Protein AF-0000000076671419 (afdb_homodimer)

Nearest PDB structures (foldseek):
  8dbe-assembly1_A  TM=8.767E-01  e=9.759E-21  Homo sapiens
  8dbo-assembly1_A  TM=8.762E-01  e=1.636E-20  Homo sapiens
  4lzn-assembly1_B  TM=8.705E-01  e=1.088E-19  Homo sapiens
  4m0p-assembly1_B-2  TM=8.689E-01  e=1.153E-19  Homo sapiens
  7yk1-assembly1_D  TM=8.862E-01  e=1.015E-17  Homo sapiens

InterPro domains:
  IPR000836 Phosphoribosyltransferase domain [PF00156] (244-352)
  IPR000836 Phosphoribosyltransferase domain [cd06223] (268-362)
  IPR005946 Ribose-phosphate pyrophosphokinase [PTHR10210] (100-411)
  IPR029057 Phosphoribosyltransferase-like [G3DSA:3.40.50.2020] (102-247)
  IPR029057 Phosphoribosyltransferase-like [G3DSA:3.40.50.2020] (254-394)
  IPR029057 Phosphoribosyltransferase-like [SSF53271] (100-261)
  IPR029057 Phosphoribosyltransferase-like [SSF53271] (267-407)
  IPR029099 Ribose-phosphate pyrophosphokinase, N-terminal domain [PF13793] (103-216)

Foldseek 3Di:
DDDPDDDDDDDDDDDDDDDDPDPDDDDDDDDDDDDDDDDDDDDDDDDPPPPCPCPDPDDDDDPPPPPPVPPPPPPDDPDDPDPPPPPPPPPPPPPPPPFAQEEEEEDPLCVVLLVLLCVLDVSYHYFYKDFDADPVGHTDIDGPPLQVQAQHHYEYEYECLDPSCLVVVLVVQQVNLVSNYQAYEYEQAAQPLLVQQDDPDPPRDRVLLVSQDSNLPRDAHNNFAYEYEYELRQDPVSQVSHDDSYDYDYHYPVVLVLVVLCPDPPSVQEEEEELDPSFCVRCCVVVVVHHYWYKHWDDDDPDIAIDTDDGAQAAGAYEYEGAEDELCPSVLRVLQRSQVRHHFAYEYEYAYYSHPPVSVVVADDDPPPGSNGHHPAYEYECSPSVVCVVPCPPPNYHYRYCSNVVSVVSRD/DDDCCPDDDPPDDDDDDDDPPDPPPPVDDDDDDDDDDDDDDPPDDPPDDDPPPCPPPDDDDDDPPPPPPPPPPPPDDPDDPPPPDPPPPPPPPPPPPPFAQEEEEEDPLCVVLLVLLCVLDVSYHYFYKDFDADPVGHTDIDGPPLQVQAQHHYEYEYECLDPSCLVVVLVVQQVNLVSNYQAYEYEQAAQPLLVQQDDPDPPRDRVLLVSQDSNLPRDAHNNAAYEYEYELRQDPVSQVSHDDSYDYDYHYPVVLVLVVLVPDPVSVQEEEEELDPSFCVRCCVVVVVHHYWYKHWDDDDVDIAIDTDDGAQAAGAYEYEGAEDELCPSVLRVLQRSQVRHHFAYEYEYAYYSHPPVSVVVADDDPPPGSNGHHPAYEYECSPSVVCVVPCPPPNYHYRYCSNVVSVVSRD

Structure (mmCIF, N/CA/C/O backbone):
data_AF-0000000076671419-model_v1
#
loop_
_entity.id
_entity.type
_entity.pdbx_description
1 polymer 'ribose-phosphate diphosphokinase'
#
loop_
_atom_site.group_PDB
_atom_site.id
_atom_site.type_symbol
_atom_site.label_atom_id
_atom_site.label_alt_id
_atom_site.label_comp_id
_atom_site.label_asym_id
_atom_site.label_entity_id
_atom_site.label_seq_id
_atom_site.pdbx_PDB_ins_code
_atom_site.Cartn_x
_atom_site.Cartn_y
_atom_site.Cartn_z
_atom_site.occupancy
_atom_site.B_iso_or_equiv
_atom_site.auth_seq_id
_atom_site.auth_comp_id
_atom_site.auth_asym_id
_atom_site.auth_atom_id
_atom_site.pdbx_PDB_model_num
ATOM 1 N N . MET A 1 1 ? 12.023 -4.746 -75.125 1 18.19 1 MET A N 1
ATOM 2 C CA . MET A 1 1 ? 13.469 -4.578 -75.25 1 18.19 1 MET A CA 1
ATOM 3 C C . MET A 1 1 ? 14.133 -4.59 -73.875 1 18.19 1 MET A C 1
ATOM 5 O O . MET A 1 1 ? 13.492 -4.25 -72.875 1 18.19 1 MET A O 1
ATOM 9 N N . ALA A 1 2 ? 15.648 -4.707 -73.812 1 18.06 2 ALA A N 1
ATOM 10 C CA . ALA A 1 2 ? 16.766 -5.438 -73.188 1 18.06 2 ALA A CA 1
ATOM 11 C C . ALA A 1 2 ? 17.219 -4.773 -71.875 1 18.06 2 ALA A C 1
ATOM 13 O O . ALA A 1 2 ? 16.875 -3.627 -71.625 1 18.06 2 ALA A O 1
ATOM 14 N N . SER A 1 3 ? 18.625 -5.074 -71.438 1 19.3 3 SER A N 1
ATOM 15 C CA . SER A 1 3 ? 19.469 -5.754 -70.438 1 19.3 3 SER A CA 1
ATOM 16 C C . SER A 1 3 ? 20.297 -4.754 -69.625 1 19.3 3 SER A C 1
ATOM 18 O O . SER A 1 3 ? 21.281 -5.125 -69 1 19.3 3 SER A O 1
ATOM 20 N N . PHE A 1 4 ? 19.969 -3.508 -69.562 1 17.16 4 PHE A N 1
ATOM 21 C CA . PHE A 1 4 ? 20.922 -2.434 -69.312 1 17.16 4 PHE A CA 1
ATOM 22 C C . PHE A 1 4 ? 21.453 -2.514 -67.875 1 17.16 4 PHE A C 1
ATOM 24 O O . PHE A 1 4 ? 20.719 -2.266 -66.938 1 17.16 4 PHE A O 1
ATOM 31 N N . ALA A 1 5 ? 22.641 -3.195 -67.375 1 18.89 5 ALA A N 1
ATOM 32 C CA . ALA A 1 5 ? 23.5 -3.945 -66.5 1 18.89 5 ALA A CA 1
ATOM 33 C C . ALA A 1 5 ? 24.375 -3.008 -65.625 1 18.89 5 ALA A C 1
ATOM 35 O O . ALA A 1 5 ? 24.641 -3.273 -64.438 1 18.89 5 ALA A O 1
ATOM 36 N N . PRO A 1 6 ? 24.969 -1.727 -65.938 1 17.62 6 PRO A N 1
ATOM 37 C CA . PRO A 1 6 ? 26.422 -1.774 -66 1 17.62 6 PRO A CA 1
ATOM 38 C C . PRO A 1 6 ? 27.062 -1.644 -64.562 1 17.62 6 PRO A C 1
ATOM 40 O O . PRO A 1 6 ? 26.391 -1.254 -63.625 1 17.62 6 PRO A O 1
ATOM 43 N N . PRO A 1 7 ? 28.438 -0.901 -64.312 1 18.31 7 PRO A N 1
ATOM 44 C CA . PRO A 1 7 ? 29.797 -1.276 -63.969 1 18.31 7 PRO A CA 1
ATOM 45 C C . PRO A 1 7 ? 30.156 -0.89 -62.531 1 18.31 7 PRO A C 1
ATOM 47 O O . PRO A 1 7 ? 29.5 -0.024 -61.938 1 18.31 7 PRO A O 1
ATOM 50 N N . SER A 1 8 ? 31.266 -1.528 -61.656 1 18.12 8 SER A N 1
ATOM 51 C CA . SER A 1 8 ? 31.969 -2.07 -60.5 1 18.12 8 SER A CA 1
ATOM 52 C C . SER A 1 8 ? 32.906 -1.031 -59.875 1 18.12 8 SER A C 1
ATOM 54 O O . SER A 1 8 ? 33.25 -1.133 -58.688 1 18.12 8 SER A O 1
ATOM 56 N N . SER A 1 9 ? 33.406 0.123 -60.344 1 16.05 9 SER A N 1
ATOM 57 C CA . SER A 1 9 ? 34.844 0.222 -60.312 1 16.05 9 SER A CA 1
ATOM 58 C C . SER A 1 9 ? 35.344 0.545 -58.906 1 16.05 9 SER A C 1
ATOM 60 O O . SER A 1 9 ? 34.562 0.93 -58.031 1 16.05 9 SER A O 1
ATOM 62 N N . SER A 1 10 ? 36.406 1.612 -58.594 1 16.81 10 SER A N 1
ATOM 63 C CA . SER A 1 10 ? 37.844 1.601 -58.344 1 16.81 10 SER A CA 1
ATOM 64 C C . SER A 1 10 ? 38.188 1.91 -56.906 1 16.81 10 SER A C 1
ATOM 66 O O . SER A 1 10 ? 37.438 2.602 -56.219 1 16.81 10 SER A O 1
ATOM 68 N N . PRO A 1 11 ? 39.562 1.517 -56.25 1 18.84 11 PRO A N 1
ATOM 69 C CA . PRO A 1 11 ? 40.406 1.019 -55.156 1 18.84 11 PRO A CA 1
ATOM 70 C C . PRO A 1 11 ? 41 2.143 -54.312 1 18.84 11 PRO A C 1
ATOM 72 O O . PRO A 1 11 ? 41.625 1.881 -53.281 1 18.84 11 PRO A O 1
ATOM 75 N N . SER A 1 12 ? 40.812 3.477 -54.312 1 16.61 12 SER A N 1
ATOM 76 C CA . SER A 1 12 ? 42.062 4.25 -54.125 1 16.61 12 SER A CA 1
ATOM 77 C C . SER A 1 12 ? 42.562 4.113 -52.688 1 16.61 12 SER A C 1
ATOM 79 O O . SER A 1 12 ? 41.844 4.305 -51.75 1 16.61 12 SER A O 1
ATOM 81 N N . LYS A 1 13 ? 44 3.688 -52.375 1 17.19 13 LYS A N 1
ATOM 82 C CA . LYS A 1 13 ? 45.062 3.092 -51.562 1 17.19 13 LYS A CA 1
ATOM 83 C C . LYS A 1 13 ? 45.688 4.129 -50.656 1 17.19 13 LYS A C 1
ATOM 85 O O . LYS A 1 13 ? 46.594 3.814 -49.875 1 17.19 13 LYS A O 1
ATOM 90 N N . ASN A 1 14 ? 45.469 5.398 -50.562 1 16.12 14 ASN A N 1
ATOM 91 C CA . ASN A 1 14 ? 46.719 6.129 -50.375 1 16.12 14 ASN A CA 1
ATOM 92 C C . ASN A 1 14 ? 47.375 5.762 -49.031 1 16.12 14 ASN A C 1
ATOM 94 O O . ASN A 1 14 ? 46.688 5.379 -48.094 1 16.12 14 ASN A O 1
ATOM 98 N N . PRO A 1 15 ? 48.719 6.281 -48.781 1 16.7 15 PRO A N 1
ATOM 99 C CA . PRO A 1 15 ? 50.094 5.922 -48.375 1 16.7 15 PRO A CA 1
ATOM 100 C C . PRO A 1 15 ? 50.312 5.965 -46.875 1 16.7 15 PRO A C 1
ATOM 102 O O . PRO A 1 15 ? 49.438 6.461 -46.125 1 16.7 15 PRO A O 1
ATOM 105 N N . ASN A 1 16 ? 51.625 6.254 -46.406 1 15.97 16 ASN A N 1
ATOM 106 C CA . ASN A 1 16 ? 52.781 5.656 -45.719 1 15.97 16 ASN A CA 1
ATOM 107 C C . ASN A 1 16 ? 52.969 6.211 -44.312 1 15.97 16 ASN A C 1
ATOM 109 O O . ASN A 1 16 ? 53.25 5.461 -43.375 1 15.97 16 ASN A O 1
ATOM 113 N N . PRO A 1 17 ? 52.938 7.609 -43.969 1 17.3 17 PRO A N 1
ATOM 114 C CA . PRO A 1 17 ? 54.219 8.016 -43.438 1 17.3 17 PRO A CA 1
ATOM 115 C C . PRO A 1 17 ? 54.469 7.523 -42 1 17.3 17 PRO A C 1
ATOM 117 O O . PRO A 1 17 ? 53.5 7.211 -41.281 1 17.3 17 PRO A O 1
ATOM 120 N N . ASN A 1 18 ? 55.781 7.602 -41.469 1 15.93 18 ASN A N 1
ATOM 121 C CA . ASN A 1 18 ? 56.844 6.961 -40.688 1 15.93 18 ASN A CA 1
ATOM 122 C C . ASN A 1 18 ? 56.719 7.27 -39.219 1 15.93 18 ASN A C 1
ATOM 124 O O . ASN A 1 18 ? 56.75 6.359 -38.375 1 15.93 18 ASN A O 1
ATOM 128 N N . PRO A 1 19 ? 57.188 8.508 -38.656 1 17.12 19 PRO A N 1
ATOM 129 C CA . PRO A 1 19 ? 58.375 8.422 -37.812 1 17.12 19 PRO A CA 1
ATOM 130 C C . PRO A 1 19 ? 58.062 8.094 -36.375 1 17.12 19 PRO A C 1
ATOM 132 O O . PRO A 1 19 ? 56.906 8.297 -35.938 1 17.12 19 PRO A O 1
ATOM 135 N N . ARG A 1 20 ? 59.094 7.543 -35.531 1 17.03 20 ARG A N 1
ATOM 136 C CA . ARG A 1 20 ? 59.562 6.727 -34.406 1 17.03 20 ARG A CA 1
ATOM 137 C C . ARG A 1 20 ? 59.5 7.52 -33.094 1 17.03 20 ARG A C 1
ATOM 139 O O . ARG A 1 20 ? 60.531 8.055 -32.656 1 17.03 20 ARG A O 1
ATOM 146 N N . LEU A 1 21 ? 58.656 8.461 -32.906 1 16.14 21 LEU A N 1
ATOM 147 C CA . LEU A 1 21 ? 59 9.367 -31.828 1 16.14 21 LEU A CA 1
ATOM 148 C C . LEU A 1 21 ? 59.312 8.602 -30.547 1 16.14 21 LEU A C 1
ATOM 150 O O . LEU A 1 21 ? 58.562 7.699 -30.156 1 16.14 21 LEU A O 1
ATOM 154 N N . GLN A 1 22 ? 60.5 8.938 -29.875 1 16.27 22 GL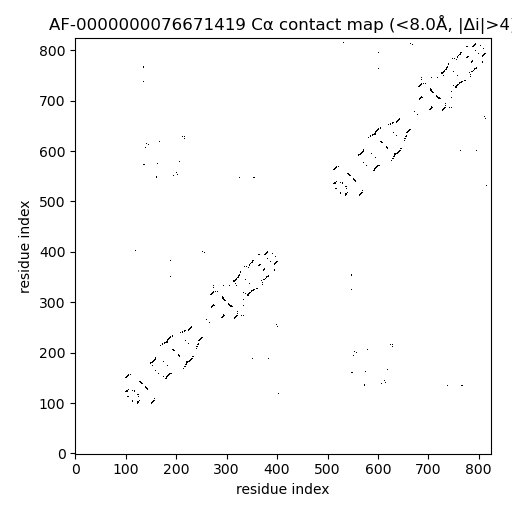N A N 1
ATOM 155 C CA . GLN A 1 22 ? 61.562 8.672 -28.922 1 16.27 22 GLN A CA 1
ATOM 156 C C . GLN A 1 22 ? 61.031 8.625 -27.484 1 16.27 22 GLN A C 1
ATOM 158 O O . GLN A 1 22 ? 60.188 9.445 -27.094 1 16.27 22 GLN A O 1
ATOM 163 N N . PHE A 1 23 ? 61.25 7.48 -26.688 1 16.98 23 PHE A N 1
ATOM 164 C CA . PHE A 1 23 ? 60.938 6.75 -25.484 1 16.98 23 PHE A CA 1
ATOM 165 C C . PHE A 1 23 ? 61.562 7.414 -24.25 1 16.98 23 PHE A C 1
ATOM 167 O O . PHE A 1 23 ? 61.375 6.941 -23.125 1 16.98 23 PHE A O 1
ATOM 174 N N . ALA A 1 24 ? 61.938 8.703 -24.312 1 14.99 24 ALA A N 1
ATOM 175 C CA . ALA A 1 24 ? 63.031 8.875 -23.359 1 14.99 24 ALA A CA 1
ATOM 176 C C . ALA A 1 24 ? 62.625 8.375 -21.969 1 14.99 24 ALA A C 1
ATOM 178 O O . ALA A 1 24 ? 61.469 8.492 -21.578 1 14.99 24 ALA A O 1
ATOM 179 N N . LYS A 1 25 ? 63.656 7.672 -21.219 1 16.75 25 LYS A N 1
ATOM 180 C CA . LYS A 1 25 ? 64.125 6.82 -20.125 1 16.75 25 LYS A CA 1
ATOM 181 C C . LYS A 1 25 ? 64.125 7.582 -18.797 1 16.75 25 LYS A C 1
ATOM 183 O O . LYS A 1 25 ? 64.562 7.082 -17.781 1 16.75 25 LYS A O 1
ATOM 188 N N . LEU A 1 26 ? 63.281 8.609 -18.594 1 16.47 26 LEU A N 1
ATOM 189 C CA . LEU A 1 26 ? 63.844 9.414 -17.516 1 16.47 26 LEU A CA 1
ATOM 190 C C . LEU A 1 26 ? 64.062 8.578 -16.25 1 16.47 26 LEU A C 1
ATOM 192 O O . LEU A 1 26 ? 63.188 7.816 -15.859 1 16.47 26 LEU A O 1
ATOM 196 N N . HIS A 1 27 ? 65.375 8.547 -15.539 1 15.85 27 HIS A N 1
ATOM 197 C CA . HIS A 1 27 ? 66.375 7.965 -14.656 1 15.85 27 HIS A CA 1
ATOM 198 C C . HIS A 1 27 ? 65.875 8.023 -13.203 1 15.85 27 HIS A C 1
ATOM 200 O O . HIS A 1 27 ? 66.062 7.062 -12.445 1 15.85 27 HIS A O 1
ATOM 206 N N . GLN A 1 28 ? 65.5 9.172 -12.68 1 16.42 28 GLN A N 1
ATOM 207 C CA . GLN A 1 28 ? 66.375 9.531 -11.539 1 16.42 28 GLN A CA 1
ATOM 208 C C . GLN A 1 28 ? 66.062 8.633 -10.336 1 16.42 28 GLN A C 1
ATOM 210 O O . GLN A 1 28 ? 64.938 8.141 -10.188 1 16.42 28 GLN A O 1
ATOM 215 N N . SER A 1 29 ? 67.125 8.328 -9.297 1 16.25 29 SER A N 1
ATOM 216 C CA . SER A 1 29 ? 67.812 7.465 -8.359 1 16.25 29 SER A CA 1
ATOM 217 C C . SER A 1 29 ? 67.188 7.504 -6.977 1 16.25 29 SER A C 1
ATOM 219 O O . SER A 1 29 ? 67.375 6.582 -6.18 1 16.25 29 SER A O 1
ATOM 221 N N . ARG A 1 30 ? 66.438 8.492 -6.535 1 17.31 30 ARG A N 1
ATOM 222 C CA . ARG A 1 30 ? 66.875 8.883 -5.207 1 17.31 30 ARG A CA 1
ATOM 223 C C . ARG A 1 30 ? 66.812 7.715 -4.23 1 17.31 30 ARG A C 1
ATOM 225 O O . ARG A 1 30 ? 66 6.805 -4.414 1 17.31 30 ARG A O 1
ATOM 232 N N . SER A 1 31 ? 67.5 7.789 -3.09 1 16.86 31 SER A N 1
ATOM 233 C CA . SER A 1 31 ? 68.25 7.074 -2.051 1 16.86 31 SER A CA 1
ATOM 234 C C . SER A 1 31 ? 67.312 6.371 -1.087 1 16.86 31 SER A C 1
ATOM 236 O O . SER A 1 31 ? 66.125 6.766 -0.96 1 16.86 31 SER A O 1
ATOM 238 N N . PRO A 1 32 ? 67.812 5.223 -0.326 1 18.19 32 PRO A N 1
ATOM 239 C CA . PRO A 1 32 ? 67.438 3.965 0.325 1 18.19 32 PRO A CA 1
ATOM 240 C C . PRO A 1 32 ? 66.875 4.168 1.746 1 18.19 32 PRO A C 1
ATOM 242 O O . PRO A 1 32 ? 66.312 3.24 2.34 1 18.19 32 PRO A O 1
ATOM 245 N N . ARG A 1 33 ? 66.688 5.348 2.291 1 17.44 33 ARG A N 1
ATOM 246 C CA . ARG A 1 33 ? 67.125 5.34 3.684 1 17.44 33 ARG A CA 1
ATOM 247 C C . ARG A 1 33 ? 66.438 4.215 4.461 1 17.44 33 ARG A C 1
ATOM 249 O O . ARG A 1 33 ? 65.312 3.822 4.152 1 17.44 33 ARG A O 1
ATOM 256 N N . SER A 1 34 ? 67.125 3.641 5.605 1 16.53 34 SER A N 1
ATOM 257 C CA . SER A 1 34 ? 67.375 2.436 6.391 1 16.53 34 SER A CA 1
ATOM 258 C C . SER A 1 34 ? 66.25 2.215 7.422 1 16.53 34 SER A C 1
ATOM 260 O O . SER A 1 34 ? 66.125 1.12 7.973 1 16.53 34 SER A O 1
ATOM 262 N N . LEU A 1 35 ? 65.312 3.148 7.73 1 18.52 35 LEU A N 1
ATOM 263 C CA . LEU A 1 35 ? 65.188 3.125 9.188 1 18.52 35 LEU A CA 1
ATOM 264 C C . LEU A 1 35 ? 64.688 1.786 9.664 1 18.52 35 LEU A C 1
ATOM 266 O O . LEU A 1 35 ? 63.656 1.29 9.125 1 18.52 35 LEU A O 1
ATOM 270 N N . THR A 1 36 ? 65.312 1.119 10.68 1 16.94 36 THR A N 1
ATOM 271 C CA . THR A 1 36 ? 65.562 -0.159 11.359 1 16.94 36 THR A CA 1
ATOM 272 C C . THR A 1 36 ? 64.312 -0.523 12.188 1 16.94 36 THR A C 1
ATOM 274 O O . THR A 1 36 ? 64 -1.704 12.398 1 16.94 36 THR A O 1
ATOM 277 N N . LEU A 1 37 ? 63.469 0.484 12.609 1 17.64 37 LEU A N 1
ATOM 278 C CA . LEU A 1 37 ? 63.25 0.201 14.023 1 17.64 37 LEU A CA 1
ATOM 279 C C . LEU A 1 37 ? 62.719 -1.211 14.227 1 17.64 37 LEU A C 1
ATOM 281 O O . LEU A 1 37 ? 62.094 -1.778 13.328 1 17.64 37 LEU A O 1
ATOM 285 N N . LEU A 1 38 ? 62.375 -1.398 15.547 1 17.83 38 LEU A N 1
ATOM 286 C CA . LEU A 1 38 ? 62.5 -2.303 16.688 1 17.83 38 LEU A CA 1
ATOM 287 C C . LEU A 1 38 ? 61.375 -3.346 16.656 1 17.83 38 LEU A C 1
ATOM 289 O O . LEU A 1 38 ? 60.219 -3.02 16.375 1 17.83 38 LEU A O 1
ATOM 293 N N . LEU A 1 39 ? 61.812 -4.57 16.812 1 16.97 39 LEU A N 1
ATOM 294 C CA . LEU A 1 39 ? 61.438 -5.957 16.547 1 16.97 39 LEU A CA 1
ATOM 295 C C . LEU A 1 39 ? 60.219 -6.363 17.375 1 16.97 39 LEU A C 1
ATOM 297 O O . LEU A 1 39 ? 59.469 -7.254 16.984 1 16.97 39 LEU A O 1
ATOM 301 N N . ARG A 1 40 ? 59.938 -5.73 18.609 1 16.09 40 ARG A N 1
ATOM 302 C CA . ARG A 1 40 ? 60.125 -6.801 19.578 1 16.09 40 ARG A CA 1
ATOM 303 C C . ARG A 1 40 ? 58.969 -7.789 19.516 1 16.09 40 ARG A C 1
ATOM 305 O O . ARG A 1 40 ? 59.156 -8.977 19.797 1 16.09 40 ARG A O 1
ATOM 312 N N . ARG A 1 41 ? 57.75 -7.125 19.656 1 18.09 41 ARG A N 1
ATOM 313 C CA . ARG A 1 41 ? 57.062 -7.863 20.719 1 18.09 41 ARG A CA 1
ATOM 314 C C . ARG A 1 41 ? 56.844 -9.32 20.312 1 18.09 41 ARG A C 1
ATOM 316 O O . ARG A 1 41 ? 56.656 -9.625 19.141 1 18.09 41 ARG A O 1
ATOM 323 N N . ARG A 1 42 ? 56.844 -10.141 21.359 1 17.19 42 ARG A N 1
ATOM 324 C CA . ARG A 1 42 ? 57.062 -11.531 21.75 1 17.19 42 ARG A CA 1
ATOM 325 C C . ARG A 1 42 ? 55.969 -12.43 21.156 1 17.19 42 ARG A C 1
ATOM 327 O O . ARG A 1 42 ? 54.812 -12.047 21.094 1 17.19 42 ARG A O 1
ATOM 334 N N . LEU A 1 43 ? 56.375 -13.492 20.703 1 17.16 43 LEU A N 1
ATOM 335 C CA . LEU A 1 43 ? 55.938 -14.594 19.859 1 17.16 43 LEU A CA 1
ATOM 336 C C . LEU A 1 43 ? 54.875 -15.43 20.562 1 17.16 43 LEU A C 1
ATOM 338 O O . LEU A 1 43 ? 53.969 -15.977 19.906 1 17.16 43 LEU A O 1
ATOM 342 N N . PRO A 1 44 ? 54.781 -15.508 21.969 1 18.38 44 PRO A N 1
ATOM 343 C CA . PRO A 1 44 ? 55.062 -16.938 22.016 1 18.38 44 PRO A CA 1
ATOM 344 C C . PRO A 1 44 ? 54.062 -17.781 21.25 1 18.38 44 PRO A C 1
ATOM 346 O O . PRO A 1 44 ? 52.969 -17.281 20.875 1 18.38 44 PRO A O 1
ATOM 349 N N . ARG A 1 45 ? 54 -19.062 21.672 1 16.92 45 ARG A N 1
ATOM 350 C CA . ARG A 1 45 ? 54.062 -20.484 21.328 1 16.92 45 ARG A CA 1
ATOM 351 C C . ARG A 1 45 ? 52.656 -21.078 21.156 1 16.92 45 ARG A C 1
ATOM 353 O O . ARG A 1 45 ? 51.688 -20.547 21.703 1 16.92 45 ARG A O 1
ATOM 360 N N . TRP A 1 46 ? 52.531 -22.375 20.734 1 17.64 46 TRP A N 1
ATOM 361 C CA . TRP A 1 46 ? 51.781 -23.234 19.828 1 17.64 46 TRP A CA 1
ATOM 362 C C . TRP A 1 46 ? 50.531 -23.781 20.5 1 17.64 46 TRP A C 1
ATOM 364 O O . TRP A 1 46 ? 49.438 -23.75 19.922 1 17.64 46 TRP A O 1
ATOM 374 N N . SER A 1 47 ? 50.469 -24.234 21.766 1 17.89 47 SER A N 1
ATOM 375 C CA . SER A 1 47 ? 50.406 -25.688 21.812 1 17.89 47 SER A CA 1
ATOM 376 C C . SER A 1 47 ? 48.969 -26.188 21.688 1 17.89 47 SER A C 1
ATOM 378 O O . SER A 1 47 ? 48.031 -25.547 22.203 1 17.89 47 SER A O 1
ATOM 380 N N . PRO A 1 48 ? 48.719 -27.141 20.828 1 20.48 48 PRO A N 1
ATOM 381 C CA . PRO A 1 48 ? 47.562 -27.859 20.281 1 20.48 48 PRO A CA 1
ATOM 382 C C . PRO A 1 48 ? 46.781 -28.641 21.344 1 20.48 48 PRO A C 1
ATOM 384 O O . PRO A 1 48 ? 47.281 -29.625 21.875 1 20.48 48 PRO A O 1
ATOM 387 N N . THR A 1 49 ? 46.375 -28.031 22.422 1 19.17 49 THR A N 1
ATOM 388 C CA . THR A 1 49 ? 46.062 -28.922 23.531 1 19.17 49 THR A CA 1
ATOM 389 C C . THR A 1 49 ? 45.062 -30 23.109 1 19.17 49 THR A C 1
ATOM 391 O O . THR A 1 49 ? 44 -29.688 22.594 1 19.17 49 THR A O 1
ATOM 394 N N . ALA A 1 50 ? 45.562 -31.297 22.891 1 20.39 50 ALA A N 1
ATOM 395 C CA . ALA A 1 50 ? 45.094 -32.625 22.547 1 20.39 50 ALA A CA 1
ATOM 396 C C . ALA A 1 50 ? 43.938 -33.062 23.469 1 20.39 50 ALA A C 1
ATOM 398 O O . ALA A 1 50 ? 44.125 -33.219 24.672 1 20.39 50 ALA A O 1
ATOM 399 N N . ILE A 1 51 ? 42.875 -32.406 23.531 1 18.59 51 ILE A N 1
ATOM 400 C CA . ILE A 1 51 ? 41.938 -32.812 24.578 1 18.59 51 ILE A CA 1
ATOM 401 C C . ILE A 1 51 ? 41.688 -34.312 24.5 1 18.59 51 ILE A C 1
ATOM 403 O O . ILE A 1 51 ? 41.219 -34.812 23.484 1 18.59 51 ILE A O 1
ATOM 407 N N . ARG A 1 52 ? 42.469 -35.156 25.094 1 17.66 52 ARG A N 1
ATOM 408 C CA . ARG A 1 52 ? 42.594 -36.594 25.203 1 17.66 52 ARG A CA 1
ATOM 409 C C . ARG A 1 52 ? 41.281 -37.219 25.703 1 17.66 52 ARG A C 1
ATOM 411 O O . ARG A 1 52 ? 40.969 -37.125 26.891 1 17.66 52 ARG A O 1
ATOM 418 N N . SER A 1 53 ? 40.125 -36.875 25.344 1 19.09 53 SER A N 1
ATOM 419 C CA . SER A 1 53 ? 39.062 -37.531 26.125 1 19.09 53 SER A CA 1
ATOM 420 C C . SER A 1 53 ? 39.219 -39.031 26.141 1 19.09 53 SER A C 1
ATOM 422 O O . SER A 1 53 ? 39.344 -39.656 25.078 1 19.09 53 SER A O 1
ATOM 424 N N . GLU A 1 54 ? 39.812 -39.656 27.047 1 18.48 54 GLU A N 1
ATOM 425 C CA . GLU A 1 54 ? 40.312 -41 27.281 1 18.48 54 GLU A CA 1
ATOM 426 C C . GLU A 1 54 ? 39.125 -42 27.406 1 18.48 54 GLU A C 1
ATOM 428 O O . GLU A 1 54 ? 38.344 -41.906 28.344 1 18.48 54 GLU A O 1
ATOM 433 N N . CYS A 1 55 ? 38.312 -42.188 26.359 1 19.94 55 CYS A N 1
ATOM 434 C CA . CYS A 1 55 ? 37.281 -43.219 26.391 1 19.94 55 CYS A CA 1
ATOM 435 C C . CYS A 1 55 ? 37.875 -44.531 26.891 1 19.94 55 CYS A C 1
ATOM 437 O O . CYS A 1 55 ? 38.781 -45.094 26.266 1 19.94 55 CYS A O 1
ATOM 439 N N . VAL A 1 56 ? 37.969 -44.75 28.141 1 18.83 56 VAL A N 1
ATOM 440 C CA . VAL A 1 56 ? 38.688 -45.844 28.812 1 18.83 56 VAL A CA 1
ATOM 441 C C . VAL A 1 56 ? 38.094 -47.188 28.359 1 18.83 56 VAL A C 1
ATOM 443 O O . VAL A 1 56 ? 36.875 -47.344 28.266 1 18.83 56 VAL A O 1
ATOM 446 N N . GLY A 1 57 ? 38.875 -48 27.609 1 19.14 57 GLY A N 1
ATOM 447 C CA . GLY A 1 57 ? 38.812 -49.312 26.969 1 19.14 57 GLY A CA 1
ATOM 448 C C . GLY A 1 57 ? 38.469 -50.438 27.922 1 19.14 57 GLY A C 1
ATOM 449 O O . GLY A 1 57 ? 38.594 -51.594 27.594 1 19.14 57 GLY A O 1
ATOM 450 N N . GLY A 1 58 ? 37.719 -50.219 29.016 1 18.23 58 GLY A N 1
ATOM 451 C CA . GLY A 1 58 ? 38 -51.281 29.969 1 18.23 58 GLY A CA 1
ATOM 452 C C . GLY A 1 58 ? 37.812 -52.656 29.391 1 18.23 58 GLY A C 1
ATOM 453 O O . GLY A 1 58 ? 37.156 -52.812 28.344 1 18.23 58 GLY A O 1
ATOM 454 N N . GLY A 1 59 ? 38.625 -53.688 29.922 1 17.77 59 GLY A N 1
ATOM 455 C CA . GLY A 1 59 ? 39.125 -55 29.609 1 17.77 59 GLY A CA 1
ATOM 456 C C . GLY A 1 59 ? 38.062 -56.062 29.438 1 17.77 59 GLY A C 1
ATOM 457 O O . GLY A 1 59 ? 36.875 -55.75 29.578 1 17.77 59 GLY A O 1
ATOM 458 N N . GLY A 1 60 ? 38.344 -57.281 29.922 1 17.62 60 GLY A N 1
ATOM 459 C CA . GLY A 1 60 ? 38.531 -58.625 29.438 1 17.62 60 GLY A CA 1
ATOM 460 C C . GLY A 1 60 ? 37.281 -59.5 29.578 1 17.62 60 GLY A C 1
ATOM 461 O O . GLY A 1 60 ? 37 -60.375 28.766 1 17.62 60 GLY A O 1
ATOM 462 N N . GLY A 1 61 ? 36.531 -59.375 30.75 1 18.69 61 GLY A N 1
ATOM 463 C CA . GLY A 1 61 ? 36.406 -60.688 31.375 1 18.69 61 GLY A CA 1
ATOM 464 C C . GLY A 1 61 ? 35.5 -61.625 30.625 1 18.69 61 GLY A C 1
ATOM 465 O O . GLY A 1 61 ? 34.75 -61.219 29.734 1 18.69 61 GLY A O 1
ATOM 466 N N . GLY A 1 62 ? 35.531 -62.969 31.062 1 19.14 62 GLY A N 1
ATOM 467 C CA . GLY A 1 62 ? 35.312 -64.375 30.641 1 19.14 62 GLY A CA 1
ATOM 468 C C . GLY A 1 62 ? 33.844 -64.688 30.5 1 19.14 62 GLY A C 1
ATOM 469 O O . GLY A 1 62 ? 33 -64.312 31.344 1 19.14 62 GLY A O 1
ATOM 470 N N . GLY A 1 63 ? 33.312 -64.562 29.344 1 20.02 63 GLY A N 1
ATOM 471 C CA . GLY A 1 63 ? 31.969 -64.75 28.812 1 20.02 63 GLY A CA 1
ATOM 472 C C . GLY A 1 63 ? 31.359 -66.062 29.219 1 20.02 63 GLY A C 1
ATOM 473 O O . GLY A 1 63 ? 31.578 -67.062 28.562 1 20.02 63 GLY A O 1
ATOM 474 N N . GLY A 1 64 ? 31.5 -66.375 30.609 1 19.56 64 GLY A N 1
ATOM 475 C CA . GLY A 1 64 ? 31.109 -67.75 30.844 1 19.56 64 GLY A CA 1
ATOM 476 C C . GLY A 1 64 ? 29.75 -68.125 30.266 1 19.56 64 GLY A C 1
ATOM 477 O O . GLY A 1 64 ? 28.891 -67.25 30.141 1 19.56 64 GLY A O 1
ATOM 478 N N . GLY A 1 65 ? 29.703 -69 29.359 1 20.62 65 GLY A N 1
ATOM 479 C CA . GLY A 1 65 ? 28.766 -69.625 28.438 1 20.62 65 GLY A CA 1
ATOM 480 C C . GLY A 1 65 ? 27.516 -70.188 29.109 1 20.62 65 GLY A C 1
ATOM 481 O O . GLY A 1 65 ? 26.656 -70.75 28.469 1 20.62 65 GLY A O 1
ATOM 482 N N . PHE A 1 66 ? 27.188 -69.625 30.453 1 20.61 66 PHE A N 1
ATOM 483 C CA . PHE A 1 66 ? 26.359 -70.625 31.125 1 20.61 66 PHE A CA 1
ATOM 484 C C . PHE A 1 66 ? 25.109 -70.938 30.312 1 20.61 66 PHE A C 1
ATOM 486 O O . PHE A 1 66 ? 24.453 -70 29.812 1 20.61 66 PHE A O 1
ATOM 493 N N . GLY A 1 67 ? 25.109 -72 29.641 1 22.14 67 GLY A N 1
ATOM 494 C CA . GLY A 1 67 ? 24.188 -72.75 28.781 1 22.14 67 GLY A CA 1
ATOM 495 C C . GLY A 1 67 ? 22.812 -72.938 29.375 1 22.14 67 GLY A C 1
ATOM 496 O O . GLY A 1 67 ? 22.469 -74 29.906 1 22.14 67 GLY A O 1
ATOM 497 N N . VAL A 1 68 ? 22.375 -71.875 30.312 1 22.34 68 VAL A N 1
ATOM 498 C CA . VAL A 1 68 ? 21.266 -72.438 31.094 1 22.34 68 VAL A CA 1
ATOM 499 C C . VAL A 1 68 ? 20.125 -72.812 30.156 1 22.34 68 VAL A C 1
ATOM 501 O O . VAL A 1 68 ? 19.703 -72.062 29.312 1 22.34 68 VAL A O 1
ATOM 504 N N . HIS A 1 69 ? 20.094 -74.062 29.766 1 23.53 69 HIS A N 1
ATOM 505 C CA . HIS A 1 69 ? 19.141 -74.812 28.953 1 23.53 69 HIS A CA 1
ATOM 506 C C . HIS A 1 69 ? 17.703 -74.562 29.422 1 23.53 69 HIS A C 1
ATOM 508 O O . HIS A 1 69 ? 17.312 -75.062 30.484 1 23.53 69 HIS A O 1
ATOM 514 N N . LEU A 1 70 ? 17.297 -73.25 29.469 1 23.88 70 LEU A N 1
ATOM 515 C CA . LEU A 1 70 ? 15.969 -73.062 30.047 1 23.88 70 LEU A CA 1
ATOM 516 C C . LEU A 1 70 ? 14.938 -73.938 29.344 1 23.88 70 LEU A C 1
ATOM 518 O O . LEU A 1 70 ? 14.859 -73.938 28.109 1 23.88 70 LEU A O 1
ATOM 522 N N . HIS A 1 71 ? 14.609 -75 29.875 1 26.06 71 HIS A N 1
ATOM 523 C CA . HIS A 1 71 ? 13.633 -76 29.453 1 26.06 71 HIS A CA 1
ATOM 524 C C . HIS A 1 71 ? 12.273 -75.375 29.172 1 26.06 71 HIS A C 1
ATOM 526 O O . HIS A 1 71 ? 11.633 -74.875 30.094 1 26.06 71 HIS A O 1
ATOM 532 N N . ILE A 1 72 ? 12.172 -74.625 28.125 1 26.53 72 ILE A N 1
ATOM 533 C CA . ILE A 1 72 ? 10.938 -73.875 27.828 1 26.53 72 ILE A CA 1
ATOM 534 C C . ILE A 1 72 ? 9.781 -74.875 27.688 1 26.53 72 ILE A C 1
ATOM 536 O O . ILE A 1 72 ? 9.852 -75.812 26.875 1 26.53 72 ILE A O 1
ATOM 540 N N . PRO A 1 73 ? 9.008 -75 28.719 1 26.44 73 PRO A N 1
ATOM 541 C CA . PRO A 1 73 ? 7.926 -76 28.703 1 26.44 73 PRO A CA 1
ATOM 542 C C . PRO A 1 73 ? 7.039 -75.875 27.453 1 26.44 73 PRO A C 1
ATOM 544 O O . PRO A 1 73 ? 6.926 -74.812 26.875 1 26.44 73 PRO A O 1
ATOM 547 N N . GLN A 1 74 ? 6.82 -77 26.766 1 26.52 74 GLN A N 1
ATOM 548 C CA . GLN A 1 74 ? 6.102 -77.25 25.516 1 26.52 74 GLN A CA 1
ATOM 549 C C . GLN A 1 74 ? 4.656 -76.75 25.609 1 26.52 74 GLN A C 1
ATOM 551 O O . GLN A 1 74 ? 3.861 -77.312 26.375 1 26.52 74 GLN A O 1
ATOM 556 N N . ILE A 1 75 ? 4.434 -75.5 25.797 1 28.81 75 ILE A N 1
ATOM 557 C CA . ILE A 1 75 ? 3.045 -75.062 26 1 28.81 75 ILE A CA 1
ATOM 558 C C . ILE A 1 75 ? 2.186 -75.625 24.844 1 28.81 75 ILE A C 1
ATOM 560 O O . ILE A 1 75 ? 2.578 -75.562 23.688 1 28.81 75 ILE A O 1
ATOM 564 N N . SER A 1 76 ? 1.183 -76.438 25.172 1 30.56 76 SER A N 1
ATOM 565 C CA . SER A 1 76 ? 0.219 -77.188 24.375 1 30.56 76 SER A CA 1
ATOM 566 C C . SER A 1 76 ? -0.516 -76.25 23.391 1 30.56 76 SER A C 1
ATOM 568 O O . SER A 1 76 ? -0.757 -75.125 23.672 1 30.56 76 SER A O 1
ATOM 570 N N . PRO A 1 77 ? -0.55 -76.688 22.078 1 30.05 77 PRO A N 1
ATOM 571 C CA . PRO A 1 77 ? -1.098 -75.938 20.938 1 30.05 77 PRO A CA 1
ATOM 572 C C . PRO A 1 77 ? -2.553 -75.562 21.156 1 30.05 77 PRO A C 1
ATOM 574 O O . PRO A 1 77 ? -3.393 -76.375 21.484 1 30.05 77 PRO A O 1
ATOM 577 N N . SER A 1 78 ? -2.824 -74.375 21.828 1 32.81 78 SER A N 1
ATOM 578 C CA . SER A 1 78 ? -4.215 -74 22.062 1 32.81 78 SER A CA 1
ATOM 579 C C . SER A 1 78 ? -5.043 -74.125 20.781 1 32.81 78 SER A C 1
ATOM 581 O O . SER A 1 78 ? -4.516 -74 19.688 1 32.81 78 SER A O 1
ATOM 583 N N . PRO A 1 79 ? -6.293 -74.688 20.906 1 36.09 79 PRO A N 1
ATOM 584 C CA . PRO A 1 79 ? -7.195 -75.062 19.812 1 36.09 79 PRO A CA 1
ATOM 585 C C . PRO A 1 79 ? -7.477 -73.938 18.875 1 36.09 79 PRO A C 1
ATOM 587 O O . PRO A 1 79 ? -7.344 -72.75 19.266 1 36.09 79 PRO A O 1
ATOM 590 N N . PRO A 1 80 ? -7.633 -74.25 17.5 1 29.88 80 PRO A N 1
ATOM 591 C CA . PRO A 1 80 ? -7.789 -73.25 16.453 1 29.88 80 PRO A CA 1
ATOM 592 C C . PRO A 1 80 ? -8.961 -72.25 16.703 1 29.88 80 PRO A C 1
ATOM 594 O O . PRO A 1 80 ? -10.039 -72.688 17.094 1 29.88 80 PRO A O 1
ATOM 597 N N . ILE A 1 81 ? -8.742 -71.125 17.312 1 32.97 81 ILE A N 1
ATOM 598 C CA . ILE A 1 81 ? -9.812 -70.125 17.5 1 32.97 81 ILE A CA 1
ATOM 599 C C . ILE A 1 81 ? -10.57 -69.938 16.188 1 32.97 81 ILE A C 1
ATOM 601 O O . ILE A 1 81 ? -9.969 -69.75 15.125 1 32.97 81 ILE A O 1
ATOM 605 N N . MET A 1 82 ? -11.789 -70.5 16.094 1 31.27 82 MET A N 1
ATOM 606 C CA . MET A 1 82 ? -12.711 -70.312 14.977 1 31.27 82 MET A CA 1
ATOM 607 C C . MET A 1 82 ? -12.773 -68.812 14.57 1 31.27 82 MET A C 1
ATOM 609 O O . MET A 1 82 ? -12.891 -67.938 15.43 1 31.27 82 MET A O 1
ATOM 613 N N . ALA A 1 83 ? -12.258 -68.438 13.398 1 31.05 83 ALA A N 1
ATOM 614 C CA . ALA A 1 83 ? -12.266 -67.125 12.773 1 31.05 83 ALA A CA 1
ATOM 615 C C . ALA A 1 83 ? -13.672 -66.562 12.75 1 31.05 83 ALA A C 1
ATOM 617 O O . ALA A 1 83 ? -14.57 -67.062 12.094 1 31.05 83 ALA A O 1
ATOM 618 N N . GLY A 1 84 ? -14.18 -66.125 13.93 1 31.89 84 GLY A N 1
ATOM 619 C CA . GLY A 1 84 ? -15.461 -65.438 13.844 1 31.89 84 GLY A CA 1
ATOM 620 C C . GLY A 1 84 ? -15.555 -64.5 12.672 1 31.89 84 GLY A C 1
ATOM 621 O O . GLY A 1 84 ? -14.539 -63.969 12.219 1 31.89 84 GLY A O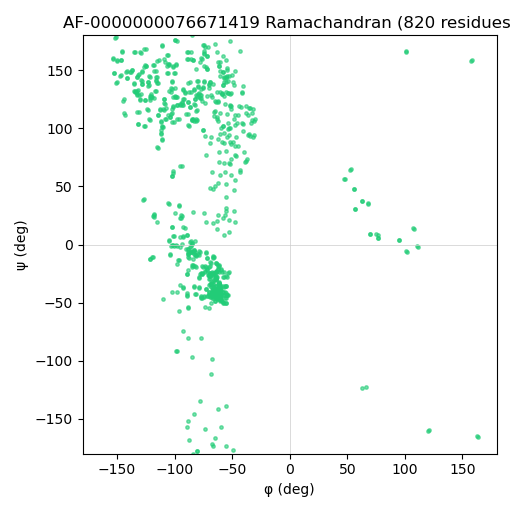 1
ATOM 622 N N . SER A 1 85 ? -16.688 -64.625 11.891 1 33.22 85 SER A N 1
ATOM 623 C CA . SER A 1 85 ? -17.047 -63.781 10.766 1 33.22 85 SER A CA 1
ATOM 624 C C . SER A 1 85 ? -16.938 -62.312 11.156 1 33.22 85 SER A C 1
ATOM 626 O O . SER A 1 85 ? -17.562 -61.875 12.125 1 33.22 85 SER A O 1
ATOM 628 N N . ALA A 1 86 ? -15.766 -61.75 10.992 1 32.53 86 ALA A N 1
ATOM 629 C CA . ALA A 1 86 ? -15.672 -60.312 11.141 1 32.53 86 ALA A CA 1
ATOM 630 C C . ALA A 1 86 ? -16.797 -59.594 10.367 1 32.53 86 ALA A C 1
ATOM 632 O O . ALA A 1 86 ? -16.828 -59.656 9.141 1 32.53 86 ALA A O 1
ATOM 633 N N . ALA A 1 87 ? -18.016 -59.625 10.914 1 36.44 87 ALA A N 1
ATOM 634 C CA . ALA A 1 87 ? -18.969 -58.656 10.344 1 36.44 87 ALA A CA 1
ATOM 635 C C . ALA A 1 87 ? -18.297 -57.312 10.078 1 36.44 87 ALA A C 1
ATOM 637 O O . ALA A 1 87 ? -17.641 -56.75 10.953 1 36.44 87 ALA A O 1
ATOM 638 N N . ALA A 1 88 ? -18 -57.062 8.805 1 33.12 88 ALA A N 1
ATOM 639 C CA . ALA A 1 88 ? -17.609 -55.719 8.344 1 33.12 88 ALA A CA 1
ATOM 640 C C . ALA A 1 88 ? -18.438 -54.656 9.047 1 33.12 88 ALA A C 1
ATOM 642 O O . ALA A 1 88 ? -19.656 -54.562 8.852 1 33.12 88 ALA A O 1
ATOM 643 N N . ALA A 1 89 ? -18.203 -54.438 10.305 1 35.53 89 ALA A N 1
ATOM 644 C CA . ALA A 1 89 ? -18.828 -53.188 10.812 1 35.53 89 ALA A CA 1
ATOM 645 C C . ALA A 1 89 ? -18.797 -52.094 9.766 1 35.53 89 ALA A C 1
ATOM 647 O O . ALA A 1 89 ? -17.719 -51.75 9.258 1 35.53 89 ALA A O 1
ATOM 648 N N . ALA A 1 90 ? -19.859 -52 9.039 1 34.38 90 ALA A N 1
ATOM 649 C CA . ALA A 1 90 ? -20.078 -50.812 8.203 1 34.38 90 ALA A CA 1
ATOM 650 C C . ALA A 1 90 ? -19.578 -49.531 8.906 1 34.38 90 ALA A C 1
ATOM 652 O O . ALA A 1 90 ? -20.062 -49.219 9.992 1 34.38 90 ALA A O 1
ATOM 653 N N . VAL A 1 91 ? -18.297 -49.375 8.961 1 35.72 91 VAL A N 1
ATOM 654 C CA . VAL A 1 91 ? -17.859 -48.031 9.391 1 35.72 91 VAL A CA 1
ATOM 655 C C . VAL A 1 91 ? -18.875 -47 8.945 1 35.72 91 VAL A C 1
ATOM 657 O O . VAL A 1 91 ? -19.219 -46.906 7.762 1 35.72 91 VAL A O 1
ATOM 660 N N . ALA A 1 92 ? -19.797 -46.719 9.914 1 42.69 92 ALA A N 1
ATOM 661 C CA . ALA A 1 92 ? -20.656 -45.562 9.609 1 42.69 92 ALA A CA 1
ATOM 662 C C . ALA A 1 92 ? -19.906 -44.531 8.805 1 42.69 92 ALA A C 1
ATOM 664 O O . ALA A 1 92 ? -18.734 -44.25 9.062 1 42.69 92 ALA A O 1
ATOM 665 N N . PRO A 1 93 ? -20.281 -44.312 7.594 1 38.81 93 PRO A N 1
ATOM 666 C CA . PRO A 1 93 ? -19.609 -43.219 6.887 1 38.81 93 PRO A CA 1
ATOM 667 C C . PRO A 1 93 ? -19.188 -42.094 7.82 1 38.81 93 PRO A C 1
ATOM 669 O O . PRO A 1 93 ? -19.828 -41.875 8.852 1 38.81 93 PRO A O 1
ATOM 672 N N . ALA A 1 94 ? -17.938 -41.875 7.918 1 43.16 94 ALA A N 1
ATOM 673 C CA . ALA A 1 94 ? -17.469 -40.719 8.703 1 43.16 94 ALA A CA 1
ATOM 674 C C . ALA A 1 94 ? -18.484 -39.594 8.672 1 43.16 94 ALA A C 1
ATOM 676 O O . ALA A 1 94 ? -19.062 -39.281 7.617 1 43.16 94 ALA A O 1
ATOM 677 N N . PRO A 1 95 ? -19.188 -39.312 9.711 1 41.84 95 PRO A N 1
ATOM 678 C CA . PRO A 1 95 ? -20.156 -38.188 9.641 1 41.84 95 PRO A CA 1
ATOM 679 C C . PRO A 1 95 ? -19.672 -37.062 8.75 1 41.84 95 PRO A C 1
ATOM 681 O O . PRO A 1 95 ? -18.484 -36.75 8.719 1 41.84 95 PRO A O 1
ATOM 684 N N . LYS A 1 96 ? -20.219 -36.938 7.547 1 43.38 96 LYS A N 1
ATOM 685 C CA . LYS A 1 96 ? -19.938 -35.781 6.688 1 43.38 96 LYS A CA 1
ATOM 686 C C . LYS A 1 96 ? -19.688 -34.531 7.508 1 43.38 96 LYS A C 1
ATOM 688 O O . LYS A 1 96 ? -20.531 -34.125 8.328 1 43.38 96 LYS A O 1
ATOM 693 N N . ARG A 1 97 ? -18.531 -34.219 7.836 1 50.34 97 ARG A N 1
ATOM 694 C CA . ARG A 1 97 ? -18.266 -32.969 8.555 1 50.34 97 ARG A CA 1
ATOM 695 C C . ARG A 1 97 ? -19.188 -31.859 8.07 1 50.34 97 ARG A C 1
ATOM 697 O O . ARG A 1 97 ? -19.375 -31.672 6.867 1 50.34 97 ARG A O 1
ATOM 704 N N . PRO A 1 98 ? -20.094 -31.453 8.945 1 58 98 PRO A N 1
ATOM 705 C CA . PRO A 1 98 ? -21.031 -30.422 8.516 1 58 98 PRO A CA 1
ATOM 706 C C . PRO A 1 98 ? -20.359 -29.312 7.715 1 58 98 PRO A C 1
ATOM 708 O O . PRO A 1 98 ? -19.234 -28.906 8.047 1 58 98 PRO A O 1
ATOM 711 N N . LYS A 1 99 ? -20.781 -29.156 6.484 1 70.38 99 LYS A N 1
ATOM 712 C CA . LYS A 1 99 ? -20.266 -28.156 5.57 1 70.38 99 LYS A CA 1
ATOM 713 C C . LYS A 1 99 ? -20.281 -26.766 6.211 1 70.38 99 LYS A C 1
ATOM 715 O O . LYS A 1 99 ? -21.281 -26.359 6.809 1 70.38 99 LYS A O 1
ATOM 720 N N . LYS A 1 100 ? -19.078 -26.188 6.316 1 86.06 100 LYS A N 1
ATOM 721 C CA . LYS A 1 100 ? -18.828 -24.844 6.801 1 86.06 100 LYS A CA 1
ATOM 722 C C . LYS A 1 100 ? -19.422 -23.797 5.863 1 86.06 100 LYS A C 1
ATOM 724 O O . LYS A 1 100 ? -19.266 -23.891 4.645 1 86.06 100 LYS A O 1
ATOM 729 N N . ASN A 1 101 ? -20.406 -23.094 6.387 1 93.44 101 ASN A N 1
ATOM 730 C CA . ASN A 1 101 ? -20.875 -21.953 5.59 1 93.44 101 ASN A CA 1
ATOM 731 C C . ASN A 1 101 ? -19.891 -20.797 5.617 1 93.44 101 ASN A C 1
ATOM 733 O O . ASN A 1 101 ? -19.531 -20.297 6.688 1 93.44 101 ASN A O 1
ATOM 737 N N . VAL A 1 102 ? -19.422 -20.391 4.418 1 97.5 102 VAL A N 1
ATOM 738 C CA . VAL A 1 102 ? -18.406 -19.359 4.324 1 97.5 102 VAL A CA 1
ATOM 739 C C . VAL A 1 102 ? -18.953 -18.156 3.562 1 97.5 102 VAL A C 1
ATOM 741 O O . VAL A 1 102 ? -19.562 -18.312 2.498 1 97.5 102 VAL A O 1
ATOM 744 N N . LEU A 1 103 ? -18.859 -17 4.16 1 98 103 LEU A N 1
ATOM 745 C CA . LEU A 1 103 ? -19.141 -15.758 3.451 1 98 103 LEU A CA 1
ATOM 746 C C . LEU A 1 103 ? -17.891 -15.258 2.723 1 98 103 LEU A C 1
ATOM 748 O O . LEU A 1 103 ? -16.875 -14.969 3.354 1 98 103 LEU A O 1
ATOM 752 N N . LEU A 1 104 ? -17.984 -15.164 1.413 1 98.38 104 LEU A N 1
ATOM 753 C CA . LEU A 1 104 ? -16.844 -14.82 0.589 1 98.38 104 LEU A CA 1
ATOM 754 C C . LEU A 1 104 ? -16.922 -13.375 0.109 1 98.38 104 LEU A C 1
ATOM 756 O O . LEU A 1 104 ? -17.812 -13.031 -0.673 1 98.38 104 LEU A O 1
ATOM 760 N N . PHE A 1 105 ? -16.031 -12.547 0.655 1 98.5 105 PHE A N 1
ATOM 761 C CA . PHE A 1 105 ? -15.805 -11.211 0.122 1 98.5 105 PHE A CA 1
ATOM 762 C C . PHE A 1 105 ? -14.719 -11.234 -0.949 1 98.5 105 PHE A C 1
ATOM 764 O O . PHE A 1 105 ? -13.938 -12.18 -1.023 1 98.5 105 PHE A O 1
ATOM 771 N N . TYR A 1 106 ? -14.711 -10.227 -1.783 1 98.25 106 TYR A N 1
ATOM 772 C CA . TYR A 1 106 ? -13.727 -10.195 -2.863 1 98.25 106 TYR A CA 1
ATOM 773 C C . TYR A 1 106 ? -13.414 -8.766 -3.279 1 98.25 106 TYR A C 1
ATOM 775 O O . TYR A 1 106 ? -14.227 -7.863 -3.082 1 98.25 106 TYR A O 1
ATOM 783 N N . CYS A 1 107 ? -12.203 -8.508 -3.699 1 97.81 107 CYS A N 1
ATOM 784 C CA . CYS A 1 107 ? -11.93 -7.234 -4.355 1 97.81 107 CYS A CA 1
ATOM 785 C C . CYS A 1 107 ? -12.547 -7.191 -5.746 1 97.81 107 CYS A C 1
ATOM 787 O O . CYS A 1 107 ? -12.781 -8.234 -6.359 1 97.81 107 CYS A O 1
ATOM 789 N N . GLU A 1 108 ? -12.688 -6.078 -6.281 1 95.69 108 GLU A N 1
ATOM 790 C CA . GLU A 1 108 ? -13.453 -5.906 -7.516 1 95.69 108 GLU A CA 1
ATOM 791 C C . GLU A 1 108 ? -12.797 -6.645 -8.68 1 95.69 108 GLU A C 1
ATOM 793 O O . GLU A 1 108 ? -13.484 -7.219 -9.523 1 95.69 108 GLU A O 1
ATOM 798 N N . GLU A 1 109 ? -11.508 -6.688 -8.719 1 96.38 109 GLU A N 1
ATOM 799 C CA . GLU A 1 109 ? -10.781 -7.348 -9.805 1 96.38 109 GLU A CA 1
ATOM 800 C C . GLU A 1 109 ? -11.07 -8.844 -9.828 1 96.38 109 GLU A C 1
ATOM 802 O O . GLU A 1 109 ? -10.93 -9.492 -10.867 1 96.38 109 GLU A O 1
ATOM 807 N N . MET A 1 110 ? -11.477 -9.414 -8.688 1 97.94 110 MET A N 1
ATOM 808 C CA . MET A 1 110 ? -11.641 -10.859 -8.555 1 97.94 110 MET A CA 1
ATOM 809 C C . MET A 1 110 ? -13.109 -11.25 -8.641 1 97.94 110 MET A C 1
ATOM 811 O O . MET A 1 110 ? -13.469 -12.383 -8.328 1 97.94 110 MET A O 1
ATOM 815 N N . ARG A 1 111 ? -13.961 -10.383 -9.109 1 97.44 111 ARG A N 1
ATOM 816 C CA . ARG A 1 111 ? -15.398 -10.633 -9.117 1 97.44 111 ARG A CA 1
ATOM 817 C C . ARG A 1 111 ? -15.727 -11.891 -9.914 1 97.44 111 ARG A C 1
ATOM 819 O O . ARG A 1 111 ? -16.438 -12.773 -9.422 1 97.44 111 ARG A O 1
ATOM 826 N N . GLU A 1 112 ? -15.195 -12.023 -11.094 1 97.38 112 GLU A N 1
ATOM 827 C CA . GLU A 1 112 ? -15.492 -13.172 -11.945 1 97.38 112 GLU A CA 1
ATOM 828 C C . GLU A 1 112 ? -15.07 -14.477 -11.281 1 97.38 112 GLU A C 1
ATOM 830 O O . GLU A 1 112 ? -15.82 -15.453 -11.289 1 97.38 112 GLU A O 1
ATOM 835 N N . LEU A 1 113 ? -13.883 -14.508 -10.727 1 98.31 113 LEU A N 1
ATOM 836 C CA . LEU A 1 113 ? -13.406 -15.703 -10.047 1 98.31 113 LEU A CA 1
ATOM 837 C C . LEU A 1 113 ? -14.266 -16.016 -8.82 1 98.31 113 LEU A C 1
ATOM 839 O O . LEU A 1 113 ? -14.594 -17.172 -8.555 1 98.31 113 LEU A O 1
ATOM 843 N N . ALA A 1 114 ? -14.664 -14.969 -8.062 1 98.44 114 ALA A N 1
ATOM 844 C CA . ALA A 1 114 ? -15.516 -15.148 -6.891 1 98.44 114 ALA A CA 1
ATOM 845 C C . ALA A 1 114 ? -16.844 -15.789 -7.273 1 98.44 114 ALA A C 1
ATOM 847 O O . ALA A 1 114 ? -17.312 -16.703 -6.59 1 98.44 114 ALA A O 1
ATOM 848 N N . GLU A 1 115 ? -17.391 -15.328 -8.344 1 97.94 115 GLU A N 1
ATOM 849 C CA . GLU A 1 115 ? -18.656 -15.867 -8.828 1 97.94 115 GLU A CA 1
ATOM 850 C C . GLU A 1 115 ? -18.516 -17.328 -9.227 1 97.94 115 GLU A C 1
ATOM 852 O O . GLU A 1 115 ? -19.438 -18.125 -9.016 1 97.94 115 GLU A O 1
ATOM 857 N N . ARG A 1 116 ? -17.422 -17.703 -9.797 1 97.88 116 ARG A N 1
ATOM 858 C CA . ARG A 1 116 ? -17.172 -19.094 -10.164 1 97.88 116 ARG A CA 1
ATOM 859 C C . ARG A 1 116 ? -16.969 -19.969 -8.93 1 97.88 116 ARG A C 1
ATOM 861 O O . ARG A 1 116 ? -17.391 -21.125 -8.906 1 97.88 116 ARG A O 1
ATOM 868 N N . VAL A 1 117 ? -16.344 -19.391 -7.902 1 98.06 117 VAL A N 1
ATOM 869 C CA . VAL A 1 117 ? -16.078 -20.125 -6.668 1 98.06 117 VAL A CA 1
ATOM 870 C C . VAL A 1 117 ? -17.406 -20.516 -6.027 1 98.06 117 VAL A C 1
ATOM 872 O O . VAL A 1 117 ? -17.562 -21.656 -5.566 1 98.06 117 VAL A O 1
ATOM 875 N N . VAL A 1 118 ? -18.375 -19.672 -5.988 1 96.12 118 VAL A N 1
ATOM 876 C CA . VAL A 1 118 ? -19.625 -19.938 -5.305 1 96.12 118 VAL A CA 1
ATOM 877 C C . VAL A 1 118 ? -20.406 -21.016 -6.059 1 96.12 118 VAL A C 1
ATOM 879 O O . VAL A 1 118 ? -21.203 -21.75 -5.461 1 96.12 118 VAL A O 1
ATOM 882 N N . LEU A 1 119 ? -20.125 -21.141 -7.363 1 96.31 119 LEU A N 1
ATOM 883 C CA . LEU A 1 119 ? -20.781 -22.172 -8.164 1 96.31 119 LEU A CA 1
ATOM 884 C C . LEU A 1 119 ? -20.219 -23.547 -7.84 1 96.31 119 LEU A C 1
ATOM 886 O O . LEU A 1 119 ? -20.844 -24.562 -8.133 1 96.31 119 LEU A O 1
ATOM 890 N N . GLU A 1 120 ? -19.078 -23.578 -7.258 1 95.38 120 GLU A N 1
ATOM 891 C CA . GLU A 1 120 ? -18.391 -24.844 -6.977 1 95.38 120 GLU A CA 1
ATOM 892 C C . GLU A 1 120 ? -18.875 -25.453 -5.664 1 95.38 120 GLU A C 1
ATOM 894 O O . GLU A 1 120 ? -18.625 -26.625 -5.391 1 95.38 120 GLU A O 1
ATOM 899 N N . SER A 1 121 ? -19.5 -24.625 -4.777 1 92.31 121 SER A N 1
ATOM 900 C CA . SER A 1 121 ? -19.922 -25.094 -3.467 1 92.31 121 SER A CA 1
ATOM 901 C C . SER A 1 121 ? -21.156 -24.344 -2.971 1 92.31 121 SER A C 1
ATOM 903 O O . SER A 1 121 ? -21.188 -23.109 -2.977 1 92.31 121 SER A O 1
ATOM 905 N N . ASP A 1 122 ? -22.078 -25.062 -2.359 1 91.38 122 ASP A N 1
ATOM 906 C CA . ASP A 1 122 ? -23.281 -24.469 -1.814 1 91.38 122 ASP A CA 1
ATOM 907 C C . ASP A 1 122 ? -23.016 -23.844 -0.443 1 91.38 122 ASP A C 1
ATOM 909 O O . ASP A 1 122 ? -23.859 -23.109 0.083 1 91.38 122 ASP A O 1
ATOM 913 N N . GLY A 1 123 ? -21.938 -24.078 0.063 1 94.88 123 GLY A N 1
ATOM 914 C CA . GLY A 1 123 ? -21.594 -23.562 1.381 1 94.88 123 GLY A CA 1
ATOM 915 C C . GLY A 1 123 ? -20.875 -22.234 1.336 1 94.88 123 GLY A C 1
ATOM 916 O O . GLY A 1 123 ? -20.422 -21.734 2.365 1 94.88 123 GLY A O 1
ATOM 917 N N . ILE A 1 124 ? -20.797 -21.688 0.168 1 97.31 124 ILE A N 1
ATOM 918 C CA . ILE A 1 124 ? -20.109 -20.406 0.018 1 97.31 124 ILE A CA 1
ATOM 919 C C . ILE A 1 124 ? -21.062 -19.359 -0.544 1 97.31 124 ILE A C 1
ATOM 921 O O . ILE A 1 124 ? -21.734 -19.609 -1.551 1 97.31 124 ILE A O 1
ATOM 925 N N . GLU A 1 125 ? -21.156 -18.25 0.097 1 96.69 125 GLU A N 1
ATOM 926 C CA . GLU A 1 125 ? -22.016 -17.156 -0.326 1 96.69 125 GLU A CA 1
ATOM 927 C C . GLU A 1 125 ? -21.203 -15.883 -0.558 1 96.69 125 GLU A C 1
ATOM 929 O O . GLU A 1 125 ? -20.297 -15.562 0.218 1 96.69 125 GLU A O 1
ATOM 934 N N . LEU A 1 126 ? -21.641 -15.141 -1.561 1 96.56 126 LEU A N 1
ATOM 935 C CA . LEU A 1 126 ? -20.922 -13.922 -1.9 1 96.56 126 LEU A CA 1
ATOM 936 C C . LEU A 1 126 ? -21.422 -12.742 -1.072 1 96.56 126 LEU A C 1
ATOM 938 O O . LEU A 1 126 ? -22.625 -12.625 -0.815 1 96.56 126 LEU A O 1
ATOM 942 N N . ARG A 1 127 ? -20.484 -11.969 -0.671 1 96 127 ARG A N 1
ATOM 943 C CA . ARG A 1 127 ? -20.75 -10.68 -0.039 1 96 127 ARG A CA 1
ATOM 944 C C . ARG A 1 127 ? -20.016 -9.555 -0.753 1 96 127 ARG A C 1
ATOM 946 O O . ARG A 1 127 ? -18.969 -9.789 -1.367 1 96 127 ARG A O 1
ATOM 953 N N . SER A 1 128 ? -20.547 -8.422 -0.635 1 90.44 128 SER A N 1
ATOM 954 C CA . SER A 1 128 ? -19.953 -7.324 -1.388 1 90.44 128 SER A CA 1
ATOM 955 C C . SER A 1 128 ? -19.375 -6.266 -0.455 1 90.44 128 SER A C 1
ATOM 957 O O . SER A 1 128 ? -19.688 -6.234 0.734 1 90.44 128 SER A O 1
ATOM 959 N N . ILE A 1 129 ? -18.484 -5.516 -0.947 1 96.19 129 ILE A N 1
ATOM 960 C CA . ILE A 1 129 ? -17.859 -4.348 -0.331 1 96.19 129 ILE A CA 1
ATOM 961 C C . ILE A 1 129 ? -18.062 -3.123 -1.218 1 96.19 129 ILE A C 1
ATOM 963 O O . ILE A 1 129 ? -18.016 -3.221 -2.445 1 96.19 129 ILE A O 1
ATOM 967 N N . SER A 1 130 ? -18.391 -2.006 -0.625 1 95.56 130 SER A N 1
ATOM 968 C CA . SER A 1 130 ? -18.391 -0.747 -1.361 1 95.56 130 SER A CA 1
ATOM 969 C C . SER A 1 130 ? -16.984 -0.175 -1.465 1 95.56 130 SER A C 1
ATOM 971 O O . SER A 1 130 ? -16.375 0.196 -0.454 1 95.56 130 SER A O 1
ATOM 973 N N . TRP A 1 131 ? -16.516 -0.127 -2.686 1 95.88 131 TRP A N 1
ATOM 974 C CA . TRP A 1 131 ? -15.141 0.297 -2.947 1 95.88 131 TRP A CA 1
ATOM 975 C C . TRP A 1 131 ? -15.102 1.743 -3.428 1 95.88 131 TRP A C 1
ATOM 977 O O . TRP A 1 131 ? -14.492 2.045 -4.461 1 95.88 131 TRP A O 1
ATOM 987 N N . ARG A 1 132 ? -15.484 2.666 -2.703 1 93.5 132 ARG A N 1
ATOM 988 C CA . ARG A 1 132 ? -15.477 4.07 -3.096 1 93.5 132 ARG A CA 1
ATOM 989 C C . ARG A 1 132 ? -14.148 4.73 -2.738 1 93.5 132 ARG A C 1
ATOM 991 O O . ARG A 1 132 ? -13.312 4.129 -2.061 1 93.5 132 ARG A O 1
ATOM 998 N N . MET A 1 133 ? -13.961 5.867 -3.305 1 92.69 133 MET A N 1
ATOM 999 C CA . MET A 1 133 ? -12.766 6.66 -3.055 1 92.69 133 MET A CA 1
ATOM 1000 C C . MET A 1 133 ? -13.117 8.102 -2.723 1 92.69 133 MET A C 1
ATOM 1002 O O . MET A 1 133 ? -14.078 8.648 -3.266 1 92.69 133 MET A O 1
ATOM 1006 N N . PHE A 1 134 ? -12.305 8.695 -1.87 1 92.25 134 PHE A N 1
ATOM 1007 C CA . PHE A 1 134 ? -12.406 10.133 -1.649 1 92.25 134 PHE A CA 1
ATOM 1008 C C . PHE A 1 134 ? -11.797 10.906 -2.818 1 92.25 134 PHE A C 1
ATOM 1010 O O . PHE A 1 134 ? -11.141 10.32 -3.682 1 92.25 134 PHE A O 1
ATOM 1017 N N . GLU A 1 135 ? -11.969 12.219 -2.834 1 89.81 135 GLU A N 1
ATOM 1018 C CA . GLU A 1 135 ? -11.469 13.055 -3.92 1 89.81 135 GLU A CA 1
ATOM 1019 C C . GLU A 1 135 ? -9.945 13.07 -3.939 1 89.81 135 GLU A C 1
ATOM 1021 O O . GLU A 1 135 ? -9.336 13.266 -4.992 1 89.81 135 GLU A O 1
ATOM 1026 N N . ASP A 1 136 ? -9.367 12.82 -2.838 1 89.94 136 ASP A N 1
ATOM 1027 C CA . ASP A 1 136 ? -7.914 12.852 -2.768 1 89.94 136 ASP A CA 1
ATOM 1028 C C . ASP A 1 136 ? -7.312 11.523 -3.24 1 89.94 136 ASP A C 1
ATOM 1030 O O . ASP A 1 136 ? -6.094 11.367 -3.262 1 89.94 136 ASP A O 1
ATOM 1034 N N . GLY A 1 137 ? -8.156 10.594 -3.494 1 91.31 137 GLY A N 1
ATOM 1035 C CA . GLY A 1 137 ? -7.684 9.336 -4.059 1 91.31 137 GLY A CA 1
ATOM 1036 C C . GLY A 1 137 ? -7.562 8.227 -3.027 1 91.31 137 GLY A C 1
ATOM 1037 O O . GLY A 1 137 ? -7.285 7.078 -3.375 1 91.31 137 GLY A O 1
ATOM 1038 N N . PHE A 1 138 ? -7.758 8.508 -1.809 1 93.69 138 PHE A N 1
ATOM 1039 C CA . PHE A 1 138 ? -7.68 7.488 -0.773 1 93.69 138 PHE A CA 1
ATOM 1040 C C . PHE A 1 138 ? -9.008 6.746 -0.646 1 93.69 138 PHE A C 1
ATOM 1042 O O . PHE A 1 138 ? -10.055 7.266 -1.03 1 93.69 138 PHE A O 1
ATOM 1049 N N . PRO A 1 139 ? -9 5.59 -0.108 1 94 139 PRO A N 1
ATOM 1050 C CA . PRO A 1 139 ? -10.188 4.727 -0.131 1 94 139 PRO A CA 1
ATOM 1051 C C . PRO A 1 139 ? -11.258 5.172 0.861 1 94 139 PRO A C 1
ATOM 1053 O O . PRO A 1 139 ? -10.938 5.617 1.966 1 94 139 PRO A O 1
ATOM 1056 N N . ASN A 1 140 ? -12.469 5.199 0.42 1 94.06 140 ASN A N 1
ATOM 1057 C CA . ASN A 1 140 ? -13.695 5.309 1.206 1 94.06 140 ASN A CA 1
ATOM 1058 C C . ASN A 1 140 ? -14.508 4.012 1.164 1 94.06 140 ASN A C 1
ATOM 1060 O O . ASN A 1 140 ? -15.414 3.869 0.342 1 94.06 140 ASN A O 1
ATOM 1064 N N . LEU A 1 141 ? -14.227 3.141 2.139 1 95.44 141 LEU A N 1
ATOM 1065 C CA . LEU A 1 141 ? -14.688 1.758 2.07 1 95.44 141 LEU A CA 1
ATOM 1066 C C . LEU A 1 141 ? -15.836 1.517 3.049 1 95.44 141 LEU A C 1
ATOM 1068 O O . LEU A 1 141 ? -15.875 2.119 4.125 1 95.44 141 LEU A O 1
ATOM 1072 N N . PHE A 1 142 ? -16.719 0.62 2.635 1 94.75 142 PHE A N 1
ATOM 1073 C CA . PHE A 1 142 ? -17.844 0.247 3.49 1 94.75 142 PHE A CA 1
ATOM 1074 C C . PHE A 1 142 ? -18.172 -1.23 3.326 1 94.75 142 PHE A C 1
ATOM 1076 O O . PHE A 1 142 ? -18.375 -1.707 2.207 1 94.75 142 PHE A O 1
ATOM 1083 N N . ILE A 1 143 ? -18.188 -1.945 4.383 1 95.62 143 ILE A N 1
ATOM 1084 C CA . ILE A 1 143 ? -18.578 -3.348 4.398 1 95.62 143 ILE A CA 1
ATOM 1085 C C . ILE A 1 143 ? -20.094 -3.453 4.648 1 95.62 143 ILE A C 1
ATOM 1087 O O . ILE A 1 143 ? -20.562 -3.193 5.758 1 95.62 143 ILE A O 1
ATOM 1091 N N . SER A 1 144 ? -20.734 -3.893 3.633 1 90.88 144 SER A N 1
ATOM 1092 C CA . SER A 1 144 ? -22.188 -4.004 3.723 1 90.88 144 SER A CA 1
ATOM 1093 C C . SER A 1 144 ? -22.594 -5.105 4.695 1 90.88 144 SER A C 1
ATOM 1095 O O . SER A 1 144 ? -21.984 -6.172 4.727 1 90.88 144 SER A O 1
ATOM 1097 N N . ASN A 1 145 ? -23.641 -4.898 5.516 1 91.19 145 ASN A N 1
ATOM 1098 C CA . ASN A 1 145 ? -24.203 -5.863 6.453 1 91.19 145 ASN A CA 1
ATOM 1099 C C . ASN A 1 145 ? -23.141 -6.383 7.426 1 91.19 145 ASN A C 1
ATOM 1101 O O . ASN A 1 145 ? -23.016 -7.594 7.625 1 91.19 145 ASN A O 1
ATOM 1105 N N . ALA A 1 146 ? -22.453 -5.523 7.941 1 91.56 146 ALA A N 1
ATOM 1106 C CA . ALA A 1 146 ? -21.375 -5.852 8.867 1 91.56 146 ALA A CA 1
ATOM 1107 C C . ALA A 1 146 ? -21.891 -6.652 10.055 1 91.56 146 ALA A C 1
ATOM 1109 O O . ALA A 1 146 ? -21.234 -7.578 10.523 1 91.56 146 ALA A O 1
ATOM 1110 N N . HIS A 1 147 ? -23.062 -6.387 10.539 1 91.62 147 HIS A N 1
ATOM 1111 C CA . HIS A 1 147 ? -23.641 -7.102 11.664 1 91.62 147 HIS A CA 1
ATOM 1112 C C . HIS A 1 147 ? -24.016 -8.531 11.289 1 91.62 147 HIS A C 1
ATOM 1114 O O . HIS A 1 147 ? -23.969 -9.438 12.125 1 91.62 147 HIS A O 1
ATOM 1120 N N . GLY A 1 148 ? -24.266 -8.719 10.102 1 93 148 GLY A N 1
ATOM 1121 C CA . GLY A 1 148 ? -24.75 -10 9.625 1 93 148 GLY A CA 1
ATOM 1122 C C . GLY A 1 148 ? -23.656 -11.047 9.484 1 93 148 GLY A C 1
ATOM 1123 O O . GLY A 1 148 ? -23.953 -12.234 9.297 1 93 148 GLY A O 1
ATOM 1124 N N . ILE A 1 149 ? -22.406 -10.609 9.688 1 95.5 149 ILE A N 1
ATOM 1125 C CA . ILE A 1 149 ? -21.344 -11.586 9.453 1 95.5 149 ILE A CA 1
ATOM 1126 C C . ILE A 1 149 ? -20.797 -12.07 10.789 1 95.5 149 ILE A C 1
ATOM 1128 O O . ILE A 1 149 ? -19.859 -12.875 10.828 1 95.5 149 ILE A O 1
ATOM 1132 N N . ARG A 1 150 ? -21.375 -11.625 11.867 1 95.19 150 ARG A N 1
ATOM 1133 C CA . ARG A 1 150 ? -20.938 -12.047 13.195 1 95.19 150 ARG A CA 1
ATOM 1134 C C . ARG A 1 150 ? -21.078 -13.555 13.359 1 95.19 150 ARG A C 1
ATOM 1136 O O . ARG A 1 150 ? -22.109 -14.141 13.008 1 95.19 150 ARG A O 1
ATOM 1143 N N . GLY A 1 151 ? -19.984 -14.125 13.844 1 96.12 151 GLY A N 1
ATOM 1144 C CA . GLY A 1 151 ? -20 -15.555 14.125 1 96.12 151 GLY A CA 1
ATOM 1145 C C . GLY A 1 151 ? -19.891 -16.406 12.875 1 96.12 151 GLY A C 1
ATOM 1146 O O . GLY A 1 151 ? -19.922 -17.641 12.953 1 96.12 151 GLY A O 1
ATOM 1147 N N . GLN A 1 152 ? -19.703 -15.805 11.805 1 96.62 152 GLN A N 1
ATOM 1148 C CA . GLN A 1 152 ? -19.609 -16.547 10.555 1 96.62 152 GLN A CA 1
ATOM 1149 C C . GLN A 1 152 ? -18.156 -16.766 10.148 1 96.62 152 GLN A C 1
ATOM 1151 O O . GLN A 1 152 ? -17.266 -16.062 10.617 1 96.62 152 GLN A O 1
ATOM 1156 N N . HIS A 1 153 ? -17.984 -17.828 9.367 1 97.62 153 HIS A N 1
ATOM 1157 C CA . HIS A 1 153 ? -16.703 -17.984 8.68 1 97.62 153 HIS A CA 1
ATOM 1158 C C . HIS A 1 153 ? -16.609 -17.078 7.469 1 97.62 153 HIS A C 1
ATOM 1160 O O . HIS A 1 153 ? -17.531 -17.031 6.645 1 97.62 153 HIS A O 1
ATOM 1166 N N . 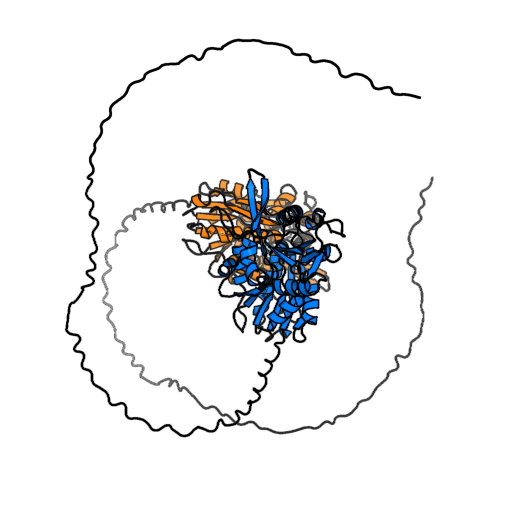VAL A 1 154 ? -15.547 -16.281 7.422 1 97.94 154 VAL A N 1
ATOM 1167 C CA . VAL A 1 154 ? -15.438 -15.25 6.398 1 97.94 154 VAL A CA 1
ATOM 1168 C C . VAL A 1 154 ? -14.148 -15.445 5.605 1 97.94 154 VAL A C 1
ATOM 1170 O O . VAL A 1 154 ? -13.117 -15.844 6.164 1 97.94 154 VAL A O 1
ATOM 1173 N N . ALA A 1 155 ? -14.234 -15.25 4.34 1 98.5 155 ALA A N 1
ATOM 1174 C CA . ALA A 1 155 ? -13.07 -15.266 3.463 1 98.5 155 ALA A CA 1
ATOM 1175 C C . ALA A 1 155 ? -13.008 -14.016 2.6 1 98.5 155 ALA A C 1
ATOM 1177 O O . ALA A 1 155 ? -14.039 -13.406 2.305 1 98.5 155 ALA A O 1
ATOM 1178 N N . PHE A 1 156 ? -11.82 -13.602 2.295 1 98.75 156 PHE A N 1
ATOM 1179 C CA . PHE A 1 156 ? -11.594 -12.484 1.387 1 98.75 156 PHE A CA 1
ATOM 1180 C C . PHE A 1 156 ? -10.719 -12.898 0.214 1 98.75 156 PHE A C 1
ATOM 1182 O O . PHE A 1 156 ? -9.578 -13.328 0.407 1 98.75 156 PHE A O 1
ATOM 1189 N N . LEU A 1 157 ? -11.273 -12.859 -1.006 1 98.75 157 LEU A N 1
ATOM 1190 C CA . LEU A 1 157 ? -10.523 -13.141 -2.23 1 98.75 157 LEU A CA 1
ATOM 1191 C C . LEU A 1 157 ? -9.797 -11.891 -2.719 1 98.75 157 LEU A C 1
ATOM 1193 O O . LEU A 1 157 ? -10.422 -10.984 -3.277 1 98.75 157 LEU A O 1
ATOM 1197 N N . ALA A 1 158 ? -8.477 -11.891 -2.551 1 98.62 158 ALA A N 1
ATOM 1198 C CA . ALA A 1 158 ? -7.652 -10.703 -2.758 1 98.62 158 ALA A CA 1
ATOM 1199 C C . ALA A 1 158 ? -6.875 -10.797 -4.07 1 98.62 158 ALA A C 1
ATOM 1201 O O . ALA A 1 158 ? -6.684 -11.891 -4.605 1 98.62 158 ALA A O 1
ATOM 1202 N N . SER A 1 159 ? -6.508 -9.703 -4.641 1 98.12 159 SER A N 1
ATOM 1203 C CA . SER A 1 159 ? -5.578 -9.539 -5.75 1 98.12 159 SER A CA 1
ATOM 1204 C C . SER A 1 159 ? -4.746 -8.266 -5.594 1 98.12 159 SER A C 1
ATOM 1206 O O . SER A 1 159 ? -5.285 -7.16 -5.594 1 98.12 159 SER A O 1
ATOM 1208 N N . PHE A 1 160 ? -3.482 -8.422 -5.383 1 97 160 PHE A N 1
ATOM 1209 C CA . PHE A 1 160 ? -2.559 -7.297 -5.348 1 97 160 PHE A CA 1
ATOM 1210 C C . PHE A 1 160 ? -1.903 -7.094 -6.711 1 97 160 PHE A C 1
ATOM 1212 O O . PHE A 1 160 ? -0.685 -7.227 -6.844 1 97 160 PHE A O 1
ATOM 1219 N N . SER A 1 161 ? -2.719 -6.688 -7.68 1 95.44 161 SER A N 1
ATOM 1220 C CA . SER A 1 161 ? -2.301 -6.582 -9.078 1 95.44 161 SER A CA 1
ATOM 1221 C C . SER A 1 161 ? -1.315 -5.434 -9.273 1 95.44 161 SER A C 1
ATOM 1223 O O . SER A 1 161 ? -0.563 -5.414 -10.25 1 95.44 161 SER A O 1
ATOM 1225 N N . SER A 1 162 ? -1.349 -4.465 -8.406 1 94.94 162 SER A N 1
ATOM 1226 C CA . SER A 1 162 ? -0.448 -3.316 -8.398 1 94.94 162 SER A CA 1
ATOM 1227 C C . SER A 1 162 ? -0.289 -2.742 -7 1 94.94 162 SER A C 1
ATOM 1229 O O . SER A 1 162 ? -1.118 -2.994 -6.121 1 94.94 162 SER A O 1
ATOM 1231 N N . PRO A 1 163 ? 0.774 -1.992 -6.781 1 95.56 163 PRO A N 1
ATOM 1232 C CA . PRO A 1 163 ? 0.936 -1.362 -5.469 1 95.56 163 PRO A CA 1
ATOM 1233 C C . PRO A 1 163 ? -0.243 -0.466 -5.094 1 95.56 163 PRO A C 1
ATOM 1235 O O . PRO A 1 163 ? -0.564 -0.323 -3.912 1 95.56 163 PRO A O 1
ATOM 1238 N N . ARG A 1 164 ? -0.934 0.095 -6.008 1 95.38 164 ARG A N 1
ATOM 1239 C CA . ARG A 1 164 ? -2.01 1.058 -5.805 1 95.38 164 ARG A CA 1
ATOM 1240 C C . ARG A 1 164 ? -3.178 0.423 -5.055 1 95.38 164 ARG A C 1
ATOM 1242 O O . ARG A 1 164 ? -3.877 1.098 -4.297 1 95.38 164 ARG A O 1
ATOM 1249 N N . VAL A 1 165 ? -3.361 -0.857 -5.215 1 97.06 165 VAL A N 1
ATOM 1250 C CA . VAL A 1 165 ? -4.586 -1.466 -4.707 1 97.06 165 VAL A CA 1
ATOM 1251 C C . VAL A 1 165 ? -4.297 -2.193 -3.395 1 97.06 165 VAL A C 1
ATOM 1253 O O . VAL A 1 165 ? -5.203 -2.758 -2.777 1 97.06 165 VAL A O 1
ATOM 1256 N N . ILE A 1 166 ? -3.09 -2.162 -2.965 1 97.62 166 ILE A N 1
ATOM 1257 C CA . ILE A 1 166 ? -2.693 -2.93 -1.789 1 97.62 166 ILE A CA 1
ATOM 1258 C C . ILE A 1 166 ? -3.314 -2.314 -0.538 1 97.62 166 ILE A C 1
ATOM 1260 O O . ILE A 1 166 ? -3.898 -3.021 0.286 1 97.62 166 ILE A O 1
ATOM 1264 N N . PHE A 1 167 ? -3.279 -1.03 -0.458 1 97.5 167 PHE A N 1
ATOM 1265 C CA . PHE A 1 167 ? -3.693 -0.359 0.769 1 97.5 167 PHE A CA 1
ATOM 1266 C C . PHE A 1 167 ? -5.188 -0.541 1.006 1 97.5 167 PHE A C 1
ATOM 1268 O O . PHE A 1 167 ? -5.613 -0.838 2.125 1 97.5 167 PHE A O 1
ATOM 1275 N N . GLU A 1 168 ? -5.984 -0.347 -0.007 1 97.38 168 GLU A N 1
ATOM 1276 C CA . GLU A 1 168 ? -7.43 -0.463 0.171 1 97.38 168 GLU A CA 1
ATOM 1277 C C . GLU A 1 168 ? -7.824 -1.885 0.56 1 97.38 168 GLU A C 1
ATOM 1279 O O . GLU A 1 168 ? -8.711 -2.082 1.392 1 97.38 168 GLU A O 1
ATOM 1284 N N . GLN A 1 169 ? -7.176 -2.811 -0.002 1 98.31 169 GLN A N 1
ATOM 1285 C CA . GLN A 1 169 ? -7.512 -4.195 0.309 1 98.31 169 GLN A CA 1
ATOM 1286 C C . GLN A 1 169 ? -7.039 -4.574 1.71 1 98.31 169 GLN A C 1
ATOM 1288 O O . GLN A 1 169 ? -7.727 -5.305 2.426 1 98.31 169 GLN A O 1
ATOM 1293 N N . LEU A 1 170 ? -5.883 -4.078 2.088 1 98.12 170 LEU A N 1
ATOM 1294 C CA . LEU A 1 170 ? -5.41 -4.312 3.451 1 98.12 170 LEU A CA 1
ATOM 1295 C C . LEU A 1 170 ? -6.379 -3.713 4.469 1 98.12 170 LEU A C 1
ATOM 1297 O O . LEU A 1 170 ? -6.559 -4.266 5.555 1 98.12 170 LEU A O 1
ATOM 1301 N N . SER A 1 171 ? -6.957 -2.574 4.117 1 97.38 171 SER A N 1
ATOM 1302 C CA . SER A 1 171 ? -7.922 -1.946 5.016 1 97.38 171 SER A CA 1
ATOM 1303 C C . SER A 1 171 ? -9.109 -2.861 5.273 1 97.38 171 SER A C 1
ATOM 1305 O O . SER A 1 171 ? -9.602 -2.945 6.398 1 97.38 171 SER A O 1
ATOM 1307 N N . ILE A 1 172 ? -9.516 -3.572 4.246 1 97.81 172 ILE A N 1
ATOM 1308 C CA . ILE A 1 172 ? -10.602 -4.535 4.395 1 97.81 172 ILE A CA 1
ATOM 1309 C C . ILE A 1 172 ? -10.125 -5.734 5.207 1 97.81 172 ILE A C 1
ATOM 1311 O O . ILE A 1 172 ? -10.805 -6.18 6.133 1 97.81 172 ILE A O 1
ATOM 1315 N N . ILE A 1 173 ? -8.961 -6.215 4.91 1 98.31 173 ILE A N 1
ATOM 1316 C CA . ILE A 1 173 ? -8.383 -7.398 5.539 1 98.31 173 ILE A CA 1
ATOM 1317 C C . ILE A 1 173 ? -8.219 -7.16 7.039 1 98.31 173 ILE A C 1
ATOM 1319 O O . ILE A 1 173 ? -8.453 -8.062 7.844 1 98.31 173 ILE A O 1
ATOM 1323 N N . TYR A 1 174 ? -7.855 -5.965 7.406 1 96.88 174 TYR A N 1
ATOM 1324 C CA . TYR A 1 174 ? -7.664 -5.648 8.82 1 96.88 174 TYR A CA 1
ATOM 1325 C C . TYR A 1 174 ? -9.008 -5.434 9.516 1 96.88 174 TYR A C 1
ATOM 1327 O O . TYR A 1 174 ? -9.117 -5.602 10.727 1 96.88 174 TYR A O 1
ATOM 1335 N N . ALA A 1 175 ? -10.016 -5.066 8.805 1 96.19 175 ALA A N 1
ATOM 1336 C CA . ALA A 1 175 ? -11.305 -4.691 9.383 1 96.19 175 ALA A CA 1
ATOM 1337 C C . ALA A 1 175 ? -12.156 -5.922 9.672 1 96.19 175 ALA A C 1
ATOM 1339 O O . ALA A 1 175 ? -12.82 -6 10.703 1 96.19 175 ALA A O 1
ATOM 1340 N N . LEU A 1 176 ? -12.102 -6.922 8.836 1 97.25 176 LEU A N 1
ATOM 1341 C CA . LEU A 1 176 ? -13.047 -8.031 8.859 1 97.25 176 LEU A CA 1
ATOM 1342 C C . LEU A 1 176 ? -12.914 -8.828 10.148 1 97.25 176 LEU A C 1
ATOM 1344 O O . LEU A 1 176 ? -13.914 -9.102 10.82 1 97.25 176 LEU A O 1
ATOM 1348 N N . PRO A 1 177 ? -11.703 -9.211 10.562 1 96.81 177 PRO A N 1
ATOM 1349 C CA . PRO A 1 177 ? -11.602 -9.992 11.789 1 96.81 177 PRO A CA 1
ATOM 1350 C C . PRO A 1 177 ? -12.156 -9.258 13.008 1 96.81 177 PRO A C 1
ATOM 1352 O O . PRO A 1 177 ? -12.578 -9.898 13.977 1 96.81 177 PRO A O 1
ATOM 1355 N N . ARG A 1 178 ? -12.25 -7.988 12.953 1 94.38 178 ARG A N 1
ATOM 1356 C CA . ARG A 1 178 ? -12.68 -7.18 14.086 1 94.38 178 ARG A CA 1
ATOM 1357 C C . ARG A 1 178 ? -14.203 -7.121 14.18 1 94.38 178 ARG A C 1
ATOM 1359 O O . ARG A 1 178 ? -14.75 -6.555 15.125 1 94.38 178 ARG A O 1
ATOM 1366 N N . LEU A 1 179 ? -14.852 -7.684 13.242 1 95.44 179 LEU A N 1
ATOM 1367 C CA . LEU A 1 179 ? -16.312 -7.68 13.211 1 95.44 179 LEU A CA 1
ATOM 1368 C C . LEU A 1 179 ? -16.875 -8.953 13.836 1 95.44 179 LEU A C 1
ATOM 1370 O O . LEU A 1 179 ? -17.953 -9.414 13.461 1 95.44 179 LEU A O 1
ATOM 1374 N N . PHE A 1 180 ? -16.078 -9.609 14.711 1 95.62 180 PHE A N 1
ATOM 1375 C CA . PHE A 1 180 ? -16.484 -10.727 15.547 1 95.62 180 PHE A CA 1
ATOM 1376 C C . PHE A 1 180 ? -16.781 -11.961 14.703 1 95.62 180 PHE A C 1
ATOM 1378 O O . PHE A 1 180 ? -17.734 -12.695 14.984 1 95.62 180 PHE A O 1
ATOM 1385 N N . ILE A 1 181 ? -16.062 -12.148 13.672 1 97 181 ILE A N 1
ATOM 1386 C CA . ILE A 1 181 ? -16.234 -13.328 12.836 1 97 181 ILE A CA 1
ATOM 1387 C C . ILE A 1 181 ? -15.609 -14.539 13.516 1 97 181 ILE A C 1
ATOM 1389 O O . ILE A 1 181 ? -14.781 -14.398 14.414 1 97 181 ILE A O 1
ATOM 1393 N N . SER A 1 182 ? -16.062 -15.734 13.078 1 96.94 182 SER A N 1
ATOM 1394 C CA . SER A 1 182 ? -15.594 -16.984 13.688 1 96.94 182 SER A CA 1
ATOM 1395 C C . SER A 1 182 ? -14.188 -17.328 13.211 1 96.94 182 SER A C 1
ATOM 1397 O O . SER A 1 182 ? -13.328 -17.688 14.008 1 96.94 182 SER A O 1
ATOM 1399 N N . SER A 1 183 ? -13.984 -17.234 11.984 1 96.94 183 SER A N 1
ATOM 1400 C CA . SER A 1 183 ? -12.672 -17.469 11.383 1 96.94 183 SER A CA 1
ATOM 1401 C C . SER A 1 183 ? -12.484 -16.641 10.117 1 96.94 183 SER A C 1
ATOM 1403 O O . SER A 1 183 ? -13.453 -16.156 9.539 1 96.94 183 SER A O 1
ATOM 1405 N N . PHE A 1 184 ? -11.211 -16.453 9.797 1 97.94 184 PHE A N 1
ATOM 1406 C CA . PHE A 1 184 ? -10.898 -15.609 8.648 1 97.94 184 PHE A CA 1
ATOM 1407 C C . PHE A 1 184 ? -9.891 -16.297 7.73 1 97.94 184 PHE A C 1
ATOM 1409 O O . PHE A 1 184 ? -8.914 -16.875 8.203 1 97.94 184 PHE A O 1
ATOM 1416 N N . SER A 1 185 ? -10.203 -16.281 6.402 1 98.12 185 SER A N 1
ATOM 1417 C CA . SER A 1 185 ? -9.289 -16.781 5.383 1 98.12 185 SER A CA 1
ATOM 1418 C C . SER A 1 185 ? -9.023 -15.742 4.305 1 98.12 185 SER A C 1
ATOM 1420 O O . SER A 1 185 ? -9.961 -15.156 3.758 1 98.12 185 SER A O 1
ATOM 1422 N N . ILE A 1 186 ? -7.781 -15.445 4.09 1 98.56 186 ILE A N 1
ATOM 1423 C CA . ILE A 1 186 ? -7.383 -14.641 2.941 1 98.56 186 ILE A CA 1
ATOM 1424 C C . ILE A 1 186 ? -6.969 -15.555 1.79 1 98.56 186 ILE A C 1
ATOM 1426 O O . ILE A 1 186 ? -6.105 -16.422 1.956 1 98.56 186 ILE A O 1
ATOM 1430 N N . VAL A 1 187 ? -7.633 -15.445 0.71 1 98.69 187 VAL A N 1
ATOM 1431 C CA . VAL A 1 187 ? -7.211 -16.125 -0.507 1 98.69 187 VAL A CA 1
ATOM 1432 C C . VAL A 1 187 ? -6.5 -15.141 -1.435 1 98.69 187 VAL A C 1
ATOM 1434 O O . VAL A 1 187 ? -7.137 -14.25 -2.006 1 98.69 187 VAL A O 1
ATOM 1437 N N . LEU A 1 188 ? -5.246 -15.242 -1.508 1 98.5 188 LEU A N 1
ATOM 1438 C CA . LEU A 1 188 ? -4.383 -14.469 -2.395 1 98.5 188 LEU A CA 1
ATOM 1439 C C . LEU A 1 188 ? -3.705 -15.375 -3.416 1 98.5 188 LEU A C 1
ATOM 1441 O O . LEU A 1 188 ? -2.539 -15.742 -3.252 1 98.5 188 LEU A O 1
ATOM 1445 N N . PRO A 1 189 ? -4.414 -15.672 -4.508 1 98.25 189 PRO A N 1
ATOM 1446 C CA . PRO A 1 189 ? -3.914 -16.688 -5.43 1 98.25 189 PRO A CA 1
ATOM 1447 C C . PRO A 1 189 ? -2.488 -16.422 -5.902 1 98.25 189 PRO A C 1
ATOM 1449 O O . PRO A 1 189 ? -1.652 -17.328 -5.922 1 98.25 189 PRO A O 1
ATOM 1452 N N . PHE A 1 190 ? -2.236 -15.211 -6.223 1 97.56 190 PHE A N 1
ATOM 1453 C CA . PHE A 1 190 ? -0.899 -14.812 -6.645 1 97.56 190 PHE A CA 1
ATOM 1454 C C . PHE A 1 190 ? -0.268 -13.875 -5.625 1 97.56 190 PHE A C 1
ATOM 1456 O O . PHE A 1 190 ? -0.802 -12.797 -5.352 1 97.56 190 PHE A O 1
ATOM 1463 N N . PHE A 1 191 ? 0.809 -14.273 -4.984 1 96.12 191 PHE A N 1
ATOM 1464 C CA . PHE A 1 191 ? 1.609 -13.43 -4.102 1 96.12 191 PHE A CA 1
ATOM 1465 C C . PHE A 1 191 ? 2.615 -12.617 -4.898 1 96.12 191 PHE A C 1
ATOM 1467 O O . PHE A 1 191 ? 3.66 -13.125 -5.305 1 96.12 191 PHE A O 1
ATOM 1474 N N . PRO A 1 192 ? 2.314 -11.32 -4.969 1 89.62 192 PRO A N 1
ATOM 1475 C CA . PRO A 1 192 ? 3.191 -10.531 -5.836 1 89.62 192 PRO A CA 1
ATOM 1476 C C . PRO A 1 192 ? 4.566 -10.281 -5.219 1 89.62 192 PRO A C 1
ATOM 1478 O O . PRO A 1 192 ? 4.762 -10.523 -4.023 1 89.62 192 PRO A O 1
ATOM 1481 N N . THR A 1 193 ? 5.57 -9.859 -5.93 1 72.44 193 THR A N 1
ATOM 1482 C CA . THR A 1 193 ? 6.926 -9.5 -5.527 1 72.44 193 THR A CA 1
ATOM 1483 C C . THR A 1 193 ? 7.707 -10.742 -5.094 1 72.44 193 THR A C 1
ATOM 1485 O O . THR A 1 193 ? 8.789 -10.625 -4.516 1 72.44 193 THR A O 1
ATOM 1488 N N . GLY A 1 194 ? 7.18 -11.797 -5.305 1 69 194 GLY A N 1
ATOM 1489 C CA . GLY A 1 194 ? 7.832 -13.031 -4.887 1 69 194 GLY A CA 1
ATOM 1490 C C . GLY A 1 194 ? 9.156 -13.266 -5.578 1 69 194 GLY A C 1
ATOM 1491 O O . GLY A 1 194 ? 10.016 -13.984 -5.066 1 69 194 GLY A O 1
ATOM 1492 N N . SER A 1 195 ? 9.273 -12.562 -6.57 1 66.94 195 SER A N 1
ATOM 1493 C CA . SER A 1 195 ? 10.508 -12.75 -7.332 1 66.94 195 SER A CA 1
ATOM 1494 C C . SER A 1 195 ? 11.641 -11.906 -6.758 1 66.94 195 SER A C 1
ATOM 1496 O O . SER A 1 195 ? 12.812 -12.164 -7.039 1 66.94 195 SER A O 1
ATOM 1498 N N . TYR A 1 196 ? 11.242 -10.984 -6.012 1 70.19 196 TYR A N 1
ATOM 1499 C CA . TYR A 1 196 ? 12.266 -10.18 -5.344 1 70.19 196 TYR A CA 1
ATOM 1500 C C . TYR A 1 196 ? 12.422 -10.594 -3.889 1 70.19 196 TYR A C 1
ATOM 1502 O O . TYR A 1 196 ? 12.188 -9.797 -2.979 1 70.19 196 TYR A O 1
ATOM 1510 N N . GLU A 1 197 ? 12.75 -11.836 -3.756 1 69.5 197 GLU A N 1
ATOM 1511 C CA . GLU A 1 197 ? 12.789 -12.461 -2.438 1 69.5 197 GLU A CA 1
ATOM 1512 C C . GLU A 1 197 ? 14.227 -12.633 -1.954 1 69.5 197 GLU A C 1
ATOM 1514 O O . GLU A 1 197 ? 14.461 -12.906 -0.776 1 69.5 197 GLU A O 1
ATOM 1519 N N . ARG A 1 198 ? 15.164 -12.352 -2.887 1 64.5 198 ARG A N 1
ATOM 1520 C CA . ARG A 1 198 ? 16.547 -12.57 -2.473 1 64.5 198 ARG A CA 1
ATOM 1521 C C . ARG A 1 198 ? 17.328 -11.266 -2.453 1 64.5 198 ARG A C 1
ATOM 1523 O O . ARG A 1 198 ? 17.016 -10.328 -3.193 1 64.5 198 ARG A O 1
ATOM 1530 N N . MET A 1 199 ? 18.219 -11.281 -1.415 1 71.5 199 MET A N 1
ATOM 1531 C CA . MET A 1 199 ? 19.188 -10.195 -1.313 1 71.5 199 MET A CA 1
ATOM 1532 C C . MET A 1 199 ? 20.547 -10.641 -1.835 1 71.5 199 MET A C 1
ATOM 1534 O O . MET A 1 199 ? 21.047 -11.711 -1.468 1 71.5 199 MET A O 1
ATOM 1538 N N . GLU A 1 200 ? 20.969 -9.984 -2.814 1 72.5 200 GLU A N 1
ATOM 1539 C CA . GLU A 1 200 ? 22.328 -10.242 -3.268 1 72.5 200 GLU A CA 1
ATOM 1540 C C . GLU A 1 200 ? 23.312 -9.281 -2.607 1 72.5 200 GLU A C 1
ATOM 1542 O O . GLU A 1 200 ? 24.422 -9.68 -2.24 1 72.5 200 GLU A O 1
ATOM 1547 N N . ASP A 1 201 ? 22.875 -8.078 -2.441 1 83.88 201 ASP A N 1
ATOM 1548 C CA . ASP A 1 201 ? 23.641 -7.039 -1.751 1 83.88 201 ASP A CA 1
ATOM 1549 C C . ASP A 1 201 ? 22.906 -6.562 -0.498 1 83.88 201 ASP A C 1
ATOM 1551 O O . ASP A 1 201 ? 21.688 -6.684 -0.402 1 83.88 201 ASP A O 1
ATOM 1555 N N . GLU A 1 202 ? 23.641 -6.09 0.402 1 86.38 202 GLU A N 1
ATOM 1556 C CA . GLU A 1 202 ? 23.062 -5.664 1.675 1 86.38 202 GLU A CA 1
ATOM 1557 C C . GLU A 1 202 ? 22.047 -4.539 1.476 1 86.38 202 GLU A C 1
ATOM 1559 O O . GLU A 1 202 ? 21.125 -4.387 2.27 1 86.38 202 GLU A O 1
ATOM 1564 N N . GLY A 1 203 ? 22.141 -3.838 0.449 1 90.12 203 GLY A N 1
ATOM 1565 C CA . GLY A 1 203 ? 21.266 -2.707 0.183 1 90.12 203 GLY A CA 1
ATOM 1566 C C . GLY A 1 203 ? 20 -3.098 -0.54 1 90.12 203 GLY A C 1
ATOM 1567 O O . GLY A 1 203 ? 19.094 -2.271 -0.717 1 90.12 203 GLY A O 1
ATOM 1568 N N . ASP A 1 204 ? 19.906 -4.383 -0.888 1 91.25 204 ASP A N 1
ATOM 1569 C CA . ASP A 1 204 ? 18.688 -4.852 -1.562 1 91.25 204 ASP A CA 1
ATOM 1570 C C . ASP A 1 204 ? 17.5 -4.871 -0.607 1 91.25 204 ASP A C 1
ATOM 1572 O O . ASP A 1 204 ? 17.641 -5.258 0.556 1 91.25 204 ASP A O 1
ATOM 1576 N N . VAL A 1 205 ? 16.422 -4.445 -1.095 1 92.56 205 VAL A N 1
ATOM 1577 C CA . VAL A 1 205 ? 15.211 -4.449 -0.292 1 92.56 205 VAL A CA 1
ATOM 1578 C C . VAL A 1 205 ? 14.258 -5.535 -0.798 1 92.56 205 VAL A C 1
ATOM 1580 O O . VAL A 1 205 ? 13.68 -5.406 -1.877 1 92.56 205 VAL A O 1
ATOM 1583 N N . ALA A 1 206 ? 14.125 -6.582 -0.053 1 90.5 206 ALA A N 1
ATOM 1584 C CA . ALA A 1 206 ? 13.234 -7.695 -0.392 1 90.5 206 ALA A CA 1
ATOM 1585 C C . ALA A 1 206 ? 11.773 -7.324 -0.139 1 90.5 206 ALA A C 1
ATOM 1587 O O . ALA A 1 206 ? 11.266 -7.504 0.971 1 90.5 206 ALA A O 1
ATOM 1588 N N . THR A 1 207 ? 11.07 -6.957 -1.121 1 92.56 207 THR A N 1
ATOM 1589 C CA . THR A 1 207 ? 9.711 -6.449 -0.967 1 92.56 207 THR A CA 1
ATOM 1590 C C . THR A 1 207 ? 8.75 -7.586 -0.636 1 92.56 207 THR A C 1
ATOM 1592 O O . THR A 1 207 ? 7.668 -7.352 -0.085 1 92.56 207 THR A O 1
ATOM 1595 N N . ALA A 1 208 ? 9.117 -8.844 -0.991 1 93.38 208 ALA A N 1
ATOM 1596 C CA . ALA A 1 208 ? 8.305 -9.984 -0.585 1 93.38 208 ALA A CA 1
ATOM 1597 C C . ALA A 1 208 ? 8.211 -10.078 0.936 1 93.38 208 ALA A C 1
ATOM 1599 O O . ALA A 1 208 ? 7.148 -10.391 1.479 1 93.38 208 ALA A O 1
ATOM 1600 N N . PHE A 1 209 ? 9.289 -9.797 1.562 1 92.62 209 PHE A N 1
ATOM 1601 C CA . PHE A 1 209 ? 9.32 -9.805 3.02 1 92.62 209 PHE A CA 1
ATOM 1602 C C . PHE A 1 209 ? 8.398 -8.727 3.586 1 92.62 209 PHE A C 1
ATOM 1604 O O . PHE A 1 209 ? 7.652 -8.984 4.535 1 92.62 209 PHE A O 1
ATOM 1611 N N . THR A 1 210 ? 8.461 -7.578 3.025 1 94.44 210 THR A N 1
ATOM 1612 C CA . THR A 1 210 ? 7.625 -6.469 3.469 1 94.44 210 THR A CA 1
ATOM 1613 C C . THR A 1 210 ? 6.145 -6.836 3.381 1 94.44 210 THR A C 1
ATOM 1615 O O . THR A 1 210 ? 5.398 -6.668 4.348 1 94.44 210 THR A O 1
ATOM 1618 N N . LEU A 1 211 ? 5.75 -7.328 2.26 1 96 211 LEU A N 1
ATOM 1619 C CA . LEU A 1 211 ? 4.344 -7.676 2.062 1 96 211 LEU A CA 1
ATOM 1620 C C . LEU A 1 211 ? 3.914 -8.773 3.029 1 96 211 LEU A C 1
ATOM 1622 O O . LEU A 1 211 ? 2.826 -8.711 3.604 1 96 211 LEU A O 1
ATOM 1626 N N . ALA A 1 212 ? 4.766 -9.781 3.17 1 95.69 212 ALA A N 1
ATOM 1627 C CA . ALA A 1 212 ? 4.469 -10.867 4.102 1 95.69 212 ALA A CA 1
ATOM 1628 C C . ALA A 1 212 ? 4.266 -10.336 5.516 1 95.69 212 ALA A C 1
ATOM 1630 O O . ALA A 1 212 ? 3.336 -10.742 6.215 1 95.69 212 ALA A O 1
ATOM 1631 N N . ARG A 1 213 ? 5.051 -9.414 5.922 1 94.5 213 ARG A N 1
ATOM 1632 C CA . ARG A 1 213 ? 4.965 -8.852 7.266 1 94.5 213 ARG A CA 1
ATOM 1633 C C . ARG A 1 213 ? 3.701 -8.016 7.43 1 94.5 213 ARG A C 1
ATOM 1635 O O . ARG A 1 213 ? 3.047 -8.07 8.477 1 94.5 213 ARG A O 1
ATOM 1642 N N . ILE A 1 214 ? 3.402 -7.273 6.43 1 96.75 214 ILE A N 1
ATOM 1643 C CA . ILE A 1 214 ? 2.184 -6.473 6.461 1 96.75 214 ILE A CA 1
ATOM 1644 C C . ILE A 1 214 ? 0.968 -7.383 6.605 1 96.75 214 ILE A C 1
ATOM 1646 O O . ILE A 1 214 ? 0.089 -7.129 7.434 1 96.75 214 ILE A O 1
ATOM 1650 N N . LEU A 1 215 ? 0.957 -8.453 5.852 1 97.31 215 LEU A N 1
ATOM 1651 C CA . LEU A 1 215 ? -0.146 -9.406 5.91 1 97.31 215 LEU A CA 1
ATOM 1652 C C . LEU A 1 215 ? -0.195 -10.102 7.27 1 97.31 215 LEU A C 1
ATOM 1654 O O . LEU A 1 215 ? -1.276 -10.414 7.77 1 97.31 215 LEU A O 1
ATOM 1658 N N . SER A 1 216 ? 0.906 -10.258 7.867 1 96.31 216 SER A N 1
ATOM 1659 C CA . SER A 1 216 ? 1.01 -10.953 9.141 1 96.31 216 SER A CA 1
ATOM 1660 C C . SER A 1 216 ? 0.432 -10.117 10.281 1 96.31 216 SER A C 1
ATOM 1662 O O . SER A 1 216 ? 0.212 -10.625 11.383 1 96.31 216 SER A O 1
ATOM 1664 N N . ASN A 1 217 ? 0.17 -8.883 10 1 94.38 217 ASN A N 1
ATOM 1665 C CA . ASN A 1 217 ? -0.391 -8 11.016 1 94.38 217 ASN A CA 1
ATOM 1666 C C . ASN A 1 217 ? -1.917 -8.039 11.016 1 94.38 217 ASN A C 1
ATOM 1668 O O . ASN A 1 217 ? -2.564 -7.262 11.711 1 94.38 217 ASN A O 1
ATOM 1672 N N . THR A 1 218 ? -2.414 -8.945 10.25 1 96.62 218 THR A N 1
ATOM 1673 C CA . THR A 1 218 ? -3.857 -9.148 10.281 1 96.62 218 THR A CA 1
ATOM 1674 C C . THR A 1 218 ? -4.32 -9.516 11.688 1 96.62 218 THR A C 1
ATOM 1676 O O . THR A 1 218 ? -3.764 -10.422 12.312 1 96.62 218 THR A O 1
ATOM 1679 N N . PRO A 1 219 ? -5.367 -8.789 12.172 1 95.12 219 PRO A N 1
ATOM 1680 C CA . PRO A 1 219 ? -5.859 -9.117 13.516 1 95.12 219 PRO A CA 1
ATOM 1681 C C . PRO A 1 219 ? -6.383 -10.547 13.617 1 95.12 219 PRO A C 1
ATOM 1683 O O . PRO A 1 219 ? -6.902 -11.086 12.633 1 95.12 219 PRO A O 1
ATOM 1686 N N . ILE A 1 220 ? -6.324 -11.062 14.789 1 95.38 220 ILE A N 1
ATOM 1687 C CA . ILE A 1 220 ? -6.77 -12.43 15.047 1 95.38 220 ILE A CA 1
ATOM 1688 C C . ILE A 1 220 ? -8.281 -12.453 15.242 1 95.38 220 ILE A C 1
ATOM 1690 O O . ILE A 1 220 ? -8.836 -11.617 15.961 1 95.38 220 ILE A O 1
ATOM 1694 N N . SER A 1 221 ? -8.883 -13.375 14.57 1 95.5 221 SER A N 1
ATOM 1695 C CA . SER A 1 221 ? -10.312 -13.578 14.773 1 95.5 221 SER A CA 1
ATOM 1696 C C . SER A 1 221 ? -10.578 -14.484 15.977 1 95.5 221 SER A C 1
ATOM 1698 O O . SER A 1 221 ? -9.641 -14.953 16.625 1 95.5 221 SER A O 1
ATOM 1700 N N . ARG A 1 222 ? -11.891 -14.75 16.266 1 93.06 222 ARG A N 1
ATOM 1701 C CA . ARG A 1 222 ? -12.281 -15.578 17.391 1 93.06 222 ARG A CA 1
ATOM 1702 C C . ARG A 1 222 ? -11.742 -17 17.266 1 93.06 222 ARG A C 1
ATOM 1704 O O . ARG A 1 222 ? -11.383 -17.625 18.25 1 93.06 222 ARG A O 1
ATOM 1711 N N . GLY A 1 223 ? -11.672 -17.422 16.125 1 92.94 223 GLY A N 1
ATOM 1712 C CA . GLY A 1 223 ? -11.258 -18.797 15.875 1 92.94 223 GLY A CA 1
ATOM 1713 C C . GLY A 1 223 ? -9.758 -18.969 15.797 1 92.94 223 GLY A C 1
ATOM 1714 O O . GLY A 1 223 ? -9.258 -20.078 15.602 1 92.94 223 GLY A O 1
ATOM 1715 N N . GLY A 1 224 ? -9.023 -17.828 15.836 1 94.81 224 GLY A N 1
ATOM 1716 C CA . GLY A 1 224 ? -7.578 -17.938 15.812 1 94.81 224 GLY A CA 1
ATOM 1717 C C . GLY A 1 224 ? -6.941 -17.219 14.633 1 94.81 224 GLY A C 1
ATOM 1718 O O . GLY A 1 224 ? -7.531 -16.297 14.07 1 94.81 224 GLY A O 1
ATOM 1719 N N . PRO A 1 225 ? -5.703 -17.641 14.344 1 95.94 225 PRO A N 1
ATOM 1720 C CA . PRO A 1 225 ? -4.953 -16.969 13.273 1 95.94 225 PRO A CA 1
ATOM 1721 C C . PRO A 1 225 ? -5.633 -17.094 11.914 1 95.94 225 PRO A C 1
ATOM 1723 O O . PRO A 1 225 ? -6.418 -18.016 11.688 1 95.94 225 PRO A O 1
ATOM 1726 N N . THR A 1 226 ? -5.312 -16.188 11.062 1 97.25 226 THR A N 1
ATOM 1727 C CA . THR A 1 226 ? -5.867 -16.125 9.719 1 97.25 226 THR A CA 1
ATOM 1728 C C . THR A 1 226 ? -5.18 -17.141 8.805 1 97.25 226 THR A C 1
ATOM 1730 O O . THR A 1 226 ? -3.953 -17.25 8.805 1 97.25 226 THR A O 1
ATOM 1733 N N . SER A 1 227 ? -5.977 -17.922 8.086 1 96.88 227 SER A N 1
ATOM 1734 C CA . SER A 1 227 ? -5.426 -18.75 7.023 1 96.88 227 SER A CA 1
ATOM 1735 C C . SER A 1 227 ? -5.129 -17.938 5.773 1 96.88 227 SER A C 1
ATOM 1737 O O . SER A 1 227 ? -5.965 -17.156 5.324 1 96.88 227 SER A O 1
ATOM 1739 N N . LEU A 1 228 ? -3.957 -18.062 5.289 1 97.75 228 LEU A N 1
ATOM 1740 C CA . LEU A 1 228 ? -3.555 -17.359 4.07 1 97.75 228 LEU A CA 1
ATOM 1741 C C . LEU A 1 228 ? -3.266 -18.359 2.947 1 97.75 228 LEU A C 1
ATOM 1743 O O . LEU A 1 228 ? -2.262 -19.062 2.99 1 97.75 228 LEU A O 1
ATOM 1747 N N . VAL A 1 229 ? -4.113 -18.375 1.902 1 97.88 229 VAL A N 1
ATOM 1748 C CA . VAL A 1 229 ? -4.012 -19.344 0.806 1 97.88 229 VAL A CA 1
ATOM 1749 C C . VAL A 1 229 ? -3.281 -18.703 -0.373 1 97.88 229 VAL A C 1
ATOM 1751 O O . VAL A 1 229 ? -3.717 -17.672 -0.894 1 97.88 229 VAL A O 1
ATOM 1754 N N . ILE A 1 230 ? -2.203 -19.25 -0.771 1 97.5 230 ILE A N 1
ATOM 1755 C CA . ILE A 1 230 ? -1.411 -18.812 -1.91 1 97.5 230 ILE A CA 1
ATOM 1756 C C . ILE A 1 230 ? -1.132 -19.984 -2.84 1 97.5 230 ILE A C 1
ATOM 1758 O O . ILE A 1 230 ? -0.845 -21.094 -2.381 1 97.5 230 ILE A O 1
ATOM 1762 N N . PHE A 1 231 ? -1.236 -19.75 -4.164 1 97.88 231 PHE A N 1
ATOM 1763 C CA . PHE A 1 231 ? -0.976 -20.812 -5.129 1 97.88 231 PHE A CA 1
ATOM 1764 C C . PHE A 1 231 ? 0.425 -20.688 -5.715 1 97.88 231 PHE A C 1
ATOM 1766 O O . PHE A 1 231 ? 0.803 -19.609 -6.199 1 97.88 231 PHE A O 1
ATOM 1773 N N . ASP A 1 232 ? 1.197 -21.766 -5.66 1 96.25 232 ASP A N 1
ATOM 1774 C CA . ASP A 1 232 ? 2.498 -21.906 -6.305 1 96.25 232 ASP A CA 1
ATOM 1775 C C . ASP A 1 232 ? 3.377 -20.688 -6.035 1 96.25 232 ASP A C 1
ATOM 1777 O O . ASP A 1 232 ? 3.854 -20.031 -6.973 1 96.25 232 ASP A O 1
ATOM 1781 N N . ILE A 1 233 ? 3.559 -20.422 -4.738 1 94.06 233 ILE A N 1
ATOM 1782 C CA . ILE A 1 233 ? 4.449 -19.328 -4.34 1 94.06 233 ILE A CA 1
ATOM 1783 C C . ILE A 1 233 ? 5.828 -19.547 -4.957 1 94.06 233 ILE A C 1
ATOM 1785 O O . ILE A 1 233 ? 6.309 -20.688 -5.043 1 94.06 233 ILE A O 1
ATOM 1789 N N . HIS A 1 234 ? 6.488 -18.5 -5.352 1 90.25 234 HIS A N 1
ATOM 1790 C CA . HIS A 1 234 ? 7.719 -18.562 -6.133 1 90.25 234 HIS A CA 1
ATOM 1791 C C . HIS A 1 234 ? 8.828 -19.266 -5.363 1 90.25 234 HIS A C 1
ATOM 1793 O O . HIS A 1 234 ? 9.57 -20.078 -5.93 1 90.25 234 HIS A O 1
ATOM 1799 N N . ALA A 1 235 ? 8.969 -18.922 -4.121 1 87.31 235 ALA A N 1
ATOM 1800 C CA . ALA A 1 235 ? 9.969 -19.547 -3.26 1 87.31 235 ALA A CA 1
ATOM 1801 C C . ALA A 1 235 ? 9.344 -20.016 -1.945 1 87.31 235 ALA A C 1
ATOM 1803 O O . ALA A 1 235 ? 8.812 -19.203 -1.186 1 87.31 235 ALA A O 1
ATOM 1804 N N . LEU A 1 236 ? 9.531 -21.328 -1.679 1 84.38 236 LEU A N 1
ATOM 1805 C CA . LEU A 1 236 ? 8.906 -21.906 -0.496 1 84.38 236 LEU A CA 1
ATOM 1806 C C . LEU A 1 236 ? 9.461 -21.281 0.777 1 84.38 236 LEU A C 1
ATOM 1808 O O . LEU A 1 236 ? 8.766 -21.219 1.796 1 84.38 236 LEU A O 1
ATOM 1812 N N . GLN A 1 237 ? 10.68 -20.812 0.69 1 85.62 237 GLN A N 1
ATOM 1813 C CA . GLN A 1 237 ? 11.336 -20.219 1.848 1 85.62 237 GLN A CA 1
ATOM 1814 C C . GLN A 1 237 ? 10.578 -18.984 2.33 1 85.62 237 GLN A C 1
ATOM 1816 O O . GLN A 1 237 ? 10.742 -18.562 3.477 1 85.62 237 GLN A O 1
ATOM 1821 N N . GLU A 1 238 ? 9.75 -18.453 1.479 1 89.69 238 GLU A N 1
ATOM 1822 C CA . GLU A 1 238 ? 8.977 -17.281 1.848 1 89.69 238 GLU A CA 1
ATOM 1823 C C . GLU A 1 238 ? 8.008 -17.578 2.984 1 89.69 238 GLU A C 1
ATOM 1825 O O . GLU A 1 238 ? 7.492 -16.672 3.633 1 89.69 238 GLU A O 1
ATOM 1830 N N . ARG A 1 239 ? 7.781 -18.875 3.223 1 89.5 239 ARG A N 1
ATOM 1831 C CA . ARG A 1 239 ? 6.934 -19.281 4.336 1 89.5 239 ARG A CA 1
ATOM 1832 C C . ARG A 1 239 ? 7.43 -18.703 5.652 1 89.5 239 ARG A C 1
ATOM 1834 O O . ARG A 1 239 ? 6.633 -18.391 6.539 1 89.5 239 ARG A O 1
ATOM 1841 N N . PHE A 1 240 ? 8.648 -18.438 5.762 1 89.5 240 PHE A N 1
ATOM 1842 C CA . PHE A 1 240 ? 9.258 -17.984 7.008 1 89.5 240 PHE A CA 1
ATOM 1843 C C . PHE A 1 240 ? 9.195 -16.469 7.129 1 89.5 240 PHE A C 1
ATOM 1845 O O . PHE A 1 240 ? 9.539 -15.914 8.172 1 89.5 240 PHE A O 1
ATOM 1852 N N . TYR A 1 241 ? 8.781 -15.859 6.078 1 91.12 241 TYR A N 1
ATOM 1853 C CA . TYR A 1 241 ? 8.617 -14.406 6.137 1 91.12 241 TYR A CA 1
ATOM 1854 C C . TYR A 1 241 ? 7.352 -14.039 6.906 1 91.12 241 TYR A C 1
ATOM 1856 O O . TYR A 1 241 ? 7.246 -12.93 7.438 1 91.12 241 TYR A O 1
ATOM 1864 N N . PHE A 1 242 ? 6.391 -14.969 6.926 1 94.56 242 PHE A N 1
ATOM 1865 C CA . PHE A 1 242 ? 5.102 -14.688 7.551 1 94.56 242 PHE A CA 1
ATOM 1866 C C . PHE A 1 242 ? 5.191 -14.844 9.062 1 94.56 242 PHE A C 1
ATOM 1868 O O . PHE A 1 242 ? 5.871 -15.742 9.562 1 94.56 242 PHE A O 1
ATOM 1875 N N . GLY A 1 243 ? 4.5 -13.914 9.789 1 92.31 243 GLY A N 1
ATOM 1876 C CA . GLY A 1 243 ? 4.43 -13.992 11.234 1 92.31 243 GLY A CA 1
ATOM 1877 C C . GLY A 1 243 ? 3.393 -14.984 11.727 1 92.31 243 GLY A C 1
ATOM 1878 O O . GLY A 1 243 ? 2.662 -15.578 10.93 1 92.31 243 GLY A O 1
ATOM 1879 N N . ASP A 1 244 ? 3.236 -15.07 13 1 88.44 244 ASP A N 1
ATOM 1880 C CA . ASP A 1 244 ? 2.488 -16.156 13.625 1 88.44 244 ASP A CA 1
ATOM 1881 C C . ASP A 1 244 ? 0.988 -15.867 13.602 1 88.44 244 ASP A C 1
ATOM 1883 O O . ASP A 1 244 ? 0.179 -16.75 13.883 1 88.44 244 ASP A O 1
ATOM 1887 N N . TYR A 1 245 ? 0.599 -14.727 13.227 1 91.88 245 TYR A N 1
ATOM 1888 C CA . TYR A 1 245 ? -0.822 -14.398 13.211 1 91.88 245 TYR A CA 1
ATOM 1889 C C . TYR A 1 245 ? -1.472 -14.852 11.906 1 91.88 245 TYR A C 1
ATOM 1891 O O . TYR A 1 245 ? -2.693 -14.789 11.766 1 91.88 245 TYR A O 1
ATOM 1899 N N . VAL A 1 246 ? -0.624 -15.336 11 1 95.12 246 VAL A N 1
ATOM 1900 C CA . VAL A 1 246 ? -1.146 -15.891 9.758 1 95.12 246 VAL A CA 1
ATOM 1901 C C . VAL A 1 246 ? -0.558 -17.281 9.523 1 95.12 246 VAL A C 1
ATOM 1903 O O . VAL A 1 246 ? 0.609 -17.531 9.844 1 95.12 246 VAL A O 1
ATOM 1906 N N . LEU A 1 247 ? -1.39 -18.141 9.016 1 94.69 247 LEU A N 1
ATOM 1907 C CA . LEU A 1 247 ? -0.98 -19.484 8.656 1 94.69 247 LEU A CA 1
ATOM 1908 C C . LEU A 1 247 ? -0.99 -19.672 7.145 1 94.69 247 LEU A C 1
ATOM 1910 O O . LEU A 1 247 ? -2.051 -19.859 6.543 1 94.69 247 LEU A O 1
ATOM 1914 N N . PRO A 1 248 ? 0.177 -19.625 6.605 1 94.75 248 PRO A N 1
ATOM 1915 C CA . PRO A 1 248 ? 0.21 -19.781 5.148 1 94.75 248 PRO A CA 1
ATOM 1916 C C . PRO A 1 248 ? -0.172 -21.203 4.707 1 94.75 248 PRO A C 1
ATOM 1918 O O . PRO A 1 248 ? 0.346 -22.172 5.242 1 94.75 248 PRO A O 1
ATOM 1921 N N . CYS A 1 249 ? -1.084 -21.297 3.82 1 94.94 249 CYS A N 1
ATOM 1922 C CA . CYS A 1 249 ? -1.496 -22.516 3.123 1 94.94 249 CYS A CA 1
ATOM 1923 C C . CYS A 1 249 ? -1.119 -22.438 1.647 1 94.94 249 CYS A C 1
ATOM 1925 O O . CYS A 1 249 ? -1.774 -21.75 0.864 1 94.94 249 CYS A O 1
ATOM 1927 N N . PHE A 1 250 ? -0.119 -23.172 1.349 1 94.56 250 PHE A N 1
ATOM 1928 C CA . PHE A 1 250 ? 0.365 -23.141 -0.027 1 94.56 250 PHE A CA 1
ATOM 1929 C C . PHE A 1 250 ? -0.292 -24.25 -0.857 1 94.56 250 PHE A C 1
ATOM 1931 O O . PHE A 1 250 ? -0.147 -25.438 -0.554 1 94.56 250 PHE A O 1
ATOM 1938 N N . GLU A 1 251 ? -0.997 -23.812 -1.894 1 96.44 251 GLU A N 1
ATOM 1939 C CA . GLU A 1 251 ? -1.671 -24.703 -2.84 1 96.44 251 GLU A CA 1
ATOM 1940 C C . GLU A 1 251 ? -0.996 -24.656 -4.207 1 96.44 251 GLU A C 1
ATOM 1942 O O . GLU A 1 251 ? -0.035 -23.922 -4.41 1 96.44 251 GLU A O 1
ATOM 1947 N N . SER A 1 252 ? -1.441 -25.578 -5.086 1 97.56 252 SER A N 1
ATOM 1948 C CA . SER A 1 252 ? -0.837 -25.625 -6.414 1 97.56 252 SER A CA 1
ATOM 1949 C C . SER A 1 252 ? -1.902 -25.703 -7.504 1 97.56 252 SER A C 1
ATOM 1951 O O . SER A 1 252 ? -2.943 -26.328 -7.32 1 97.56 252 SER A O 1
ATOM 1953 N N . GLY A 1 253 ? -1.619 -25.047 -8.602 1 98.06 253 GLY A N 1
ATOM 1954 C CA . GLY A 1 253 ? -2.475 -25.141 -9.773 1 98.06 253 GLY A CA 1
ATOM 1955 C C . GLY A 1 253 ? -2.152 -26.344 -10.648 1 98.06 253 GLY A C 1
ATOM 1956 O O . GLY A 1 253 ? -2.855 -26.609 -11.625 1 98.06 253 GLY A O 1
ATOM 1957 N N . VAL A 1 254 ? -1.183 -27.203 -10.336 1 98.19 254 VAL A N 1
ATOM 1958 C CA . VAL A 1 254 ? -0.668 -28.281 -11.164 1 98.19 254 VAL A CA 1
ATOM 1959 C C . VAL A 1 254 ? -1.75 -29.344 -11.359 1 98.19 254 VAL A C 1
ATOM 1961 O O . VAL A 1 254 ? -1.883 -29.906 -12.445 1 98.19 254 VAL A O 1
ATOM 1964 N N . PRO A 1 255 ? -2.574 -29.672 -10.352 1 98.12 255 PRO A N 1
ATOM 1965 C CA . PRO A 1 255 ? -3.648 -30.641 -10.562 1 98.12 255 PRO A CA 1
ATOM 1966 C C . PRO A 1 255 ? -4.57 -30.25 -11.719 1 98.12 255 PRO A C 1
ATOM 1968 O O . PRO A 1 255 ? -5.086 -31.125 -12.422 1 98.12 255 PRO A O 1
ATOM 1971 N N . LEU A 1 256 ? -4.805 -28.969 -11.891 1 98.44 256 LEU A N 1
ATOM 1972 C CA . LEU A 1 256 ? -5.602 -28.516 -13.023 1 98.44 256 LEU A CA 1
ATOM 1973 C C . LEU A 1 256 ? -4.926 -28.859 -14.344 1 98.44 256 LEU A C 1
ATOM 1975 O O . LEU A 1 256 ? -5.59 -29.297 -15.289 1 98.44 256 LEU A O 1
ATOM 1979 N N . LEU A 1 257 ? -3.615 -28.625 -14.391 1 98.62 257 LEU A N 1
ATOM 1980 C CA . LEU A 1 257 ? -2.852 -28.969 -15.586 1 98.62 257 LEU A CA 1
ATOM 1981 C C . LEU A 1 257 ? -2.936 -30.469 -15.867 1 98.62 257 LEU A C 1
ATOM 1983 O O . LEU A 1 257 ? -3.195 -30.891 -17 1 98.62 257 LEU A O 1
ATOM 1987 N N . LYS A 1 258 ? -2.713 -31.281 -14.844 1 98.25 258 LYS A N 1
ATOM 1988 C CA . LYS A 1 258 ? -2.754 -32.719 -15 1 98.25 258 LYS A CA 1
ATOM 1989 C C . LYS A 1 258 ? -4.09 -33.188 -15.578 1 98.25 258 LYS A C 1
ATOM 1991 O O . LYS A 1 258 ? -4.129 -34 -16.5 1 98.25 258 LYS A O 1
ATOM 1996 N N . SER A 1 259 ? -5.133 -32.656 -15.023 1 98 259 SER A N 1
ATOM 1997 C CA . SER A 1 259 ? -6.469 -33 -15.516 1 98 259 SER A CA 1
ATOM 1998 C C . SER A 1 259 ? -6.637 -32.594 -16.984 1 98 259 SER A C 1
ATOM 2000 O O . SER A 1 259 ? -7.203 -33.344 -17.766 1 98 259 SER A O 1
ATOM 2002 N N . ARG A 1 260 ? -6.145 -31.438 -17.344 1 98.25 260 ARG A N 1
ATOM 2003 C CA . ARG A 1 260 ? -6.277 -30.938 -18.703 1 98.25 260 ARG A CA 1
ATOM 2004 C C . ARG A 1 260 ? -5.461 -31.797 -19.672 1 98.25 260 ARG A C 1
ATOM 2006 O O . ARG A 1 260 ? -5.902 -32.062 -20.797 1 98.25 260 ARG A O 1
ATOM 2013 N N . LEU A 1 261 ? -4.262 -32.188 -19.328 1 98.38 261 LEU A N 1
ATOM 2014 C CA . LEU A 1 261 ? -3.381 -33 -20.156 1 98.38 261 LEU A CA 1
ATOM 2015 C C . LEU A 1 261 ? -4.012 -34.375 -20.453 1 98.38 261 LEU A C 1
ATOM 2017 O O . LEU A 1 261 ? -3.852 -34.906 -21.562 1 98.38 261 LEU A O 1
ATOM 2021 N N . GLN A 1 262 ? -4.773 -34.875 -19.5 1 97.31 262 GLN A N 1
ATOM 2022 C CA . GLN A 1 262 ? -5.438 -36.156 -19.656 1 97.31 262 GLN A CA 1
ATOM 2023 C C . GLN A 1 262 ? -6.516 -36.094 -20.734 1 97.31 262 GLN A C 1
ATOM 2025 O O . GLN A 1 262 ? -6.855 -37.094 -21.359 1 97.31 262 GLN A O 1
ATOM 2030 N N . GLN A 1 263 ? -7.012 -34.906 -20.984 1 97.69 263 GLN A N 1
ATOM 2031 C CA . GLN A 1 263 ? -8.109 -34.719 -21.922 1 97.69 263 GLN A CA 1
ATOM 2032 C C . GLN A 1 263 ? -7.59 -34.531 -23.344 1 97.69 263 GLN A C 1
ATOM 2034 O O . GLN A 1 263 ? -8.359 -34.594 -24.312 1 97.69 263 GLN A O 1
ATOM 2039 N N . LEU A 1 264 ? -6.289 -34.344 -23.5 1 97.38 264 LEU A N 1
ATOM 2040 C CA . LEU A 1 264 ? -5.723 -34.125 -24.828 1 97.38 264 LEU A CA 1
ATOM 2041 C C . LEU A 1 264 ? -5.734 -35.406 -25.656 1 97.38 264 LEU A C 1
ATOM 2043 O O . LEU A 1 264 ? -5.582 -36.5 -25.109 1 97.38 264 LEU A O 1
ATOM 2047 N N . PRO A 1 265 ? -5.824 -35.312 -26.969 1 95.62 265 PRO A N 1
ATOM 2048 C CA . PRO A 1 265 ? -5.789 -36.5 -27.828 1 95.62 265 PRO A CA 1
ATOM 2049 C C . PRO A 1 265 ? -4.457 -37.219 -27.75 1 95.62 265 PRO A C 1
ATOM 2051 O O . PRO A 1 265 ? -4.418 -38.469 -27.891 1 95.62 265 PRO A O 1
ATOM 2054 N N . ASP A 1 266 ? -3.371 -36.531 -27.516 1 96.5 266 ASP A N 1
ATOM 2055 C CA . ASP A 1 266 ? -2.049 -37.156 -27.469 1 96.5 266 ASP A CA 1
ATOM 2056 C C . ASP A 1 266 ? -1.546 -37.281 -26.031 1 96.5 266 ASP A C 1
ATOM 2058 O O . ASP A 1 266 ? -0.355 -37.094 -25.766 1 96.5 266 ASP A O 1
ATOM 2062 N N . SER A 1 267 ? -2.395 -37.531 -25.047 1 96.75 267 SER A N 1
ATOM 2063 C CA . SER A 1 267 ? -2.104 -37.594 -23.625 1 96.75 267 SER A CA 1
ATOM 2064 C C . SER A 1 267 ? -1.021 -38.625 -23.312 1 96.75 267 SER A C 1
ATOM 2066 O O . SER A 1 267 ? -0.287 -38.5 -22.344 1 96.75 267 SER A O 1
ATOM 2068 N N . GLU A 1 268 ? -0.85 -39.594 -24.156 1 96.19 268 GLU A N 1
ATOM 2069 C CA . GLU A 1 268 ? 0.101 -40.656 -23.906 1 96.19 268 GLU A CA 1
ATOM 2070 C C . GLU A 1 268 ? 1.492 -40.312 -24.422 1 96.19 268 GLU A C 1
ATOM 2072 O O . GLU A 1 268 ? 2.463 -41 -24.141 1 96.19 268 GLU A O 1
ATOM 2077 N N . ASN A 1 269 ? 1.618 -39.25 -25.094 1 97.88 269 ASN A N 1
ATOM 2078 C CA . ASN A 1 269 ? 2.889 -38.875 -25.703 1 97.88 269 ASN A CA 1
ATOM 2079 C C . ASN A 1 269 ? 3.414 -37.562 -25.141 1 97.88 269 ASN A C 1
ATOM 2081 O O . ASN A 1 269 ? 4.176 -36.844 -25.797 1 97.88 269 ASN A O 1
ATOM 2085 N N . ILE A 1 270 ? 3.025 -37.25 -23.938 1 98.31 270 ILE A N 1
ATOM 2086 C CA . ILE A 1 270 ? 3.375 -35.969 -23.344 1 98.31 270 ILE A CA 1
ATOM 2087 C C . ILE A 1 270 ? 4.66 -36.094 -22.531 1 98.31 270 ILE A C 1
ATOM 2089 O O . ILE A 1 270 ? 4.84 -37.094 -21.812 1 98.31 270 ILE A O 1
ATOM 2093 N N . SER A 1 271 ? 5.594 -35.188 -22.672 1 98.62 271 SER A N 1
ATOM 2094 C CA . SER A 1 271 ? 6.742 -35 -21.797 1 98.62 271 SER A CA 1
ATOM 2095 C C . SER A 1 271 ? 6.695 -33.594 -21.141 1 98.62 271 SER A C 1
ATOM 2097 O O . SER A 1 271 ? 6.18 -32.656 -21.719 1 98.62 271 SER A O 1
ATOM 2099 N N . ILE A 1 272 ? 7.23 -33.531 -19.938 1 98.75 272 ILE A N 1
ATOM 2100 C CA . ILE A 1 272 ? 7.254 -32.281 -19.203 1 98.75 272 ILE A CA 1
ATOM 2101 C C . ILE A 1 272 ? 8.656 -31.672 -19.25 1 98.75 272 ILE A C 1
ATOM 2103 O O . ILE A 1 272 ? 9.648 -32.375 -19.016 1 98.75 272 ILE A O 1
ATOM 2107 N N . ALA A 1 273 ? 8.711 -30.438 -19.578 1 98.62 273 ALA A N 1
ATOM 2108 C CA . ALA A 1 273 ? 9.992 -29.734 -19.562 1 98.62 273 ALA A CA 1
ATOM 2109 C C . ALA A 1 273 ? 10.008 -28.625 -18.516 1 98.62 273 ALA A C 1
ATOM 2111 O O . ALA A 1 273 ? 9.016 -27.906 -18.328 1 98.62 273 ALA A O 1
ATOM 2112 N N . PHE A 1 274 ? 11.117 -28.5 -17.828 1 97.81 274 PHE A N 1
ATOM 2113 C CA . PHE A 1 274 ? 11.352 -27.406 -16.875 1 97.81 274 PHE A CA 1
ATOM 2114 C C . PHE A 1 274 ? 12.398 -26.438 -17.422 1 97.81 274 PHE A C 1
ATOM 2116 O O . PHE A 1 274 ? 13.508 -26.844 -17.75 1 97.81 274 PHE A O 1
ATOM 2123 N N . PRO A 1 275 ? 12.031 -25.172 -17.484 1 95.56 275 PRO A N 1
ATOM 2124 C CA . PRO A 1 275 ? 12.93 -24.203 -18.109 1 95.56 275 PRO A CA 1
ATOM 2125 C C . PRO A 1 275 ? 14.18 -23.938 -17.266 1 95.56 275 PRO A C 1
ATOM 2127 O O . PRO A 1 275 ? 15.18 -23.438 -17.781 1 95.56 275 PRO A O 1
ATOM 2130 N N . ASP A 1 276 ? 14.102 -24.109 -15.922 1 90.44 276 ASP A N 1
ATOM 2131 C CA . ASP A 1 276 ? 15.234 -23.891 -15.031 1 90.44 276 ASP A CA 1
ATOM 2132 C C . ASP A 1 276 ? 15.148 -24.781 -13.789 1 90.44 276 ASP A C 1
ATOM 2134 O O . ASP A 1 276 ? 14.188 -25.531 -13.633 1 90.44 276 ASP A O 1
ATOM 2138 N N . ASP A 1 277 ? 16.156 -24.656 -12.961 1 90.06 277 ASP A N 1
ATOM 2139 C CA . ASP A 1 277 ? 16.25 -25.5 -11.766 1 90.06 277 ASP A CA 1
ATOM 2140 C C . ASP A 1 277 ? 15.148 -25.141 -10.766 1 90.06 277 ASP A C 1
ATOM 2142 O O . ASP A 1 277 ? 14.648 -26.016 -10.047 1 90.06 277 ASP A O 1
ATOM 2146 N N . GLY A 1 278 ? 14.789 -23.922 -10.711 1 89.75 278 GLY A N 1
ATOM 2147 C CA . GLY A 1 278 ? 13.742 -23.5 -9.805 1 89.75 278 GLY A CA 1
ATOM 2148 C C . GLY A 1 278 ? 12.398 -24.141 -10.094 1 89.75 278 GLY A C 1
ATOM 2149 O O . GLY A 1 278 ? 11.727 -24.641 -9.188 1 89.75 278 GLY A O 1
ATOM 2150 N N . SER A 1 279 ? 12.102 -24.109 -11.328 1 94.06 279 SER A N 1
ATOM 2151 C CA . SER A 1 279 ? 10.852 -24.734 -11.758 1 94.06 279 SER A CA 1
ATOM 2152 C C . SER A 1 279 ? 10.852 -26.234 -11.484 1 94.06 279 SER A C 1
ATOM 2154 O O . SER A 1 279 ? 9.844 -26.781 -11.039 1 94.06 279 SER A O 1
ATOM 2156 N N . TRP A 1 280 ? 11.922 -26.891 -11.758 1 94.38 280 TRP A N 1
ATOM 2157 C CA . TRP A 1 280 ? 12.047 -28.312 -11.508 1 94.38 280 TRP A CA 1
ATOM 2158 C C . TRP A 1 280 ? 11.852 -28.625 -10.023 1 94.38 280 TRP A C 1
ATOM 2160 O O . TRP A 1 280 ? 11.062 -29.5 -9.672 1 94.38 280 TRP A O 1
ATOM 2170 N N . LYS A 1 281 ? 12.5 -27.891 -9.18 1 92.19 281 LYS A N 1
ATOM 2171 C CA . LYS A 1 281 ? 12.406 -28.125 -7.738 1 92.19 281 LYS A CA 1
ATOM 2172 C C . LYS A 1 281 ? 10.977 -27.938 -7.246 1 92.19 281 LYS A C 1
ATOM 2174 O O . LYS A 1 281 ? 10.523 -28.641 -6.348 1 92.19 281 LYS A O 1
ATOM 2179 N N . ARG A 1 282 ? 10.289 -27.062 -7.871 1 93.31 282 ARG A N 1
ATOM 2180 C CA . ARG A 1 282 ? 8.953 -26.688 -7.418 1 93.31 282 ARG A CA 1
ATOM 2181 C C . ARG A 1 282 ? 7.918 -27.734 -7.844 1 93.31 282 ARG A C 1
ATOM 2183 O O . ARG A 1 282 ? 7.008 -28.062 -7.078 1 93.31 282 ARG A O 1
ATOM 2190 N N . PHE A 1 283 ? 8.062 -28.312 -9.062 1 96.88 283 PHE A N 1
ATOM 2191 C CA . PHE A 1 283 ? 6.906 -29 -9.625 1 96.88 283 PHE A CA 1
ATOM 2192 C C . PHE A 1 283 ? 7.227 -30.469 -9.906 1 96.88 283 PHE A C 1
ATOM 2194 O O . PHE A 1 283 ? 6.324 -31.266 -10.156 1 96.88 283 PHE A O 1
ATOM 2201 N N . HIS A 1 284 ? 8.477 -30.938 -9.875 1 95.5 284 HIS A N 1
ATOM 2202 C CA . HIS A 1 284 ? 8.867 -32.25 -10.375 1 95.5 284 HIS A CA 1
ATOM 2203 C C . HIS A 1 284 ? 8.148 -33.375 -9.617 1 95.5 284 HIS A C 1
ATOM 2205 O O . HIS A 1 284 ? 7.781 -34.375 -10.211 1 95.5 284 HIS A O 1
ATOM 2211 N N . LYS A 1 285 ? 7.891 -33.188 -8.336 1 95.62 285 LYS A N 1
ATOM 2212 C CA . LYS A 1 285 ? 7.254 -34.219 -7.531 1 95.62 285 LYS A CA 1
ATOM 2213 C C . LYS A 1 285 ? 5.812 -34.469 -7.98 1 95.62 285 LYS A C 1
ATOM 2215 O O . LYS A 1 285 ? 5.332 -35.594 -7.961 1 95.62 285 LYS A O 1
ATOM 2220 N N . GLN A 1 286 ? 5.145 -33.469 -8.414 1 96.81 286 GLN A N 1
ATOM 2221 C CA . GLN A 1 286 ? 3.746 -33.562 -8.82 1 96.81 286 GLN A CA 1
ATOM 2222 C C . GLN A 1 286 ? 3.619 -34.094 -10.242 1 96.81 286 GLN A C 1
ATOM 2224 O O . GLN A 1 286 ? 2.549 -34.562 -10.641 1 96.81 286 GLN A O 1
ATOM 2229 N N . LEU A 1 287 ? 4.723 -34 -10.969 1 97.5 287 LEU A N 1
ATOM 2230 C CA . LEU A 1 287 ? 4.652 -34.344 -12.383 1 97.5 287 LEU A CA 1
ATOM 2231 C C . LEU A 1 287 ? 5.578 -35.5 -12.695 1 97.5 287 LEU A C 1
ATOM 2233 O O . LEU A 1 287 ? 5.961 -35.719 -13.852 1 97.5 287 LEU A O 1
ATOM 2237 N N . GLN A 1 288 ? 5.895 -36.281 -11.797 1 93.25 288 GLN A N 1
ATOM 2238 C CA . GLN A 1 288 ? 6.902 -37.344 -11.875 1 93.25 288 GLN A CA 1
ATOM 2239 C C . GLN A 1 288 ? 6.441 -38.469 -12.781 1 93.25 288 GLN A C 1
ATOM 2241 O O . GLN A 1 288 ? 7.258 -39.25 -13.266 1 93.25 288 GLN A O 1
ATOM 2246 N N . HIS A 1 289 ? 5.195 -38.625 -13.078 1 94.81 289 HIS A N 1
ATOM 2247 C CA . HIS A 1 289 ? 4.68 -39.719 -13.883 1 94.81 289 HIS A CA 1
ATOM 2248 C C . HIS A 1 289 ? 4.902 -39.469 -15.375 1 94.81 289 HIS A C 1
ATOM 2250 O O . HIS A 1 289 ? 4.742 -40.375 -16.188 1 94.81 289 HIS A O 1
ATOM 2256 N N . PHE A 1 290 ? 5.336 -38.312 -15.742 1 97.19 290 PHE A N 1
ATOM 2257 C CA . PHE A 1 290 ? 5.648 -37.969 -17.125 1 97.19 290 PHE A CA 1
ATOM 2258 C C . PHE A 1 290 ? 7.152 -38.062 -17.375 1 97.19 290 PHE A C 1
ATOM 2260 O O . PHE A 1 290 ? 7.949 -37.781 -16.469 1 97.19 290 PHE A O 1
ATOM 2267 N N . PRO A 1 291 ? 7.523 -38.438 -18.609 1 97.69 291 PRO A N 1
ATOM 2268 C CA . PRO A 1 291 ? 8.922 -38.219 -18.953 1 97.69 291 PRO A CA 1
ATOM 2269 C C . PRO A 1 291 ? 9.336 -36.75 -18.797 1 97.69 291 PRO A C 1
ATOM 2271 O O . PRO A 1 291 ? 8.555 -35.844 -19.125 1 97.69 291 PRO A O 1
ATOM 2274 N N . VAL A 1 292 ? 10.531 -36.562 -18.281 1 97.38 292 VAL A N 1
ATOM 2275 C CA . VAL A 1 292 ? 10.922 -35.219 -17.875 1 97.38 292 VAL A CA 1
ATOM 2276 C C . VAL A 1 292 ? 12.109 -34.75 -18.719 1 97.38 292 VAL A C 1
ATOM 2278 O O . VAL A 1 292 ? 12.992 -35.531 -19.047 1 97.38 292 VAL A O 1
ATOM 2281 N N . ILE A 1 293 ? 12.07 -33.469 -19.062 1 97.75 293 ILE A N 1
ATOM 2282 C CA . ILE A 1 293 ? 13.164 -32.781 -19.719 1 97.75 293 ILE A CA 1
ATOM 2283 C C . ILE A 1 293 ? 13.602 -31.594 -18.859 1 97.75 293 ILE A C 1
ATOM 2285 O O . ILE A 1 293 ? 12.789 -30.734 -18.5 1 97.75 293 ILE A O 1
ATOM 2289 N N . ILE A 1 294 ? 14.828 -31.547 -18.562 1 96.75 294 ILE A N 1
ATOM 2290 C CA . ILE A 1 294 ? 15.359 -30.484 -17.719 1 96.75 294 ILE A CA 1
ATOM 2291 C C . ILE A 1 294 ? 16.219 -29.547 -18.547 1 96.75 294 ILE A C 1
ATOM 2293 O O . ILE A 1 294 ? 17.188 -29.969 -19.188 1 96.75 294 ILE A O 1
ATOM 2297 N N . CYS A 1 295 ? 15.812 -28.266 -18.531 1 96 295 CYS A N 1
ATOM 2298 C CA . CYS A 1 295 ? 16.594 -27.234 -19.203 1 96 295 CYS A CA 1
ATOM 2299 C C . CYS A 1 295 ? 17.328 -26.359 -18.203 1 96 295 CYS A C 1
ATOM 2301 O O . CYS A 1 295 ? 17.047 -26.422 -17 1 96 295 CYS A O 1
ATOM 2303 N N . ASN A 1 296 ? 18.312 -25.625 -18.641 1 91.56 296 ASN A N 1
ATOM 2304 C CA . ASN A 1 296 ? 19.031 -24.656 -17.797 1 91.56 296 ASN A CA 1
ATOM 2305 C C . ASN A 1 296 ? 19.375 -23.391 -18.562 1 91.56 296 ASN A C 1
ATOM 2307 O O . ASN A 1 296 ? 19.516 -23.422 -19.797 1 91.56 296 ASN A O 1
ATOM 2311 N N . LYS A 1 297 ? 19.391 -22.328 -17.719 1 82.88 297 LYS A N 1
ATOM 2312 C CA . LYS A 1 297 ? 19.812 -21.047 -18.281 1 82.88 297 LYS A CA 1
ATOM 2313 C C . LYS A 1 297 ? 21.328 -20.938 -18.328 1 82.88 297 LYS A C 1
ATOM 2315 O O . LYS A 1 297 ? 22 -21.25 -17.344 1 82.88 297 LYS A O 1
ATOM 2320 N N . VAL A 1 298 ? 21.812 -20.672 -19.438 1 83.19 298 VAL A N 1
ATOM 2321 C CA . VAL A 1 298 ? 23.266 -20.5 -19.594 1 83.19 298 VAL A CA 1
ATOM 2322 C C . VAL A 1 298 ? 23.578 -19.078 -20.047 1 83.19 298 VAL A C 1
ATOM 2324 O O . VAL A 1 298 ? 22.828 -18.484 -20.828 1 83.19 298 VAL A O 1
ATOM 2327 N N . ARG A 1 299 ? 24.562 -18.453 -19.344 1 76.12 299 ARG A N 1
ATOM 2328 C CA . ARG A 1 299 ? 25 -17.109 -19.688 1 76.12 299 ARG A CA 1
ATOM 2329 C C . ARG A 1 299 ? 26.312 -17.156 -20.453 1 76.12 299 ARG A C 1
ATOM 2331 O O . ARG A 1 299 ? 27.25 -17.844 -20.062 1 76.12 299 ARG A O 1
ATOM 2338 N N . GLU A 1 300 ? 26.297 -16.797 -21.625 1 78.69 300 GLU A N 1
ATOM 2339 C CA . GLU A 1 300 ? 27.5 -16.578 -22.406 1 78.69 300 GLU A CA 1
ATOM 2340 C C . GLU A 1 300 ? 27.688 -15.102 -22.734 1 78.69 300 GLU A C 1
ATOM 2342 O O . GLU A 1 300 ? 27.094 -14.586 -23.688 1 78.69 300 GLU A O 1
ATOM 2347 N N . GLY A 1 301 ? 28.453 -14.398 -22.062 1 68.44 301 GLY A N 1
ATOM 2348 C CA . GLY A 1 301 ? 28.547 -12.953 -22.156 1 68.44 301 GLY A CA 1
ATOM 2349 C C . GLY A 1 301 ? 27.297 -12.234 -21.703 1 68.44 301 GLY A C 1
ATOM 2350 O O . GLY A 1 301 ? 26.828 -12.445 -20.578 1 68.44 301 GLY A O 1
ATOM 2351 N N . ASP A 1 302 ? 26.781 -11.438 -22.672 1 69.56 302 ASP A N 1
ATOM 2352 C CA . ASP A 1 302 ? 25.609 -10.641 -22.344 1 69.56 302 ASP A CA 1
ATOM 2353 C C . ASP A 1 302 ? 24.328 -11.359 -22.766 1 69.56 302 ASP A C 1
ATOM 2355 O O . ASP A 1 302 ? 23.219 -10.867 -22.531 1 69.56 302 ASP A O 1
ATOM 2359 N N . ARG A 1 303 ? 24.719 -12.633 -23.422 1 70.31 303 ARG A N 1
ATOM 2360 C CA . ARG A 1 303 ? 23.547 -13.336 -23.953 1 70.31 303 ARG A CA 1
ATOM 2361 C C . ARG A 1 303 ? 23.109 -14.445 -23 1 70.31 303 ARG A C 1
ATOM 2363 O O . ARG A 1 303 ? 23.938 -15.156 -22.438 1 70.31 303 ARG A O 1
ATOM 2370 N N . ARG A 1 304 ? 21.844 -14.539 -22.75 1 72.12 304 ARG A N 1
ATOM 2371 C CA . ARG A 1 304 ? 21.219 -15.609 -21.969 1 72.12 304 ARG A CA 1
ATOM 2372 C C . ARG A 1 304 ? 20.438 -16.562 -22.875 1 72.12 304 ARG A C 1
ATOM 2374 O O . ARG A 1 304 ? 19.672 -16.109 -23.734 1 72.12 304 ARG A O 1
ATOM 2381 N N . PHE A 1 305 ? 20.969 -17.859 -22.828 1 81.38 305 PHE A N 1
ATOM 2382 C CA . PHE A 1 305 ? 20.188 -18.812 -23.625 1 81.38 305 PHE A CA 1
ATOM 2383 C C . PHE A 1 305 ? 19.844 -20.047 -22.797 1 81.38 305 PHE A C 1
ATOM 2385 O O . PHE A 1 305 ? 20.359 -20.219 -21.688 1 81.38 305 PHE A O 1
ATOM 2392 N N . VAL A 1 306 ? 18.891 -20.844 -23.281 1 88.75 306 VAL A N 1
ATOM 2393 C CA . VAL A 1 306 ? 18.438 -22.062 -22.625 1 88.75 306 VAL A CA 1
ATOM 2394 C C . VAL A 1 306 ? 19.031 -23.281 -23.328 1 88.75 306 VAL A C 1
ATOM 2396 O O . VAL A 1 306 ? 19.156 -23.297 -24.547 1 88.75 306 VAL A O 1
ATOM 2399 N N . ARG A 1 307 ? 19.531 -24.203 -22.5 1 92.44 307 ARG A N 1
ATOM 2400 C CA . ARG A 1 307 ? 20.031 -25.469 -23.031 1 92.44 307 ARG A CA 1
ATOM 2401 C C . ARG A 1 307 ? 19.344 -26.656 -22.344 1 92.44 307 ARG A C 1
ATOM 2403 O O . ARG A 1 307 ? 18.906 -26.547 -21.203 1 92.44 307 ARG A O 1
ATOM 2410 N N . ILE A 1 308 ? 19.297 -27.766 -23.109 1 95.56 308 ILE A N 1
ATOM 2411 C CA . ILE A 1 308 ? 18.75 -28.969 -22.516 1 95.56 308 ILE A CA 1
ATOM 2412 C C . ILE A 1 308 ? 19.828 -29.688 -21.703 1 95.56 308 ILE A C 1
ATOM 2414 O O . ILE A 1 308 ? 20.891 -30.031 -22.234 1 95.56 308 ILE A O 1
ATOM 2418 N N . LYS A 1 309 ? 19.578 -29.844 -20.516 1 94.56 309 LYS A N 1
ATOM 2419 C CA . LYS A 1 309 ? 20.5 -30.516 -19.609 1 94.56 309 LYS A CA 1
ATOM 2420 C C . LYS A 1 309 ? 20.25 -32.031 -19.578 1 94.56 309 LYS A C 1
ATOM 2422 O O . LYS A 1 309 ? 21.188 -32.812 -19.578 1 94.56 309 LYS A O 1
ATOM 2427 N N . GLU A 1 310 ? 19.031 -32.375 -19.516 1 95.62 310 GLU A N 1
ATOM 2428 C CA . GLU A 1 310 ? 18.609 -33.781 -19.406 1 95.62 310 GLU A CA 1
ATOM 2429 C C . GLU A 1 310 ? 17.281 -34 -20.125 1 95.62 310 GLU A C 1
ATOM 2431 O O . GLU A 1 310 ? 16.406 -33.156 -20.125 1 95.62 310 GLU A O 1
ATOM 2436 N N . GLY A 1 311 ? 17.141 -35.25 -20.766 1 95.88 311 GLY A N 1
ATOM 2437 C CA . GLY A 1 311 ? 15.891 -35.625 -21.422 1 95.88 311 GLY A CA 1
ATOM 2438 C C . GLY A 1 311 ? 15.945 -35.469 -22.922 1 95.88 311 GLY A C 1
ATOM 2439 O O . GLY A 1 311 ? 16.906 -34.938 -23.469 1 95.88 311 GLY A O 1
ATOM 2440 N N . ASP A 1 312 ? 14.977 -36.062 -23.641 1 96.88 312 ASP A N 1
ATOM 2441 C CA . ASP A 1 312 ? 14.914 -36.062 -25.109 1 96.88 312 ASP A CA 1
ATOM 2442 C C . ASP A 1 312 ? 13.516 -35.656 -25.594 1 96.88 312 ASP A C 1
ATOM 2444 O O . ASP A 1 312 ? 12.555 -36.406 -25.406 1 96.88 312 ASP A O 1
ATOM 2448 N N . PRO A 1 313 ? 13.422 -34.531 -26.25 1 97.88 313 PRO A N 1
ATOM 2449 C CA . PRO A 1 313 ? 12.117 -34.031 -26.688 1 97.88 313 PRO A CA 1
ATOM 2450 C C . PRO A 1 313 ? 11.68 -34.594 -28.016 1 97.88 313 PRO A C 1
ATOM 2452 O O . PRO A 1 313 ? 10.539 -34.406 -28.438 1 97.88 313 PRO A O 1
ATOM 2455 N N . ARG A 1 314 ? 12.492 -35.438 -28.672 1 98 314 ARG A N 1
ATOM 2456 C CA . ARG A 1 314 ? 12.234 -35.844 -30.047 1 98 314 ARG A CA 1
ATOM 2457 C C . ARG A 1 314 ? 10.914 -36.594 -30.156 1 98 314 ARG A C 1
ATOM 2459 O O . ARG A 1 314 ? 10.688 -37.594 -29.453 1 98 314 ARG A O 1
ATOM 2466 N N . GLY A 1 315 ? 10.094 -36.031 -31.016 1 97.56 315 GLY A N 1
ATOM 2467 C CA . GLY A 1 315 ? 8.836 -36.656 -31.359 1 97.56 315 GLY A CA 1
ATOM 2468 C C . GLY A 1 315 ? 7.777 -36.531 -30.281 1 97.56 315 GLY A C 1
ATOM 2469 O O . GLY A 1 315 ? 6.688 -37.094 -30.406 1 97.56 315 GLY A O 1
ATOM 2470 N N . ARG A 1 316 ? 7.965 -35.781 -29.281 1 98.12 316 ARG A N 1
ATOM 2471 C CA . ARG A 1 316 ? 7.062 -35.688 -28.141 1 98.12 316 ARG A CA 1
ATOM 2472 C C . ARG A 1 316 ? 6.277 -34.375 -28.172 1 98.12 316 ARG A C 1
ATOM 2474 O O . ARG A 1 316 ? 6.703 -33.406 -28.797 1 98.12 316 ARG A O 1
ATOM 2481 N N . HIS A 1 317 ? 5.086 -34.438 -27.531 1 98.31 317 HIS A N 1
ATOM 2482 C CA . HIS A 1 317 ? 4.434 -33.219 -27.094 1 98.31 317 HIS A CA 1
ATOM 2483 C C . HIS A 1 317 ? 5.008 -32.719 -25.781 1 98.31 317 HIS A C 1
ATOM 2485 O O . HIS A 1 317 ? 4.668 -33.219 -24.703 1 98.31 317 HIS A O 1
ATOM 2491 N N . VAL A 1 318 ? 5.789 -31.656 -25.891 1 98.69 318 VAL A N 1
ATOM 2492 C CA . VAL A 1 318 ? 6.504 -31.172 -24.703 1 98.69 318 VAL A CA 1
ATOM 2493 C C . VAL A 1 318 ? 5.746 -30.016 -24.078 1 98.69 318 VAL A C 1
ATOM 2495 O O . VAL A 1 318 ? 5.391 -29.047 -24.781 1 98.69 318 VAL A O 1
ATOM 2498 N N . VAL A 1 319 ? 5.473 -30.141 -22.781 1 98.81 319 VAL A N 1
ATOM 2499 C CA . VAL A 1 319 ? 4.797 -29.078 -22.047 1 98.81 319 VAL A CA 1
ATOM 2500 C C . VAL A 1 319 ? 5.781 -28.422 -21.078 1 98.81 319 VAL A C 1
ATOM 2502 O O . VAL A 1 319 ? 6.25 -29.062 -20.125 1 98.81 319 VAL A O 1
ATOM 2505 N N . ILE A 1 320 ? 6.051 -27.156 -21.297 1 98.62 320 ILE A N 1
ATOM 2506 C CA . ILE A 1 320 ? 6.918 -26.391 -20.422 1 98.62 320 ILE A CA 1
ATOM 2507 C C . ILE A 1 320 ? 6.129 -25.922 -19.203 1 98.62 320 ILE A C 1
ATOM 2509 O O . ILE A 1 320 ? 5.062 -25.312 -19.328 1 98.62 320 ILE A O 1
ATOM 2513 N N . VAL A 1 321 ? 6.676 -26.188 -18 1 98.56 321 VAL A N 1
ATOM 2514 C CA . VAL A 1 321 ? 5.941 -25.875 -16.781 1 98.56 321 VAL A CA 1
ATOM 2515 C C . VAL A 1 321 ? 6.754 -24.906 -15.93 1 98.56 321 VAL A C 1
ATOM 2517 O O . VAL A 1 321 ? 7.93 -25.141 -15.656 1 98.56 321 VAL A O 1
ATOM 2520 N N . ASP A 1 322 ? 6.141 -23.828 -15.539 1 96.88 322 ASP A N 1
ATOM 2521 C CA . ASP A 1 322 ? 6.746 -22.828 -14.648 1 96.88 322 ASP A CA 1
ATOM 2522 C C . ASP A 1 322 ? 5.695 -22.203 -13.734 1 96.88 322 ASP A C 1
ATOM 2524 O O . ASP A 1 322 ? 4.5 -22.438 -13.898 1 96.88 322 ASP A O 1
ATOM 2528 N N . ASP A 1 323 ? 6.137 -21.5 -12.695 1 95.56 323 ASP A N 1
ATOM 2529 C CA . ASP A 1 323 ? 5.199 -20.906 -11.75 1 95.56 323 ASP A CA 1
ATOM 2530 C C . ASP A 1 323 ? 4.66 -19.578 -12.289 1 95.56 323 ASP A C 1
ATOM 2532 O O . ASP A 1 323 ? 3.471 -19.281 -12.148 1 95.56 323 ASP A O 1
ATOM 2536 N N . LEU A 1 324 ? 5.547 -18.781 -12.867 1 95.31 324 LEU A N 1
ATOM 2537 C CA . LEU A 1 324 ? 5.07 -17.484 -13.336 1 95.31 324 LEU A CA 1
ATOM 2538 C C . LEU A 1 324 ? 5.82 -17.047 -14.594 1 95.31 324 LEU A C 1
ATOM 2540 O O . LEU A 1 324 ? 6.887 -17.578 -14.898 1 95.31 324 LEU A O 1
ATOM 2544 N N . VAL A 1 325 ? 5.215 -16.125 -15.367 1 95.31 325 VAL A N 1
ATOM 2545 C CA . VAL A 1 325 ? 5.824 -15.547 -16.547 1 95.31 325 VAL A CA 1
ATOM 2546 C C . VAL A 1 325 ? 5.711 -14.023 -16.5 1 95.31 325 VAL A C 1
ATOM 2548 O O . VAL A 1 325 ? 4.656 -13.484 -16.141 1 95.31 325 VAL A O 1
ATOM 2551 N N . GLN A 1 326 ? 6.754 -13.398 -16.672 1 93.31 326 GLN A N 1
ATOM 2552 C CA . GLN A 1 326 ? 6.773 -11.945 -16.812 1 93.31 326 GLN A CA 1
ATOM 2553 C C . GLN A 1 326 ? 6.832 -11.539 -18.281 1 93.31 326 GLN A C 1
ATOM 2555 O O . GLN A 1 326 ? 5.836 -11.633 -19 1 93.31 326 GLN A O 1
ATOM 2560 N N . SER A 1 327 ? 8.078 -11.359 -18.812 1 91.88 327 SER A N 1
ATOM 2561 C CA . SER A 1 327 ? 8.234 -10.953 -20.203 1 91.88 327 SER A CA 1
ATOM 2562 C C . SER A 1 327 ? 8.039 -12.141 -21.156 1 91.88 327 SER A C 1
ATOM 2564 O O . SER A 1 327 ? 7.672 -11.953 -22.312 1 91.88 327 SER A O 1
ATOM 2566 N N . GLY A 1 328 ? 8.336 -13.273 -20.672 1 93.62 328 GLY A N 1
ATOM 2567 C CA . GLY A 1 328 ? 8.164 -14.477 -21.484 1 93.62 328 GLY A CA 1
ATOM 2568 C C . GLY A 1 328 ? 9.43 -14.898 -22.203 1 93.62 328 GLY A C 1
ATOM 2569 O O . GLY A 1 328 ? 9.453 -15.922 -22.891 1 93.62 328 GLY A O 1
ATOM 2570 N N . GLY A 1 329 ? 10.477 -14.211 -21.953 1 90.62 329 GLY A N 1
ATOM 2571 C CA . GLY A 1 329 ? 11.727 -14.477 -22.656 1 90.62 329 GLY A CA 1
ATOM 2572 C C . GLY A 1 329 ? 12.242 -15.891 -22.422 1 90.62 329 GLY A C 1
ATOM 2573 O O . GLY A 1 329 ? 12.609 -16.578 -23.375 1 90.62 329 GLY A O 1
ATOM 2574 N N . THR A 1 330 ? 12.227 -16.359 -21.188 1 91.25 330 THR A N 1
ATOM 2575 C CA . THR A 1 330 ? 12.711 -17.688 -20.844 1 91.25 330 THR A CA 1
ATOM 2576 C C . THR A 1 330 ? 11.859 -18.766 -21.516 1 91.25 330 THR A C 1
ATOM 2578 O O . THR A 1 330 ? 12.391 -19.719 -22.078 1 91.25 330 THR A O 1
ATOM 2581 N N . LEU A 1 331 ? 10.578 -18.641 -21.547 1 94.94 331 LEU A N 1
ATOM 2582 C CA . LEU A 1 331 ? 9.672 -19.625 -22.125 1 94.94 331 LEU A CA 1
ATOM 2583 C C . LEU A 1 331 ? 9.852 -19.703 -23.641 1 94.94 331 LEU A C 1
ATOM 2585 O O . LEU A 1 331 ? 9.859 -20.797 -24.203 1 94.94 331 LEU A O 1
ATOM 2589 N N . ILE A 1 332 ? 10.016 -18.578 -24.25 1 95.12 332 ILE A N 1
ATOM 2590 C CA . ILE A 1 332 ? 10.172 -18.531 -25.703 1 95.12 332 ILE A CA 1
ATOM 2591 C C . ILE A 1 332 ? 11.5 -19.172 -26.094 1 95.12 332 ILE A C 1
ATOM 2593 O O . ILE A 1 332 ? 11.555 -19.953 -27.047 1 95.12 332 ILE A O 1
ATOM 2597 N N . GLU A 1 333 ? 12.547 -18.844 -25.359 1 93.56 333 GLU A N 1
ATOM 2598 C CA . GLU A 1 333 ? 13.844 -19.453 -25.625 1 93.56 333 GLU A CA 1
ATOM 2599 C C . GLU A 1 333 ? 13.789 -20.969 -25.438 1 93.56 333 GLU A C 1
ATOM 2601 O O . GLU A 1 333 ? 14.398 -21.719 -26.219 1 93.56 333 GLU A O 1
ATOM 2606 N N . CYS A 1 334 ? 13.125 -21.359 -24.453 1 96.12 334 CYS A N 1
ATOM 2607 C CA . CYS A 1 334 ? 12.961 -22.781 -24.203 1 96.12 334 CYS A CA 1
ATOM 2608 C C . CYS A 1 334 ? 12.195 -23.453 -25.328 1 96.12 334 CYS A C 1
ATOM 2610 O O . CYS A 1 334 ? 12.562 -24.547 -25.781 1 96.12 334 CYS A O 1
ATOM 2612 N N . GLN A 1 335 ? 11.117 -22.844 -25.781 1 96.56 335 GLN A N 1
ATOM 2613 C CA . GLN A 1 335 ? 10.328 -23.344 -26.906 1 96.56 335 GLN A CA 1
ATOM 2614 C C . GLN A 1 335 ? 11.203 -23.547 -28.141 1 96.56 335 GLN A C 1
ATOM 2616 O O . GLN A 1 335 ? 11.125 -24.594 -28.797 1 96.56 335 GLN A O 1
ATOM 2621 N N . LYS A 1 336 ? 12.055 -22.594 -28.391 1 94.88 336 LYS A N 1
ATOM 2622 C CA . LYS A 1 336 ? 12.922 -22.656 -29.578 1 94.88 336 LYS A CA 1
ATOM 2623 C C . LYS A 1 336 ? 13.906 -23.828 -29.469 1 94.88 336 LYS A C 1
ATOM 2625 O O . LYS A 1 336 ? 14.117 -24.547 -30.438 1 94.88 336 LYS A O 1
ATOM 2630 N N . VAL A 1 337 ? 14.4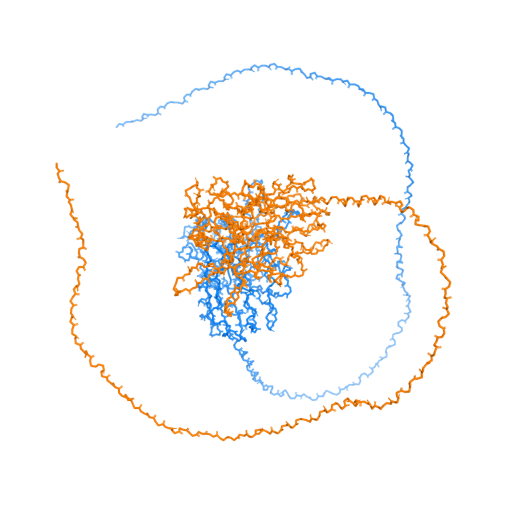69 -23.953 -28.328 1 96.19 337 VAL A N 1
ATOM 2631 C CA . VAL A 1 337 ? 15.469 -24.984 -28.109 1 96.19 337 VAL A CA 1
ATOM 2632 C C . VAL A 1 337 ? 14.82 -26.359 -28.25 1 96.19 337 VAL A C 1
ATOM 2634 O O . VAL A 1 337 ? 15.375 -27.266 -28.875 1 96.19 337 VAL A O 1
ATOM 2637 N N . LEU A 1 338 ? 13.672 -26.547 -27.703 1 97.88 338 LEU A N 1
ATOM 2638 C CA . LEU A 1 338 ? 12.969 -27.828 -27.75 1 97.88 338 LEU A CA 1
ATOM 2639 C C . LEU A 1 338 ? 12.555 -28.172 -29.172 1 97.88 338 LEU A C 1
ATOM 2641 O O . LEU A 1 338 ? 12.656 -29.328 -29.609 1 97.88 338 LEU A O 1
ATOM 2645 N N . ALA A 1 339 ? 12.086 -27.141 -29.875 1 97.5 339 ALA A N 1
ATOM 2646 C CA . ALA A 1 339 ? 11.727 -27.328 -31.281 1 97.5 339 ALA A CA 1
ATOM 2647 C C . ALA A 1 339 ? 12.938 -27.766 -32.094 1 97.5 339 ALA A C 1
ATOM 2649 O O . ALA A 1 339 ? 12.852 -28.688 -32.906 1 97.5 339 ALA A O 1
ATOM 2650 N N . ALA A 1 340 ? 14.016 -27.125 -31.844 1 96.31 340 ALA A N 1
ATOM 2651 C CA . ALA A 1 340 ? 15.258 -27.406 -32.562 1 96.31 340 ALA A CA 1
ATOM 2652 C C . ALA A 1 340 ? 15.734 -28.828 -32.281 1 96.31 340 ALA A C 1
ATOM 2654 O O . ALA A 1 340 ? 16.453 -29.422 -33.094 1 96.31 340 ALA A O 1
ATOM 2655 N N . HIS A 1 341 ? 15.352 -29.391 -31.219 1 97.31 341 HIS A N 1
ATOM 2656 C CA . HIS A 1 341 ? 15.805 -30.719 -30.844 1 97.31 341 HIS A CA 1
ATOM 2657 C C . HIS A 1 341 ? 14.742 -31.766 -31.172 1 97.31 341 HIS A C 1
ATOM 2659 O O . HIS A 1 341 ? 14.766 -32.875 -30.625 1 97.31 341 HIS A O 1
ATOM 2665 N N . GLY A 1 342 ? 13.68 -31.391 -31.859 1 97.25 342 GLY A N 1
ATOM 2666 C CA . GLY A 1 342 ? 12.844 -32.375 -32.5 1 97.25 342 GLY A CA 1
ATOM 2667 C C . GLY A 1 342 ? 11.508 -32.562 -31.812 1 97.25 342 GLY A C 1
ATOM 2668 O O . GLY A 1 342 ? 10.812 -33.562 -32.062 1 97.25 342 GLY A O 1
ATOM 2669 N N . ALA A 1 343 ? 11.109 -31.719 -30.938 1 98.12 343 ALA A N 1
ATOM 2670 C CA . ALA A 1 343 ? 9.773 -31.828 -30.359 1 98.12 343 ALA A CA 1
ATOM 2671 C C . ALA A 1 343 ? 8.703 -31.766 -31.453 1 98.12 343 ALA A C 1
ATOM 2673 O O . ALA A 1 343 ? 8.82 -30.984 -32.406 1 98.12 343 ALA A O 1
ATOM 2674 N N . ALA A 1 344 ? 7.73 -32.625 -31.328 1 97.44 344 ALA A N 1
ATOM 2675 C CA . ALA A 1 344 ? 6.648 -32.625 -32.312 1 97.44 344 ALA A CA 1
ATOM 2676 C C . ALA A 1 344 ? 5.684 -31.469 -32.062 1 97.44 344 ALA A C 1
ATOM 2678 O O . ALA A 1 344 ? 5.184 -30.875 -33.031 1 97.44 344 ALA A O 1
ATOM 2679 N N . LYS A 1 345 ? 5.367 -31.312 -30.828 1 97.44 345 LYS A N 1
ATOM 2680 C CA . LYS A 1 345 ? 4.484 -30.25 -30.359 1 97.44 345 LYS A CA 1
ATOM 2681 C C . LYS A 1 345 ? 5.008 -29.625 -29.062 1 97.44 345 LYS A C 1
ATOM 2683 O O . LYS A 1 345 ? 5.641 -30.312 -28.25 1 97.44 345 LYS A O 1
ATOM 2688 N N . ILE A 1 346 ? 4.727 -28.312 -28.906 1 98.44 346 ILE A N 1
ATOM 2689 C CA . ILE A 1 346 ? 5.156 -27.656 -27.672 1 98.44 346 ILE A CA 1
ATOM 2690 C C . ILE A 1 346 ? 4.004 -26.844 -27.094 1 98.44 346 ILE A C 1
ATOM 2692 O O . ILE A 1 346 ? 3.32 -26.125 -27.828 1 98.44 346 ILE A O 1
ATOM 2696 N N . SER A 1 347 ? 3.73 -27.031 -25.891 1 98.56 347 SER A N 1
ATOM 2697 C CA . SER A 1 347 ? 2.795 -26.234 -25.094 1 98.56 347 SER A CA 1
ATOM 2698 C C . SER A 1 347 ? 3.453 -25.719 -23.828 1 98.56 347 SER A C 1
ATOM 2700 O O . SER A 1 347 ? 4.59 -26.078 -23.516 1 98.56 347 SER A O 1
ATOM 2702 N N . ALA A 1 348 ? 2.766 -24.781 -23.156 1 98.69 348 ALA A N 1
ATOM 2703 C CA . ALA A 1 348 ? 3.301 -24.203 -21.922 1 98.69 348 ALA A CA 1
ATOM 2704 C C . ALA A 1 348 ? 2.209 -24.078 -20.859 1 98.69 348 ALA A C 1
ATOM 2706 O O . ALA A 1 348 ? 1.028 -23.953 -21.188 1 98.69 348 ALA A O 1
ATOM 2707 N N . TYR A 1 349 ? 2.688 -24.172 -19.625 1 98.75 349 TYR A N 1
ATOM 2708 C CA . TYR A 1 349 ? 1.849 -23.891 -18.469 1 98.75 349 TYR A CA 1
ATOM 2709 C C . TYR A 1 349 ? 2.578 -23 -17.469 1 98.75 349 TYR A C 1
ATOM 2711 O O . TYR A 1 349 ? 3.727 -23.281 -17.109 1 98.75 349 TYR A O 1
ATOM 2719 N N . VAL A 1 350 ? 1.901 -22.016 -17.078 1 98.38 350 VAL A N 1
ATOM 2720 C CA . VAL A 1 350 ? 2.334 -21.234 -15.938 1 98.38 350 VAL A CA 1
ATOM 2721 C C . VAL A 1 350 ? 1.144 -20.953 -15.016 1 98.38 350 VAL A C 1
ATOM 2723 O O . VAL A 1 350 ? 0.034 -20.703 -15.484 1 98.38 350 VAL A O 1
ATOM 2726 N N . THR A 1 351 ? 1.354 -21.047 -13.711 1 98.19 351 THR A N 1
ATOM 2727 C CA . THR A 1 351 ? 0.262 -20.766 -12.789 1 98.19 351 THR A CA 1
ATOM 2728 C C . THR A 1 351 ? -0.153 -19.297 -12.875 1 98.19 351 THR A C 1
ATOM 2730 O O . THR A 1 351 ? -1.345 -18.984 -12.953 1 98.19 351 THR A O 1
ATOM 2733 N N . HIS A 1 352 ? 0.856 -18.438 -12.961 1 97.94 352 HIS A N 1
ATOM 2734 C CA . HIS A 1 352 ? 0.568 -17 -12.914 1 97.94 352 HIS A CA 1
ATOM 2735 C C . HIS A 1 352 ? 1.081 -16.297 -14.156 1 97.94 352 HIS A C 1
ATOM 2737 O O . HIS A 1 352 ? 2.291 -16.141 -14.336 1 97.94 352 HIS A O 1
ATOM 2743 N N . GLY A 1 353 ? 0.199 -15.875 -15.039 1 97.31 353 GLY A N 1
ATOM 2744 C CA . GLY A 1 353 ? 0.558 -15.023 -16.156 1 97.31 353 GLY A CA 1
ATOM 2745 C C . GLY A 1 353 ? 0.501 -13.547 -15.828 1 97.31 353 GLY A C 1
ATOM 2746 O O . GLY A 1 353 ? -0.578 -12.953 -15.805 1 97.31 353 GLY A O 1
ATOM 2747 N N . ILE A 1 354 ? 1.617 -12.914 -15.609 1 95.62 354 ILE A N 1
ATOM 2748 C CA . ILE A 1 354 ? 1.665 -11.5 -15.266 1 95.62 354 ILE A CA 1
ATOM 2749 C C . ILE A 1 354 ? 1.722 -10.656 -16.531 1 95.62 354 ILE A C 1
ATOM 2751 O O . ILE A 1 354 ? 0.886 -9.773 -16.734 1 95.62 354 ILE A O 1
ATOM 2755 N N . PHE A 1 355 ? 2.648 -10.859 -17.453 1 96.19 355 PHE A N 1
ATOM 2756 C CA . PHE A 1 355 ? 2.812 -10.281 -18.781 1 96.19 355 PHE A CA 1
ATOM 2757 C C . PHE A 1 355 ? 2.783 -8.758 -18.703 1 96.19 355 PHE A C 1
ATOM 2759 O O . PHE A 1 355 ? 1.915 -8.117 -19.312 1 96.19 355 PHE A O 1
ATOM 2766 N N . PRO A 1 356 ? 3.73 -8.18 -18.062 1 93.75 356 PRO A N 1
ATOM 2767 C CA . PRO A 1 356 ? 3.779 -6.711 -18.094 1 93.75 356 PRO A CA 1
ATOM 2768 C C . PRO A 1 356 ? 3.881 -6.152 -19.516 1 93.75 356 PRO A C 1
ATOM 2770 O O . PRO A 1 356 ? 4.41 -6.816 -20.406 1 93.75 356 PRO A O 1
ATOM 2773 N N . ASN A 1 357 ? 3.326 -4.953 -19.797 1 94 357 ASN A N 1
ATOM 2774 C CA . ASN A 1 357 ? 3.41 -4.27 -21.078 1 94 357 ASN A CA 1
ATOM 2775 C C . ASN A 1 357 ? 2.873 -5.137 -22.203 1 94 357 ASN A C 1
ATOM 2777 O O . ASN A 1 357 ? 3.436 -5.156 -23.312 1 94 357 ASN A O 1
ATOM 2781 N N . ARG A 1 358 ? 1.955 -5.961 -21.938 1 95.38 358 ARG A N 1
ATOM 2782 C CA . ARG A 1 358 ? 1.27 -6.824 -22.891 1 95.38 358 ARG A CA 1
ATOM 2783 C C . ARG A 1 358 ? 2.24 -7.805 -23.531 1 95.38 358 ARG A C 1
ATOM 2785 O O . ARG A 1 358 ? 2.16 -8.07 -24.734 1 95.38 358 ARG A O 1
ATOM 2792 N N . SER A 1 359 ? 3.156 -8.281 -22.781 1 96.5 359 SER A N 1
ATOM 2793 C CA . SER A 1 359 ? 4.188 -9.172 -23.312 1 96.5 359 SER A CA 1
ATOM 2794 C C . SER A 1 359 ? 3.59 -10.5 -23.766 1 96.5 359 SER A C 1
ATOM 2796 O O . SER A 1 359 ? 4.254 -11.281 -24.438 1 96.5 359 SER A O 1
ATOM 2798 N N . PHE A 1 360 ? 2.285 -10.758 -23.422 1 96.69 360 PHE A N 1
ATOM 2799 C CA . PHE A 1 360 ? 1.617 -11.969 -23.875 1 96.69 360 PHE A CA 1
ATOM 2800 C C . PHE A 1 360 ? 1.53 -11.992 -25.406 1 96.69 360 PHE A C 1
ATOM 2802 O O . PHE A 1 360 ? 1.395 -13.055 -26.016 1 96.69 360 PHE A O 1
ATOM 2809 N N . GLU A 1 361 ? 1.63 -10.859 -26.047 1 96.5 361 GLU A N 1
ATOM 2810 C CA . GLU A 1 361 ? 1.521 -10.75 -27.5 1 96.5 361 GLU A CA 1
ATOM 2811 C C . GLU A 1 361 ? 2.717 -11.398 -28.188 1 96.5 361 GLU A C 1
ATOM 2813 O O . GLU A 1 361 ? 2.668 -11.688 -29.391 1 96.5 361 GLU A O 1
ATOM 2818 N N . ARG A 1 362 ? 3.756 -11.648 -27.453 1 95.56 362 ARG A N 1
ATOM 2819 C CA . ARG A 1 362 ? 4.961 -12.266 -28 1 95.56 362 ARG A CA 1
ATOM 2820 C C . ARG A 1 362 ? 4.73 -13.742 -28.312 1 95.56 362 ARG A C 1
ATOM 2822 O O . ARG A 1 362 ? 5.492 -14.352 -29.062 1 95.56 362 ARG A O 1
ATOM 2829 N N . PHE A 1 363 ? 3.75 -14.328 -27.688 1 96.81 363 PHE A N 1
ATOM 2830 C CA . PHE A 1 363 ? 3.5 -15.75 -27.844 1 96.81 363 PHE A CA 1
ATOM 2831 C C . PHE A 1 363 ? 2.576 -16.016 -29.016 1 96.81 363 PHE A C 1
ATOM 2833 O O . PHE A 1 363 ? 1.462 -15.492 -29.078 1 96.81 363 PHE A O 1
ATOM 2840 N N . GLN A 1 364 ? 3.09 -16.812 -29.906 1 94.81 364 GLN A N 1
ATOM 2841 C CA . GLN A 1 364 ? 2.338 -17.141 -31.109 1 94.81 364 GLN A CA 1
ATOM 2842 C C . GLN A 1 364 ? 1.706 -18.531 -31 1 94.81 364 GLN A C 1
ATOM 2844 O O . GLN A 1 364 ? 2.197 -19.391 -30.266 1 94.81 364 GLN A O 1
ATOM 2849 N N . HIS A 1 365 ? 0.637 -18.656 -31.719 1 96.38 365 HIS A N 1
ATOM 2850 C CA . HIS A 1 365 ? -0.081 -19.922 -31.75 1 96.38 365 HIS A CA 1
ATOM 2851 C C . HIS A 1 365 ? 0.399 -20.797 -32.906 1 96.38 365 HIS A C 1
ATOM 2853 O O . HIS A 1 365 ? 0.467 -20.344 -34.062 1 96.38 365 HIS A O 1
ATOM 2859 N N . ASP A 1 366 ? 0.795 -21.984 -32.5 1 94.75 366 ASP A N 1
ATOM 2860 C CA . ASP A 1 366 ? 1.089 -22.984 -33.531 1 94.75 366 ASP A CA 1
ATOM 2861 C C . ASP A 1 366 ? -0.193 -23.641 -34.031 1 94.75 366 ASP A C 1
ATOM 2863 O O . ASP A 1 366 ? -0.758 -24.516 -33.375 1 94.75 366 ASP A O 1
ATOM 2867 N N . ASN A 1 367 ? -0.574 -23.297 -35.25 1 88 367 ASN A N 1
ATOM 2868 C CA . ASN A 1 367 ? -1.792 -23.828 -35.875 1 88 367 ASN A CA 1
ATOM 2869 C C . ASN A 1 367 ? -1.503 -25.062 -36.719 1 88 367 ASN A C 1
ATOM 2871 O O . ASN A 1 367 ? -2.143 -25.266 -37.75 1 88 367 ASN A O 1
ATOM 2875 N N . GLY A 1 368 ? -0.462 -25.719 -36.406 1 87 368 GLY A N 1
ATOM 2876 C CA . GLY A 1 368 ? -0.156 -26.938 -37.125 1 87 368 GLY A CA 1
ATOM 2877 C C . GLY A 1 368 ? 1.072 -26.812 -38.031 1 87 368 GLY A C 1
ATOM 2878 O O . GLY A 1 368 ? 1.488 -27.781 -38.656 1 87 368 GLY A O 1
ATOM 2879 N N . VAL A 1 369 ? 1.707 -25.656 -38.094 1 86.94 369 VAL A N 1
ATOM 2880 C CA . VAL A 1 369 ? 2.883 -25.453 -38.938 1 86.94 369 VAL A CA 1
ATOM 2881 C C . VAL A 1 369 ? 4.098 -26.125 -38.312 1 86.94 369 VAL A C 1
ATOM 2883 O O . VAL A 1 369 ? 4.855 -26.812 -39 1 86.94 369 VAL A O 1
ATOM 2886 N N . GLY A 1 370 ? 4.262 -25.938 -37 1 92.12 370 GLY A N 1
ATOM 2887 C CA . GLY A 1 370 ? 5.375 -26.562 -36.312 1 92.12 370 GLY A CA 1
ATOM 2888 C C . GLY A 1 370 ? 5.738 -25.875 -35.031 1 92.12 370 GLY A C 1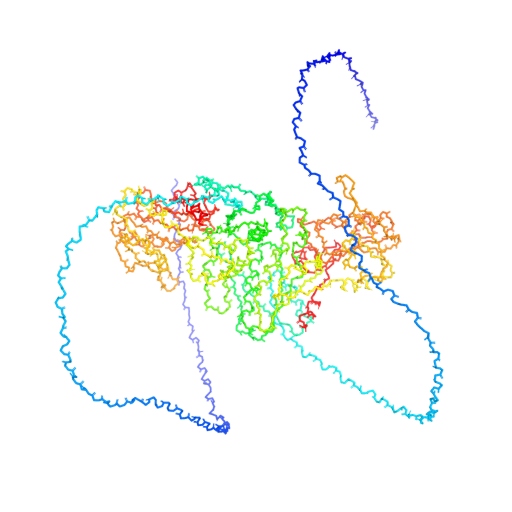
ATOM 2889 O O . GLY A 1 370 ? 5.418 -24.703 -34.812 1 92.12 370 GLY A O 1
ATOM 2890 N N . PRO A 1 371 ? 6.406 -26.656 -34.188 1 93.81 371 PRO A N 1
ATOM 2891 C CA . PRO A 1 371 ? 6.707 -26.141 -32.844 1 93.81 371 PRO A CA 1
ATOM 2892 C C . PRO A 1 371 ? 7.664 -24.953 -32.875 1 93.81 371 PRO A C 1
ATOM 2894 O O . PRO A 1 371 ? 7.789 -24.25 -31.875 1 93.81 371 PRO A O 1
ATOM 2897 N N . GLU A 1 372 ? 8.305 -24.641 -34.031 1 91.88 372 GLU A N 1
ATOM 2898 C CA . GLU A 1 372 ? 9.211 -23.5 -34.156 1 91.88 372 GLU A CA 1
ATOM 2899 C C . GLU A 1 372 ? 8.438 -22.203 -34.25 1 91.88 372 GLU A C 1
ATOM 2901 O O . GLU A 1 372 ? 8.969 -21.125 -33.938 1 91.88 372 GLU A O 1
ATOM 2906 N N . ASN A 1 373 ? 7.172 -22.375 -34.594 1 90.88 373 ASN A N 1
ATOM 2907 C CA . ASN A 1 373 ? 6.398 -21.188 -34.906 1 90.88 373 ASN A CA 1
ATOM 2908 C C . ASN A 1 373 ? 5.59 -20.719 -33.688 1 90.88 373 ASN A C 1
ATOM 2910 O O . ASN A 1 373 ? 4.996 -19.641 -33.719 1 90.88 373 ASN A O 1
ATOM 2914 N N . GLY A 1 374 ? 5.508 -21.562 -32.719 1 95 374 GLY A N 1
ATOM 2915 C CA . GLY A 1 374 ? 4.734 -21.141 -31.578 1 95 374 GLY A CA 1
ATOM 2916 C C . GLY A 1 374 ? 4.328 -22.297 -30.672 1 95 374 GLY A C 1
ATOM 2917 O O . GLY A 1 374 ? 4.922 -23.375 -30.719 1 95 374 GLY A O 1
ATOM 2918 N N . LEU A 1 375 ? 3.367 -21.938 -29.828 1 97.94 375 LEU A N 1
ATOM 2919 C CA . LEU A 1 375 ? 2.859 -22.906 -28.875 1 97.94 375 LEU A CA 1
ATOM 2920 C C . LEU A 1 375 ? 1.511 -23.469 -29.312 1 97.94 375 LEU A C 1
ATOM 2922 O O . LEU A 1 375 ? 0.674 -22.719 -29.844 1 97.94 375 LEU A O 1
ATOM 2926 N N . SER A 1 376 ? 1.343 -24.766 -29.109 1 97.44 376 SER A N 1
ATOM 2927 C CA . SER A 1 376 ? 0.036 -25.359 -29.375 1 97.44 376 SER A CA 1
ATOM 2928 C C . SER A 1 376 ? -1.001 -24.891 -28.359 1 97.44 376 SER A C 1
ATOM 2930 O O . SER A 1 376 ? -2.139 -24.578 -28.719 1 97.44 376 SER A O 1
ATOM 2932 N N . ASN A 1 377 ? -0.622 -24.891 -27.109 1 97.5 377 ASN A N 1
ATOM 2933 C CA . ASN A 1 377 ? -1.434 -24.391 -26.016 1 97.5 377 ASN A CA 1
ATOM 2934 C C . ASN A 1 377 ? -0.588 -23.641 -24.984 1 97.5 377 ASN A C 1
ATOM 2936 O O . ASN A 1 377 ? 0.578 -23.969 -24.766 1 97.5 377 ASN A O 1
ATOM 2940 N N . PHE A 1 378 ? -1.209 -22.609 -24.484 1 98.56 378 PHE A N 1
ATOM 2941 C CA . PHE A 1 378 ? -0.643 -21.906 -23.344 1 98.56 378 PHE A CA 1
ATOM 2942 C C . PHE A 1 378 ? -1.658 -21.812 -22.203 1 98.56 378 PHE A C 1
ATOM 2944 O O . PHE A 1 378 ? -2.557 -20.969 -22.25 1 98.56 378 PHE A O 1
ATOM 2951 N N . TRP A 1 379 ? -1.45 -22.688 -21.234 1 98.69 379 TRP A N 1
ATOM 2952 C CA . TRP A 1 379 ? -2.381 -22.75 -20.109 1 98.69 379 TRP A CA 1
ATOM 2953 C C . TRP A 1 379 ? -1.93 -21.828 -18.969 1 98.69 379 TRP A C 1
ATOM 2955 O O . TRP A 1 379 ? -0.759 -21.828 -18.594 1 98.69 379 TRP A O 1
ATOM 2965 N N . ILE A 1 380 ? -2.836 -21.016 -18.469 1 98.44 380 ILE A N 1
ATOM 2966 C CA . ILE A 1 380 ? -2.633 -20.188 -17.281 1 98.44 380 ILE A CA 1
ATOM 2967 C C . ILE A 1 380 ? -3.854 -20.297 -16.359 1 98.44 380 ILE A C 1
ATOM 2969 O O . ILE A 1 380 ? -4.906 -20.797 -16.766 1 98.44 380 ILE A O 1
ATOM 2973 N N . THR A 1 381 ? -3.717 -19.844 -15.117 1 98.62 381 THR A N 1
ATOM 2974 C CA . THR A 1 381 ? -4.863 -19.812 -14.219 1 98.62 381 THR A CA 1
ATOM 2975 C C . THR A 1 381 ? -5.465 -18.422 -14.141 1 98.62 381 THR A C 1
ATOM 2977 O O . THR A 1 381 ? -4.992 -17.5 -14.812 1 98.62 381 THR A O 1
ATOM 2980 N N . ASP A 1 382 ? -6.535 -18.344 -13.43 1 98.44 382 ASP A N 1
ATOM 2981 C CA . ASP A 1 382 ? -7.16 -17.031 -13.281 1 98.44 382 ASP A CA 1
ATOM 2982 C C . ASP A 1 382 ? -6.711 -16.359 -11.984 1 98.44 382 ASP A C 1
ATOM 2984 O O . ASP A 1 382 ? -7.477 -15.609 -11.375 1 98.44 382 ASP A O 1
ATOM 2988 N N . SER A 1 383 ? -5.469 -16.594 -11.578 1 98.31 383 SER A N 1
ATOM 2989 C CA . SER A 1 383 ? -4.867 -15.977 -10.406 1 98.31 383 SER A CA 1
ATOM 2990 C C . SER A 1 383 ? -4.609 -14.492 -10.648 1 98.31 383 SER A C 1
ATOM 2992 O O . SER A 1 383 ? -4.555 -13.703 -9.695 1 98.31 383 SER A O 1
ATOM 2994 N N . CYS A 1 384 ? -4.371 -14.117 -11.898 1 97.69 384 CYS A N 1
ATOM 2995 C CA . CYS A 1 384 ? -4.168 -12.734 -12.305 1 97.69 384 CYS A CA 1
ATOM 2996 C C . CYS A 1 384 ? -5.328 -12.25 -13.164 1 97.69 384 CYS A C 1
ATOM 2998 O O . CYS A 1 384 ? -5.285 -12.352 -14.398 1 97.69 384 CYS A O 1
ATOM 3000 N N . PRO A 1 385 ? -6.258 -11.617 -12.547 1 96.88 385 PRO A N 1
ATOM 3001 C CA . PRO A 1 385 ? -7.527 -11.328 -13.219 1 96.88 385 PRO A CA 1
ATOM 3002 C C . PRO A 1 385 ? -7.371 -10.344 -14.375 1 96.88 385 PRO A C 1
ATOM 3004 O O . PRO A 1 385 ? -8.055 -10.469 -15.391 1 96.88 385 PRO A O 1
ATOM 3007 N N . LEU A 1 386 ? -6.527 -9.391 -14.266 1 95.06 386 LEU A N 1
ATOM 3008 C CA . LEU A 1 386 ? -6.367 -8.406 -15.328 1 95.06 386 LEU A CA 1
ATOM 3009 C C . LEU A 1 386 ? -5.812 -9.047 -16.594 1 95.06 386 LEU A C 1
ATOM 3011 O O . LEU A 1 386 ? -6.234 -8.711 -17.703 1 95.06 386 LEU A O 1
ATOM 3015 N N . THR A 1 387 ? -4.883 -9.953 -16.438 1 95.75 387 THR A N 1
ATOM 3016 C CA . THR A 1 387 ? -4.336 -10.688 -17.562 1 95.75 387 THR A CA 1
ATOM 3017 C C . THR A 1 387 ? -5.398 -11.594 -18.188 1 95.75 387 THR A C 1
ATOM 3019 O O . THR A 1 387 ? -5.512 -11.688 -19.406 1 95.75 387 THR A O 1
ATOM 3022 N N . VAL A 1 388 ? -6.145 -12.242 -17.375 1 96.75 388 VAL A N 1
ATOM 3023 C CA . VAL A 1 388 ? -7.184 -13.156 -17.828 1 96.75 388 VAL A CA 1
ATOM 3024 C C . VAL A 1 388 ? -8.148 -12.414 -18.766 1 96.75 388 VAL A C 1
ATOM 3026 O O . VAL A 1 388 ? -8.508 -12.93 -19.828 1 96.75 388 VAL A O 1
ATOM 3029 N N . LYS A 1 389 ? -8.484 -11.219 -18.438 1 95.56 389 LYS A N 1
ATOM 3030 C CA . LYS A 1 389 ? -9.398 -10.414 -19.25 1 95.56 389 LYS A CA 1
ATOM 3031 C C . LYS A 1 389 ? -8.812 -10.125 -20.625 1 95.56 389 LYS A C 1
ATOM 3033 O O . LYS A 1 389 ? -9.539 -10.031 -21.609 1 95.56 389 LYS A O 1
ATOM 3038 N N . GLN A 1 390 ? -7.527 -10.102 -20.688 1 95.88 390 GLN A N 1
ATOM 3039 C CA . GLN A 1 390 ? -6.852 -9.727 -21.922 1 95.88 390 GLN A CA 1
ATOM 3040 C C . GLN A 1 390 ? -6.617 -10.938 -22.812 1 95.88 390 GLN A C 1
ATOM 3042 O O . GLN A 1 390 ? -6.59 -10.82 -24.031 1 95.88 390 GLN A O 1
ATOM 3047 N N . VAL A 1 391 ? -6.547 -12.156 -22.203 1 96.75 391 VAL A N 1
ATOM 3048 C CA . VAL A 1 391 ? -6.035 -13.258 -23.016 1 96.75 391 VAL A CA 1
ATOM 3049 C C . VAL A 1 391 ? -7.102 -14.336 -23.141 1 96.75 391 VAL A C 1
ATOM 3051 O O . VAL A 1 391 ? -6.93 -15.297 -23.906 1 96.75 391 VAL A O 1
ATOM 3054 N N . LYS A 1 392 ? -8.227 -14.375 -22.438 1 92.69 392 LYS A N 1
ATOM 3055 C CA . LYS A 1 392 ? -9.211 -15.445 -22.344 1 92.69 392 LYS A CA 1
ATOM 3056 C C . LYS A 1 392 ? -9.695 -15.883 -23.719 1 92.69 392 LYS A C 1
ATOM 3058 O O . LYS A 1 392 ? -10.016 -17.047 -23.938 1 92.69 392 LYS A O 1
ATOM 3063 N N . ASN A 1 393 ? -9.688 -15.211 -24.75 1 90.56 393 ASN A N 1
ATOM 3064 C CA . ASN A 1 393 ? -10.141 -15.609 -26.078 1 90.56 393 ASN A CA 1
ATOM 3065 C C . ASN A 1 393 ? -9.062 -15.391 -27.125 1 90.56 393 ASN A C 1
ATOM 3067 O O . ASN A 1 393 ? -9.367 -15.094 -28.281 1 90.56 393 ASN A O 1
ATOM 3071 N N . ARG A 1 394 ? -7.867 -15.711 -26.625 1 95.12 394 ARG A N 1
ATOM 3072 C CA . ARG A 1 394 ? -6.738 -15.484 -27.516 1 95.12 394 ARG A CA 1
ATOM 3073 C C . ARG A 1 394 ? -5.832 -16.719 -27.562 1 95.12 394 ARG A C 1
ATOM 3075 O O . ARG A 1 394 ? -5.043 -16.953 -26.656 1 95.12 394 ARG A O 1
ATOM 3082 N N . PRO A 1 395 ? -5.973 -17.438 -28.672 1 95.06 395 PRO A N 1
ATOM 3083 C CA . PRO A 1 395 ? -4.992 -18.516 -28.797 1 95.06 395 PRO A CA 1
ATOM 3084 C C . PRO A 1 395 ? -3.551 -18.016 -28.75 1 95.06 395 PRO A C 1
ATOM 3086 O O . PRO A 1 395 ? -3.256 -16.922 -29.25 1 95.06 395 PRO A O 1
ATOM 3089 N N . PRO A 1 396 ? -2.703 -18.75 -28.172 1 97.25 396 PRO A N 1
ATOM 3090 C CA . PRO A 1 396 ? -2.797 -20.125 -27.688 1 97.25 396 PRO A CA 1
ATOM 3091 C C . PRO A 1 396 ? -3.252 -20.203 -26.234 1 97.25 396 PRO A C 1
ATOM 3093 O O . PRO A 1 396 ? -3.252 -21.281 -25.641 1 97.25 396 PRO A O 1
ATOM 3096 N N . PHE A 1 397 ? -3.766 -19.141 -25.672 1 98.44 397 PHE A N 1
ATOM 3097 C CA . PHE A 1 397 ? -4.039 -19.094 -24.234 1 98.44 397 PHE A CA 1
ATOM 3098 C C . PHE A 1 397 ? -5.34 -19.812 -23.906 1 98.44 397 PHE A C 1
ATOM 3100 O O . PHE A 1 397 ? -6.32 -19.703 -24.641 1 98.44 397 PHE A O 1
ATOM 3107 N N . GLU A 1 398 ? -5.305 -20.578 -22.891 1 98.31 398 GLU A N 1
ATOM 3108 C CA . GLU A 1 398 ? -6.465 -21.203 -22.266 1 98.31 398 GLU A CA 1
ATOM 3109 C C . GLU A 1 398 ? -6.418 -21.062 -20.75 1 98.31 398 GLU A C 1
ATOM 3111 O O . GLU A 1 398 ? -5.395 -21.359 -20.125 1 98.31 398 GLU A O 1
ATOM 3116 N N . ILE A 1 399 ? -7.555 -20.641 -20.156 1 98.44 399 ILE A N 1
ATOM 3117 C CA . ILE A 1 399 ? -7.598 -20.375 -18.719 1 98.44 399 ILE A CA 1
ATOM 3118 C C . ILE A 1 399 ? -8.078 -21.625 -17.969 1 98.44 399 ILE A C 1
ATOM 3120 O O . ILE A 1 399 ? -9.141 -22.172 -18.281 1 98.44 399 ILE A O 1
ATOM 3124 N N . LEU A 1 400 ? -7.277 -22.109 -17.047 1 98.44 400 LEU A N 1
ATOM 3125 C CA . LEU A 1 400 ? -7.676 -23.141 -16.094 1 98.44 400 LEU A CA 1
ATOM 3126 C C . LEU A 1 400 ? -8.07 -22.5 -14.758 1 98.44 400 LEU A C 1
ATOM 3128 O O . LEU A 1 400 ? -7.203 -22.047 -14 1 98.44 400 LEU A O 1
ATOM 3132 N N . SER A 1 401 ? -9.312 -22.484 -14.422 1 98.62 401 SER A N 1
ATOM 3133 C CA . SER A 1 401 ? -9.828 -21.719 -13.297 1 98.62 401 SER A CA 1
ATOM 3134 C C . SER A 1 401 ? -9.461 -22.375 -11.969 1 98.62 401 SER A C 1
ATOM 3136 O O . SER A 1 401 ? -9.562 -23.594 -11.812 1 98.62 401 SER A O 1
ATOM 3138 N N . LEU A 1 402 ? -9.117 -21.547 -11.016 1 98.75 402 LEU A N 1
ATOM 3139 C CA . LEU A 1 402 ? -8.789 -21.984 -9.664 1 98.75 402 LEU A CA 1
ATOM 3140 C C . LEU A 1 402 ? -10.047 -22.109 -8.805 1 98.75 402 LEU A C 1
ATOM 3142 O O . LEU A 1 402 ? -9.961 -22.453 -7.625 1 98.75 402 LEU A O 1
ATOM 3146 N N . ALA A 1 403 ? -11.188 -21.891 -9.32 1 98.56 403 ALA A N 1
ATOM 3147 C CA . ALA A 1 403 ? -12.438 -21.797 -8.562 1 98.56 403 ALA A CA 1
ATOM 3148 C C . ALA A 1 403 ? -12.664 -23.047 -7.723 1 98.56 403 ALA A C 1
ATOM 3150 O O . ALA A 1 403 ? -12.945 -22.953 -6.523 1 98.56 403 ALA A O 1
ATOM 3151 N N . GLY A 1 404 ? -12.547 -24.172 -8.359 1 97.88 404 GLY A N 1
ATOM 3152 C CA . GLY A 1 404 ? -12.75 -25.422 -7.637 1 97.88 404 GLY A CA 1
ATOM 3153 C C . GLY A 1 404 ? -11.773 -25.625 -6.5 1 97.88 404 GLY A C 1
ATOM 3154 O O . GLY A 1 404 ? -12.164 -26.016 -5.398 1 97.88 404 GLY A O 1
ATOM 3155 N N . ALA A 1 405 ? -10.531 -25.391 -6.777 1 97.75 405 ALA A N 1
ATOM 3156 C CA . ALA A 1 405 ? -9.484 -25.531 -5.766 1 97.75 405 ALA A CA 1
ATOM 3157 C C . ALA A 1 405 ? -9.711 -24.578 -4.594 1 97.75 405 ALA A C 1
ATOM 3159 O O . ALA A 1 405 ? -9.523 -24.953 -3.436 1 97.75 405 ALA A O 1
ATOM 3160 N N . ILE A 1 406 ? -10.078 -23.328 -4.875 1 98.31 406 ILE A N 1
ATOM 3161 C CA . ILE A 1 406 ? -10.336 -22.328 -3.844 1 98.31 406 ILE A CA 1
ATOM 3162 C C . ILE A 1 406 ? -11.523 -22.766 -2.99 1 98.31 406 ILE A C 1
ATOM 3164 O O . ILE A 1 406 ? -11.461 -22.719 -1.759 1 98.31 406 ILE A O 1
ATOM 3168 N N . ALA A 1 407 ? -12.602 -23.203 -3.605 1 97.69 407 ALA A N 1
ATOM 3169 C CA . ALA A 1 407 ? -13.781 -23.656 -2.879 1 97.69 407 ALA A CA 1
ATOM 3170 C C . ALA A 1 407 ? -13.43 -24.781 -1.915 1 97.69 407 ALA A C 1
ATOM 3172 O O . ALA A 1 407 ? -13.883 -24.797 -0.768 1 97.69 407 ALA A O 1
ATOM 3173 N N . ALA A 1 408 ? -12.633 -25.703 -2.385 1 95.56 408 ALA A N 1
ATOM 3174 C CA . ALA A 1 408 ? -12.219 -26.828 -1.56 1 95.56 408 ALA A CA 1
ATOM 3175 C C . ALA A 1 408 ? -11.391 -26.359 -0.361 1 95.56 408 ALA A C 1
ATOM 3177 O O . ALA A 1 408 ? -11.57 -26.859 0.752 1 95.56 408 ALA A O 1
ATOM 3178 N N . THR A 1 409 ? -10.562 -25.422 -0.587 1 94.69 409 THR A N 1
ATOM 3179 C CA . THR A 1 409 ? -9.672 -24.938 0.463 1 94.69 409 THR A CA 1
ATOM 3180 C C . THR A 1 409 ? -10.461 -24.188 1.534 1 94.69 409 THR A C 1
ATOM 3182 O O . THR A 1 409 ? -10.102 -24.219 2.713 1 94.69 409 THR A O 1
ATOM 3185 N N . LEU A 1 410 ? -11.508 -23.5 1.182 1 94.62 410 LEU A N 1
ATOM 3186 C CA . LEU A 1 410 ? -12.312 -22.719 2.111 1 94.62 410 LEU A CA 1
ATOM 3187 C C . LEU A 1 410 ? -13.156 -23.625 3.004 1 94.62 410 LEU A C 1
ATOM 3189 O O . LEU A 1 410 ? -13.703 -23.172 4.012 1 94.62 410 LEU A O 1
ATOM 3193 N N . GLN A 1 411 ? -13.164 -24.922 2.754 1 88.38 411 GLN A N 1
ATOM 3194 C CA . GLN A 1 411 ? -13.953 -25.859 3.537 1 88.38 411 GLN A CA 1
ATOM 3195 C C . GLN A 1 411 ? -13.102 -26.547 4.594 1 88.38 411 GLN A C 1
ATOM 3197 O O . GLN A 1 411 ? -13.617 -27.297 5.438 1 88.38 411 GLN A O 1
ATOM 3202 N N . ILE A 1 412 ? -11.906 -26.25 4.648 1 75.75 412 ILE A N 1
ATOM 3203 C CA . ILE A 1 412 ? -11.023 -26.844 5.656 1 75.75 412 ILE A CA 1
ATOM 3204 C C . ILE A 1 412 ? -11.172 -26.078 6.973 1 75.75 412 ILE A C 1
ATOM 3206 O O . ILE A 1 412 ? -11.266 -24.859 6.98 1 75.75 412 ILE A O 1
ATOM 3210 N N . MET B 1 1 ? -27.5 48.469 -41.438 1 21.91 1 MET B N 1
ATOM 3211 C CA . MET B 1 1 ? -28.109 47.156 -41.344 1 21.91 1 MET B CA 1
ATOM 3212 C C . MET B 1 1 ? -28.391 46.75 -39.906 1 21.91 1 MET B C 1
ATOM 3214 O O . MET B 1 1 ? -27.453 46.594 -39.125 1 21.91 1 MET B O 1
ATOM 3218 N N . ALA B 1 2 ? -29.516 47.25 -39.375 1 22.27 2 ALA B N 1
ATOM 3219 C CA . ALA B 1 2 ? -30.25 47.281 -38.125 1 22.27 2 ALA B CA 1
ATOM 3220 C C . ALA B 1 2 ? -30.531 45.875 -37.594 1 22.27 2 ALA B C 1
ATOM 3222 O O . ALA B 1 2 ? -30.922 45 -38.344 1 22.27 2 ALA B O 1
ATOM 3223 N N . SER B 1 3 ? -29.891 45.531 -36.469 1 22.7 3 SER B N 1
ATOM 3224 C CA . SER B 1 3 ? -29.562 44.531 -35.438 1 22.7 3 SER B CA 1
ATOM 3225 C C . SER B 1 3 ? -30.812 43.906 -34.844 1 22.7 3 SER B C 1
ATOM 3227 O O . SER B 1 3 ? -31.766 44.594 -34.5 1 22.7 3 SER B O 1
ATOM 3229 N N . PHE B 1 4 ? -31.156 42.656 -35.344 1 22.33 4 PHE B N 1
ATOM 3230 C CA . PHE B 1 4 ? -32.062 41.5 -35.219 1 22.33 4 PHE B CA 1
ATOM 3231 C C . PHE B 1 4 ? -32.219 41.094 -33.75 1 22.33 4 PHE B C 1
ATOM 3233 O O . PHE B 1 4 ? -31.266 40.625 -33.125 1 22.33 4 PHE B O 1
ATOM 3240 N N . ALA B 1 5 ? -33.125 41.719 -32.969 1 21.61 5 ALA B N 1
ATOM 3241 C CA . ALA B 1 5 ? -33.531 41.812 -31.578 1 21.61 5 ALA B CA 1
ATOM 3242 C C . ALA B 1 5 ? -34.125 40.5 -31.078 1 21.61 5 ALA B C 1
ATOM 3244 O O . ALA B 1 5 ? -34.594 40.406 -29.953 1 21.61 5 ALA B O 1
ATOM 3245 N N . PRO B 1 6 ? -33.906 39.281 -31.75 1 23.64 6 PRO B N 1
ATOM 3246 C CA . PRO B 1 6 ? -35.094 38.406 -31.656 1 23.64 6 PRO B CA 1
ATOM 3247 C C . PRO B 1 6 ? -35.281 37.812 -30.266 1 23.64 6 PRO B C 1
ATOM 3249 O O . PRO B 1 6 ? -34.438 37.062 -29.797 1 23.64 6 PRO B O 1
ATOM 3252 N N . PRO B 1 7 ? -35.781 38.594 -29.328 1 20.5 7 PRO B N 1
ATOM 3253 C CA . PRO B 1 7 ? -35.688 38.25 -27.906 1 20.5 7 PRO B CA 1
ATOM 3254 C C . PRO B 1 7 ? -36.281 36.875 -27.578 1 20.5 7 PRO B C 1
ATOM 3256 O O . PRO B 1 7 ? -36.812 36.219 -28.469 1 20.5 7 PRO B O 1
ATOM 3259 N N . SER B 1 8 ? -37 36.75 -26.469 1 19.72 8 SER B N 1
ATOM 3260 C CA . SER B 1 8 ? -37.156 36.125 -25.141 1 19.72 8 SER B CA 1
ATOM 3261 C C . SER B 1 8 ? -38.219 35.062 -25.141 1 19.72 8 SER B C 1
ATOM 3263 O O . SER B 1 8 ? -39.281 35.219 -25.75 1 19.72 8 SER B O 1
ATOM 3265 N N . SER B 1 9 ? -37.844 33.75 -24.984 1 20.38 9 SER B N 1
ATOM 3266 C CA . SER B 1 9 ? -38.344 32.375 -25 1 20.38 9 SER B CA 1
ATOM 3267 C C . SER B 1 9 ? -39.469 32.188 -24 1 20.38 9 SER B C 1
ATOM 3269 O O . SER B 1 9 ? -39.25 32.25 -22.781 1 20.38 9 SER B O 1
ATOM 3271 N N . SER B 1 10 ? -40.656 32.781 -24.281 1 18.28 10 SER B N 1
ATOM 3272 C CA . SER B 1 10 ? -41.75 32.844 -23.312 1 18.28 10 SER B CA 1
ATOM 3273 C C . SER B 1 10 ? -42.25 31.453 -22.953 1 18.28 10 SER B C 1
ATOM 3275 O O . SER B 1 10 ? -42.562 30.656 -23.828 1 18.28 10 SER B O 1
ATOM 3277 N N . PRO B 1 11 ? -41.969 30.969 -21.766 1 22.42 11 PRO B N 1
ATOM 3278 C CA . PRO B 1 11 ? -42.125 29.641 -21.156 1 22.42 11 PRO B CA 1
ATOM 3279 C C . PRO B 1 11 ? -43.594 29.266 -20.922 1 22.42 11 PRO B C 1
ATOM 3281 O O . PRO B 1 11 ? -43.875 28.266 -20.266 1 22.42 11 PRO B O 1
ATOM 3284 N N . SER B 1 12 ? -44.438 29.438 -21.938 1 16.78 12 SER B N 1
ATOM 3285 C CA . SER B 1 12 ? -45.844 29.422 -21.547 1 16.78 12 SER B CA 1
ATOM 3286 C C . SER B 1 12 ? -46.188 28.141 -20.812 1 16.78 12 SER B C 1
ATOM 3288 O O . SER B 1 12 ? -45.562 27.109 -21.016 1 16.78 12 SER B O 1
ATOM 3290 N N . LYS B 1 13 ? -47.312 28.141 -19.984 1 19.69 13 LYS B N 1
ATOM 3291 C CA . LYS B 1 13 ? -48.062 27.75 -18.781 1 19.69 13 LYS B CA 1
ATOM 3292 C C . LYS B 1 13 ? -49.031 26.609 -19.094 1 19.69 13 LYS B C 1
ATOM 3294 O O . LYS B 1 13 ? -49.875 26.266 -18.266 1 19.69 13 LYS B O 1
ATOM 3299 N N . ASN B 1 14 ? -48.719 25.75 -20.141 1 15.95 14 ASN B N 1
ATOM 3300 C CA . ASN B 1 14 ? -49.938 25 -20.531 1 15.95 14 ASN B CA 1
ATOM 3301 C C . ASN B 1 14 ? -50.625 24.391 -19.328 1 15.95 14 ASN B C 1
ATOM 3303 O O . ASN B 1 14 ? -49.969 24.156 -18.297 1 15.95 14 ASN B O 1
ATOM 3307 N N . PRO B 1 15 ? -51.75 23.609 -19.688 1 16.83 15 PRO B N 1
ATOM 3308 C CA . PRO B 1 15 ? -53.188 23.438 -19.344 1 16.83 15 PRO B CA 1
ATOM 3309 C C . PRO B 1 15 ? -53.375 22.469 -18.188 1 16.83 15 PRO B C 1
ATOM 3311 O O . PRO B 1 15 ? -52.469 21.734 -17.812 1 16.83 15 PRO B O 1
ATOM 3314 N N . ASN B 1 16 ? -54.656 22.094 -18.016 1 15.79 16 ASN B N 1
ATOM 3315 C CA . ASN B 1 16 ? -55.75 21.969 -17.078 1 15.79 16 ASN B CA 1
ATOM 3316 C C . ASN B 1 16 ? -55.844 20.562 -16.5 1 15.79 16 ASN B C 1
ATOM 3318 O O . ASN B 1 16 ? -56.031 20.391 -15.297 1 15.79 16 ASN B O 1
ATOM 3322 N N . PRO B 1 17 ? -56 19.484 -17.453 1 17.28 17 PRO B N 1
ATOM 3323 C CA . PRO B 1 17 ? -57.281 18.844 -17.156 1 17.28 17 PRO B CA 1
ATOM 3324 C C . PRO B 1 17 ? -57.281 18.109 -15.812 1 17.28 17 PRO B C 1
ATOM 3326 O O . PRO B 1 17 ? -56.219 17.844 -15.258 1 17.28 17 PRO B O 1
ATOM 3329 N N . ASN B 1 18 ? -58.469 17.359 -15.656 1 15.77 18 ASN B N 1
ATOM 3330 C CA . ASN B 1 18 ? -59.531 17.078 -14.711 1 15.77 18 ASN B CA 1
ATOM 3331 C C . ASN B 1 18 ? -59.156 15.969 -13.742 1 15.77 18 ASN B C 1
ATOM 3333 O O . ASN B 1 18 ? -59.25 16.141 -12.523 1 15.77 18 ASN B O 1
ATOM 3337 N N . PRO B 1 19 ? -59.656 14.719 -14.164 1 17.88 19 PRO B N 1
ATOM 3338 C CA . PRO B 1 19 ? -60.625 14.148 -13.25 1 17.88 19 PRO B CA 1
ATOM 3339 C C . PRO B 1 19 ? -60 13.43 -12.062 1 17.88 19 PRO B C 1
ATOM 3341 O O . PRO B 1 19 ? -58.812 13.07 -12.109 1 17.88 19 PRO B O 1
ATOM 3344 N N . ARG B 1 20 ? -60.781 13.477 -11.023 1 17.27 20 ARG B N 1
ATOM 3345 C CA . ARG B 1 20 ? -60.906 13.141 -9.609 1 17.27 20 ARG B CA 1
ATOM 3346 C C . ARG B 1 20 ? -60.719 11.648 -9.375 1 17.27 20 ARG B C 1
ATOM 3348 O O . ARG B 1 20 ? -61.688 10.914 -9.211 1 17.27 20 ARG B O 1
ATOM 3355 N N . LEU B 1 21 ? -59.969 11.055 -10.445 1 16.14 21 LEU B N 1
ATOM 3356 C CA . LEU B 1 21 ? -60.219 9.625 -10.273 1 16.14 21 LEU B CA 1
ATOM 3357 C C . LEU B 1 21 ? -60.188 9.242 -8.797 1 16.14 21 LEU B C 1
ATOM 3359 O O . LEU B 1 21 ? -59.344 9.758 -8.039 1 16.14 21 LEU B O 1
ATOM 3363 N N . GLN B 1 22 ? -61.188 8.422 -8.492 1 16.42 22 GLN B N 1
ATOM 3364 C CA . GLN B 1 22 ? -61.969 7.766 -7.453 1 16.42 22 GLN B CA 1
ATOM 3365 C C . GLN B 1 22 ? -61.094 6.871 -6.582 1 16.42 22 GLN B C 1
ATOM 3367 O O . GLN B 1 22 ? -60.5 5.902 -7.074 1 16.42 22 GLN B O 1
ATOM 3372 N N . PHE B 1 23 ? -60.188 7.496 -6.004 1 16.97 23 PHE B N 1
ATOM 3373 C CA . PHE B 1 23 ? -59.406 6.723 -5.055 1 16.97 23 PHE B CA 1
ATOM 3374 C C . PHE B 1 23 ? -60.281 5.832 -4.199 1 16.97 23 PHE B C 1
ATOM 3376 O O . PHE B 1 23 ? -61 6.324 -3.326 1 16.97 23 PHE B O 1
ATOM 3383 N N . ALA B 1 24 ? -60.938 4.914 -5.047 1 15.51 24 ALA B N 1
ATOM 3384 C CA . ALA B 1 24 ? -61.75 3.988 -4.258 1 15.51 24 ALA B CA 1
ATOM 3385 C C . ALA B 1 24 ? -61.031 3.607 -2.961 1 15.51 24 ALA B C 1
ATOM 3387 O O . ALA B 1 24 ? -59.812 3.412 -2.945 1 15.51 24 ALA B O 1
ATOM 3388 N N . LYS B 1 25 ? -61.688 3.941 -1.861 1 16.47 25 LYS B N 1
ATOM 3389 C CA . LYS B 1 25 ? -61.656 3.773 -0.411 1 16.47 25 LYS B CA 1
ATOM 3390 C C . LYS B 1 25 ? -61.438 2.311 -0.034 1 16.47 25 LYS B C 1
ATOM 3392 O O . LYS B 1 25 ? -61.625 1.928 1.123 1 16.47 25 LYS B O 1
ATOM 3397 N N . LEU B 1 26 ? -60.906 1.514 -1.045 1 15.5 26 LEU B N 1
ATOM 3398 C CA . LEU B 1 26 ? -61.188 0.175 -0.536 1 15.5 26 LEU B CA 1
ATOM 3399 C C . LEU B 1 26 ? -60.781 0.059 0.933 1 15.5 26 LEU B C 1
ATOM 3401 O O . LEU B 1 26 ? -59.625 0.324 1.298 1 15.5 26 LEU B O 1
ATOM 3405 N N . HIS B 1 27 ? -61.75 0.1 1.896 1 16.14 27 HIS B N 1
ATOM 3406 C CA . HIS B 1 27 ? -61.906 -0.108 3.332 1 16.14 27 HIS B CA 1
ATOM 3407 C C . HIS B 1 27 ? -61.344 -1.47 3.75 1 16.14 27 HIS B C 1
ATOM 3409 O O . HIS B 1 27 ? -61.469 -1.857 4.914 1 16.14 27 HIS B O 1
ATOM 3415 N N . GLN B 1 28 ? -60.625 -2.148 2.883 1 14.98 28 GLN B N 1
ATOM 3416 C CA . GLN B 1 28 ? -60.719 -3.521 3.371 1 14.98 28 GLN B CA 1
ATOM 3417 C C . GLN B 1 28 ? -60.562 -3.576 4.887 1 14.98 28 GLN B C 1
ATOM 3419 O O . GLN B 1 28 ? -59.969 -2.68 5.492 1 14.98 28 GLN B O 1
ATOM 3424 N N . SER B 1 29 ? -60.938 -4.828 5.441 1 15.6 29 SER B N 1
ATOM 3425 C CA . SER B 1 29 ? -61.469 -5.656 6.508 1 15.6 29 SER B CA 1
ATOM 3426 C C . SER B 1 29 ? -60.531 -5.75 7.691 1 15.6 29 SER B C 1
ATOM 3428 O O . SER B 1 29 ? -59.312 -5.672 7.52 1 15.6 29 SER B O 1
ATOM 3430 N N . ARG B 1 30 ? -61.062 -5.602 8.938 1 17.31 30 ARG B N 1
ATOM 3431 C CA . ARG B 1 30 ? -60.906 -5.609 10.391 1 17.31 30 ARG B CA 1
ATOM 3432 C C . ARG B 1 30 ? -60.375 -6.945 10.875 1 17.31 30 ARG B C 1
ATOM 3434 O O . ARG B 1 30 ? -60.25 -7.18 12.078 1 17.31 30 ARG B O 1
ATOM 3441 N N . SER B 1 31 ? -59.969 -7.855 9.977 1 15.27 31 SER B N 1
ATOM 3442 C CA . SER B 1 31 ? -60.219 -9.109 10.688 1 15.27 31 SER B CA 1
ATOM 3443 C C . SER B 1 31 ? -59.594 -9.086 12.07 1 15.27 31 SER B C 1
ATOM 3445 O O . SER B 1 31 ? -58.656 -8.305 12.328 1 15.27 31 SER B O 1
ATOM 3447 N N . PRO B 1 32 ? -59.906 -10.242 12.828 1 16.69 32 PRO B N 1
ATOM 3448 C CA . PRO B 1 32 ? -60.188 -10.781 14.156 1 16.69 32 PRO B CA 1
ATOM 3449 C C . PRO B 1 32 ? -58.938 -10.891 15.031 1 16.69 32 PRO B C 1
ATOM 3451 O O . PRO B 1 32 ? -57.812 -10.922 14.508 1 16.69 32 PRO B O 1
ATOM 3454 N N . ARG B 1 33 ? -59.188 -10.828 16.312 1 17.77 33 ARG B N 1
ATOM 3455 C CA . ARG B 1 33 ? -58.719 -10.828 17.688 1 17.77 33 ARG B CA 1
ATOM 3456 C C . ARG B 1 33 ? -57.906 -12.086 17.984 1 17.77 33 ARG B C 1
ATOM 3458 O O . ARG B 1 33 ? -57.094 -12.102 18.922 1 17.77 33 ARG B O 1
ATOM 3465 N N . SER B 1 34 ? -58.219 -13.305 17.422 1 15.41 34 SER B N 1
ATOM 3466 C CA . SER B 1 34 ? -58.281 -14.289 18.484 1 15.41 34 SER B CA 1
ATOM 3467 C C . SER B 1 34 ? -56.906 -14.57 19.094 1 15.41 34 SER B C 1
ATOM 3469 O O . SER B 1 34 ? -56.812 -14.867 20.281 1 15.41 34 SER B O 1
ATOM 3471 N N . LEU B 1 35 ? -56 -14.836 18.266 1 16.08 35 LEU B N 1
ATOM 3472 C CA . LEU B 1 35 ? -55.5 -16.141 18.688 1 16.08 35 LEU B CA 1
ATOM 3473 C C . LEU B 1 35 ? -54.875 -16.078 20.078 1 16.08 35 LEU B C 1
ATOM 3475 O O . LEU B 1 35 ? -54.281 -15.055 20.438 1 16.08 35 LEU B O 1
ATOM 3479 N N . THR B 1 36 ? -54.688 -17.375 20.641 1 16.02 36 THR B N 1
ATOM 3480 C CA . THR B 1 36 ? -54.719 -18.203 21.828 1 16.02 36 THR B CA 1
ATOM 3481 C C . THR B 1 36 ? -53.5 -17.969 22.688 1 16.02 36 THR B C 1
ATOM 3483 O O . THR B 1 36 ? -53.594 -17.781 23.906 1 16.02 36 THR B O 1
ATOM 3486 N N . LEU B 1 37 ? -52.438 -18.625 22.234 1 15.96 37 LEU B N 1
ATOM 3487 C CA . LEU B 1 37 ? -52 -19.75 23.062 1 15.96 37 LEU B CA 1
ATOM 3488 C C . LEU B 1 37 ? -51.312 -19.25 24.328 1 15.96 37 LEU B C 1
ATOM 3490 O O . LEU B 1 37 ? -50.781 -18.141 24.359 1 15.96 37 LEU B O 1
ATOM 3494 N N . LEU B 1 38 ? -50.531 -20.219 24.812 1 15.98 38 LEU B N 1
ATOM 3495 C CA . LEU B 1 38 ? -50.281 -21 26.016 1 15.98 38 LEU B CA 1
ATOM 3496 C C . LEU B 1 38 ? -49.312 -20.266 26.969 1 15.98 38 LEU B C 1
ATOM 3498 O O . LEU B 1 38 ? -48.531 -19.438 26.516 1 15.98 38 LEU B O 1
ATOM 3502 N N . LEU B 1 39 ? -49.344 -20.8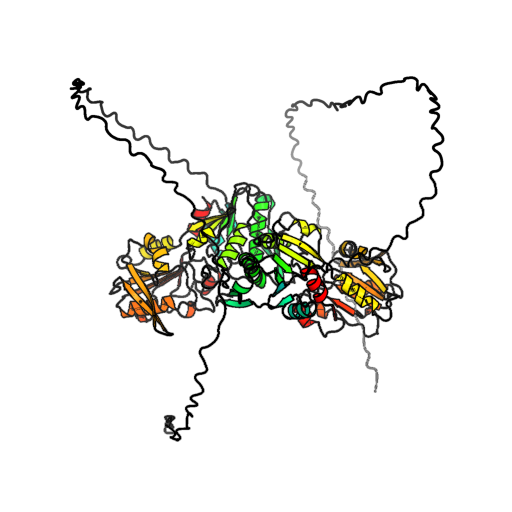12 28.109 1 16.11 39 LEU B N 1
ATOM 3503 C CA . LEU B 1 39 ? -49.25 -20.719 29.562 1 16.11 39 LEU B CA 1
ATOM 3504 C C . LEU B 1 39 ? -47.812 -20.359 30 1 16.11 39 LEU B C 1
ATOM 3506 O O . LEU B 1 39 ? -47.625 -19.406 30.75 1 16.11 39 LEU B O 1
ATOM 3510 N N . ARG B 1 40 ? -47.031 -21.484 30.406 1 15.72 40 ARG B N 1
ATOM 3511 C CA . ARG B 1 40 ? -46.875 -21.766 31.812 1 15.72 40 ARG B CA 1
ATOM 3512 C C . ARG B 1 40 ? -45.594 -21.109 32.375 1 15.72 40 ARG B C 1
ATOM 3514 O O . ARG B 1 40 ? -45.625 -20.484 33.406 1 15.72 40 ARG B O 1
ATOM 3521 N N . ARG B 1 41 ? -44.406 -21.75 32 1 16.47 41 ARG B N 1
ATOM 3522 C CA . ARG B 1 41 ? -43.719 -22.281 33.188 1 16.47 41 ARG B CA 1
ATOM 3523 C C . ARG B 1 41 ? -42.969 -21.188 33.938 1 16.47 41 ARG B C 1
ATOM 3525 O O . ARG B 1 41 ? -42.344 -20.312 33.312 1 16.47 41 ARG B O 1
ATOM 3532 N N . ARG B 1 42 ? -43.188 -21.031 35.188 1 17.81 42 ARG B N 1
ATOM 3533 C CA . ARG B 1 42 ? -42.875 -20.266 36.375 1 17.81 42 ARG B CA 1
ATOM 3534 C C . ARG B 1 42 ? -41.375 -20.266 36.656 1 17.81 42 ARG B C 1
ATOM 3536 O O . ARG B 1 42 ? -40.906 -19.672 37.625 1 17.81 42 ARG B O 1
ATOM 3543 N N . LEU B 1 43 ? -40.5 -20.453 35.656 1 18.05 43 LEU B N 1
ATOM 3544 C CA . LEU B 1 43 ? -39.344 -20.938 36.406 1 18.05 43 LEU B CA 1
ATOM 3545 C C . LEU B 1 43 ? -39.031 -20.016 37.594 1 18.05 43 LEU B C 1
ATOM 3547 O O . LEU B 1 43 ? -39.188 -18.797 37.5 1 18.05 43 LEU B O 1
ATOM 3551 N N . PRO B 1 44 ? -38.531 -20.656 38.719 1 17.11 44 PRO B N 1
ATOM 3552 C CA . PRO B 1 44 ? -38.5 -20.422 40.156 1 17.11 44 PRO B CA 1
ATOM 3553 C C . PRO B 1 44 ? -37.688 -19.172 40.531 1 17.11 44 PRO B C 1
ATOM 3555 O O . PRO B 1 44 ? -36.969 -18.625 39.688 1 17.11 44 PRO B O 1
ATOM 3558 N N . ARG B 1 45 ? -37.406 -19.094 41.781 1 17.47 45 ARG B N 1
ATOM 3559 C CA . ARG B 1 45 ? -37.375 -18.297 43 1 17.47 45 ARG B CA 1
ATOM 3560 C C . ARG B 1 45 ? -35.969 -17.766 43.25 1 17.47 45 ARG B C 1
ATOM 3562 O O . ARG B 1 45 ? -35.781 -16.875 44.094 1 17.47 45 ARG B O 1
ATOM 3569 N N . TRP B 1 46 ? -34.812 -17.984 42.5 1 17.84 46 TRP B N 1
ATOM 3570 C CA . TRP B 1 46 ? -33.688 -18.094 43.438 1 17.84 46 TRP B CA 1
ATOM 3571 C C . TRP B 1 46 ? -33.438 -16.781 44.156 1 17.84 46 TRP B C 1
ATOM 3573 O O . TRP B 1 46 ? -33.375 -15.719 43.5 1 17.84 46 TRP B O 1
ATOM 3583 N N . SER B 1 47 ? -33.719 -16.688 45.469 1 17.97 47 SER B N 1
ATOM 3584 C CA . SER B 1 47 ? -33.688 -15.695 46.531 1 17.97 47 SER B CA 1
ATOM 3585 C C . SER B 1 47 ? -32.281 -15.188 46.812 1 17.97 47 SER B C 1
ATOM 3587 O O . SER B 1 47 ? -32.094 -14.297 47.656 1 17.97 47 SER B O 1
ATOM 3589 N N . PRO B 1 48 ? -31.328 -15.203 45.938 1 18.34 48 PRO B N 1
ATOM 3590 C CA . PRO B 1 48 ? -30.094 -15.227 46.719 1 18.34 48 PRO B CA 1
ATOM 3591 C C . PRO B 1 48 ? -30.031 -14.117 47.75 1 18.34 48 PRO B C 1
ATOM 3593 O O . PRO B 1 48 ? -30.656 -13.07 47.594 1 18.34 48 PRO B O 1
ATOM 3596 N N . THR B 1 49 ? -29.438 -14.414 48.875 1 17.84 49 THR B N 1
ATOM 3597 C CA . THR B 1 49 ? -29.25 -14.086 50.281 1 17.84 49 THR B CA 1
ATOM 3598 C C . THR B 1 49 ? -28.531 -12.742 50.406 1 17.84 49 THR B C 1
ATOM 3600 O O . THR B 1 49 ? -27.875 -12.281 49.5 1 17.84 49 THR B O 1
ATOM 3603 N N . ALA B 1 50 ? -28.141 -12.328 51.688 1 18.44 50 ALA B N 1
ATOM 3604 C CA . ALA B 1 50 ? -28.203 -11.289 52.719 1 18.44 50 ALA B CA 1
ATOM 3605 C C . ALA B 1 50 ? -26.906 -10.484 52.75 1 18.44 50 ALA B C 1
ATOM 3607 O O . ALA B 1 50 ? -26.875 -9.359 53.281 1 18.44 50 ALA B O 1
ATOM 3608 N N . ILE B 1 51 ? -25.766 -10.625 52 1 18.7 51 ILE B N 1
ATOM 3609 C CA . ILE B 1 51 ? -24.609 -10.539 52.875 1 18.7 51 ILE B CA 1
ATOM 3610 C C . ILE B 1 51 ? -24.453 -9.117 53.406 1 18.7 51 ILE B C 1
ATOM 3612 O O . ILE B 1 51 ? -24.25 -8.18 52.625 1 18.7 51 ILE B O 1
ATOM 3616 N N . ARG B 1 52 ? -25.062 -8.648 54.531 1 18 52 ARG B N 1
ATOM 3617 C CA . ARG B 1 52 ? -25.203 -7.387 55.281 1 18 52 ARG B CA 1
ATOM 3618 C C . ARG B 1 52 ? -23.859 -6.941 55.844 1 18 52 ARG B C 1
ATOM 3620 O O . ARG B 1 52 ? -23.359 -7.52 56.812 1 18 52 ARG B O 1
ATOM 3627 N N . SER B 1 53 ? -22.734 -6.871 55 1 19.06 53 SER B N 1
ATOM 3628 C CA . SER B 1 53 ? -21.531 -6.656 55.812 1 19.06 53 SER B CA 1
ATOM 3629 C C . SER B 1 53 ? -21.719 -5.473 56.75 1 19.06 53 SER B C 1
ATOM 3631 O O . SER B 1 53 ? -22.125 -4.391 56.344 1 19.06 53 SER B O 1
ATOM 3633 N N . GLU B 1 54 ? -22.016 -5.715 57.969 1 18.12 54 GLU B N 1
ATOM 3634 C CA . GLU B 1 54 ? -22.359 -4.914 59.125 1 18.12 54 GLU B CA 1
ATOM 3635 C C . GLU B 1 54 ? -21.172 -4.059 59.594 1 18.12 54 GLU B C 1
ATOM 3637 O O . GLU B 1 54 ? -20.188 -4.582 60.125 1 18.12 54 GLU B O 1
ATOM 3642 N N . CYS B 1 55 ? -20.484 -3.324 58.594 1 19.25 55 CYS B N 1
ATOM 3643 C CA . CYS B 1 55 ? -19.359 -2.586 59.156 1 19.25 55 CYS B CA 1
ATOM 3644 C C . CYS B 1 55 ? -19.766 -1.849 60.438 1 19.25 55 CYS B C 1
ATOM 3646 O O . CYS B 1 55 ? -20.703 -1.047 60.406 1 19.25 55 CYS B O 1
ATOM 3648 N N . VAL B 1 56 ? -19.562 -2.502 61.5 1 18.06 56 VAL B N 1
ATOM 3649 C CA . VAL B 1 56 ? -19.922 -2.162 62.875 1 18.06 56 VAL B CA 1
ATOM 3650 C C . VAL B 1 56 ? -19.219 -0.862 63.281 1 18.06 56 VAL B C 1
ATOM 3652 O O . VAL B 1 56 ? -18 -0.759 63.219 1 18.06 56 VAL B O 1
ATOM 3655 N N . GLY B 1 57 ? -19.781 0.285 62.844 1 19.62 57 GLY B N 1
ATOM 3656 C CA . GLY B 1 57 ? -19.406 1.624 63.281 1 19.62 57 GLY B CA 1
ATOM 3657 C C . GLY B 1 57 ? -19.188 1.729 64.75 1 19.62 57 GLY B C 1
ATOM 3658 O O . GLY B 1 57 ? -20.109 1.592 65.562 1 19.62 57 GLY B O 1
ATOM 3659 N N . GLY B 1 58 ? -18.141 0.989 65.25 1 17.77 58 GLY B N 1
ATOM 3660 C CA . GLY B 1 58 ? -17.969 0.956 66.688 1 17.77 58 GLY B CA 1
ATOM 3661 C C . GLY B 1 58 ? -18.047 2.328 67.312 1 17.77 58 GLY B C 1
ATOM 3662 O O . GLY B 1 58 ? -17.875 3.346 66.625 1 17.77 58 GLY B O 1
ATOM 3663 N N . GLY B 1 59 ? -18.531 2.361 68.562 1 17.3 59 GLY B N 1
ATOM 3664 C CA . GLY B 1 59 ? -19.156 3.262 69.5 1 17.3 59 GLY B CA 1
ATOM 3665 C C . GLY B 1 59 ? -18.234 4.371 70 1 17.3 59 GLY B C 1
ATOM 3666 O O . GLY B 1 59 ? -17.281 4.734 69.312 1 17.3 59 GLY B O 1
ATOM 3667 N N . GLY B 1 60 ? -17.875 4.316 71.25 1 17.25 60 GLY B N 1
ATOM 3668 C CA . GLY B 1 60 ? -18.266 5.215 72.312 1 17.25 60 GLY B CA 1
ATOM 3669 C C . GLY B 1 60 ? -17.203 6.242 72.688 1 17.25 60 GLY B C 1
ATOM 3670 O O . GLY B 1 60 ? -17.516 7.395 73 1 17.25 60 GLY B O 1
ATOM 3671 N N . GLY B 1 61 ? -15.898 5.812 72.75 1 18.33 61 GLY B N 1
ATOM 3672 C CA . GLY B 1 61 ? -15.375 6.172 74.062 1 18.33 61 GLY B CA 1
ATOM 3673 C C . GLY B 1 61 ? -15.109 7.66 74.188 1 18.33 61 GLY B C 1
ATOM 3674 O O . GLY B 1 61 ? -15.078 8.391 73.188 1 18.33 61 GLY B O 1
ATOM 3675 N N . GLY B 1 62 ? -14.812 8.055 75.5 1 18.75 62 GLY B N 1
ATOM 3676 C CA . GLY B 1 62 ? -14.883 9.188 76.375 1 18.75 62 GLY B CA 1
ATOM 3677 C C . GLY B 1 62 ? -13.805 10.227 76.125 1 18.75 62 GLY B C 1
ATOM 3678 O O . GLY B 1 62 ? -12.766 9.914 75.562 1 18.75 62 GLY B O 1
ATOM 3679 N N . GLY B 1 63 ? -14.148 11.492 76.062 1 19.77 63 GLY B N 1
ATOM 3680 C CA . GLY B 1 63 ? -13.711 12.828 75.688 1 19.77 63 GLY B CA 1
ATOM 3681 C C . GLY B 1 63 ? -12.539 13.32 76.5 1 19.77 63 GLY B C 1
ATOM 3682 O O . GLY B 1 63 ? -12.148 14.484 76.438 1 19.77 63 GLY B O 1
ATOM 3683 N N . GLY B 1 64 ? -11.82 12.352 77.312 1 19.89 64 GLY B N 1
ATOM 3684 C CA . GLY B 1 64 ? -11.266 13.102 78.438 1 19.89 64 GLY B CA 1
ATOM 3685 C C . GLY B 1 64 ? -10.242 14.133 78 1 19.89 64 GLY B C 1
ATOM 3686 O O . GLY B 1 64 ? -9.555 13.961 77 1 19.89 64 GLY B O 1
ATOM 3687 N N . GLY B 1 65 ? -10.422 15.406 78.312 1 20.75 65 GLY B N 1
ATOM 3688 C CA . GLY B 1 65 ? -9.93 16.75 78.062 1 20.75 65 GLY B CA 1
ATOM 3689 C C . GLY B 1 65 ? -8.492 16.953 78.5 1 20.75 65 GLY B C 1
ATOM 3690 O O . GLY B 1 65 ? -7.965 18.062 78.438 1 20.75 65 GLY B O 1
ATOM 3691 N N . PHE B 1 66 ? -7.613 15.805 78.688 1 20.75 66 PHE B N 1
ATOM 3692 C CA . PHE B 1 66 ? -6.539 16.172 79.625 1 20.75 66 PHE B CA 1
ATOM 3693 C C . PHE B 1 66 ? -5.68 17.281 79.062 1 20.75 66 PHE B C 1
ATOM 3695 O O . PHE B 1 66 ? -5.332 17.25 77.875 1 20.75 66 PHE B O 1
ATOM 3702 N N . GLY B 1 67 ? -5.723 18.484 79.562 1 22.64 67 GLY B N 1
ATOM 3703 C CA . GLY B 1 67 ? -5.184 19.828 79.438 1 22.64 67 GLY B CA 1
ATOM 3704 C C . GLY B 1 67 ? -3.668 19.875 79.5 1 22.64 67 GLY B C 1
ATOM 3705 O O . GLY B 1 67 ? -3.096 20.594 80.312 1 22.64 67 GLY B O 1
ATOM 3706 N N . VAL B 1 68 ? -2.926 18.75 79 1 22.16 68 VAL B N 1
ATOM 3707 C CA . VAL B 1 68 ? -1.556 18.781 79.5 1 22.16 68 VAL B CA 1
ATOM 3708 C C . VAL B 1 68 ? -0.854 20.047 79 1 22.16 68 VAL B C 1
ATOM 3710 O O . VAL B 1 68 ? -0.933 20.359 77.812 1 22.16 68 VAL B O 1
ATOM 3713 N N . HIS B 1 69 ? -0.633 21.016 79.812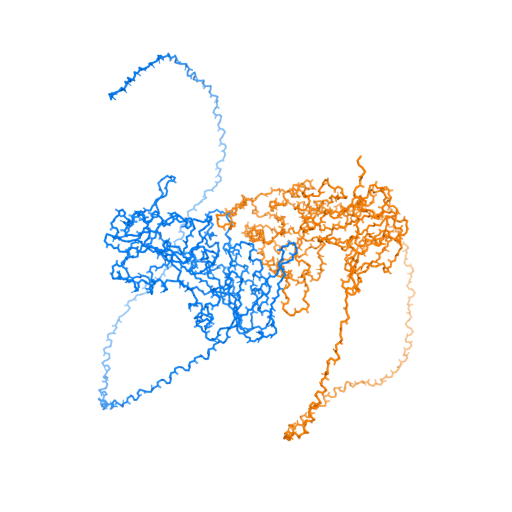 1 24.66 69 HIS B N 1
ATOM 3714 C CA . HIS B 1 69 ? -0.026 22.344 79.812 1 24.66 69 HIS B CA 1
ATOM 3715 C C . HIS B 1 69 ? 1.428 22.266 79.312 1 24.66 69 HIS B C 1
ATOM 3717 O O . HIS B 1 69 ? 2.299 21.828 80.125 1 24.66 69 HIS B O 1
ATOM 3723 N N . LEU B 1 70 ? 1.711 21.656 78.125 1 23.91 70 LEU B N 1
ATOM 3724 C CA . LEU B 1 70 ? 3.125 21.438 77.812 1 23.91 70 LEU B CA 1
ATOM 3725 C C . LEU B 1 70 ? 3.875 22.766 77.812 1 23.91 70 LEU B C 1
ATOM 3727 O O . LEU B 1 70 ? 3.445 23.703 77.125 1 23.91 70 LEU B O 1
ATOM 3731 N N . HIS B 1 71 ? 4.582 23.078 78.812 1 26.86 71 HIS B N 1
ATOM 3732 C CA . HIS B 1 71 ? 5.449 24.219 79.062 1 26.86 71 HIS B CA 1
ATOM 3733 C C . HIS B 1 71 ? 6.508 24.375 78 1 26.86 71 HIS B C 1
ATOM 3735 O O . HIS B 1 71 ? 7.348 23.484 77.812 1 26.86 71 HIS B O 1
ATOM 3741 N N . ILE B 1 72 ? 6.18 24.938 76.875 1 26.64 72 ILE B N 1
ATOM 3742 C CA . ILE B 1 72 ? 7.043 25.109 75.688 1 26.64 72 ILE B CA 1
ATOM 3743 C C . ILE B 1 72 ? 8.227 26 76.062 1 26.64 72 ILE B C 1
ATOM 3745 O O . ILE B 1 72 ? 8.039 27.156 76.438 1 26.64 72 ILE B O 1
ATOM 3749 N N . PRO B 1 73 ? 9.32 25.391 76.5 1 26.83 73 PRO B N 1
ATOM 3750 C CA . PRO B 1 73 ? 10.453 26.219 76.938 1 26.83 73 PRO B CA 1
ATOM 3751 C C . PRO B 1 73 ? 10.883 27.234 75.875 1 26.83 73 PRO B C 1
ATOM 3753 O O . PRO B 1 73 ? 10.664 27.016 74.625 1 26.83 73 PRO B O 1
ATOM 3756 N N . GLN B 1 74 ? 11.039 28.484 76.25 1 27.12 74 GLN B N 1
ATOM 3757 C CA . GLN B 1 74 ? 11.344 29.734 75.5 1 27.12 74 GLN B CA 1
ATOM 3758 C C . GLN B 1 74 ? 12.688 29.625 74.812 1 27.12 74 GLN B C 1
ATOM 3760 O O . GLN B 1 74 ? 13.734 29.5 75.438 1 27.12 74 GLN B O 1
ATOM 3765 N N . ILE B 1 75 ? 12.805 28.797 73.75 1 28.86 75 ILE B N 1
ATOM 3766 C CA . ILE B 1 75 ? 14.094 28.609 73.125 1 28.86 75 ILE B CA 1
ATOM 3767 C C . ILE B 1 75 ? 14.648 29.969 72.688 1 28.86 75 ILE B C 1
ATOM 3769 O O . ILE B 1 75 ? 13.914 30.781 72.125 1 28.86 75 ILE B O 1
ATOM 3773 N N . SER B 1 76 ? 15.812 30.359 73.188 1 31.08 76 SER B N 1
ATOM 3774 C CA . SER B 1 76 ? 16.609 31.578 73.062 1 31.08 76 SER B CA 1
ATOM 3775 C C . SER B 1 76 ? 16.906 31.891 71.625 1 31.08 76 SER B C 1
ATOM 3777 O O . SER B 1 76 ? 17.094 30.969 70.812 1 31.08 76 SER B O 1
ATOM 3779 N N . PRO B 1 77 ? 16.688 33.188 71.125 1 30.3 77 PRO B N 1
ATOM 3780 C CA . PRO B 1 77 ? 16.781 33.688 69.75 1 30.3 77 PRO B CA 1
ATOM 3781 C C . PRO B 1 77 ? 18.156 33.469 69.188 1 30.3 77 PRO B C 1
ATOM 3783 O O . PRO B 1 77 ? 19.172 33.844 69.75 1 30.3 77 PRO B O 1
ATOM 3786 N N . SER B 1 78 ? 18.438 32.312 68.562 1 32.94 78 SER B N 1
ATOM 3787 C CA . SER B 1 78 ? 19.766 32.062 68 1 32.94 78 SER B CA 1
ATOM 3788 C C . SER B 1 78 ? 20.219 33.25 67.125 1 32.94 78 SER B C 1
ATOM 3790 O O . SER B 1 78 ? 19.391 33.938 66.562 1 32.94 78 SER B O 1
ATOM 3792 N N . PRO B 1 79 ? 21.531 33.656 67.188 1 36.56 79 PRO B N 1
ATOM 3793 C CA . PRO B 1 79 ? 22.156 34.844 66.625 1 36.56 79 PRO B CA 1
ATOM 3794 C C . PRO B 1 79 ? 22.016 34.875 65.062 1 36.56 79 PRO B C 1
ATOM 3796 O O . PRO B 1 79 ? 21.828 33.844 64.438 1 36.56 79 PRO B O 1
ATOM 3799 N N . PRO B 1 80 ? 21.844 36.156 64.5 1 30.94 80 PRO B N 1
ATOM 3800 C CA . PRO B 1 80 ? 21.578 36.375 63.062 1 30.94 80 PRO B CA 1
ATOM 3801 C C . PRO B 1 80 ? 22.641 35.781 62.156 1 30.94 80 PRO B C 1
ATOM 3803 O O . PRO B 1 80 ? 23.844 35.938 62.406 1 30.94 80 PRO B O 1
ATOM 3806 N N . ILE B 1 81 ? 22.453 34.562 61.625 1 32.88 81 ILE B N 1
ATOM 3807 C CA . ILE B 1 81 ? 23.391 33.938 60.656 1 32.88 81 ILE B CA 1
ATOM 3808 C C . ILE B 1 81 ? 23.719 34.938 59.562 1 32.88 81 ILE B C 1
ATOM 3810 O O . ILE B 1 81 ? 22.812 35.531 58.969 1 32.88 81 ILE B O 1
ATOM 3814 N N . MET B 1 82 ? 24.922 35.5 59.5 1 31.2 82 MET B N 1
ATOM 3815 C CA . MET B 1 82 ? 25.484 36.344 58.469 1 31.2 82 MET B CA 1
ATOM 3816 C C . MET B 1 82 ? 25.25 35.75 57.094 1 31.2 82 MET B C 1
ATOM 3818 O O . MET B 1 82 ? 25.469 34.562 56.875 1 31.2 82 MET B O 1
ATOM 3822 N N . ALA B 1 83 ? 24.406 36.375 56.25 1 31.33 83 ALA B N 1
ATOM 3823 C CA . ALA B 1 83 ? 24.062 36.062 54.875 1 31.33 83 ALA B CA 1
ATOM 3824 C C . ALA B 1 83 ? 25.312 35.906 54 1 31.33 83 ALA B C 1
ATOM 3826 O O . ALA B 1 83 ? 26.047 36.875 53.781 1 31.33 83 ALA B O 1
ATOM 3827 N N . GLY B 1 84 ? 26.094 34.844 54.219 1 32.09 84 GLY B N 1
ATOM 3828 C CA . GLY B 1 84 ? 27.219 34.656 53.312 1 32.09 84 GLY B CA 1
ATOM 3829 C C . GLY B 1 84 ? 26.844 34.938 51.844 1 32.09 84 GLY B C 1
ATOM 3830 O O . GLY B 1 84 ? 25.688 34.75 51.469 1 32.09 84 GLY B O 1
ATOM 3831 N N . SER B 1 85 ? 27.672 35.75 51.156 1 33.59 85 SER B N 1
ATOM 3832 C CA . SER B 1 85 ? 27.594 36.094 49.719 1 33.59 85 SER B CA 1
ATOM 3833 C C . SER B 1 85 ? 27.5 34.844 48.844 1 33.59 85 SER B C 1
ATOM 3835 O O . SER B 1 85 ? 28.359 33.969 48.938 1 33.59 85 SER B O 1
ATOM 3837 N N . ALA B 1 86 ? 26.344 34.375 48.594 1 31.91 86 ALA B N 1
ATOM 3838 C CA . ALA B 1 86 ? 26.172 33.312 47.625 1 31.91 86 ALA B CA 1
ATOM 3839 C C . ALA B 1 86 ? 26.922 33.594 46.312 1 31.91 86 ALA B C 1
ATOM 3841 O O . ALA B 1 86 ? 26.594 34.562 45.625 1 31.91 86 ALA B O 1
ATOM 3842 N N . ALA B 1 87 ? 28.219 33.406 46.281 1 37.31 87 ALA B N 1
ATOM 3843 C CA . ALA B 1 87 ? 28.844 33.406 44.969 1 37.31 87 ALA B CA 1
ATOM 3844 C C . ALA B 1 87 ? 27.984 32.656 43.969 1 37.31 87 ALA B C 1
ATOM 3846 O O . ALA B 1 87 ? 27.547 31.531 44.219 1 37.31 87 ALA B O 1
ATOM 3847 N N . ALA B 1 88 ? 27.297 33.406 43.094 1 35.34 88 ALA B N 1
ATOM 3848 C CA . ALA B 1 88 ? 26.656 32.875 41.906 1 35.34 88 ALA B CA 1
ATOM 3849 C C . ALA B 1 88 ? 27.516 31.781 41.25 1 35.34 88 ALA B C 1
ATOM 3851 O O . ALA B 1 88 ? 28.594 32.062 40.75 1 35.34 88 ALA B O 1
ATOM 3852 N N . ALA B 1 89 ? 27.609 30.641 41.844 1 36.94 89 ALA B N 1
ATOM 3853 C CA . ALA B 1 89 ? 28.219 29.578 41.062 1 36.94 89 ALA B CA 1
ATOM 3854 C C . ALA B 1 89 ? 27.75 29.625 39.594 1 36.94 89 ALA B C 1
ATOM 3856 O O . ALA B 1 89 ? 26.562 29.609 39.312 1 36.94 89 ALA B O 1
ATOM 3857 N N . ALA B 1 90 ? 28.531 30.203 38.75 1 36.88 90 ALA B N 1
ATOM 3858 C CA . ALA B 1 90 ? 28.375 30.109 37.281 1 36.88 90 ALA B CA 1
ATOM 3859 C C . ALA B 1 90 ? 27.969 28.703 36.875 1 36.88 90 ALA B C 1
ATOM 3861 O O . ALA B 1 90 ? 28.703 27.734 37.125 1 36.88 90 ALA B O 1
ATOM 3862 N N . VAL B 1 91 ? 26.703 28.344 37 1 37.09 91 VAL B N 1
ATOM 3863 C CA . VAL B 1 91 ? 26.234 27.109 36.406 1 37.09 91 VAL B CA 1
ATOM 3864 C C . VAL B 1 91 ? 26.953 26.859 35.094 1 37.09 91 VAL B C 1
ATOM 3866 O O . VAL B 1 91 ? 26.938 27.719 34.188 1 37.09 91 VAL B O 1
ATOM 3869 N N . ALA B 1 92 ? 28.047 26.047 35.156 1 40.97 92 ALA B N 1
ATOM 3870 C CA . ALA B 1 92 ? 28.641 25.625 33.875 1 40.97 92 ALA B CA 1
ATOM 3871 C C . ALA B 1 92 ? 27.562 25.438 32.812 1 40.97 92 ALA B C 1
ATOM 3873 O O . ALA B 1 92 ? 26.469 24.969 33.094 1 40.97 92 ALA B O 1
ATOM 3874 N N . PRO B 1 93 ? 27.625 26.203 31.781 1 39.22 93 PRO B N 1
ATOM 3875 C CA . PRO B 1 93 ? 26.641 25.938 30.719 1 39.22 93 PRO B CA 1
ATOM 3876 C C . PRO B 1 93 ? 26.344 24.453 30.578 1 39.22 93 PRO B C 1
ATOM 3878 O O . PRO B 1 93 ? 27.203 23.609 30.859 1 39.22 93 PRO B O 1
ATOM 3881 N N . ALA B 1 94 ? 25.172 24.031 30.797 1 44.69 94 ALA B N 1
ATOM 3882 C CA . ALA B 1 94 ? 24.781 22.641 30.547 1 44.69 94 ALA B CA 1
ATOM 3883 C C . ALA B 1 94 ? 25.578 22.062 29.391 1 44.69 94 ALA B C 1
ATOM 3885 O O . ALA B 1 94 ? 25.797 22.734 28.375 1 44.69 94 ALA B O 1
ATOM 3886 N N . PRO B 1 95 ? 26.531 21.188 29.656 1 42.72 95 PRO B N 1
ATOM 3887 C CA . PRO B 1 95 ? 27.281 20.625 28.531 1 42.72 95 PRO B CA 1
ATOM 3888 C C . PRO B 1 95 ? 26.438 20.469 27.266 1 42.72 95 PRO B C 1
ATOM 3890 O O . PRO B 1 95 ? 25.25 20.141 27.359 1 42.72 95 PRO B O 1
ATOM 3893 N N . LYS B 1 96 ? 26.625 21.281 26.25 1 44.38 96 LYS B N 1
ATOM 3894 C CA . LYS B 1 96 ? 25.984 21.125 24.953 1 44.38 96 LYS B CA 1
ATOM 3895 C C . LYS B 1 96 ? 25.797 19.656 24.594 1 44.38 96 LYS B C 1
ATOM 3897 O O . LYS B 1 96 ? 26.781 18.891 24.594 1 44.38 96 LYS B O 1
ATOM 3902 N N . ARG B 1 97 ? 24.766 19.062 24.844 1 50.62 97 ARG B N 1
ATOM 3903 C CA . ARG B 1 97 ? 24.531 17.672 24.438 1 50.62 97 ARG B CA 1
ATOM 3904 C C . ARG B 1 97 ? 25.125 17.422 23.047 1 50.62 97 ARG B C 1
ATOM 3906 O O . ARG B 1 97 ? 24.969 18.234 22.141 1 50.62 97 ARG B O 1
ATOM 3913 N N . PRO B 1 98 ? 26.156 16.578 23.031 1 58.06 98 PRO B N 1
ATOM 3914 C CA . PRO B 1 98 ? 26.797 16.328 21.734 1 58.06 98 PRO B CA 1
ATOM 3915 C C . PRO B 1 98 ? 25.781 16.109 20.609 1 58.06 98 PRO B C 1
ATOM 3917 O O . PRO B 1 98 ? 24.75 15.461 20.828 1 58.06 98 PRO B O 1
ATOM 3920 N N . LYS B 1 99 ? 25.828 16.969 19.625 1 69.94 99 LYS B N 1
ATOM 3921 C CA . LYS B 1 99 ? 24.938 16.938 18.453 1 69.94 99 LYS B CA 1
ATOM 3922 C C . LYS B 1 99 ? 24.938 15.547 17.812 1 69.94 99 LYS B C 1
ATOM 3924 O O . LYS B 1 99 ? 26 14.953 17.594 1 69.94 99 LYS B O 1
ATOM 3929 N N . LYS B 1 100 ? 23.766 14.922 17.781 1 86.12 100 LYS B N 1
ATOM 3930 C CA . LYS B 1 100 ? 23.469 13.648 17.141 1 86.12 100 LYS B CA 1
ATOM 3931 C C . LYS B 1 100 ? 23.625 13.742 15.617 1 86.12 100 LYS B C 1
ATOM 3933 O O . LYS B 1 100 ? 23.125 14.688 15 1 86.12 100 LYS B O 1
ATOM 3938 N N . ASN B 1 101 ? 24.594 12.992 15.117 1 93.38 101 ASN B N 1
ATOM 3939 C CA . ASN B 1 101 ? 24.656 12.922 13.664 1 93.38 101 ASN B CA 1
ATOM 3940 C C . ASN B 1 101 ? 23.562 12.008 13.102 1 93.38 101 ASN B C 1
ATOM 3942 O O . ASN B 1 101 ? 23.469 10.844 13.477 1 93.38 101 ASN B O 1
ATOM 3946 N N . VAL B 1 102 ? 22.75 12.578 12.211 1 97.44 102 VAL B N 1
ATOM 3947 C CA . VAL B 1 102 ? 21.609 11.844 11.68 1 97.44 102 VAL B CA 1
ATOM 3948 C C . VAL B 1 102 ? 21.75 11.703 10.164 1 97.44 102 VAL B C 1
ATOM 3950 O O . VAL B 1 102 ? 22.031 12.672 9.469 1 97.44 102 VAL B O 1
ATOM 3953 N N . LEU B 1 103 ? 21.656 10.484 9.688 1 97.94 103 LEU B N 1
ATOM 3954 C CA . LEU B 1 103 ? 21.547 10.234 8.258 1 97.94 103 LEU B CA 1
ATOM 3955 C C . LEU B 1 103 ? 20.094 10.289 7.809 1 97.94 103 LEU B C 1
ATOM 3957 O O . LEU B 1 103 ? 19.266 9.492 8.258 1 97.94 103 LEU B O 1
ATOM 3961 N N . LEU B 1 104 ? 19.812 11.227 6.934 1 98.31 104 LEU B N 1
ATOM 3962 C CA . LEU B 1 104 ? 18.422 11.461 6.516 1 98.31 104 LEU B CA 1
ATOM 3963 C C . LEU B 1 104 ? 18.172 10.898 5.121 1 98.31 104 LEU B C 1
ATOM 3965 O O . LEU B 1 104 ? 18.75 11.375 4.141 1 98.31 104 LEU B O 1
ATOM 3969 N N . PHE B 1 105 ? 17.391 9.828 5.082 1 98.44 105 PHE B N 1
ATOM 3970 C CA . PHE B 1 105 ? 16.844 9.328 3.828 1 98.44 105 PHE B CA 1
ATOM 3971 C C . PHE B 1 105 ? 15.508 10 3.518 1 98.44 105 PHE B C 1
ATOM 3973 O O . PHE B 1 105 ? 14.867 10.57 4.406 1 98.44 105 PHE B O 1
ATOM 3980 N N . TYR B 1 106 ? 15.109 9.969 2.27 1 98.25 106 TYR B N 1
ATOM 3981 C CA . TYR B 1 106 ? 13.867 10.625 1.886 1 98.25 106 TYR B CA 1
ATOM 3982 C C . TYR B 1 106 ? 13.258 9.961 0.657 1 98.25 106 TYR B C 1
ATOM 3984 O O . TYR B 1 106 ? 13.961 9.336 -0.135 1 98.25 106 TYR B O 1
ATOM 3992 N N . CYS B 1 107 ? 11.945 9.938 0.556 1 97.75 107 CYS B N 1
ATOM 3993 C CA . CYS B 1 107 ? 11.328 9.562 -0.709 1 97.75 107 CYS B CA 1
ATOM 3994 C C . CYS B 1 107 ? 11.508 10.656 -1.753 1 97.75 107 CYS B C 1
ATOM 3996 O O . CYS B 1 107 ? 11.695 11.82 -1.407 1 97.75 107 CYS B O 1
ATOM 3998 N N . GLU B 1 108 ? 11.344 10.352 -2.939 1 95.69 108 GLU B N 1
ATOM 3999 C CA . GLU B 1 108 ? 11.695 11.258 -4.027 1 95.69 108 GLU B CA 1
ATOM 4000 C C . GLU B 1 108 ? 10.844 12.523 -3.98 1 95.69 108 GLU B C 1
ATOM 4002 O O . GLU B 1 108 ? 11.328 13.617 -4.258 1 95.69 108 GLU B O 1
ATOM 4007 N N . GLU B 1 109 ? 9.609 12.414 -3.607 1 96.38 109 GLU B N 1
ATOM 4008 C CA . GLU B 1 109 ? 8.703 13.555 -3.557 1 96.38 109 GLU B CA 1
ATOM 4009 C C . GLU B 1 109 ? 9.164 14.586 -2.529 1 96.38 109 GLU B C 1
ATOM 4011 O O . GLU B 1 109 ? 8.828 15.766 -2.629 1 96.38 109 GLU B O 1
ATOM 4016 N N . MET B 1 110 ? 9.953 14.172 -1.55 1 97.94 110 MET B N 1
ATOM 4017 C CA . MET B 1 110 ? 10.336 15.031 -0.433 1 97.94 110 MET B CA 1
ATOM 4018 C C . MET B 1 110 ? 11.758 15.547 -0.613 1 97.94 110 MET B C 1
ATOM 4020 O O . MET B 1 110 ? 12.344 16.094 0.321 1 97.94 110 MET B O 1
ATOM 4024 N N . ARG B 1 111 ? 12.312 15.445 -1.789 1 97.44 111 ARG B N 1
ATOM 4025 C CA . ARG B 1 111 ? 13.703 15.812 -2.021 1 97.44 111 ARG B CA 1
ATOM 4026 C C . ARG B 1 111 ? 13.953 17.266 -1.646 1 97.44 111 ARG B C 1
ATOM 4028 O O . ARG B 1 111 ? 14.891 17.578 -0.904 1 97.44 111 ARG B O 1
ATOM 4035 N N . GLU B 1 112 ? 13.141 18.172 -2.109 1 97.38 112 GLU B N 1
ATOM 4036 C CA . GLU B 1 112 ? 13.336 19.609 -1.848 1 97.38 112 GLU B CA 1
ATOM 4037 C C . GLU B 1 112 ? 13.305 19.891 -0.351 1 97.38 112 GLU B C 1
ATOM 4039 O O . GLU B 1 112 ? 14.141 20.641 0.158 1 97.38 112 GLU B O 1
ATOM 4044 N N . LEU B 1 113 ? 12.328 19.344 0.345 1 98.31 113 LEU B N 1
ATOM 4045 C CA . LEU B 1 113 ? 12.242 19.547 1.786 1 98.31 113 LEU B CA 1
ATOM 4046 C C . LEU B 1 113 ? 13.453 18.938 2.498 1 98.31 113 LEU B C 1
ATOM 4048 O O . LEU B 1 113 ? 13.992 19.547 3.432 1 98.31 113 LEU B O 1
ATOM 4052 N N . ALA B 1 114 ? 13.898 17.75 2.059 1 98.44 114 ALA B N 1
ATOM 4053 C CA . ALA B 1 114 ? 15.07 17.109 2.646 1 98.44 114 ALA B CA 1
ATOM 4054 C C . ALA B 1 114 ? 16.297 17.984 2.514 1 98.44 114 ALA B C 1
ATOM 4056 O O . ALA B 1 114 ? 17.078 18.141 3.465 1 98.44 114 ALA B O 1
ATOM 4057 N N . GLU B 1 115 ? 16.438 18.562 1.373 1 97.94 115 GLU B N 1
ATOM 4058 C CA . GLU B 1 115 ? 17.578 19.453 1.12 1 97.94 115 GLU B CA 1
ATOM 4059 C C . GLU B 1 115 ? 17.531 20.672 2.021 1 97.94 115 GLU B C 1
ATOM 4061 O O . GLU B 1 115 ? 18.562 21.156 2.477 1 97.94 115 GLU B O 1
ATOM 4066 N N . ARG B 1 116 ? 16.391 21.203 2.279 1 97.81 116 ARG B N 1
ATOM 4067 C CA . ARG B 1 116 ? 16.219 22.344 3.17 1 97.81 116 ARG B CA 1
ATOM 4068 C C . ARG B 1 116 ? 16.516 21.953 4.617 1 97.81 116 ARG B C 1
ATOM 4070 O O . ARG B 1 116 ? 17.078 22.75 5.375 1 97.81 116 ARG B O 1
ATOM 4077 N N . VAL B 1 117 ? 16.141 20.719 4.98 1 98 117 VAL B N 1
ATOM 4078 C CA . VAL B 1 117 ? 16.344 20.25 6.34 1 98 117 VAL B CA 1
ATOM 4079 C C . VAL B 1 117 ? 17.844 20.203 6.641 1 98 117 VAL B C 1
ATOM 4081 O O . VAL B 1 117 ? 18.281 20.609 7.719 1 98 117 VAL B O 1
ATOM 4084 N N . VAL B 1 118 ? 18.641 19.75 5.742 1 96 118 VAL B N 1
ATOM 4085 C CA . VAL B 1 118 ? 20.078 19.578 5.984 1 96 118 VAL B CA 1
ATOM 4086 C C . VAL B 1 118 ? 20.734 20.953 6.121 1 96 118 VAL B C 1
ATOM 4088 O O . VAL B 1 118 ? 21.75 21.094 6.801 1 96 118 VAL B O 1
ATOM 4091 N N . LEU B 1 119 ? 20.125 21.969 5.508 1 96.25 119 LEU B N 1
ATOM 4092 C CA . LEU B 1 119 ? 20.656 23.328 5.605 1 96.25 119 LEU B CA 1
ATOM 4093 C C . LEU B 1 119 ? 20.406 23.906 6.996 1 96.25 119 LEU B C 1
ATOM 4095 O O . LEU B 1 119 ? 21.062 24.875 7.402 1 96.25 119 LEU B O 1
ATOM 4099 N N . GLU B 1 120 ? 19.484 23.344 7.695 1 95.19 120 GLU B N 1
ATOM 4100 C CA . GLU B 1 120 ? 19.094 23.859 9 1 95.19 120 GLU B CA 1
ATOM 4101 C C . GLU B 1 120 ? 20 23.344 10.109 1 95.19 120 GLU B C 1
ATOM 4103 O O . GLU B 1 120 ? 20.016 23.875 11.219 1 95.19 120 GLU B O 1
ATOM 4108 N N . SER B 1 121 ? 20.766 22.219 9.828 1 92 121 SER B N 1
ATOM 4109 C CA . SER B 1 121 ? 21.594 21.594 10.852 1 92 121 SER B CA 1
ATOM 4110 C C . SER B 1 121 ? 22.812 20.906 10.234 1 92 121 SER B C 1
ATOM 4112 O O . SER B 1 121 ? 22.656 20.125 9.297 1 92 121 SER B O 1
ATOM 4114 N N . ASP B 1 122 ? 23.938 21.047 10.875 1 91.19 122 ASP B N 1
ATOM 4115 C CA . ASP B 1 122 ? 25.156 20.406 10.398 1 91.19 122 ASP B CA 1
ATOM 4116 C C . ASP B 1 122 ? 25.219 18.938 10.836 1 91.19 122 ASP B C 1
ATOM 4118 O O . ASP B 1 122 ? 26.047 18.172 10.359 1 91.19 122 ASP B O 1
ATOM 4122 N N . GLY B 1 123 ? 24.375 18.562 11.625 1 94.81 123 GLY B N 1
ATOM 4123 C CA . GLY B 1 123 ? 24.359 17.203 12.133 1 94.81 123 GLY B CA 1
ATOM 4124 C C . GLY B 1 123 ? 23.484 16.281 11.312 1 94.81 123 GLY B C 1
ATOM 4125 O O . GLY B 1 123 ? 23.281 15.117 11.695 1 94.81 123 GLY B O 1
ATOM 4126 N N . ILE B 1 124 ? 23 16.781 10.234 1 97.25 124 ILE B N 1
ATOM 4127 C CA . ILE B 1 124 ? 22.141 15.969 9.391 1 97.25 124 ILE B CA 1
ATOM 4128 C C . ILE B 1 124 ? 22.75 15.836 8 1 97.25 124 ILE B C 1
ATOM 4130 O O . ILE B 1 124 ? 23.125 16.844 7.387 1 97.25 124 ILE B O 1
ATOM 4134 N N . GLU B 1 125 ? 22.844 14.648 7.535 1 96.62 125 GLU B N 1
ATOM 4135 C CA . GLU B 1 125 ? 23.391 14.359 6.207 1 96.62 125 GLU B CA 1
ATOM 4136 C C . GLU B 1 125 ? 22.375 13.602 5.355 1 96.62 125 GLU B C 1
ATOM 4138 O O . GLU B 1 125 ? 21.703 12.695 5.844 1 96.62 125 GLU B O 1
ATOM 4143 N N . LEU B 1 126 ? 22.406 13.914 4.07 1 96.56 126 LEU B N 1
ATOM 4144 C CA . LEU B 1 126 ? 21.453 13.281 3.166 1 96.56 126 LEU B CA 1
ATOM 4145 C C . LEU B 1 126 ? 22 11.969 2.631 1 96.56 126 LEU B C 1
ATOM 4147 O O . LEU B 1 126 ? 23.203 11.859 2.346 1 96.56 126 LEU B O 1
ATOM 4151 N N . ARG B 1 127 ? 21.125 11.039 2.57 1 95.94 127 ARG B N 1
ATOM 4152 C CA . ARG B 1 127 ? 21.391 9.766 1.907 1 95.94 127 ARG B CA 1
ATOM 4153 C C . ARG B 1 127 ? 20.312 9.461 0.862 1 95.94 127 ARG B C 1
ATOM 4155 O O . ARG B 1 127 ? 19.172 9.914 0.986 1 95.94 127 ARG B O 1
ATOM 4162 N N . SER B 1 128 ? 20.719 8.734 -0.08 1 90.5 128 SER B N 1
ATOM 4163 C CA . SER B 1 128 ? 19.781 8.5 -1.175 1 90.5 128 SER B CA 1
ATOM 4164 C C . SER B 1 128 ? 19.359 7.035 -1.237 1 90.5 128 SER B C 1
ATOM 4166 O O . SER B 1 128 ? 20 6.172 -0.643 1 90.5 128 SER B O 1
ATOM 4168 N N . ILE B 1 129 ? 18.281 6.785 -1.842 1 96.19 129 ILE B N 1
ATOM 4169 C CA . ILE B 1 129 ? 17.703 5.48 -2.162 1 96.19 129 ILE B CA 1
ATOM 4170 C C . ILE B 1 129 ? 17.484 5.371 -3.668 1 96.19 129 ILE B C 1
ATOM 4172 O O . ILE B 1 129 ? 17.078 6.344 -4.312 1 96.19 129 ILE B O 1
ATOM 4176 N N . SER B 1 130 ? 17.828 4.246 -4.234 1 95.5 130 SER B N 1
ATOM 4177 C CA . SER B 1 130 ? 17.438 3.977 -5.613 1 95.5 130 SER B CA 1
ATOM 4178 C C . SER B 1 130 ? 15.992 3.49 -5.695 1 95.5 130 SER B C 1
ATOM 4180 O O . SER B 1 130 ? 15.664 2.412 -5.195 1 95.5 130 SER B O 1
ATOM 4182 N N . TRP B 1 131 ? 15.188 4.297 -6.336 1 95.88 131 TRP B N 1
ATOM 4183 C CA . TRP B 1 131 ? 13.758 4.031 -6.414 1 95.88 131 TRP B CA 1
ATOM 4184 C C . TRP B 1 131 ? 13.383 3.441 -7.77 1 95.88 131 TRP B C 1
ATOM 4186 O O . TRP B 1 131 ? 12.461 3.926 -8.43 1 95.88 131 TRP B O 1
ATOM 4196 N N . ARG B 1 132 ? 13.852 2.357 -8.133 1 93.56 132 ARG B N 1
ATOM 4197 C CA . ARG B 1 132 ? 13.547 1.732 -9.414 1 93.56 132 ARG B CA 1
ATOM 4198 C C . ARG B 1 132 ? 12.305 0.858 -9.312 1 93.56 132 ARG B C 1
ATOM 4200 O O . ARG B 1 132 ? 11.789 0.628 -8.219 1 93.56 132 ARG B O 1
ATOM 4207 N N . MET B 1 133 ? 11.812 0.51 -10.461 1 92.75 133 MET B N 1
ATOM 4208 C CA . MET B 1 133 ? 10.633 -0.347 -10.555 1 92.75 133 MET B CA 1
ATOM 4209 C C . MET B 1 133 ? 10.867 -1.487 -11.539 1 92.75 133 MET B C 1
ATOM 4211 O O . MET B 1 133 ? 11.547 -1.31 -12.555 1 92.75 133 MET B O 1
ATOM 4215 N N . PHE B 1 134 ? 10.273 -2.619 -11.227 1 92.31 134 PHE B N 1
ATOM 4216 C CA . PHE B 1 134 ? 10.234 -3.707 -12.195 1 92.31 134 PHE B CA 1
ATOM 4217 C C . PHE B 1 134 ? 9.219 -3.412 -13.297 1 92.31 134 PHE B C 1
ATOM 4219 O O . PHE B 1 134 ? 8.422 -2.479 -13.18 1 92.31 134 PHE B O 1
ATOM 4226 N N . GLU B 1 135 ? 9.203 -4.227 -14.336 1 90.12 135 GLU B N 1
ATOM 4227 C CA . GLU B 1 135 ? 8.305 -4.027 -15.461 1 90.12 135 GLU B CA 1
ATOM 4228 C C . GLU B 1 135 ? 6.848 -4.23 -15.047 1 90.12 135 GLU B C 1
ATOM 4230 O O . GLU B 1 135 ? 5.938 -3.648 -15.648 1 90.12 135 GLU B O 1
ATOM 4235 N N . ASP B 1 136 ? 6.652 -4.973 -14.047 1 90.19 136 ASP B N 1
ATOM 4236 C CA . ASP B 1 136 ? 5.285 -5.242 -13.602 1 90.19 136 ASP B CA 1
ATOM 4237 C C . ASP B 1 136 ? 4.762 -4.109 -12.727 1 90.19 136 ASP B C 1
ATOM 4239 O O . ASP B 1 136 ? 3.617 -4.152 -12.266 1 90.19 136 ASP B O 1
ATOM 4243 N N . GLY B 1 137 ? 5.609 -3.199 -12.414 1 91.5 137 GLY B N 1
ATOM 4244 C CA . GLY B 1 137 ? 5.168 -2.025 -11.68 1 91.5 137 GLY B CA 1
ATOM 4245 C C . GLY B 1 137 ? 5.5 -2.09 -10.203 1 91.5 137 GLY B C 1
ATOM 4246 O O . GLY B 1 137 ? 5.293 -1.118 -9.469 1 91.5 137 GLY B O 1
ATOM 4247 N N . PHE B 1 138 ? 5.992 -3.164 -9.742 1 93.75 138 PHE B N 1
ATOM 4248 C CA . PHE B 1 138 ? 6.359 -3.279 -8.336 1 93.75 138 PHE B CA 1
ATOM 4249 C C . PHE B 1 138 ? 7.754 -2.715 -8.086 1 93.75 138 PHE B C 1
ATOM 4251 O O . PHE B 1 138 ? 8.562 -2.631 -9.008 1 93.75 138 PHE B O 1
ATOM 4258 N N . PRO B 1 139 ? 8.055 -2.363 -6.895 1 94.06 139 PRO B N 1
ATOM 4259 C CA . PRO B 1 139 ? 9.289 -1.626 -6.609 1 94.06 139 PRO B CA 1
ATOM 4260 C C . PRO B 1 139 ? 10.523 -2.514 -6.656 1 94.06 139 PRO B C 1
ATOM 4262 O O . PRO B 1 139 ? 10.477 -3.672 -6.234 1 94.06 139 PRO B O 1
ATOM 4265 N N . ASN B 1 140 ? 11.547 -2.039 -7.285 1 94.06 140 ASN B N 1
ATOM 4266 C CA . ASN B 1 140 ? 12.922 -2.531 -7.25 1 94.06 140 ASN B CA 1
ATOM 4267 C C . ASN B 1 140 ? 13.852 -1.549 -6.539 1 94.06 140 ASN B C 1
ATOM 4269 O O . ASN B 1 140 ? 14.508 -0.73 -7.188 1 94.06 140 ASN B O 1
ATOM 4273 N N . LEU B 1 141 ? 13.977 -1.732 -5.219 1 95.38 141 LEU B N 1
ATOM 4274 C CA . LEU B 1 141 ? 14.578 -0.719 -4.359 1 95.38 141 LEU B CA 1
ATOM 4275 C C . LEU B 1 141 ? 15.984 -1.139 -3.926 1 95.38 141 LEU B C 1
ATOM 4277 O O . LEU B 1 141 ? 16.25 -2.328 -3.74 1 95.38 141 LEU B O 1
ATOM 4281 N N . PHE B 1 142 ? 16.812 -0.123 -3.756 1 94.69 142 PHE B N 1
ATOM 4282 C CA . PHE B 1 142 ? 18.172 -0.368 -3.293 1 94.69 142 PHE B CA 1
ATOM 4283 C C . PHE B 1 142 ? 18.656 0.761 -2.385 1 94.69 142 PHE B C 1
ATOM 4285 O O . PHE B 1 142 ? 18.578 1.935 -2.754 1 94.69 142 PHE B O 1
ATOM 4292 N N . ILE B 1 143 ? 19.047 0.437 -1.223 1 95.56 143 ILE B N 1
ATOM 4293 C CA . ILE B 1 143 ? 19.625 1.387 -0.28 1 95.56 143 ILE B CA 1
ATOM 4294 C C . ILE B 1 143 ? 21.141 1.466 -0.49 1 95.56 143 ILE B C 1
ATOM 4296 O O . ILE B 1 143 ? 21.875 0.529 -0.156 1 95.56 143 ILE B O 1
ATOM 4300 N N . SER B 1 144 ? 21.516 2.604 -0.951 1 90.81 144 SER B N 1
ATOM 4301 C CA . SER B 1 144 ? 22.938 2.797 -1.234 1 90.81 144 SER B CA 1
ATOM 4302 C C . SER B 1 144 ? 23.766 2.838 0.051 1 90.81 144 SER B C 1
ATOM 4304 O O . SER B 1 144 ? 23.328 3.426 1.048 1 90.81 144 SER B O 1
ATOM 4306 N N . ASN B 1 145 ? 24.953 2.227 0.085 1 91.19 145 ASN B N 1
ATOM 4307 C CA . ASN B 1 145 ? 25.891 2.229 1.205 1 91.19 145 ASN B CA 1
ATOM 4308 C C . ASN B 1 145 ? 25.234 1.705 2.48 1 91.19 145 ASN B C 1
ATOM 4310 O O . ASN B 1 145 ? 25.344 2.328 3.539 1 91.19 145 ASN B O 1
ATOM 4314 N N . ALA B 1 146 ? 24.609 0.664 2.348 1 91.56 146 ALA B N 1
ATOM 4315 C CA . ALA B 1 146 ? 23.906 0.05 3.463 1 91.56 146 ALA B CA 1
ATOM 4316 C C . ALA B 1 146 ? 24.844 -0.251 4.621 1 91.56 146 ALA B C 1
ATOM 4318 O O . ALA B 1 146 ? 24.484 -0.084 5.789 1 91.56 146 ALA B O 1
ATOM 4319 N N . HIS B 1 147 ? 26.047 -0.621 4.375 1 91.62 147 HIS B N 1
ATOM 4320 C CA . HIS B 1 147 ? 27.031 -0.927 5.418 1 91.62 147 HIS B CA 1
ATOM 4321 C C . HIS B 1 147 ? 27.453 0.336 6.156 1 91.62 147 HIS B C 1
ATOM 4323 O O . HIS B 1 147 ? 27.781 0.287 7.344 1 91.62 147 HIS B O 1
ATOM 4329 N N . GLY B 1 148 ? 27.375 1.379 5.508 1 92.88 148 GLY B N 1
ATOM 4330 C CA . GLY B 1 148 ? 27.891 2.631 6.043 1 92.88 148 GLY B CA 1
ATOM 4331 C C . GLY B 1 148 ? 26.953 3.275 7.051 1 92.88 148 GLY B C 1
ATOM 4332 O O . GLY B 1 148 ? 27.344 4.215 7.746 1 92.88 148 GLY B O 1
ATOM 4333 N N . ILE B 1 149 ? 25.766 2.666 7.199 1 95.44 149 ILE B N 1
ATOM 4334 C CA . ILE B 1 149 ? 24.828 3.336 8.102 1 95.44 149 ILE B CA 1
ATOM 4335 C C . ILE B 1 149 ? 24.766 2.58 9.422 1 95.44 149 ILE B C 1
ATOM 4337 O O . ILE B 1 149 ? 24 2.953 10.32 1 95.44 149 ILE B O 1
ATOM 4341 N N . ARG B 1 150 ? 25.547 1.562 9.57 1 95.12 150 ARG B N 1
ATOM 4342 C CA . ARG B 1 150 ? 25.578 0.784 10.805 1 95.12 150 ARG B CA 1
ATOM 4343 C C . ARG B 1 150 ? 25.953 1.66 11.992 1 95.12 150 ARG B C 1
ATOM 4345 O O . ARG B 1 150 ? 26.906 2.436 11.914 1 95.12 150 ARG B O 1
ATOM 4352 N N . GLY B 1 151 ? 25.141 1.537 13.031 1 96.12 151 GLY B N 1
ATOM 4353 C CA . GLY B 1 151 ? 25.422 2.256 14.258 1 96.12 151 GLY B CA 1
ATOM 4354 C C . GLY B 1 151 ? 25.078 3.73 14.18 1 96.12 151 GLY B C 1
ATOM 4355 O O . GLY B 1 151 ? 25.312 4.477 15.141 1 96.12 151 GLY B O 1
ATOM 4356 N N . GLN B 1 152 ? 24.516 4.109 13.141 1 96.56 152 GLN B N 1
ATOM 4357 C CA . GLN B 1 152 ? 24.172 5.52 12.969 1 96.56 152 GLN B CA 1
ATOM 4358 C C . GLN B 1 152 ? 22.703 5.773 13.305 1 96.56 152 GLN B C 1
ATOM 4360 O O . GLN B 1 152 ? 21.891 4.844 13.32 1 96.56 152 GLN B O 1
ATOM 4365 N N . HIS B 1 153 ? 22.453 7.023 13.688 1 97.62 153 HIS B N 1
ATOM 4366 C CA . HIS B 1 153 ? 21.062 7.465 13.766 1 97.62 153 HIS B CA 1
ATOM 4367 C C . HIS B 1 153 ? 20.5 7.762 12.383 1 97.62 153 HIS B C 1
ATOM 4369 O O . HIS B 1 153 ? 21.125 8.469 11.586 1 97.62 153 HIS B O 1
ATOM 4375 N N . VAL B 1 154 ? 19.375 7.145 12.07 1 97.88 154 VAL B N 1
ATOM 4376 C CA . VAL B 1 154 ? 18.828 7.223 10.719 1 97.88 154 VAL B CA 1
ATOM 4377 C C . VAL B 1 154 ? 17.406 7.77 10.766 1 97.88 154 VAL B C 1
ATOM 4379 O O . VAL B 1 154 ? 16.656 7.48 11.695 1 97.88 154 VAL B O 1
ATOM 4382 N N . ALA B 1 155 ? 17.109 8.594 9.836 1 98.44 155 ALA B N 1
ATOM 4383 C CA . ALA B 1 155 ? 15.75 9.109 9.664 1 98.44 155 ALA B CA 1
ATOM 4384 C C . ALA B 1 155 ? 15.273 8.93 8.219 1 98.44 155 ALA B C 1
ATOM 4386 O O . ALA B 1 155 ? 16.078 8.891 7.293 1 98.44 155 ALA B O 1
ATOM 4387 N N . PHE B 1 156 ? 13.992 8.742 8.055 1 98.75 156 PHE B N 1
ATOM 4388 C CA . PHE B 1 156 ? 13.375 8.664 6.738 1 98.75 156 PHE B CA 1
ATOM 4389 C C . PHE B 1 156 ? 12.258 9.695 6.602 1 98.75 156 PHE B C 1
ATOM 4391 O O . PHE B 1 156 ? 11.289 9.672 7.367 1 98.75 156 PHE B O 1
ATOM 4398 N N . LEU B 1 157 ? 12.422 10.641 5.695 1 98.75 157 LEU B N 1
ATOM 4399 C CA . LEU B 1 157 ? 11.406 11.641 5.387 1 98.75 157 LEU B CA 1
ATOM 4400 C C . LEU B 1 157 ? 10.406 11.094 4.371 1 98.75 157 LEU B C 1
ATOM 4402 O O . LEU B 1 157 ? 10.711 11.008 3.18 1 98.75 157 LEU B O 1
ATOM 4406 N N . ALA B 1 158 ? 9.203 10.789 4.852 1 98.62 158 ALA B N 1
ATOM 4407 C CA . ALA B 1 158 ? 8.195 10.062 4.074 1 98.62 158 ALA B CA 1
ATOM 4408 C C . ALA B 1 158 ? 7.098 10.992 3.586 1 98.62 158 ALA B C 1
ATOM 4410 O O . ALA B 1 158 ? 6.898 12.078 4.145 1 98.62 158 ALA B O 1
ATOM 4411 N N . SER B 1 159 ? 6.438 10.672 2.529 1 98.12 159 SER B N 1
ATOM 4412 C CA . SER B 1 159 ? 5.215 11.266 2.01 1 98.12 159 SER B CA 1
ATOM 4413 C C . SER B 1 159 ? 4.301 10.211 1.395 1 98.12 159 SER B C 1
ATOM 4415 O O . SER B 1 159 ? 4.656 9.578 0.401 1 98.12 159 SER B O 1
ATOM 4417 N N . PHE B 1 160 ? 3.186 9.961 2.012 1 97 160 PHE B N 1
ATOM 4418 C CA . PHE B 1 160 ? 2.17 9.078 1.451 1 97 160 PHE B CA 1
ATOM 4419 C C . PHE B 1 160 ? 1.13 9.875 0.672 1 97 160 PHE B C 1
ATOM 4421 O O . PHE B 1 160 ? -0.045 9.906 1.044 1 97 160 PHE B O 1
ATOM 4428 N N . SER B 1 161 ? 1.567 10.453 -0.444 1 95.5 161 SER B N 1
ATOM 4429 C CA . SER B 1 161 ? 0.757 11.367 -1.24 1 95.5 161 SER B CA 1
ATOM 4430 C C . SER B 1 161 ? -0.388 10.633 -1.932 1 95.5 161 SER B C 1
ATOM 4432 O O . SER B 1 161 ? -1.386 11.25 -2.312 1 95.5 161 SER B O 1
ATOM 4434 N N . SER B 1 162 ? -0.237 9.352 -2.146 1 94.94 162 SER B N 1
ATOM 4435 C CA . SER B 1 162 ? -1.245 8.477 -2.742 1 94.94 162 SER B CA 1
ATOM 4436 C C . SER B 1 162 ? -1.071 7.035 -2.283 1 94.94 162 SER B C 1
ATOM 4438 O O . SER B 1 162 ? 0.002 6.652 -1.812 1 94.94 162 SER B O 1
ATOM 4440 N N . PRO B 1 163 ? -2.117 6.242 -2.412 1 95.56 163 PRO B N 1
ATOM 4441 C CA . PRO B 1 163 ? -1.979 4.832 -2.051 1 95.56 163 PRO B CA 1
ATOM 4442 C C . PRO B 1 163 ? -0.875 4.125 -2.836 1 95.56 163 PRO B C 1
ATOM 4444 O O . PRO B 1 163 ? -0.249 3.193 -2.324 1 95.56 163 PRO B O 1
ATOM 4447 N N . ARG B 1 164 ? -0.564 4.539 -3.996 1 95.44 164 ARG B N 1
ATOM 4448 C CA . ARG B 1 164 ? 0.386 3.902 -4.902 1 95.44 164 ARG B CA 1
ATOM 4449 C C . ARG B 1 164 ? 1.794 3.914 -4.316 1 95.44 164 ARG B C 1
ATOM 4451 O O . ARG B 1 164 ? 2.584 3.002 -4.566 1 95.44 164 ARG B O 1
ATOM 4458 N N . VAL B 1 165 ? 2.096 4.895 -3.512 1 97.12 165 VAL B N 1
ATOM 4459 C CA . VAL B 1 165 ? 3.484 5.078 -3.104 1 97.12 165 VAL B CA 1
ATOM 4460 C C . VAL B 1 165 ? 3.686 4.527 -1.692 1 97.12 165 VAL B C 1
ATOM 4462 O O . VAL B 1 165 ? 4.801 4.551 -1.164 1 97.12 165 VAL B O 1
ATOM 4465 N N . ILE B 1 166 ? 2.66 4.023 -1.111 1 97.62 166 ILE B N 1
ATOM 4466 C CA . ILE B 1 166 ? 2.727 3.586 0.279 1 97.62 166 ILE B CA 1
ATOM 4467 C C . ILE B 1 166 ? 3.594 2.332 0.385 1 97.62 166 ILE B C 1
ATOM 4469 O O . ILE B 1 166 ? 4.48 2.254 1.239 1 97.62 166 ILE B O 1
ATOM 4473 N N . PHE B 1 167 ? 3.418 1.431 -0.515 1 97.5 167 PHE B N 1
ATOM 4474 C CA . PHE B 1 167 ? 4.078 0.134 -0.407 1 97.5 167 PHE B CA 1
ATOM 4475 C C . PHE B 1 167 ? 5.586 0.279 -0.562 1 97.5 167 PHE B C 1
ATOM 4477 O O . PHE B 1 167 ? 6.352 -0.307 0.204 1 97.5 167 PHE B O 1
ATOM 4484 N N . GLU B 1 168 ? 6.02 1.023 -1.541 1 97.38 168 GLU B N 1
ATOM 4485 C CA . GLU B 1 168 ? 7.453 1.165 -1.766 1 97.38 168 GLU B CA 1
ATOM 4486 C C . GLU B 1 168 ? 8.133 1.852 -0.583 1 97.38 168 GLU B C 1
ATOM 4488 O O . GLU B 1 168 ? 9.242 1.478 -0.193 1 97.38 168 GLU B O 1
ATOM 4493 N N . GLN B 1 169 ? 7.484 2.789 -0.042 1 98.31 169 GLN B N 1
ATOM 4494 C CA . GLN B 1 169 ? 8.078 3.504 1.084 1 98.31 169 GLN B CA 1
ATOM 4495 C C . GLN B 1 169 ? 8.086 2.641 2.342 1 98.31 169 GLN B C 1
ATOM 4497 O O . GLN B 1 169 ? 9.039 2.674 3.119 1 98.31 169 GLN B O 1
ATOM 4502 N N . LEU B 1 170 ? 7.027 1.876 2.539 1 98.12 170 LEU B N 1
ATOM 4503 C CA . LEU B 1 170 ? 7.004 0.948 3.664 1 98.12 170 LEU B CA 1
ATOM 4504 C C . LEU B 1 170 ? 8.133 -0.072 3.551 1 98.12 170 LEU B C 1
ATOM 4506 O O . LEU B 1 170 ? 8.695 -0.5 4.562 1 98.12 170 LEU B O 1
ATOM 4510 N N . SER B 1 171 ? 8.43 -0.472 2.316 1 97.38 171 SER B N 1
ATOM 4511 C CA . SER B 1 171 ? 9.516 -1.424 2.109 1 97.38 171 SER B CA 1
ATOM 4512 C C . SER B 1 171 ? 10.844 -0.86 2.604 1 97.38 171 SER B C 1
ATOM 4514 O O . SER B 1 171 ? 11.648 -1.582 3.195 1 97.38 171 SER B O 1
ATOM 4516 N N . ILE B 1 172 ? 11.031 0.425 2.41 1 97.81 172 ILE B N 1
ATOM 4517 C CA . ILE B 1 172 ? 12.234 1.088 2.902 1 97.81 172 ILE B CA 1
ATOM 4518 C C . ILE B 1 172 ? 12.172 1.198 4.426 1 97.81 172 ILE B C 1
ATOM 4520 O O . ILE B 1 172 ? 13.148 0.89 5.113 1 97.81 172 ILE B O 1
ATOM 4524 N N . ILE B 1 173 ? 11.055 1.577 4.93 1 98.31 173 ILE B N 1
ATOM 4525 C CA . ILE B 1 173 ? 10.844 1.802 6.359 1 98.31 173 ILE B CA 1
ATOM 4526 C C . ILE B 1 173 ? 11.094 0.505 7.125 1 98.31 173 ILE B C 1
ATOM 4528 O O . ILE B 1 173 ? 11.672 0.522 8.219 1 98.31 173 ILE B O 1
ATOM 4532 N N . TYR B 1 174 ? 10.68 -0.599 6.566 1 96.88 174 TYR B N 1
ATOM 4533 C CA . TYR B 1 174 ? 10.867 -1.885 7.23 1 96.88 174 TYR B CA 1
ATOM 4534 C C . TYR B 1 174 ? 12.305 -2.365 7.098 1 96.88 174 TYR B C 1
ATOM 4536 O O . TYR B 1 174 ? 12.781 -3.152 7.922 1 96.88 174 TYR B O 1
ATOM 4544 N N . ALA B 1 175 ? 13.016 -1.941 6.105 1 96.19 175 ALA B N 1
ATOM 4545 C CA . ALA B 1 175 ? 14.352 -2.447 5.801 1 96.19 175 ALA B CA 1
ATOM 4546 C C . ALA B 1 175 ? 15.414 -1.739 6.645 1 96.19 175 ALA B C 1
ATOM 4548 O O . ALA B 1 175 ? 16.344 -2.373 7.133 1 96.19 175 ALA B O 1
ATOM 4549 N N . LEU B 1 176 ? 15.25 -0.477 6.91 1 97.25 176 LEU B N 1
ATOM 4550 C CA . LEU B 1 176 ? 16.297 0.357 7.48 1 97.25 176 LEU B CA 1
ATOM 4551 C C . LEU B 1 176 ? 16.656 -0.106 8.891 1 97.25 176 LEU B C 1
ATOM 4553 O O . LEU B 1 176 ? 17.844 -0.297 9.203 1 97.25 176 LEU B O 1
ATOM 4557 N N . PRO B 1 177 ? 15.688 -0.329 9.766 1 96.81 177 PRO B N 1
ATOM 4558 C CA . PRO B 1 177 ? 16.047 -0.754 11.117 1 96.81 177 PRO B CA 1
ATOM 4559 C C . PRO B 1 177 ? 16.828 -2.066 11.141 1 96.81 177 PRO B C 1
ATOM 4561 O O . PRO B 1 177 ? 17.594 -2.322 12.07 1 96.81 177 PRO B O 1
ATOM 4564 N N . ARG B 1 178 ? 16.719 -2.844 10.133 1 94.25 178 ARG B N 1
ATOM 4565 C CA . ARG B 1 178 ? 17.344 -4.164 10.078 1 94.25 178 ARG B CA 1
ATOM 4566 C C . ARG B 1 178 ? 18.797 -4.059 9.648 1 94.25 178 ARG B C 1
ATOM 4568 O O . ARG B 1 178 ? 19.516 -5.059 9.641 1 94.25 178 ARG B O 1
ATOM 4575 N N . LEU B 1 179 ? 19.234 -2.902 9.32 1 95.38 179 LEU B N 1
ATOM 4576 C CA . LEU B 1 179 ? 20.609 -2.688 8.875 1 95.38 179 LEU B CA 1
ATOM 4577 C C . LEU B 1 179 ? 21.484 -2.248 10.039 1 95.38 179 LEU B C 1
ATOM 4579 O O . LEU B 1 179 ? 22.453 -1.514 9.852 1 95.38 179 LEU B O 1
ATOM 4583 N N . PHE B 1 180 ? 21.062 -2.576 11.297 1 95.56 180 PHE B N 1
ATOM 4584 C CA . PHE B 1 180 ? 21.844 -2.42 12.516 1 95.56 180 PHE B CA 1
ATOM 4585 C C . PHE B 1 180 ? 22.047 -0.945 12.844 1 95.56 180 PHE B C 1
ATOM 4587 O O . PHE B 1 180 ? 23.125 -0.549 13.289 1 95.56 180 PHE B O 1
ATOM 4594 N N . ILE B 1 181 ? 21.094 -0.157 12.57 1 96.94 181 ILE B N 1
ATOM 4595 C CA . ILE B 1 181 ? 21.188 1.263 12.898 1 96.94 181 ILE B CA 1
ATOM 4596 C C . ILE B 1 181 ? 20.953 1.463 14.391 1 96.94 181 ILE B C 1
ATOM 4598 O O . ILE B 1 181 ? 20.406 0.583 15.07 1 96.94 181 ILE B O 1
ATOM 4602 N N . SER B 1 182 ? 21.406 2.623 14.906 1 96.94 182 SER B N 1
ATOM 4603 C CA . SER B 1 182 ? 21.312 2.918 16.328 1 96.94 182 SER B CA 1
ATOM 4604 C C . SER B 1 182 ? 19.891 3.316 16.703 1 96.94 182 SER B C 1
ATOM 4606 O O . SER B 1 182 ? 19.344 2.84 17.703 1 96.94 182 SER B O 1
ATOM 4608 N N . SER B 1 183 ? 19.328 4.141 15.961 1 96.88 183 SER B N 1
ATOM 4609 C CA . SER B 1 183 ? 17.953 4.57 16.156 1 96.88 183 SER B CA 1
ATOM 4610 C C . SER B 1 183 ? 17.297 4.945 14.828 1 96.88 183 SER B C 1
ATOM 4612 O O . SER B 1 183 ? 17.984 5.184 13.836 1 96.88 183 SER B O 1
ATOM 4614 N N . PHE B 1 184 ? 15.977 4.906 14.859 1 97.88 184 PHE B N 1
ATOM 4615 C CA . PHE B 1 184 ? 15.227 5.172 13.633 1 97.88 184 PHE B CA 1
ATOM 4616 C C . PHE B 1 184 ? 14.102 6.164 13.891 1 97.88 184 PHE B C 1
ATOM 4618 O O . PHE B 1 184 ? 13.383 6.055 14.883 1 97.88 184 PHE B O 1
ATOM 4625 N N . SER B 1 185 ? 14.008 7.195 13 1 98.12 185 SER B N 1
ATOM 4626 C CA . SER B 1 185 ? 12.914 8.156 13.031 1 98.12 185 SER B CA 1
ATOM 4627 C C . SER B 1 185 ? 12.211 8.25 11.68 1 98.12 185 SER B C 1
ATOM 4629 O O . SER B 1 185 ? 12.867 8.414 10.648 1 98.12 185 SER B O 1
ATOM 4631 N N . ILE B 1 186 ? 10.938 8.047 11.688 1 98.56 186 ILE B N 1
ATOM 4632 C CA . ILE B 1 186 ? 10.125 8.328 10.516 1 98.56 186 ILE B CA 1
ATOM 4633 C C . ILE B 1 186 ? 9.523 9.727 10.625 1 98.56 186 ILE B C 1
ATOM 4635 O O . ILE B 1 186 ? 8.867 10.055 11.617 1 98.56 186 ILE B O 1
ATOM 4639 N N . VAL B 1 187 ? 9.812 10.555 9.695 1 98.69 187 VAL B N 1
ATOM 4640 C CA . VAL B 1 187 ? 9.156 11.859 9.602 1 98.69 187 VAL B CA 1
ATOM 4641 C C . VAL B 1 187 ? 8.086 11.812 8.516 1 98.69 187 VAL B C 1
ATOM 4643 O O . VAL B 1 187 ? 8.398 11.742 7.324 1 98.69 187 VAL B O 1
ATOM 4646 N N . LEU B 1 188 ? 6.895 11.758 8.922 1 98.5 188 LEU B N 1
ATOM 4647 C CA . LEU B 1 188 ? 5.711 11.797 8.062 1 98.5 188 LEU B CA 1
ATOM 4648 C C . LEU B 1 188 ? 4.898 13.062 8.32 1 98.5 188 LEU B C 1
ATOM 4650 O O . LEU B 1 188 ? 3.893 13.023 9.039 1 98.5 188 LEU B O 1
ATOM 4654 N N . PRO B 1 189 ? 5.301 14.18 7.672 1 98.25 189 PRO B N 1
ATOM 4655 C CA . PRO B 1 189 ? 4.699 15.469 8.031 1 98.25 189 PRO B CA 1
ATOM 4656 C C . PRO B 1 189 ? 3.174 15.445 7.953 1 98.25 189 PRO B C 1
ATOM 4658 O O . PRO B 1 189 ? 2.5 15.977 8.836 1 98.25 189 PRO B O 1
ATOM 4661 N N . PHE B 1 190 ? 2.68 14.859 6.922 1 97.38 190 PHE B N 1
ATOM 4662 C CA . PHE B 1 190 ? 1.236 14.727 6.754 1 97.38 190 PHE B CA 1
ATOM 4663 C C . PHE B 1 190 ? 0.81 13.266 6.852 1 97.38 190 PHE B C 1
ATOM 4665 O O . PHE B 1 190 ? 1.249 12.438 6.059 1 97.38 190 PHE B O 1
ATOM 4672 N N . PHE B 1 191 ? 0.008 12.914 7.855 1 96.12 191 PHE B N 1
ATOM 4673 C CA . PHE B 1 191 ? -0.609 11.602 7.988 1 96.12 191 PHE B CA 1
ATOM 4674 C C . PHE B 1 191 ? -1.901 11.523 7.184 1 96.12 191 PHE B C 1
ATOM 4676 O O . PHE B 1 191 ? -2.939 12.023 7.617 1 96.12 191 PHE B O 1
ATOM 4683 N N . PRO B 1 192 ? -1.809 10.758 6.09 1 89.75 192 PRO B N 1
ATOM 4684 C CA . PRO B 1 192 ? -2.994 10.773 5.23 1 89.75 192 PRO B CA 1
ATOM 4685 C C . PRO B 1 192 ? -4.152 9.969 5.805 1 89.75 192 PRO B C 1
ATOM 4687 O O . PRO B 1 192 ? -3.963 9.195 6.754 1 89.75 192 PRO B O 1
ATOM 4690 N N . THR B 1 193 ? -5.367 10.102 5.375 1 72.75 193 THR B N 1
ATOM 4691 C CA . THR B 1 193 ? -6.59 9.391 5.738 1 72.75 193 THR B CA 1
ATOM 4692 C C . THR B 1 193 ? -7.027 9.758 7.152 1 72.75 193 THR B C 1
ATOM 4694 O O . THR B 1 193 ? -7.91 9.117 7.727 1 72.75 193 THR B O 1
ATOM 4697 N N . GLY B 1 194 ? -6.434 10.664 7.668 1 69.5 194 GLY B N 1
ATOM 4698 C CA . GLY B 1 194 ? -6.766 11.07 9.023 1 69.5 194 GLY B CA 1
ATOM 4699 C C . GLY B 1 194 ? -8.195 11.562 9.172 1 69.5 194 GLY B C 1
ATOM 4700 O O . GLY B 1 194 ? -8.75 11.539 10.266 1 69.5 194 GLY B O 1
ATOM 4701 N N . SER B 1 195 ? -8.68 11.844 8.078 1 68.19 195 SER B N 1
ATOM 4702 C CA . SER B 1 195 ? -10.039 12.367 8.109 1 68.19 195 SER B CA 1
ATOM 4703 C C . SER B 1 195 ? -11.062 11.234 8.148 1 68.19 195 SER B C 1
ATOM 4705 O O . SER B 1 195 ? -12.227 11.453 8.5 1 68.19 195 SER B O 1
ATOM 4707 N N . TYR B 1 196 ? -10.609 10.117 7.801 1 70.56 196 TYR B N 1
ATOM 4708 C CA . TYR B 1 196 ? -11.492 8.961 7.891 1 70.56 196 TYR B CA 1
ATOM 4709 C C . TYR B 1 196 ? -11.172 8.117 9.117 1 70.56 196 TYR B C 1
ATOM 4711 O O . TYR B 1 196 ? -10.797 6.949 8.992 1 70.56 196 TYR B O 1
ATOM 4719 N N . GLU B 1 197 ? -11.281 8.766 10.211 1 69.88 197 GLU B N 1
ATOM 4720 C CA . GLU B 1 197 ? -10.859 8.18 11.484 1 69.88 197 GLU B CA 1
ATOM 4721 C C . GLU B 1 197 ? -12.062 7.738 12.312 1 69.88 197 GLU B C 1
ATOM 4723 O O . GLU B 1 197 ? -11.906 7 13.289 1 69.88 197 GLU B O 1
ATOM 4728 N N . ARG B 1 198 ? -13.25 8.133 11.828 1 65.06 198 ARG B N 1
ATOM 4729 C CA . ARG B 1 198 ? -14.414 7.781 12.633 1 65.06 198 ARG B CA 1
ATOM 4730 C C . ARG B 1 198 ? -15.328 6.809 11.898 1 65.06 198 ARG B C 1
ATOM 4732 O O . ARG B 1 198 ? -15.359 6.793 10.664 1 65.06 198 ARG B O 1
ATOM 4739 N N . MET B 1 199 ? -15.875 5.934 12.773 1 71.75 199 MET B N 1
ATOM 4740 C CA . MET B 1 199 ? -16.906 5.016 12.305 1 71.75 199 MET B CA 1
ATOM 4741 C C . MET B 1 199 ? -18.297 5.504 12.719 1 71.75 199 MET B C 1
ATOM 4743 O O . MET B 1 199 ? -18.516 5.852 13.883 1 71.75 199 MET B O 1
ATOM 4747 N N . GLU B 1 200 ? -19.078 5.762 11.773 1 72.94 200 GLU B N 1
ATOM 4748 C CA . GLU B 1 200 ? -20.469 6.078 12.086 1 72.94 200 GLU B CA 1
ATOM 4749 C C . GLU B 1 200 ? -21.328 4.828 12.039 1 72.94 200 GLU B C 1
ATOM 4751 O O . GLU B 1 200 ? -22.234 4.664 12.859 1 72.94 200 GLU B O 1
ATOM 4756 N N . ASP B 1 201 ? -21.016 3.979 11.133 1 84.31 201 ASP B N 1
ATOM 4757 C CA . ASP B 1 201 ? -21.672 2.684 10.977 1 84.31 201 ASP B CA 1
ATOM 4758 C C . ASP B 1 201 ? -20.672 1.54 11.164 1 84.31 201 ASP B C 1
ATOM 4760 O O . ASP B 1 201 ? -19.469 1.719 10.961 1 84.31 201 ASP B O 1
ATOM 4764 N N . GLU B 1 202 ? -21.172 0.458 11.547 1 86.69 202 GLU B N 1
ATOM 4765 C CA . GLU B 1 202 ? -20.312 -0.69 11.828 1 86.69 202 GLU B CA 1
ATOM 4766 C C . GLU B 1 202 ? -19.562 -1.137 10.578 1 86.69 202 GLU B C 1
ATOM 4768 O O . GLU B 1 202 ? -18.469 -1.7 10.664 1 86.69 202 GLU B O 1
ATOM 4773 N N . GLY B 1 203 ? -20.047 -0.835 9.469 1 90.56 203 GLY B N 1
ATOM 4774 C CA . GLY B 1 203 ? -19.453 -1.252 8.219 1 90.56 203 GLY B CA 1
ATOM 4775 C C . GLY B 1 203 ? -18.406 -0.285 7.707 1 90.56 203 GLY B C 1
ATOM 4776 O O . GLY B 1 203 ? -17.719 -0.568 6.723 1 90.56 203 GLY B O 1
ATOM 4777 N N . ASP B 1 204 ? -18.25 0.828 8.422 1 91.5 204 ASP B N 1
ATOM 4778 C CA . ASP B 1 204 ? -17.234 1.802 8.023 1 91.5 204 ASP B CA 1
ATOM 4779 C C . ASP B 1 204 ? -15.828 1.263 8.266 1 91.5 204 ASP B C 1
ATOM 4781 O O . ASP B 1 204 ? -15.562 0.625 9.289 1 91.5 204 ASP B O 1
ATOM 4785 N N . VAL B 1 205 ? -15.008 1.486 7.344 1 92.75 205 VAL B N 1
ATOM 4786 C CA . VAL B 1 205 ? -13.625 1.055 7.473 1 92.75 205 VAL B CA 1
ATOM 4787 C C . VAL B 1 205 ? -12.727 2.266 7.715 1 92.75 205 VAL B C 1
ATOM 4789 O O . VAL B 1 205 ? -12.5 3.07 6.809 1 92.75 205 VAL B O 1
ATOM 4792 N N . ALA B 1 206 ? -12.234 2.416 8.906 1 90.62 206 ALA B N 1
ATOM 4793 C CA . ALA B 1 206 ? -11.336 3.51 9.281 1 90.62 206 ALA B CA 1
ATOM 4794 C C . ALA B 1 206 ? -9.93 3.275 8.734 1 90.62 206 ALA B C 1
ATOM 4796 O O . ALA B 1 206 ? -9.109 2.629 9.383 1 90.62 206 ALA B O 1
ATOM 4797 N N . THR B 1 207 ? -9.594 3.865 7.672 1 92.69 207 THR B N 1
ATOM 4798 C CA . THR B 1 207 ? -8.328 3.604 6.992 1 92.69 207 THR B CA 1
ATOM 4799 C C . THR B 1 207 ? -7.164 4.223 7.762 1 92.69 207 THR B C 1
ATOM 4801 O O . THR B 1 207 ? -6.016 3.807 7.602 1 92.69 207 THR B O 1
ATOM 4804 N N . ALA B 1 208 ? -7.449 5.258 8.586 1 93.5 208 ALA B N 1
ATOM 4805 C CA . ALA B 1 208 ? -6.41 5.809 9.453 1 93.5 208 ALA B CA 1
ATOM 4806 C C . ALA B 1 208 ? -5.863 4.742 10.398 1 93.5 208 ALA B C 1
ATOM 4808 O O . ALA B 1 208 ? -4.656 4.688 10.648 1 93.5 208 ALA B O 1
ATOM 4809 N N . PHE B 1 209 ? -6.727 3.943 10.875 1 92.69 209 PHE B N 1
ATOM 4810 C CA . PHE B 1 209 ? -6.332 2.852 11.766 1 92.69 209 PHE B CA 1
ATOM 4811 C C . PHE B 1 209 ? -5.441 1.857 11.023 1 92.69 209 PHE B C 1
ATOM 4813 O O . PHE B 1 209 ? -4.426 1.412 11.562 1 92.69 209 PHE B O 1
ATOM 4820 N N . THR B 1 210 ? -5.82 1.517 9.859 1 94.5 210 THR B N 1
ATOM 4821 C CA . THR B 1 210 ? -5.047 0.581 9.047 1 94.5 210 THR B CA 1
ATOM 4822 C C . THR B 1 210 ? -3.621 1.089 8.844 1 94.5 210 THR B C 1
ATOM 4824 O O . THR B 1 210 ? -2.656 0.359 9.078 1 94.5 210 THR B O 1
ATOM 4827 N N . LEU B 1 211 ? -3.506 2.305 8.43 1 96.06 211 LEU B N 1
ATOM 4828 C CA . LEU B 1 211 ? -2.186 2.869 8.172 1 96.06 211 LEU B CA 1
ATOM 4829 C C . LEU B 1 211 ? -1.354 2.918 9.445 1 96.06 211 LEU B C 1
ATOM 4831 O O . LEU B 1 211 ? -0.164 2.596 9.43 1 96.06 211 LEU B O 1
ATOM 4835 N N . ALA B 1 212 ? -1.989 3.342 10.523 1 95.81 212 ALA B N 1
ATOM 4836 C CA . ALA B 1 212 ? -1.296 3.391 11.812 1 95.81 212 ALA B CA 1
ATOM 4837 C C . ALA B 1 212 ? -0.765 2.016 12.203 1 95.81 212 ALA B C 1
ATOM 4839 O O . ALA B 1 212 ? 0.374 1.888 12.656 1 95.81 212 ALA B O 1
ATOM 4840 N N . ARG B 1 213 ? -1.507 1.008 11.977 1 94.56 213 ARG B N 1
ATOM 4841 C CA . ARG B 1 213 ? -1.113 -0.351 12.336 1 94.56 213 ARG B CA 1
ATOM 4842 C C . ARG B 1 213 ? 0.02 -0.846 11.445 1 94.56 213 ARG B C 1
ATOM 4844 O O . ARG B 1 213 ? 0.951 -1.501 11.914 1 94.56 213 ARG B O 1
ATOM 4851 N N . ILE B 1 214 ? -0.083 -0.539 10.203 1 96.75 214 ILE B N 1
ATOM 4852 C CA . ILE B 1 214 ? 0.972 -0.92 9.273 1 96.75 214 ILE B CA 1
ATOM 4853 C C . ILE B 1 214 ? 2.289 -0.268 9.688 1 96.75 214 ILE B C 1
ATOM 4855 O O . ILE B 1 214 ? 3.328 -0.931 9.742 1 96.75 214 ILE B O 1
ATOM 4859 N N . LEU B 1 215 ? 2.221 0.994 10.039 1 97.31 215 LEU B N 1
ATOM 4860 C CA . LEU B 1 215 ? 3.41 1.72 10.469 1 97.31 215 LEU B CA 1
ATOM 4861 C C . LEU B 1 215 ? 3.941 1.162 11.781 1 97.31 215 LEU B C 1
ATOM 4863 O O . LEU B 1 215 ? 5.152 1.14 12.008 1 97.31 215 LEU B O 1
ATOM 4867 N N . SER B 1 216 ? 3.092 0.667 12.578 1 96.31 216 SER B N 1
ATOM 4868 C CA . SER B 1 216 ? 3.457 0.15 13.898 1 96.31 216 SER B CA 1
ATOM 4869 C C . SER B 1 216 ? 4.223 -1.164 13.781 1 96.31 216 SER B C 1
ATOM 4871 O O . SER B 1 216 ? 4.816 -1.631 14.758 1 96.31 216 SER B O 1
ATOM 4873 N N . ASN B 1 217 ? 4.227 -1.716 12.609 1 94.38 217 ASN B N 1
ATOM 4874 C CA . ASN B 1 217 ? 4.938 -2.975 12.391 1 94.38 217 ASN B CA 1
ATOM 4875 C C . ASN B 1 217 ? 6.387 -2.738 11.984 1 94.38 217 ASN B C 1
ATOM 4877 O O . ASN B 1 217 ? 7.098 -3.68 11.625 1 94.38 217 ASN B O 1
ATOM 4881 N N . THR B 1 218 ? 6.762 -1.52 12.062 1 96.62 218 THR B N 1
ATOM 4882 C CA . THR B 1 218 ? 8.164 -1.217 11.82 1 96.62 218 THR B CA 1
ATOM 4883 C C . THR B 1 218 ? 9.062 -1.964 12.805 1 96.62 218 THR B C 1
ATOM 4885 O O . THR B 1 218 ? 8.836 -1.915 14.016 1 96.62 218 THR B O 1
ATOM 4888 N N . PRO B 1 219 ? 10.086 -2.648 12.258 1 95.06 219 PRO B N 1
ATOM 4889 C CA . PRO B 1 219 ? 10.977 -3.371 13.164 1 95.06 219 PRO B CA 1
ATOM 4890 C C . PRO B 1 219 ? 11.695 -2.447 14.148 1 95.06 219 PRO B C 1
ATOM 4892 O O . PRO B 1 219 ? 11.984 -1.293 13.812 1 95.06 219 PRO B O 1
ATOM 4895 N N . ILE B 1 220 ? 12.039 -2.998 15.242 1 95.31 220 ILE B N 1
ATOM 4896 C CA . ILE B 1 220 ? 12.719 -2.236 16.281 1 95.31 220 ILE B CA 1
ATOM 4897 C C . ILE B 1 220 ? 14.219 -2.168 15.984 1 95.31 220 ILE B C 1
ATOM 4899 O O . ILE B 1 220 ? 14.828 -3.18 15.633 1 95.31 220 ILE B O 1
ATOM 4903 N N . SER B 1 221 ? 14.719 -0.992 16.109 1 95.38 221 SER B N 1
ATOM 4904 C CA . SER B 1 221 ? 16.156 -0.817 15.961 1 95.38 221 SER B CA 1
ATOM 4905 C C . SER B 1 221 ? 16.875 -1.094 17.281 1 95.38 221 SER B C 1
ATOM 4907 O O . SER B 1 221 ? 16.25 -1.393 18.297 1 95.38 221 SER B O 1
ATOM 4909 N N . ARG B 1 222 ? 18.234 -0.963 17.266 1 93 222 ARG B N 1
ATOM 4910 C CA . ARG B 1 222 ? 19.047 -1.223 18.453 1 93 222 ARG B CA 1
ATOM 4911 C C . ARG B 1 222 ? 18.688 -0.267 19.594 1 93 222 ARG B C 1
ATOM 4913 O O . ARG B 1 222 ? 18.719 -0.647 20.766 1 93 222 ARG B O 1
ATOM 4920 N N . GLY B 1 223 ? 18.359 0.856 19.25 1 92.94 223 GLY B N 1
ATOM 4921 C CA . GLY B 1 223 ? 18.078 1.883 20.234 1 92.94 223 GLY B CA 1
ATOM 4922 C C . GLY B 1 223 ? 16.656 1.852 20.75 1 92.94 223 GLY B C 1
ATOM 4923 O O . GLY B 1 223 ? 16.281 2.652 21.609 1 92.94 223 GLY B O 1
ATOM 4924 N N . GLY B 1 224 ? 15.828 0.979 20.141 1 94.75 224 GLY B N 1
ATOM 4925 C CA . GLY B 1 224 ? 14.461 0.879 20.641 1 94.75 224 GLY B CA 1
ATOM 4926 C C . GLY B 1 224 ? 13.422 1.211 19.578 1 94.75 224 GLY B C 1
ATOM 4927 O O . GLY B 1 224 ? 13.688 1.11 18.391 1 94.75 224 GLY B O 1
ATOM 4928 N N . PRO B 1 225 ? 12.227 1.532 20.062 1 96 225 PRO B N 1
ATOM 4929 C CA . PRO B 1 225 ? 11.117 1.798 19.156 1 96 225 PRO B CA 1
ATOM 4930 C C . PRO B 1 225 ? 11.383 2.984 18.219 1 96 225 PRO B C 1
ATOM 4932 O O . PRO B 1 225 ? 12.195 3.854 18.547 1 96 225 PRO B O 1
ATOM 4935 N N . THR B 1 226 ? 10.703 2.984 17.141 1 97.25 226 THR B N 1
ATOM 4936 C CA . THR B 1 226 ? 10.836 4.023 16.125 1 97.25 226 THR B CA 1
ATOM 4937 C C . THR B 1 226 ? 10.055 5.273 16.516 1 97.25 226 THR B C 1
ATOM 4939 O O . THR B 1 226 ? 8.906 5.18 16.953 1 97.25 226 THR B O 1
ATOM 4942 N N . SER B 1 227 ? 10.711 6.422 16.453 1 96.88 227 SER B N 1
ATOM 4943 C CA . SER B 1 227 ? 9.992 7.684 16.594 1 96.88 227 SER B CA 1
ATOM 4944 C C . SER B 1 227 ? 9.234 8.047 15.32 1 96.88 227 SER B C 1
ATOM 4946 O O . SER B 1 227 ? 9.789 7.973 14.219 1 96.88 227 SER B O 1
ATOM 4948 N N . LEU B 1 228 ? 8.008 8.336 15.453 1 97.75 228 LEU B N 1
ATOM 4949 C CA . LEU B 1 228 ? 7.184 8.742 14.32 1 97.75 228 LEU B CA 1
ATOM 4950 C C . LEU B 1 228 ? 6.723 10.188 14.477 1 97.75 228 LEU B C 1
ATOM 4952 O O . LEU B 1 228 ? 5.883 10.492 15.328 1 97.75 228 LEU B O 1
ATOM 4956 N N . VAL B 1 229 ? 7.227 11.109 13.617 1 97.88 229 VAL B N 1
ATOM 4957 C CA . VAL B 1 229 ? 6.941 12.539 13.711 1 97.88 229 VAL B CA 1
ATOM 4958 C C . VAL B 1 229 ? 5.824 12.906 12.734 1 97.88 229 VAL B C 1
ATOM 4960 O O . VAL B 1 229 ? 5.949 12.68 11.523 1 97.88 229 VAL B O 1
ATOM 4963 N N . ILE B 1 230 ? 4.758 13.406 13.234 1 97.5 230 ILE B N 1
ATOM 4964 C CA . ILE B 1 230 ? 3.619 13.859 12.438 1 97.5 230 ILE B CA 1
ATOM 4965 C C . ILE B 1 230 ? 3.248 15.281 12.844 1 97.5 230 ILE B C 1
ATOM 4967 O O . ILE B 1 230 ? 3.262 15.625 14.031 1 97.5 230 ILE B O 1
ATOM 4971 N N . PHE B 1 231 ? 2.934 16.141 11.844 1 97.88 231 PHE B N 1
ATOM 4972 C CA . PHE B 1 231 ? 2.553 17.516 12.133 1 97.88 231 PHE B CA 1
ATOM 4973 C C . PHE B 1 231 ? 1.038 17.688 12.086 1 97.88 231 PHE B C 1
ATOM 4975 O O . PHE B 1 231 ? 0.395 17.297 11.109 1 97.88 231 PHE B O 1
ATOM 4982 N N . ASP B 1 232 ? 0.468 18.25 13.164 1 96.31 232 ASP B N 1
ATOM 4983 C CA . ASP B 1 232 ? -0.934 18.641 13.25 1 96.31 232 ASP B CA 1
ATOM 4984 C C . ASP B 1 232 ? -1.854 17.531 12.75 1 96.31 232 ASP B C 1
ATOM 4986 O O . ASP B 1 232 ? -2.666 17.75 11.852 1 96.31 232 ASP B O 1
ATOM 4990 N N . ILE B 1 233 ? -1.695 16.359 13.375 1 94.06 233 ILE B N 1
ATOM 4991 C CA . ILE B 1 233 ? -2.572 15.242 13.062 1 94.06 233 ILE B CA 1
ATOM 4992 C C . ILE B 1 233 ? -4.027 15.656 13.25 1 94.06 233 ILE B C 1
ATOM 4994 O O . ILE B 1 233 ? -4.355 16.391 14.18 1 94.06 233 ILE B O 1
ATOM 4998 N N . HIS B 1 234 ? -4.898 15.188 12.422 1 90.25 234 HIS B N 1
ATOM 4999 C CA . HIS B 1 234 ? -6.285 15.633 12.352 1 90.25 234 HIS B CA 1
ATOM 5000 C C . HIS B 1 234 ? -7.02 15.367 13.664 1 90.25 234 HIS B C 1
ATOM 5002 O O . HIS B 1 234 ? -7.773 16.219 14.148 1 90.25 234 HIS B O 1
ATOM 5008 N N . ALA B 1 235 ? -6.84 14.203 14.195 1 87.44 235 ALA B N 1
ATOM 5009 C CA . ALA B 1 235 ? -7.449 13.828 15.469 1 87.44 235 ALA B CA 1
ATOM 5010 C C . ALA B 1 235 ? -6.414 13.234 16.422 1 87.44 235 ALA B C 1
ATOM 5012 O O . ALA B 1 235 ? -5.797 12.211 16.109 1 87.44 235 ALA B O 1
ATOM 5013 N N . LEU B 1 236 ? -6.355 13.859 17.625 1 84.44 236 LEU B N 1
ATOM 5014 C CA . LEU B 1 236 ? -5.344 13.445 18.578 1 84.44 236 LEU B CA 1
ATOM 5015 C C . LEU B 1 236 ? -5.586 12.008 19.031 1 84.44 236 LEU B C 1
ATOM 5017 O O . LEU B 1 236 ? -4.641 11.297 19.391 1 84.44 236 LEU B O 1
ATOM 5021 N N . GLN B 1 237 ? -6.824 11.602 18.984 1 85.75 237 GLN B N 1
ATOM 5022 C CA . GLN B 1 237 ? -7.191 10.258 19.422 1 85.75 237 GLN B CA 1
ATOM 5023 C C . GLN B 1 237 ? -6.504 9.195 18.578 1 85.75 237 GLN B C 1
ATOM 5025 O O . GLN B 1 237 ? -6.387 8.039 18.984 1 85.75 237 GLN B O 1
ATOM 5030 N N . GLU B 1 238 ? -6.043 9.594 17.438 1 89.69 238 GLU B N 1
ATOM 5031 C CA . GLU B 1 238 ? -5.359 8.648 16.547 1 89.69 238 GLU B CA 1
ATOM 5032 C C . GLU B 1 238 ? -4.07 8.133 17.188 1 89.69 238 GLU B C 1
ATOM 5034 O O . GLU B 1 238 ? -3.516 7.125 16.734 1 89.69 238 GLU B O 1
ATOM 5039 N N . ARG B 1 239 ? -3.617 8.828 18.219 1 89.56 239 ARG B N 1
ATOM 5040 C CA . ARG B 1 239 ? -2.436 8.383 18.953 1 89.56 239 ARG B CA 1
ATOM 5041 C C . ARG B 1 239 ? -2.604 6.949 19.438 1 89.56 239 ARG B C 1
ATOM 5043 O O . ARG B 1 239 ? -1.633 6.191 19.516 1 89.56 239 ARG B O 1
ATOM 5050 N N . PHE B 1 240 ? -3.766 6.527 19.656 1 89.44 240 PHE B N 1
ATOM 5051 C CA . PHE B 1 240 ? -4.047 5.227 20.25 1 89.44 240 PHE B CA 1
ATOM 5052 C C . PHE B 1 240 ? -4.152 4.152 19.172 1 89.44 240 PHE B C 1
ATOM 5054 O O . PHE B 1 240 ? -4.254 2.965 19.484 1 89.44 240 PHE B O 1
ATOM 5061 N N . TYR B 1 241 ? -4.141 4.582 17.969 1 91.31 241 TYR B N 1
ATOM 5062 C CA . TYR B 1 241 ? -4.156 3.617 16.875 1 91.31 241 TYR B CA 1
ATOM 5063 C C . TYR B 1 241 ? -2.785 2.973 16.703 1 91.31 241 TYR B C 1
ATOM 5065 O O . TYR B 1 241 ? -2.678 1.866 16.172 1 91.31 241 TYR B O 1
ATOM 5073 N N . PHE B 1 242 ? -1.742 3.695 17.125 1 94.56 242 PHE B N 1
ATOM 5074 C CA . PHE B 1 242 ? -0.379 3.221 16.922 1 94.56 242 PHE B CA 1
ATOM 5075 C C . PHE B 1 242 ? -0.002 2.186 17.969 1 94.56 242 PHE B C 1
ATOM 5077 O O . PHE B 1 242 ? -0.379 2.311 19.141 1 94.56 242 PHE B O 1
ATOM 5084 N N . GLY B 1 243 ? 0.729 1.146 17.516 1 92.44 243 GLY B N 1
ATOM 5085 C CA . GLY B 1 243 ? 1.227 0.129 18.422 1 92.44 243 GLY B CA 1
ATOM 5086 C C . GLY B 1 243 ? 2.486 0.548 19.156 1 92.44 243 GLY B C 1
ATOM 5087 O O . GLY B 1 243 ? 3.031 1.624 18.906 1 92.44 243 GLY B O 1
ATOM 5088 N N . ASP B 1 244 ? 3.008 -0.314 19.938 1 88.69 244 ASP B N 1
ATOM 5089 C CA . ASP B 1 244 ? 4.047 0.026 20.906 1 88.69 244 ASP B CA 1
ATOM 5090 C C . ASP B 1 244 ? 5.422 0.057 20.25 1 88.69 244 ASP B C 1
ATOM 5092 O O . ASP B 1 244 ? 6.391 0.538 20.844 1 88.69 244 ASP B O 1
ATOM 5096 N N . TYR B 1 245 ? 5.523 -0.361 19.062 1 92.06 245 TYR B N 1
ATOM 5097 C CA . TYR B 1 245 ? 6.82 -0.372 18.391 1 92.06 245 TYR B CA 1
ATOM 5098 C C . TYR B 1 245 ? 7.121 0.984 17.766 1 92.06 245 TYR B C 1
ATOM 5100 O O . TYR B 1 245 ? 8.227 1.217 17.266 1 92.06 245 TYR B O 1
ATOM 5108 N N . VAL B 1 246 ? 6.133 1.856 17.812 1 95.19 246 VAL B N 1
ATOM 5109 C CA . VAL B 1 246 ? 6.34 3.217 17.328 1 95.19 246 VAL B CA 1
ATOM 5110 C C . VAL B 1 246 ? 5.898 4.219 18.391 1 95.19 246 VAL B C 1
ATOM 5112 O O . VAL B 1 246 ? 4.914 3.99 19.109 1 95.19 246 VAL B O 1
ATOM 5115 N N . LEU B 1 247 ? 6.66 5.262 18.5 1 94.69 247 LEU B N 1
ATOM 5116 C CA . LEU B 1 247 ? 6.352 6.355 19.406 1 94.69 247 LEU B CA 1
ATOM 5117 C C . LEU B 1 247 ? 5.949 7.609 18.641 1 94.69 247 LEU B C 1
ATOM 5119 O O . LEU B 1 247 ? 6.805 8.32 18.109 1 94.69 247 LEU B O 1
ATOM 5123 N N . PRO B 1 248 ? 4.68 7.82 18.609 1 94.75 248 PRO B N 1
ATOM 5124 C CA . PRO B 1 248 ? 4.246 9.008 17.875 1 94.75 248 PRO B CA 1
ATOM 5125 C C . PRO B 1 248 ? 4.672 10.312 18.547 1 94.75 248 PRO B C 1
ATOM 5127 O O . PRO B 1 248 ? 4.461 10.484 19.75 1 94.75 248 PRO B O 1
ATOM 5130 N N . CYS B 1 249 ? 5.301 11.156 17.828 1 94.94 249 CYS B N 1
ATOM 5131 C CA . CYS B 1 249 ? 5.652 12.516 18.203 1 94.94 249 CYS B CA 1
ATOM 5132 C C . CYS B 1 249 ? 4.859 13.531 17.375 1 94.94 249 CYS B C 1
ATOM 5134 O O . CYS B 1 249 ? 5.164 13.758 16.203 1 94.94 249 CYS B O 1
ATOM 5136 N N . PHE B 1 250 ? 3.926 14.102 18.047 1 94.56 250 PHE B N 1
ATOM 5137 C CA . PHE B 1 250 ? 3.064 15.039 17.328 1 94.56 250 PHE B CA 1
ATOM 5138 C C . PHE B 1 250 ? 3.594 16.469 17.469 1 94.56 250 PHE B C 1
ATOM 5140 O O . PHE B 1 250 ? 3.701 17 18.578 1 94.56 250 PHE B O 1
ATOM 5147 N N . GLU B 1 251 ? 3.908 17.062 16.328 1 96.44 251 GLU B N 1
ATOM 5148 C CA . GLU B 1 251 ? 4.395 18.438 16.219 1 96.44 251 GLU B CA 1
ATOM 5149 C C . GLU B 1 251 ? 3.355 19.344 15.562 1 96.44 251 GLU B C 1
ATOM 5151 O O . GLU B 1 251 ? 2.287 18.875 15.156 1 96.44 251 GLU B O 1
ATOM 5156 N N . SER B 1 252 ? 3.65 20.656 15.594 1 97.5 252 SER B N 1
ATOM 5157 C CA . SER B 1 252 ? 2.703 21.594 15.008 1 97.5 252 SER B CA 1
ATOM 5158 C C . SER B 1 252 ? 3.41 22.594 14.102 1 97.5 252 SER B C 1
ATOM 5160 O O . SER B 1 252 ? 4.539 23 14.383 1 97.5 252 SER B O 1
ATOM 5162 N N . GLY B 1 253 ? 2.727 22.953 13.023 1 98 253 GLY B N 1
ATOM 5163 C CA . GLY B 1 253 ? 3.217 24.016 12.156 1 98 253 GLY B CA 1
ATOM 5164 C C . GLY B 1 253 ? 2.814 25.406 12.617 1 98 253 GLY B C 1
ATOM 5165 O O . GLY B 1 253 ? 3.232 26.406 12.031 1 98 253 GLY B O 1
ATOM 5166 N N . VAL B 1 254 ? 2.102 25.594 13.734 1 98.12 254 VAL B N 1
ATOM 5167 C CA . VAL B 1 254 ? 1.523 26.844 14.188 1 98.12 254 VAL B CA 1
ATOM 5168 C C . VAL B 1 254 ? 2.637 27.828 14.555 1 98.12 254 VAL B C 1
ATOM 5170 O O . VAL B 1 254 ? 2.527 29.031 14.289 1 98.12 254 VAL B O 1
ATOM 5173 N N . PRO B 1 255 ? 3.752 27.391 15.164 1 98.06 255 PRO B N 1
ATOM 5174 C CA . PRO B 1 255 ? 4.84 28.328 15.453 1 98.06 255 PRO B CA 1
ATOM 5175 C C . PRO B 1 255 ? 5.332 29.062 14.203 1 98.06 255 PRO B C 1
ATOM 5177 O O . PRO B 1 255 ? 5.742 30.219 14.289 1 98.06 255 PRO B O 1
ATOM 5180 N N . LEU B 1 256 ? 5.34 28.391 13.07 1 98.44 256 LEU B N 1
ATOM 5181 C CA . LEU B 1 256 ? 5.707 29.047 11.82 1 98.44 256 LEU B CA 1
ATOM 5182 C C . LEU B 1 256 ? 4.738 30.172 11.492 1 98.44 256 LEU B C 1
ATOM 5184 O O . LEU B 1 256 ? 5.16 31.25 11.062 1 98.44 256 LEU B O 1
ATOM 5188 N N . LEU B 1 257 ? 3.453 29.891 11.672 1 98.62 257 LEU B N 1
ATOM 5189 C CA . LEU B 1 257 ? 2.436 30.906 11.438 1 98.62 257 LEU B CA 1
ATOM 5190 C C . LEU B 1 257 ? 2.639 32.094 12.359 1 98.62 257 LEU B C 1
ATOM 5192 O O . LEU B 1 257 ? 2.615 33.25 11.914 1 98.62 257 LEU B O 1
ATOM 5196 N N . LYS B 1 258 ? 2.816 31.812 13.633 1 98.25 258 LYS B N 1
ATOM 5197 C CA . LYS B 1 258 ? 3.004 32.875 14.617 1 98.25 258 LYS B CA 1
ATOM 5198 C C . LYS B 1 258 ? 4.172 33.781 14.227 1 98.25 258 LYS B C 1
ATOM 5200 O O . LYS B 1 258 ? 4.055 35.031 14.273 1 98.25 258 LYS B O 1
ATOM 5205 N N . SER B 1 259 ? 5.25 33.188 13.859 1 97.94 259 SER B N 1
ATOM 5206 C CA . SER B 1 259 ? 6.422 33.938 13.43 1 97.94 259 SER B CA 1
ATOM 5207 C C . SER B 1 259 ? 6.109 34.781 12.211 1 97.94 259 SER B C 1
ATOM 5209 O O . SER B 1 259 ? 6.523 35.938 12.133 1 97.94 259 SER B O 1
ATOM 5211 N N . ARG B 1 260 ? 5.387 34.25 11.266 1 98.19 260 ARG B N 1
ATOM 5212 C CA . ARG B 1 260 ? 5.055 34.969 10.047 1 98.19 260 ARG B CA 1
ATOM 5213 C C . ARG B 1 260 ? 4.117 36.125 10.336 1 98.19 260 ARG B C 1
ATOM 5215 O O . ARG B 1 260 ? 4.254 37.219 9.734 1 98.19 260 ARG B O 1
ATOM 5222 N N . LEU B 1 261 ? 3.139 36 11.195 1 98.31 261 LEU B N 1
ATOM 5223 C CA . LEU B 1 261 ? 2.174 37.031 11.562 1 98.31 261 LEU B CA 1
ATOM 5224 C C . LEU B 1 261 ? 2.871 38.219 12.211 1 98.31 261 LEU B C 1
ATOM 5226 O O . LEU B 1 261 ? 2.473 39.344 12.008 1 98.31 261 LEU B O 1
ATOM 5230 N N . GLN B 1 262 ? 3.928 37.938 12.945 1 97.19 262 GLN B N 1
ATOM 5231 C CA . GLN B 1 262 ? 4.684 38.969 13.617 1 97.19 262 GLN B CA 1
ATOM 5232 C C . GLN B 1 262 ? 5.391 39.875 12.602 1 97.19 262 GLN B C 1
ATOM 5234 O O . GLN B 1 262 ? 5.668 41.031 12.891 1 97.19 262 GLN B O 1
ATOM 5239 N N . GLN B 1 263 ? 5.637 39.375 11.445 1 97.62 263 GLN B N 1
ATOM 5240 C CA . GLN B 1 263 ? 6.383 40.094 10.422 1 97.62 263 GLN B CA 1
ATOM 5241 C C . GLN B 1 263 ? 5.453 40.969 9.586 1 97.62 263 GLN B C 1
ATOM 5243 O O . GLN B 1 263 ? 5.914 41.812 8.812 1 97.62 263 GLN B O 1
ATOM 5248 N N . LEU B 1 264 ? 4.156 40.781 9.719 1 97.31 264 LEU B N 1
ATOM 5249 C CA . LEU B 1 264 ? 3.207 41.562 8.922 1 97.31 264 LEU B CA 1
ATOM 5250 C C . LEU B 1 264 ? 3.156 43 9.391 1 97.31 264 LEU B C 1
ATOM 5252 O O . LEU B 1 264 ? 3.318 43.281 10.578 1 97.31 264 LEU B O 1
ATOM 5256 N N . PRO B 1 265 ? 2.84 43.938 8.484 1 95.56 265 PRO B N 1
ATOM 5257 C CA . PRO B 1 265 ? 2.721 45.344 8.875 1 95.56 265 PRO B CA 1
ATOM 5258 C C . PRO B 1 265 ? 1.58 45.594 9.859 1 95.56 265 PRO B C 1
ATOM 5260 O O . PRO B 1 265 ? 1.666 46.5 10.695 1 95.56 265 PRO B O 1
ATOM 5263 N N . ASP B 1 266 ? 0.524 44.812 9.805 1 96.38 266 ASP B N 1
ATOM 5264 C CA . ASP B 1 266 ? -0.634 45 10.672 1 96.38 266 ASP B CA 1
ATOM 5265 C C . ASP B 1 266 ? -0.681 43.938 11.766 1 96.38 266 ASP B C 1
ATOM 5267 O O . ASP B 1 266 ? -1.758 43.438 12.117 1 96.38 266 ASP B O 1
ATOM 5271 N N . SER B 1 267 ? 0.438 43.5 12.297 1 96.56 267 SER B N 1
ATOM 5272 C CA . SER B 1 267 ? 0.578 42.406 13.281 1 96.56 267 SER B CA 1
ATOM 5273 C C . SER B 1 267 ? -0.226 42.719 14.539 1 96.56 267 SER B C 1
ATOM 5275 O O . SER B 1 267 ? -0.661 41.781 15.234 1 96.56 267 SER B O 1
ATOM 5277 N N . GLU B 1 268 ? -0.506 43.938 14.82 1 96.06 268 GLU B N 1
ATOM 5278 C CA . GLU B 1 268 ? -1.194 44.344 16.047 1 96.06 268 GLU B CA 1
ATOM 5279 C C . GLU B 1 268 ? -2.709 44.312 15.867 1 96.06 268 GLU B C 1
ATOM 5281 O O . GLU B 1 268 ? -3.459 44.406 16.844 1 96.06 268 GLU B O 1
ATOM 5286 N N . ASN B 1 269 ? -3.16 44.094 14.703 1 97.81 269 ASN B N 1
ATOM 5287 C CA . ASN B 1 269 ? -4.59 44.125 14.414 1 97.81 269 ASN B CA 1
ATOM 5288 C C . ASN B 1 269 ? -5.102 42.781 13.93 1 97.81 269 ASN B C 1
ATOM 5290 O O . ASN B 1 269 ? -6.109 42.719 13.227 1 97.81 269 ASN B O 1
ATOM 5294 N N . ILE B 1 270 ? -4.438 41.75 14.297 1 98.25 270 ILE B N 1
ATOM 5295 C CA . ILE B 1 270 ? -4.766 40.406 13.797 1 98.25 270 ILE B CA 1
ATOM 5296 C C . ILE B 1 270 ? -5.73 39.719 14.766 1 98.25 270 ILE B C 1
ATOM 5298 O O . ILE B 1 270 ? -5.562 39.812 15.984 1 98.25 270 ILE B O 1
ATOM 5302 N N . SER B 1 271 ? -6.781 39.125 14.266 1 98.62 271 SER B N 1
ATOM 5303 C CA . SER B 1 271 ? -7.645 38.156 14.969 1 98.62 271 SER B CA 1
ATOM 5304 C C . SER B 1 271 ? -7.598 36.781 14.32 1 98.62 271 SER B C 1
ATOM 5306 O O . SER B 1 271 ? -7.391 36.688 13.109 1 98.62 271 SER B O 1
ATOM 5308 N N . ILE B 1 272 ? -7.781 35.75 15.133 1 98.75 272 ILE B N 1
ATOM 5309 C CA . ILE B 1 272 ? -7.762 34.406 14.633 1 98.75 272 ILE B CA 1
ATOM 5310 C C . ILE B 1 272 ? -9.188 33.844 14.562 1 98.75 272 ILE B C 1
ATOM 5312 O O . ILE B 1 272 ? -9.961 34 15.516 1 98.75 272 ILE B O 1
ATOM 5316 N N . ALA B 1 273 ? -9.492 33.281 13.461 1 98.62 273 ALA B N 1
ATOM 5317 C CA . ALA B 1 273 ? -10.805 32.625 13.305 1 98.62 273 ALA B CA 1
ATOM 5318 C C . ALA B 1 273 ? -10.664 31.125 13.117 1 98.62 273 ALA B C 1
ATOM 5320 O O . ALA B 1 273 ? -9.773 30.672 12.406 1 98.62 273 ALA B O 1
ATOM 5321 N N . PHE B 1 274 ? -11.531 30.391 13.75 1 97.75 274 PHE B N 1
ATOM 5322 C CA . PHE B 1 274 ? -11.633 28.938 13.57 1 97.75 274 PHE B CA 1
ATOM 5323 C C . PHE B 1 274 ? -12.906 28.578 12.828 1 97.75 274 PHE B C 1
ATOM 5325 O O . PHE B 1 274 ? -14.008 28.938 13.258 1 97.75 274 PHE B O 1
ATOM 5332 N N . PRO B 1 275 ? -12.75 27.844 11.734 1 95.44 275 PRO B N 1
ATOM 5333 C CA . PRO B 1 275 ? -13.914 27.562 10.898 1 95.44 275 PRO B CA 1
ATOM 5334 C C . PRO B 1 275 ? -14.891 26.578 11.555 1 95.44 275 PRO B C 1
ATOM 5336 O O . PRO B 1 275 ? -16.062 26.531 11.172 1 95.44 275 PRO B O 1
ATOM 5339 N N . ASP B 1 276 ? -14.406 25.703 12.469 1 90.31 276 ASP B N 1
ATOM 5340 C CA . ASP B 1 276 ? -15.258 24.75 13.164 1 90.31 276 ASP B CA 1
ATOM 5341 C C . ASP B 1 276 ? -14.695 24.406 14.539 1 90.31 276 ASP B C 1
ATOM 5343 O O . ASP B 1 276 ? -13.633 24.906 14.93 1 90.31 276 ASP B O 1
ATOM 5347 N N . ASP B 1 277 ? -15.438 23.578 15.242 1 89.94 277 ASP B N 1
ATOM 5348 C CA . ASP B 1 277 ? -15.062 23.219 16.609 1 89.94 277 ASP B CA 1
ATOM 5349 C C . ASP B 1 277 ? -13.781 22.375 16.625 1 89.94 277 ASP B C 1
ATOM 5351 O O . ASP B 1 277 ? -12.984 22.469 17.562 1 89.94 277 ASP B O 1
ATOM 5355 N N . GLY B 1 278 ? -13.586 21.609 15.648 1 89.69 278 GLY B N 1
ATOM 5356 C CA . GLY B 1 278 ? -12.391 20.797 15.57 1 89.69 278 GLY B CA 1
ATOM 5357 C C . GLY B 1 278 ? -11.109 21.609 15.484 1 89.69 278 GLY B C 1
ATOM 5358 O O . GLY B 1 278 ? -10.148 21.344 16.203 1 89.69 278 GLY B O 1
ATOM 5359 N N . SER B 1 279 ? -11.188 22.547 14.648 1 94 279 SER B N 1
ATOM 5360 C CA . SER B 1 279 ? -10.039 23.438 14.492 1 94 279 SER B CA 1
ATOM 5361 C C . SER B 1 279 ? -9.758 24.219 15.773 1 94 279 SER B C 1
ATOM 5363 O O . SER B 1 279 ? -8.602 24.391 16.172 1 94 279 SER B O 1
ATOM 5365 N N . TRP B 1 280 ? -10.773 24.688 16.406 1 94.38 280 TRP B N 1
ATOM 5366 C CA . TRP B 1 280 ? -10.625 25.422 17.672 1 94.38 280 TRP B CA 1
ATOM 5367 C C . TRP B 1 280 ? -9.969 24.547 18.734 1 94.38 280 TRP B C 1
ATOM 5369 O O . TRP B 1 280 ? -9 24.953 19.375 1 94.38 280 TRP B O 1
ATOM 5379 N N . LYS B 1 281 ? -10.43 23.359 18.875 1 92.19 281 LYS B N 1
ATOM 5380 C CA . LYS B 1 281 ? -9.898 22.438 19.875 1 92.19 281 LYS B CA 1
ATOM 5381 C C . LYS B 1 281 ? -8.422 22.141 19.625 1 92.19 281 LYS B C 1
ATOM 5383 O O . LYS B 1 281 ? -7.641 22 20.562 1 92.19 281 LYS B O 1
ATOM 5388 N N . ARG B 1 282 ? -8.078 22.125 18.406 1 93.31 282 ARG B N 1
ATOM 5389 C CA . ARG B 1 282 ? -6.73 21.719 18.016 1 93.31 282 ARG B CA 1
ATOM 5390 C C . ARG B 1 282 ? -5.73 22.859 18.234 1 93.31 282 ARG B C 1
ATOM 5392 O O . ARG B 1 282 ? -4.605 22.609 18.672 1 93.31 282 ARG B O 1
ATOM 5399 N N . PHE B 1 283 ? -6.137 24.125 17.984 1 96.88 283 PHE B N 1
ATOM 5400 C CA . PHE B 1 283 ? -5.105 25.156 17.828 1 96.88 283 PHE B CA 1
ATOM 5401 C C . PHE B 1 283 ? -5.301 26.266 18.859 1 96.88 283 PHE B C 1
ATOM 5403 O O . PHE B 1 283 ? -4.414 27.109 19.047 1 96.88 283 PHE B O 1
ATOM 5410 N N . HIS B 1 284 ? -6.406 26.391 19.594 1 95.38 284 HIS B N 1
ATOM 5411 C CA . HIS B 1 284 ? -6.75 27.562 20.391 1 95.38 284 HIS B CA 1
ATOM 5412 C C . HIS B 1 284 ? -5.707 27.828 21.469 1 95.38 284 HIS B C 1
ATOM 5414 O O . HIS B 1 284 ? -5.395 28.969 21.781 1 95.38 284 HIS B O 1
ATOM 5420 N N . LYS B 1 285 ? -5.113 26.781 22.031 1 95.62 285 LYS B N 1
ATOM 5421 C CA . LYS B 1 285 ? -4.137 26.938 23.094 1 95.62 285 LYS B CA 1
ATOM 5422 C C . LYS B 1 285 ? -2.873 27.625 22.594 1 95.62 285 LYS B C 1
ATOM 5424 O O . LYS B 1 285 ? -2.266 28.422 23.312 1 95.62 285 LYS B O 1
ATOM 5429 N N . GLN B 1 286 ? -2.496 27.375 21.375 1 96.75 286 GLN B N 1
ATOM 5430 C CA . GLN B 1 286 ? -1.271 27.938 20.812 1 96.75 286 GLN B CA 1
ATOM 5431 C C . GLN B 1 286 ? -1.489 29.359 20.328 1 96.75 286 GLN B C 1
ATOM 5433 O O . GLN B 1 286 ? -0.529 30.109 20.141 1 96.75 286 GLN B O 1
ATOM 5438 N N . LEU B 1 287 ? -2.754 29.688 20.125 1 97.44 287 LEU B N 1
ATOM 5439 C CA . LEU B 1 287 ? -3.045 30.984 19.531 1 97.44 287 LEU B CA 1
ATOM 5440 C C . LEU B 1 287 ? -3.855 31.859 20.484 1 97.44 287 LEU B C 1
ATOM 5442 O O . LEU B 1 287 ? -4.527 32.812 20.047 1 97.44 287 LEU B O 1
ATOM 5446 N N . GLN B 1 288 ? -3.793 31.641 21.688 1 93.19 288 GLN B N 1
ATOM 5447 C CA . GLN B 1 288 ? -4.633 32.25 22.719 1 93.19 288 GLN B CA 1
ATOM 5448 C C . GLN B 1 288 ? -4.305 33.719 22.891 1 93.19 288 GLN B C 1
ATOM 5450 O O . GLN B 1 288 ? -5.113 34.5 23.438 1 93.19 288 GLN B O 1
ATOM 5455 N N . HIS B 1 289 ? -3.186 34.219 22.469 1 94.62 289 HIS B N 1
ATOM 5456 C CA . HIS B 1 289 ? -2.779 35.594 22.641 1 94.62 289 HIS B CA 1
ATOM 5457 C C . HIS B 1 289 ? -3.455 36.531 21.625 1 94.62 289 HIS B C 1
ATOM 5459 O O . HIS B 1 289 ? -3.41 37.75 21.766 1 94.62 289 HIS B O 1
ATOM 5465 N N . PHE B 1 290 ? -4.125 35.969 20.672 1 97.12 290 PHE B N 1
ATOM 5466 C CA . PHE B 1 290 ? -4.867 36.75 19.688 1 97.12 290 PHE B CA 1
ATOM 5467 C C . PHE B 1 290 ? -6.352 36.781 20.031 1 97.12 290 PHE B C 1
ATOM 5469 O O . PHE B 1 290 ? -6.883 35.844 20.594 1 97.12 290 PHE B O 1
ATOM 5476 N N . PRO B 1 291 ? -7.016 37.938 19.688 1 97.62 291 PRO B N 1
ATOM 5477 C CA . PRO B 1 291 ? -8.477 37.844 19.703 1 97.62 291 PRO B CA 1
ATOM 5478 C C . PRO B 1 291 ? -9.016 36.719 18.828 1 97.62 291 PRO B C 1
ATOM 5480 O O . PRO B 1 291 ? -8.492 36.469 17.734 1 97.62 291 PRO B O 1
ATOM 5483 N N . VAL B 1 292 ? -10.031 36.031 19.328 1 97.38 292 VAL B N 1
ATOM 5484 C CA . VAL B 1 292 ? -10.469 34.812 18.688 1 97.38 292 VAL B CA 1
ATOM 5485 C C . VAL B 1 292 ? -11.891 34.969 18.172 1 97.38 292 VAL B C 1
ATOM 5487 O O . VAL B 1 292 ? -12.719 35.625 18.812 1 97.38 292 VAL B O 1
ATOM 5490 N N . ILE B 1 293 ? -12.125 34.406 17 1 97.75 293 ILE B N 1
ATOM 5491 C CA . ILE B 1 293 ? -13.445 34.312 16.391 1 97.75 293 ILE B CA 1
ATOM 5492 C C . ILE B 1 293 ? -13.781 32.844 16.156 1 97.75 293 ILE B C 1
ATOM 5494 O O . ILE B 1 293 ? -13.016 32.125 15.5 1 97.75 293 ILE B O 1
ATOM 5498 N N . ILE B 1 294 ? -14.859 32.406 16.656 1 96.75 294 ILE B N 1
ATOM 5499 C CA . ILE B 1 294 ? -15.266 31.016 16.531 1 96.75 294 ILE B CA 1
ATOM 5500 C C . ILE B 1 294 ? -16.453 30.906 15.57 1 96.75 294 ILE B C 1
ATOM 5502 O O . ILE B 1 294 ? -17.484 31.547 15.781 1 96.75 294 ILE B O 1
ATOM 5506 N N . CYS B 1 295 ? -16.234 30.125 14.508 1 95.94 295 CYS B N 1
ATOM 5507 C CA . CYS B 1 295 ? -17.297 29.859 13.555 1 95.94 295 CYS B CA 1
ATOM 5508 C C . CYS B 1 295 ? -17.828 28.438 13.711 1 95.94 295 CYS B C 1
ATOM 5510 O O . CYS B 1 295 ? -17.219 27.609 14.391 1 95.94 295 CYS B O 1
ATOM 5512 N N . ASN B 1 296 ? -18.984 28.156 13.18 1 91.44 296 ASN B N 1
ATOM 5513 C CA . ASN B 1 296 ? -19.547 26.812 13.172 1 91.44 296 ASN B CA 1
ATOM 5514 C C . ASN B 1 296 ? -20.281 26.516 11.867 1 91.44 296 ASN B C 1
ATOM 5516 O O . ASN B 1 296 ? -20.75 27.438 11.195 1 91.44 296 ASN B O 1
ATOM 5520 N N . LYS B 1 297 ? -20.188 25.188 11.57 1 82.69 297 LYS B N 1
ATOM 5521 C CA . LYS B 1 297 ? -20.922 24.719 10.391 1 82.69 297 LYS B CA 1
ATOM 5522 C C . LYS B 1 297 ? -22.375 24.469 10.727 1 82.69 297 LYS B C 1
ATOM 5524 O O . LYS B 1 297 ? -22.688 23.844 11.742 1 82.69 297 LYS B O 1
ATOM 5529 N N . VAL B 1 298 ? -23.203 25.078 10.008 1 83.19 298 VAL B N 1
ATOM 5530 C CA . VAL B 1 298 ? -24.641 24.875 10.211 1 83.19 298 VAL B CA 1
ATO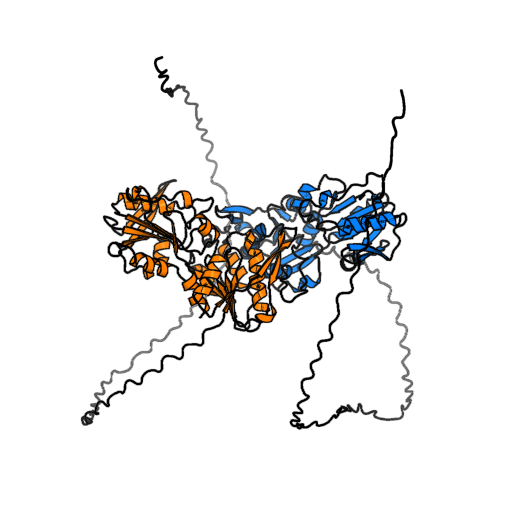M 5531 C C . VAL B 1 298 ? -25.266 24.234 8.977 1 83.19 298 VAL B C 1
ATOM 5533 O O . VAL B 1 298 ? -24.859 24.531 7.848 1 83.19 298 VAL B O 1
ATOM 5536 N N . ARG B 1 299 ? -26.078 23.172 9.227 1 76.19 299 ARG B N 1
ATOM 5537 C CA . ARG B 1 299 ? -26.781 22.5 8.141 1 76.19 299 ARG B CA 1
ATOM 5538 C C . ARG B 1 299 ? -28.25 22.906 8.102 1 76.19 299 ARG B C 1
ATOM 5540 O O . ARG B 1 299 ? -28.922 22.938 9.133 1 76.19 299 ARG B O 1
ATOM 5547 N N . GLU B 1 300 ? -28.641 23.578 7.129 1 78.44 300 GLU B N 1
ATOM 5548 C CA . GLU B 1 300 ? -30.047 23.859 6.859 1 78.44 300 GLU B CA 1
ATOM 5549 C C . GLU B 1 300 ? -30.516 23.125 5.609 1 78.44 300 GLU B C 1
ATOM 5551 O O . GLU B 1 300 ? -30.312 23.594 4.488 1 78.44 300 GLU B O 1
ATOM 5556 N N . GLY B 1 301 ? -31.188 22.047 5.691 1 67.56 301 GLY B N 1
ATOM 5557 C CA . GLY B 1 301 ? -31.5 21.172 4.57 1 67.56 301 GLY B CA 1
ATOM 5558 C C . GLY B 1 301 ? -30.281 20.562 3.924 1 67.56 301 GLY B C 1
ATOM 5559 O O . GLY B 1 301 ? -29.469 19.922 4.598 1 67.56 301 GLY B O 1
ATOM 5560 N N . ASP B 1 302 ? -30.219 20.859 2.572 1 69.25 302 ASP B N 1
ATOM 5561 C CA . ASP B 1 302 ? -29.109 20.297 1.808 1 69.25 302 ASP B CA 1
ATOM 5562 C C . ASP B 1 302 ? -27.938 21.266 1.731 1 69.25 302 ASP B C 1
ATOM 5564 O O . ASP B 1 302 ? -26.875 20.922 1.205 1 69.25 302 ASP B O 1
ATOM 5568 N N . ARG B 1 303 ? -28.297 22.5 2.475 1 69.56 303 ARG B N 1
ATOM 5569 C CA . ARG B 1 303 ? -27.281 23.547 2.354 1 69.56 303 ARG B CA 1
ATOM 5570 C C . ARG B 1 303 ? -26.406 23.609 3.604 1 69.56 303 ARG B C 1
ATOM 5572 O O . ARG B 1 303 ? -26.906 23.469 4.723 1 69.56 303 ARG B O 1
ATOM 5579 N N . ARG B 1 304 ? -25.141 23.547 3.508 1 73.62 304 ARG B N 1
ATOM 5580 C CA . ARG B 1 304 ? -24.156 23.734 4.574 1 73.62 304 ARG B CA 1
ATOM 5581 C C . ARG B 1 304 ? -23.516 25.125 4.504 1 73.62 304 ARG B C 1
ATOM 5583 O O . ARG B 1 304 ? -23.125 25.578 3.428 1 73.62 304 ARG B O 1
ATOM 5590 N N . PHE B 1 305 ? -23.766 25.922 5.605 1 81 305 PHE B N 1
ATOM 5591 C CA . PHE B 1 305 ? -23.109 27.219 5.617 1 81 305 PHE B CA 1
ATOM 5592 C C . PHE B 1 305 ? -22.391 27.453 6.941 1 81 305 PHE B C 1
ATOM 5594 O O . PHE B 1 305 ? -22.562 26.688 7.891 1 81 305 PHE B O 1
ATOM 5601 N N . VAL B 1 306 ? -21.531 28.422 6.988 1 88.69 306 VAL B N 1
ATOM 5602 C CA . VAL B 1 306 ? -20.734 28.781 8.164 1 88.69 306 VAL B CA 1
ATOM 5603 C C . VAL B 1 306 ? -21.328 30.016 8.836 1 88.69 306 VAL B C 1
ATOM 5605 O O . VAL B 1 306 ? -21.797 30.938 8.156 1 88.69 306 VAL B O 1
ATOM 5608 N N . ARG B 1 307 ? -21.453 29.953 10.156 1 92.25 307 ARG B N 1
ATOM 5609 C CA . ARG B 1 307 ? -21.906 31.109 10.938 1 92.25 307 ARG B CA 1
ATOM 5610 C C . ARG B 1 307 ? -20.891 31.453 12.031 1 92.25 307 ARG B C 1
ATOM 5612 O O . ARG B 1 307 ? -20.156 30.578 12.5 1 92.25 307 ARG B O 1
ATOM 5619 N N . ILE B 1 308 ? -20.922 32.75 12.391 1 95.38 308 ILE B N 1
ATOM 5620 C CA . ILE B 1 308 ? -20.062 33.188 13.5 1 95.38 308 ILE B CA 1
ATOM 5621 C C . ILE B 1 308 ? -20.75 32.875 14.828 1 95.38 308 ILE B C 1
ATOM 5623 O O . ILE B 1 308 ? -21.859 33.375 15.07 1 95.38 308 ILE B O 1
ATOM 5627 N N . LYS B 1 309 ? -20.156 32.125 15.578 1 94.56 309 LYS B N 1
ATOM 5628 C CA . LYS B 1 309 ? -20.688 31.766 16.891 1 94.56 309 LYS B CA 1
ATOM 5629 C C . LYS B 1 309 ? -20.234 32.75 17.953 1 94.56 309 LYS B C 1
ATOM 5631 O O . LYS B 1 309 ? -21.016 33.125 18.828 1 94.56 309 LYS B O 1
ATOM 5636 N N . GLU B 1 310 ? -19 33.094 17.906 1 95.62 310 GLU B N 1
ATOM 5637 C CA . GLU B 1 310 ? -18.391 34 18.891 1 95.62 310 GLU B CA 1
ATOM 5638 C C . GLU B 1 310 ? -17.312 34.875 18.266 1 95.62 310 GLU B C 1
ATOM 5640 O O . GLU B 1 310 ? -16.594 34.406 17.375 1 95.62 310 GLU B O 1
ATOM 5645 N N . GLY B 1 311 ? -17.188 36.156 18.781 1 95.88 311 GLY B N 1
ATOM 5646 C CA . GLY B 1 311 ? -16.141 37.062 18.297 1 95.88 311 GLY B CA 1
ATOM 5647 C C . GLY B 1 311 ? -16.641 38.094 17.312 1 95.88 311 GLY B C 1
ATOM 5648 O O . GLY B 1 311 ? -17.781 38 16.844 1 95.88 311 GLY B O 1
ATOM 5649 N N . ASP B 1 312 ? -15.852 39.125 17.031 1 96.81 312 ASP B N 1
ATOM 5650 C CA . ASP B 1 312 ? -16.203 40.219 16.156 1 96.81 312 ASP B CA 1
ATOM 5651 C C . ASP B 1 312 ? -15.086 40.531 15.156 1 96.81 312 ASP B C 1
ATOM 5653 O O . ASP B 1 312 ? -14.016 41 15.539 1 96.81 312 ASP B O 1
ATOM 5657 N N . PRO B 1 313 ? -15.328 40.312 13.875 1 97.88 313 PRO B N 1
ATOM 5658 C CA . PRO B 1 313 ? -14.289 40.469 12.859 1 97.88 313 PRO B CA 1
ATOM 5659 C C . PRO B 1 313 ? -14.18 41.906 12.359 1 97.88 313 PRO B C 1
ATOM 5661 O O . PRO B 1 313 ? -13.25 42.25 11.617 1 97.88 313 PRO B O 1
ATOM 5664 N N . ARG B 1 314 ? -15.023 42.844 12.836 1 98 314 ARG B N 1
ATOM 5665 C CA . ARG B 1 314 ? -15.117 44.156 12.242 1 98 314 ARG B CA 1
ATOM 5666 C C . ARG B 1 314 ? -13.797 44.906 12.352 1 98 314 ARG B C 1
ATOM 5668 O O . ARG B 1 314 ? -13.242 45.062 13.445 1 98 314 ARG B O 1
ATOM 5675 N N . GLY B 1 315 ? -13.344 45.281 11.18 1 97.56 315 GLY B N 1
ATOM 5676 C CA . GLY B 1 315 ? -12.164 46.125 11.094 1 97.56 315 GLY B CA 1
ATOM 5677 C C . GLY B 1 315 ? -10.867 45.375 11.328 1 97.56 315 GLY B C 1
ATOM 5678 O O . GLY B 1 315 ? -9.789 46 11.359 1 97.56 315 GLY B O 1
ATOM 5679 N N . ARG B 1 316 ? -10.859 44.125 11.422 1 98.12 316 ARG B N 1
ATOM 5680 C CA . ARG B 1 316 ? -9.688 43.344 11.773 1 98.12 316 ARG B CA 1
ATOM 5681 C C . ARG B 1 316 ? -9.125 42.625 10.555 1 98.12 316 ARG B C 1
ATOM 5683 O O . ARG B 1 316 ? -9.844 42.375 9.578 1 98.12 316 ARG B O 1
ATOM 5690 N N . HIS B 1 317 ? -7.793 42.312 10.641 1 98.31 317 HIS B N 1
ATOM 5691 C CA . HIS B 1 317 ? -7.219 41.281 9.789 1 98.31 317 HIS B CA 1
ATOM 5692 C C . HIS B 1 317 ? -7.453 39.906 10.375 1 98.31 317 HIS B C 1
ATOM 5694 O O . HIS B 1 317 ? -6.754 39.5 11.305 1 98.31 317 HIS B O 1
ATOM 5700 N N . VAL B 1 318 ? -8.359 39.188 9.758 1 98.69 318 VAL B N 1
ATOM 5701 C CA . VAL B 1 318 ? -8.758 37.906 10.312 1 98.69 318 VAL B CA 1
ATOM 5702 C C . VAL B 1 318 ? -8.016 36.781 9.594 1 98.69 318 VAL B C 1
ATOM 5704 O O . VAL B 1 318 ? -8.008 36.719 8.359 1 98.69 318 VAL B O 1
ATOM 5707 N N . VAL B 1 319 ? -7.375 35.938 10.383 1 98.81 319 VAL B N 1
ATOM 5708 C CA . VAL B 1 319 ? -6.668 34.781 9.844 1 98.81 319 VAL B CA 1
ATOM 5709 C C . VAL B 1 319 ? -7.41 33.5 10.211 1 98.81 319 VAL B C 1
ATOM 5711 O O . VAL B 1 319 ? -7.504 33.125 11.383 1 98.81 319 VAL B O 1
ATOM 5714 N N . ILE B 1 320 ? -7.906 32.812 9.211 1 98.56 320 ILE B N 1
ATOM 5715 C CA . ILE B 1 320 ? -8.578 31.516 9.414 1 98.56 320 ILE B CA 1
ATOM 5716 C C . ILE B 1 320 ? -7.547 30.406 9.57 1 98.56 320 ILE B C 1
ATOM 5718 O O . ILE B 1 320 ? -6.66 30.266 8.727 1 98.56 320 ILE B O 1
ATOM 5722 N N . VAL B 1 321 ? -7.688 29.625 10.648 1 98.56 321 VAL B N 1
ATOM 5723 C CA . VAL B 1 321 ? -6.684 28.594 10.938 1 98.56 321 VAL B CA 1
ATOM 5724 C C . VAL B 1 321 ? -7.34 27.219 10.953 1 98.56 321 VAL B C 1
ATOM 5726 O O . VAL B 1 321 ? -8.344 27.016 11.641 1 98.56 321 VAL B O 1
ATOM 5729 N N . ASP B 1 322 ? -6.793 26.312 10.195 1 96.81 322 ASP B N 1
ATOM 5730 C CA . ASP B 1 322 ? -7.242 24.922 10.156 1 96.81 322 ASP B CA 1
ATOM 5731 C C . ASP B 1 322 ? -6.07 23.969 9.938 1 96.81 322 ASP B C 1
ATOM 5733 O O . ASP B 1 322 ? -4.945 24.406 9.68 1 96.81 322 ASP B O 1
ATOM 5737 N N . ASP B 1 323 ? -6.277 22.672 10.172 1 95.62 323 ASP B N 1
ATOM 5738 C CA . ASP B 1 323 ? -5.195 21.703 10.016 1 95.62 323 ASP B CA 1
ATOM 5739 C C . ASP B 1 323 ? -5.016 21.312 8.547 1 95.62 323 ASP B C 1
ATOM 5741 O O . ASP B 1 323 ? -3.889 21.188 8.062 1 95.62 323 ASP B O 1
ATOM 5745 N N . LEU B 1 324 ? -6.133 21.094 7.855 1 95.31 324 LEU B N 1
ATOM 5746 C CA . LEU B 1 324 ? -5.988 20.672 6.469 1 95.31 324 LEU B CA 1
ATOM 5747 C C . LEU B 1 324 ? -7.117 21.219 5.609 1 95.31 324 LEU B C 1
ATOM 5749 O O . LEU B 1 324 ? -8.148 21.656 6.133 1 95.31 324 LEU B O 1
ATOM 5753 N N . VAL B 1 325 ? -6.891 21.297 4.289 1 95.19 325 VAL B N 1
ATOM 5754 C CA . VAL B 1 325 ? -7.891 21.719 3.312 1 95.19 325 VAL B CA 1
ATOM 5755 C C . VAL B 1 325 ? -7.965 20.703 2.176 1 95.19 325 VAL B C 1
ATOM 5757 O O . VAL B 1 325 ? -6.938 20.234 1.689 1 95.19 325 VAL B O 1
ATOM 5760 N N . GLN B 1 326 ? -9.102 20.297 1.902 1 93.12 326 GLN B N 1
ATOM 5761 C CA . GLN B 1 326 ? -9.352 19.453 0.737 1 93.12 326 GLN B CA 1
ATOM 5762 C C . GLN B 1 326 ? -9.883 20.281 -0.432 1 93.12 326 GLN B C 1
ATOM 5764 O O . GLN B 1 326 ? -9.125 21 -1.076 1 93.12 326 GLN B O 1
ATOM 5769 N N . SER B 1 327 ? -11.227 20.391 -0.521 1 91.62 327 SER B N 1
ATOM 5770 C CA . SER B 1 327 ? -11.836 21.141 -1.613 1 91.62 327 SER B CA 1
ATOM 5771 C C . SER B 1 327 ? -11.766 22.641 -1.352 1 91.62 327 SER B C 1
ATOM 5773 O O . SER B 1 327 ? -11.781 23.453 -2.289 1 91.62 327 SER B O 1
ATOM 5775 N N . GLY B 1 328 ? -11.758 22.984 -0.138 1 93.38 328 GLY B N 1
ATOM 5776 C CA . GLY B 1 328 ? -11.672 24.391 0.231 1 93.38 328 GLY B CA 1
ATOM 5777 C C . GLY B 1 328 ? -13.023 25.031 0.476 1 93.38 328 GLY B C 1
ATOM 5778 O O . GLY B 1 328 ? -13.109 26.203 0.836 1 93.38 328 GLY B O 1
ATOM 5779 N N . GLY B 1 329 ? -14.031 24.266 0.403 1 90.25 329 GLY B N 1
ATOM 5780 C CA . GLY B 1 329 ? -15.383 24.797 0.551 1 90.25 329 GLY B CA 1
ATOM 5781 C C . GLY B 1 329 ? -15.617 25.469 1.89 1 90.25 329 GLY B C 1
ATOM 5782 O O . GLY B 1 329 ? -16.156 26.578 1.947 1 90.25 329 GLY B O 1
ATOM 5783 N N . THR B 1 330 ? -15.195 24.859 2.973 1 90.94 330 THR B N 1
ATOM 5784 C CA . THR B 1 330 ? -15.375 25.406 4.316 1 90.94 330 THR B CA 1
ATOM 5785 C C . THR B 1 330 ? -14.617 26.703 4.48 1 90.94 330 THR B C 1
ATOM 5787 O O . THR B 1 330 ? -15.148 27.688 5.02 1 90.94 330 THR B O 1
ATOM 5790 N N . LEU B 1 331 ? -13.43 26.828 3.992 1 94.69 331 LEU B N 1
ATOM 5791 C CA . LEU B 1 331 ? -12.602 28.016 4.121 1 94.69 331 LEU B CA 1
ATOM 5792 C C . LEU B 1 331 ? -13.203 29.188 3.33 1 94.69 331 LEU B C 1
ATOM 5794 O O . LEU B 1 331 ? -13.219 30.312 3.809 1 94.69 331 LEU B O 1
ATOM 5798 N N . ILE B 1 332 ? -13.68 28.875 2.164 1 94.88 332 ILE B N 1
ATOM 5799 C CA . ILE B 1 332 ? -14.25 29.906 1.306 1 94.88 332 ILE B CA 1
ATOM 5800 C C . ILE B 1 332 ? -15.531 30.453 1.934 1 94.88 332 ILE B C 1
ATOM 5802 O O . ILE B 1 332 ? -15.758 31.656 1.967 1 94.88 332 ILE B O 1
ATOM 5806 N N . GLU B 1 333 ? -16.359 29.562 2.424 1 93.44 333 GLU B N 1
ATOM 5807 C CA . GLU B 1 333 ? -17.578 29.984 3.094 1 93.44 333 GLU B CA 1
ATOM 5808 C C . GLU B 1 333 ? -17.266 30.828 4.32 1 93.44 333 GLU B C 1
ATOM 5810 O O . GLU B 1 333 ? -17.969 31.812 4.598 1 93.44 333 GLU B O 1
ATOM 5815 N N . CYS B 1 334 ? -16.312 30.438 5.012 1 96 334 CYS B N 1
ATOM 5816 C CA . CYS B 1 334 ? -15.906 31.188 6.184 1 96 334 CYS B CA 1
ATOM 5817 C C . CYS B 1 334 ? -15.406 32.562 5.789 1 96 334 CYS B C 1
ATOM 5819 O O . CYS B 1 334 ? -15.742 33.562 6.445 1 96 334 CYS B O 1
ATOM 5821 N N . GLN B 1 335 ? -14.594 32.656 4.754 1 96.44 335 GLN B N 1
ATOM 5822 C CA . GLN B 1 335 ? -14.109 33.938 4.227 1 96.44 335 GLN B CA 1
ATOM 5823 C C . GLN B 1 335 ? -15.266 34.875 3.891 1 96.44 335 GLN B C 1
ATOM 5825 O O . GLN B 1 335 ? -15.242 36.031 4.258 1 96.44 335 GLN B O 1
ATOM 5830 N N . LYS B 1 336 ? -16.266 34.344 3.275 1 94.69 336 LYS B N 1
ATOM 5831 C CA . LYS B 1 336 ? -17.422 35.125 2.867 1 94.69 336 LYS B CA 1
ATOM 5832 C C . LYS B 1 336 ? -18.172 35.688 4.082 1 94.69 336 LYS B C 1
ATOM 5834 O O . LYS B 1 336 ? -18.547 36.844 4.109 1 94.69 336 LYS B O 1
ATOM 5839 N N . VAL B 1 337 ? -18.359 34.844 5.016 1 96.12 337 VAL B N 1
ATOM 5840 C CA . VAL B 1 337 ? -19.094 35.219 6.211 1 96.12 337 VAL B CA 1
ATOM 5841 C C . VAL B 1 337 ? -18.344 36.281 6.977 1 96.12 337 VAL B C 1
ATOM 5843 O O . VAL B 1 337 ? -18.922 37.281 7.43 1 96.12 337 VAL B O 1
ATOM 5846 N N . LEU B 1 338 ? -17.062 36.156 7.109 1 97.81 338 LEU B N 1
ATOM 5847 C CA . LEU B 1 338 ? -16.25 37.125 7.832 1 97.81 338 LEU B CA 1
ATOM 5848 C C . LEU B 1 338 ? -16.219 38.469 7.113 1 97.81 338 LEU B C 1
ATOM 5850 O O . LEU B 1 338 ? -16.281 39.531 7.75 1 97.81 338 LEU B O 1
ATOM 5854 N N . ALA B 1 339 ? -16.109 38.406 5.793 1 97.44 339 ALA B N 1
ATOM 5855 C CA . ALA B 1 339 ? -16.156 39.625 4.992 1 97.44 339 ALA B CA 1
ATOM 5856 C C . ALA B 1 339 ? -17.469 40.344 5.172 1 97.44 339 ALA B C 1
ATOM 5858 O O . ALA B 1 339 ? -17.5 41.562 5.355 1 97.44 339 ALA B O 1
ATOM 5859 N N . ALA B 1 340 ? -18.5 39.594 5.16 1 96.19 340 ALA B N 1
ATOM 5860 C CA . ALA B 1 340 ? -19.844 40.156 5.297 1 96.19 340 ALA B CA 1
ATOM 5861 C C . ALA B 1 340 ? -20.031 40.812 6.66 1 96.19 340 ALA B C 1
ATOM 5863 O O . ALA B 1 340 ? -20.859 41.719 6.816 1 96.19 340 ALA B O 1
ATOM 5864 N N . HIS B 1 341 ? -19.297 40.438 7.605 1 97.25 341 HIS B N 1
ATOM 5865 C CA . HIS B 1 341 ? -19.438 40.938 8.961 1 97.25 341 HIS B CA 1
ATOM 5866 C C . HIS B 1 341 ? -18.375 42 9.25 1 97.25 341 HIS B C 1
ATOM 5868 O O . HIS B 1 341 ? -18.109 42.312 10.406 1 97.25 341 HIS B O 1
ATOM 5874 N N . GLY B 1 342 ? -17.609 42.406 8.242 1 97.25 342 GLY B N 1
ATOM 5875 C CA . GLY B 1 342 ? -16.859 43.656 8.359 1 97.25 342 GLY B CA 1
ATOM 5876 C C . GLY B 1 342 ? -15.375 43.438 8.539 1 97.25 342 GLY B C 1
ATOM 5877 O O . GLY B 1 342 ? -14.656 44.375 8.93 1 97.25 342 GLY B O 1
ATOM 5878 N N . ALA B 1 343 ? -14.867 42.281 8.305 1 98.12 343 ALA B N 1
ATOM 5879 C CA . ALA B 1 343 ? -13.422 42.094 8.336 1 98.12 343 ALA B CA 1
ATOM 5880 C C . ALA B 1 343 ? -12.727 43.031 7.332 1 98.12 343 ALA B C 1
ATOM 5882 O O . ALA B 1 343 ? -13.219 43.219 6.215 1 98.12 343 ALA B O 1
ATOM 5883 N N . ALA B 1 344 ? -11.641 43.625 7.773 1 97.38 344 ALA B N 1
ATOM 5884 C CA . ALA B 1 344 ? -10.898 44.531 6.879 1 97.38 344 ALA B CA 1
ATOM 5885 C C . ALA B 1 344 ? -10.078 43.719 5.875 1 97.38 344 ALA B C 1
ATOM 5887 O O . ALA B 1 344 ? -9.961 44.094 4.711 1 97.38 344 ALA B O 1
ATOM 5888 N N . LYS B 1 345 ? -9.438 42.719 6.41 1 97.38 345 LYS B N 1
ATOM 5889 C CA . LYS B 1 345 ? -8.609 41.781 5.641 1 97.38 345 LYS B CA 1
ATOM 5890 C C . LYS B 1 345 ? -8.812 40.344 6.113 1 97.38 345 LYS B C 1
ATOM 5892 O O . LYS B 1 345 ? -9.086 40.125 7.293 1 97.38 345 LYS B O 1
ATOM 5897 N N . ILE B 1 346 ? -8.68 39.406 5.137 1 98.44 346 ILE B N 1
ATOM 5898 C CA . ILE B 1 346 ? -8.82 38 5.516 1 98.44 346 ILE B CA 1
ATOM 5899 C C . ILE B 1 346 ? -7.672 37.188 4.918 1 98.44 346 ILE B C 1
ATOM 5901 O O . ILE B 1 346 ? -7.332 37.375 3.744 1 98.44 346 ILE B O 1
ATOM 5905 N N . SER B 1 347 ? -7.043 36.469 5.699 1 98.5 347 SER B N 1
ATOM 5906 C CA . SER B 1 347 ? -6.035 35.469 5.312 1 98.5 347 SER B CA 1
ATOM 5907 C C . SER B 1 347 ? -6.363 34.094 5.867 1 98.5 347 SER B C 1
ATOM 5909 O O . SER B 1 347 ? -7.301 33.938 6.656 1 98.5 347 SER B O 1
ATOM 5911 N N . ALA B 1 348 ? -5.645 33.062 5.371 1 98.69 348 ALA B N 1
ATOM 5912 C CA . ALA B 1 348 ? -5.875 31.703 5.84 1 98.69 348 ALA B CA 1
ATOM 5913 C C . ALA B 1 348 ? -4.555 30.984 6.062 1 98.69 348 ALA B C 1
ATOM 5915 O O . ALA B 1 348 ? -3.545 31.297 5.434 1 98.69 348 ALA B O 1
ATOM 5916 N N . TYR B 1 349 ? -4.641 30.062 7.023 1 98.69 349 TYR B N 1
ATOM 5917 C CA . TYR B 1 349 ? -3.551 29.125 7.266 1 98.69 349 TYR B CA 1
ATOM 5918 C C . TYR B 1 349 ? -4.078 27.703 7.406 1 98.69 349 TYR B C 1
ATOM 5920 O O . TYR B 1 349 ? -5.027 27.453 8.156 1 98.69 349 TYR B O 1
ATOM 5928 N N . VAL B 1 350 ? -3.453 26.859 6.703 1 98.38 350 VAL B N 1
ATOM 5929 C CA . VAL B 1 350 ? -3.637 25.422 6.926 1 98.38 350 VAL B CA 1
ATOM 5930 C C . VAL B 1 350 ? -2.281 24.719 6.93 1 98.38 350 VAL B C 1
ATOM 5932 O O . VAL B 1 350 ? -1.4 25.062 6.133 1 98.38 350 VAL B O 1
ATOM 5935 N N . THR B 1 351 ? -2.092 23.781 7.848 1 98.19 351 THR B N 1
ATOM 5936 C CA . THR B 1 351 ? -0.828 23.062 7.871 1 98.19 351 THR B CA 1
ATOM 5937 C C . THR B 1 351 ? -0.657 22.234 6.602 1 98.19 351 THR B C 1
ATOM 5939 O O . THR B 1 351 ? 0.408 22.25 5.98 1 98.19 351 THR B O 1
ATOM 5942 N N . HIS B 1 352 ? -1.758 21.578 6.199 1 98 352 HIS B N 1
ATOM 5943 C CA . HIS B 1 352 ? -1.663 20.656 5.078 1 98 352 HIS B CA 1
ATOM 5944 C C . HIS B 1 352 ? -2.604 21.047 3.949 1 98 352 HIS B C 1
ATOM 5946 O O . HIS B 1 352 ? -3.822 20.922 4.07 1 98 352 HIS B O 1
ATOM 5952 N N . GLY B 1 353 ? -2.078 21.562 2.861 1 97.31 353 GLY B N 1
ATOM 5953 C CA . GLY B 1 353 ? -2.854 21.797 1.655 1 97.31 353 GLY B CA 1
ATOM 5954 C C . GLY B 1 353 ? -2.902 20.609 0.73 1 97.31 353 GLY B C 1
ATOM 5955 O O . GLY B 1 353 ? -1.955 20.344 -0.017 1 97.31 353 GLY B O 1
ATOM 5956 N N . ILE B 1 354 ? -3.986 19.875 0.712 1 95.56 354 ILE B N 1
ATOM 5957 C CA . ILE B 1 354 ? -4.121 18.688 -0.123 1 95.56 354 ILE B CA 1
ATOM 5958 C C . ILE B 1 354 ? -4.652 19.078 -1.499 1 95.56 354 ILE B C 1
ATOM 5960 O O . ILE B 1 354 ? -4.035 18.781 -2.521 1 95.56 354 ILE B O 1
ATOM 5964 N N . PHE B 1 355 ? -5.754 19.766 -1.638 1 96.12 355 PHE B N 1
ATOM 5965 C CA . PHE B 1 355 ? -6.367 20.359 -2.82 1 96.12 355 PHE B CA 1
ATOM 5966 C C . PHE B 1 355 ? -6.523 19.328 -3.926 1 96.12 355 PHE B C 1
ATOM 5968 O O . PHE B 1 355 ? -5.949 19.469 -5.008 1 96.12 355 PHE B O 1
ATOM 5975 N N . PRO B 1 356 ? -7.324 18.328 -3.705 1 93.69 356 PRO B N 1
ATOM 5976 C CA . PRO B 1 356 ? -7.57 17.391 -4.797 1 93.69 356 PRO B CA 1
ATOM 5977 C C . PRO B 1 356 ? -8.141 18.062 -6.039 1 93.69 356 PRO B C 1
ATOM 5979 O O . PRO B 1 356 ? -8.82 19.094 -5.934 1 93.69 356 PRO B O 1
ATOM 5982 N N . ASN B 1 357 ? -7.855 17.578 -7.262 1 93.94 357 ASN B N 1
ATOM 5983 C CA . ASN B 1 357 ? -8.391 18.078 -8.523 1 93.94 357 ASN B CA 1
ATOM 5984 C C . ASN B 1 357 ? -8.094 19.562 -8.711 1 93.94 357 ASN B C 1
ATOM 5986 O O . ASN B 1 357 ? -8.945 20.312 -9.195 1 93.94 357 ASN B O 1
ATOM 5990 N N . ARG B 1 358 ? -7.031 20.016 -8.195 1 95.38 358 ARG B N 1
ATOM 5991 C CA . ARG B 1 358 ? -6.547 21.375 -8.32 1 95.38 358 ARG B CA 1
ATOM 5992 C C . ARG B 1 358 ? -7.527 22.359 -7.691 1 95.38 358 ARG B C 1
ATOM 5994 O O . ARG B 1 358 ? -7.766 23.438 -8.242 1 95.38 358 ARG B O 1
ATOM 6001 N N . SER B 1 359 ? -8.117 21.984 -6.621 1 96.38 359 SER B N 1
ATOM 6002 C CA . SER B 1 359 ? -9.125 22.828 -5.98 1 96.38 359 SER B CA 1
ATOM 6003 C C . SER B 1 359 ? -8.516 24.109 -5.426 1 96.38 359 SER B C 1
ATOM 6005 O O . SER B 1 359 ? -9.234 25.031 -5.059 1 96.38 359 SER B O 1
ATOM 6007 N N . PHE B 1 360 ? -7.137 24.203 -5.406 1 96.62 360 PHE B N 1
ATOM 6008 C CA . PHE B 1 360 ? -6.477 25.438 -4.969 1 96.62 360 PHE B CA 1
ATOM 6009 C C . PHE B 1 360 ? -6.832 26.594 -5.887 1 96.62 360 PHE B C 1
ATOM 6011 O O . PHE B 1 360 ? -6.73 27.75 -5.492 1 96.62 360 PHE B O 1
ATOM 6018 N N . GLU B 1 361 ? -7.258 26.328 -7.086 1 96.44 361 GLU B N 1
ATOM 6019 C CA . GLU B 1 361 ? -7.586 27.359 -8.062 1 96.44 361 GLU B CA 1
ATOM 6020 C C . GLU B 1 361 ? -8.836 28.125 -7.652 1 96.44 361 GLU B C 1
ATOM 6022 O O . GLU B 1 361 ? -9.094 29.219 -8.172 1 96.44 361 GLU B O 1
ATOM 6027 N N . ARG B 1 362 ? -9.586 27.609 -6.734 1 95.44 362 ARG B N 1
ATOM 6028 C CA . ARG B 1 362 ? -10.805 28.266 -6.254 1 95.44 362 ARG B CA 1
ATOM 6029 C C . ARG B 1 362 ? -10.469 29.484 -5.402 1 95.44 362 ARG B C 1
ATOM 6031 O O . ARG B 1 362 ? -11.328 30.344 -5.184 1 95.44 362 ARG B O 1
ATOM 6038 N N . PHE B 1 363 ? -9.289 29.531 -4.871 1 96.69 363 PHE B N 1
ATOM 6039 C CA . PHE B 1 363 ? -8.906 30.609 -3.967 1 96.69 363 PHE B CA 1
ATOM 6040 C C . PHE B 1 363 ? -8.328 31.781 -4.742 1 96.69 363 PHE B C 1
ATOM 6042 O O . PHE B 1 363 ? -7.359 31.641 -5.484 1 96.69 363 PHE B O 1
ATOM 6049 N N . GLN B 1 364 ? -8.969 32.906 -4.527 1 94.75 364 GLN B N 1
ATOM 6050 C CA . GLN B 1 364 ? -8.562 34.125 -5.219 1 94.75 364 GLN B CA 1
ATOM 6051 C C . GLN B 1 364 ? -7.738 35.031 -4.301 1 94.75 364 GLN B C 1
ATOM 6053 O O . GLN B 1 364 ? -7.871 34.938 -3.078 1 94.75 364 GLN B O 1
ATOM 6058 N N . HIS B 1 365 ? -6.914 35.781 -4.949 1 96.25 365 HIS B N 1
ATOM 6059 C CA . HIS B 1 365 ? -6.074 36.719 -4.227 1 96.25 365 HIS B CA 1
ATOM 6060 C C . HIS B 1 365 ? -6.742 38.094 -4.125 1 96.25 365 HIS B C 1
ATOM 6062 O O . HIS B 1 365 ? -7.199 38.656 -5.129 1 96.25 365 HIS B O 1
ATOM 6068 N N . ASP B 1 366 ? -6.836 38.5 -2.875 1 94.69 366 ASP B N 1
ATOM 6069 C CA . ASP B 1 366 ? -7.277 39.875 -2.656 1 94.69 366 ASP B CA 1
ATOM 6070 C C . ASP B 1 366 ? -6.125 40.875 -2.846 1 94.69 366 ASP B C 1
ATOM 6072 O O . ASP B 1 366 ? -5.285 41.031 -1.957 1 94.69 366 ASP B O 1
ATOM 6076 N N . ASN B 1 367 ? -6.164 41.625 -3.953 1 87.88 367 ASN B N 1
ATOM 6077 C CA . ASN B 1 367 ? -5.109 42.594 -4.262 1 87.88 367 ASN B CA 1
ATOM 6078 C C . ASN B 1 367 ? -5.465 44 -3.773 1 87.88 367 ASN B C 1
ATOM 6080 O O . ASN B 1 367 ? -5.129 44.969 -4.422 1 87.88 367 ASN B O 1
ATOM 6084 N N . GLY B 1 368 ? -6.273 44.062 -2.797 1 86.56 368 GLY B N 1
ATOM 6085 C CA . GLY B 1 368 ? -6.609 45.344 -2.234 1 86.56 368 GLY B CA 1
ATOM 6086 C C . GLY B 1 368 ? -8.047 45.75 -2.502 1 86.56 368 GLY B C 1
ATOM 6087 O O . GLY B 1 368 ? -8.492 46.812 -2.037 1 86.56 368 GLY B O 1
ATOM 6088 N N . VAL B 1 369 ? -8.82 44.969 -3.225 1 86.62 369 VAL B N 1
ATOM 6089 C CA . VAL B 1 369 ? -10.203 45.312 -3.551 1 86.62 369 VAL B CA 1
ATOM 6090 C C . VAL B 1 369 ? -11.086 45.125 -2.318 1 86.62 369 VAL B C 1
ATOM 6092 O O . VAL B 1 369 ? -11.914 45.969 -1.999 1 86.62 369 VAL B O 1
ATOM 6095 N N . GLY B 1 370 ? -10.898 44 -1.625 1 91.94 370 GLY B N 1
ATOM 6096 C CA . GLY B 1 370 ? -11.672 43.75 -0.423 1 91.94 370 GLY B CA 1
ATOM 6097 C C . GLY B 1 370 ? -11.734 42.281 -0.055 1 91.94 370 GLY B C 1
ATOM 6098 O O . GLY B 1 370 ? -11.531 41.406 -0.907 1 91.94 370 GLY B O 1
ATOM 6099 N N . PRO B 1 371 ? -12.031 42.062 1.202 1 93.69 371 PRO B N 1
ATOM 6100 C CA . PRO B 1 371 ? -11.992 40.688 1.715 1 93.69 371 PRO B CA 1
ATOM 6101 C C . PRO B 1 371 ? -13.062 39.812 1.091 1 93.69 371 PRO B C 1
ATOM 6103 O O . PRO B 1 371 ? -12.984 38.562 1.191 1 93.69 371 PRO B O 1
ATOM 6106 N N . GLU B 1 372 ? -14.047 40.375 0.351 1 91.75 372 GLU B N 1
ATOM 6107 C CA . GLU B 1 372 ? -15.102 39.625 -0.322 1 91.75 372 GLU B CA 1
ATOM 6108 C C . GLU B 1 372 ? -14.562 38.938 -1.581 1 91.75 372 GLU B C 1
ATOM 6110 O O . GLU B 1 372 ? -15.125 37.938 -2.035 1 91.75 372 GLU B O 1
ATOM 6115 N N . ASN B 1 373 ? -13.453 39.469 -1.999 1 90.75 373 ASN B N 1
ATOM 6116 C CA . ASN B 1 373 ? -12.969 39.031 -3.299 1 90.75 373 ASN B CA 1
ATOM 6117 C C . ASN B 1 373 ? -11.914 37.938 -3.156 1 90.75 373 ASN B C 1
ATOM 6119 O O . ASN B 1 373 ? -11.5 37.312 -4.148 1 90.75 373 ASN B O 1
ATOM 6123 N N . GLY B 1 374 ? -11.445 37.781 -1.969 1 94.88 374 GLY B N 1
ATOM 6124 C CA . GLY B 1 374 ? -10.43 36.75 -1.821 1 94.88 374 GLY B CA 1
ATOM 6125 C C . GLY B 1 374 ? -9.633 36.875 -0.537 1 94.88 374 GLY B C 1
ATOM 6126 O O . GLY B 1 374 ? -10.07 37.531 0.406 1 94.88 374 GLY B O 1
ATOM 6127 N N . LEU B 1 375 ? -8.516 36.125 -0.571 1 97.88 375 LEU B N 1
ATOM 6128 C CA . LEU B 1 375 ? -7.625 36.125 0.586 1 97.88 375 LEU B CA 1
ATOM 6129 C C . LEU B 1 375 ? -6.402 37 0.343 1 97.88 375 LEU B C 1
ATOM 6131 O O . LEU B 1 375 ? -5.855 37 -0.763 1 97.88 375 LEU B O 1
ATOM 6135 N N . SER B 1 376 ? -6.008 37.719 1.385 1 97.38 376 SER B N 1
ATOM 6136 C CA . SER B 1 376 ? -4.766 38.469 1.294 1 97.38 376 SER B CA 1
ATOM 6137 C C . SER B 1 376 ? -3.553 37.562 1.251 1 97.38 376 SER B C 1
ATOM 6139 O O . SER B 1 376 ? -2.619 37.781 0.479 1 97.38 376 SER B O 1
ATOM 6141 N N . ASN B 1 377 ? -3.549 36.562 2.107 1 97.5 377 ASN B N 1
ATOM 6142 C CA . ASN B 1 377 ? -2.529 35.531 2.164 1 97.5 377 ASN B CA 1
ATOM 6143 C C . ASN B 1 377 ? -3.139 34.156 2.455 1 97.5 377 ASN B C 1
ATOM 6145 O O . ASN B 1 377 ? -4.141 34.062 3.168 1 97.5 377 ASN B O 1
ATOM 6149 N N . PHE B 1 378 ? -2.547 33.188 1.819 1 98.5 378 PHE B N 1
ATOM 6150 C CA . PHE B 1 378 ? -2.85 31.812 2.139 1 98.5 378 PHE B CA 1
ATOM 6151 C C . PHE B 1 378 ? -1.574 31.031 2.451 1 98.5 378 PHE B C 1
ATOM 6153 O O . PHE B 1 378 ? -0.839 30.641 1.543 1 98.5 378 PHE B O 1
ATOM 6160 N N . TRP B 1 379 ? -1.374 30.844 3.754 1 98.62 379 TRP B N 1
ATOM 6161 C CA . TRP B 1 379 ? -0.161 30.172 4.203 1 98.62 379 TRP B CA 1
ATOM 6162 C C . TRP B 1 379 ? -0.387 28.672 4.32 1 98.62 379 TRP B C 1
ATOM 6164 O O . TRP B 1 379 ? -1.384 28.234 4.898 1 98.62 379 TRP B O 1
ATOM 6174 N N . ILE B 1 380 ? 0.511 27.859 3.762 1 98.44 380 ILE B N 1
ATOM 6175 C CA . ILE B 1 380 ? 0.549 26.422 3.916 1 98.44 380 ILE B CA 1
ATOM 6176 C C . ILE B 1 380 ? 1.981 25.969 4.188 1 98.44 380 ILE B C 1
ATOM 6178 O O . ILE B 1 380 ? 2.928 26.734 4.012 1 98.44 380 ILE B O 1
ATOM 6182 N N . THR B 1 381 ? 2.148 24.719 4.641 1 98.62 381 THR B N 1
ATOM 6183 C CA . THR B 1 381 ? 3.492 24.188 4.828 1 98.62 381 THR B CA 1
ATOM 6184 C C . THR B 1 381 ? 3.895 23.312 3.652 1 98.62 381 THR B C 1
ATOM 6186 O O . THR B 1 381 ? 3.129 23.141 2.699 1 98.62 381 THR B O 1
ATOM 6189 N N . ASP B 1 382 ? 5.098 22.875 3.719 1 98.44 382 ASP B N 1
ATOM 6190 C CA . ASP B 1 382 ? 5.559 21.984 2.65 1 98.44 382 ASP B CA 1
ATOM 6191 C C . ASP B 1 382 ? 5.414 20.516 3.051 1 98.44 382 ASP B C 1
ATOM 6193 O O . ASP B 1 382 ? 6.223 19.672 2.645 1 98.44 382 ASP B O 1
ATOM 6197 N N . SER B 1 383 ? 4.398 20.188 3.832 1 98.31 383 SER B N 1
ATOM 6198 C CA . SER B 1 383 ? 4.082 18.828 4.238 1 98.31 383 SER B CA 1
ATOM 6199 C C . SER B 1 383 ? 3.568 18 3.062 1 98.31 383 SER B C 1
ATOM 6201 O O . SER B 1 383 ? 3.688 16.781 3.057 1 98.31 383 SER B O 1
ATOM 6203 N N . CYS B 1 384 ? 2.93 18.672 2.107 1 97.69 384 CYS B N 1
ATOM 6204 C CA . CYS B 1 384 ? 2.434 18.047 0.886 1 97.69 384 CYS B CA 1
ATOM 6205 C C . CYS B 1 384 ? 3.217 18.531 -0.33 1 97.69 384 CYS B C 1
ATOM 6207 O O . CYS B 1 384 ? 2.836 19.516 -0.97 1 97.69 384 CYS B O 1
ATOM 6209 N N . PRO B 1 385 ? 4.184 17.781 -0.709 1 96.94 385 PRO B N 1
ATOM 6210 C CA . PRO B 1 385 ? 5.156 18.266 -1.693 1 96.94 385 PRO B CA 1
ATOM 6211 C C . PRO B 1 385 ? 4.539 18.469 -3.074 1 96.94 385 PRO B C 1
ATOM 6213 O O . PRO B 1 385 ? 4.914 19.406 -3.785 1 96.94 385 PRO B O 1
ATOM 6216 N N . LEU B 1 386 ? 3.652 17.656 -3.482 1 95.06 386 LEU B N 1
ATOM 6217 C CA . LEU B 1 386 ? 3.062 17.781 -4.812 1 95.06 386 LEU B CA 1
ATOM 6218 C C . LEU B 1 386 ? 2.26 19.078 -4.922 1 95.06 386 LEU B C 1
ATOM 6220 O O . LEU B 1 386 ? 2.291 19.75 -5.957 1 95.06 386 LEU B O 1
ATOM 6224 N N . THR B 1 387 ? 1.551 19.406 -3.891 1 95.69 387 THR B N 1
ATOM 6225 C CA . THR B 1 387 ? 0.807 20.672 -3.857 1 95.69 387 THR B CA 1
ATOM 6226 C C . THR B 1 387 ? 1.758 21.859 -3.857 1 95.69 387 THR B C 1
ATOM 6228 O O . THR B 1 387 ? 1.524 22.844 -4.559 1 95.69 387 THR B O 1
ATOM 6231 N N . VAL B 1 388 ? 2.777 21.781 -3.098 1 96.75 388 VAL B N 1
ATOM 6232 C CA . VAL B 1 388 ? 3.754 22.859 -2.99 1 96.75 388 VAL B CA 1
ATOM 6233 C C . VAL B 1 388 ? 4.293 23.203 -4.375 1 96.75 388 VAL B C 1
ATOM 6235 O O . VAL B 1 388 ? 4.402 24.391 -4.73 1 96.75 388 VAL B O 1
ATOM 6238 N N . LYS B 1 389 ? 4.559 22.234 -5.18 1 95.56 389 LYS B N 1
ATOM 6239 C CA . LYS B 1 389 ? 5.082 22.438 -6.527 1 95.56 389 LYS B CA 1
ATOM 6240 C C . LYS B 1 389 ? 4.082 23.203 -7.395 1 95.56 389 LYS B C 1
ATOM 6242 O O . LYS B 1 389 ? 4.477 23.984 -8.266 1 95.56 389 LYS B O 1
ATOM 6247 N N . GLN B 1 390 ? 2.848 23.062 -7.074 1 95.88 390 GLN B N 1
ATOM 6248 C CA . GLN B 1 390 ? 1.799 23.641 -7.902 1 95.88 390 GLN B CA 1
ATOM 6249 C C . GLN B 1 390 ? 1.485 25.078 -7.461 1 95.88 390 GLN B C 1
ATOM 6251 O O . GLN B 1 390 ? 1.087 25.906 -8.281 1 95.88 390 GLN B O 1
ATOM 6256 N N . VAL B 1 391 ? 1.764 25.406 -6.168 1 96.69 391 VAL B N 1
ATOM 6257 C CA . VAL B 1 391 ? 1.195 26.656 -5.68 1 96.69 391 VAL B CA 1
ATOM 6258 C C . VAL B 1 391 ? 2.316 27.594 -5.258 1 96.69 391 VAL B C 1
ATOM 6260 O O . VAL B 1 391 ? 2.066 28.766 -4.941 1 96.69 391 VAL B O 1
ATOM 6263 N N . LYS B 1 392 ? 3.596 27.25 -5.125 1 92.56 392 LYS B N 1
ATOM 6264 C CA . LYS B 1 392 ? 4.707 28.016 -4.555 1 92.56 392 LYS B CA 1
ATOM 6265 C C . LYS B 1 392 ? 4.824 29.391 -5.199 1 92.56 392 LYS B C 1
ATOM 6267 O O . LYS B 1 392 ? 5.223 30.359 -4.547 1 92.56 392 LYS B O 1
ATOM 6272 N N . ASN B 1 393 ? 4.418 29.719 -6.293 1 90.44 393 ASN B N 1
ATOM 6273 C CA . ASN B 1 393 ? 4.523 31.031 -6.926 1 90.44 393 ASN B CA 1
ATOM 6274 C C . ASN B 1 393 ? 3.164 31.531 -7.41 1 90.44 393 ASN B C 1
ATOM 6276 O O . ASN B 1 393 ? 3.078 32.25 -8.414 1 90.44 393 ASN B O 1
ATOM 6280 N N . ARG B 1 394 ? 2.225 31.203 -6.523 1 95.06 394 ARG B N 1
ATOM 6281 C CA . ARG B 1 394 ? 0.864 31.578 -6.902 1 95.06 394 ARG B CA 1
ATOM 6282 C C . ARG B 1 394 ? 0.155 32.281 -5.758 1 95.06 394 ARG B C 1
ATOM 6284 O O . ARG B 1 394 ? -0.299 31.656 -4.805 1 95.06 394 ARG B O 1
ATOM 6291 N N . PRO B 1 395 ? 0.068 33.625 -5.926 1 94.94 395 PRO B N 1
ATOM 6292 C CA . PRO B 1 395 ? -0.753 34.281 -4.914 1 94.94 395 PRO B CA 1
ATOM 6293 C C . PRO B 1 395 ? -2.174 33.719 -4.848 1 94.94 395 PRO B C 1
ATOM 6295 O O . PRO B 1 395 ? -2.746 33.344 -5.879 1 94.94 395 PRO B O 1
ATOM 6298 N N . PRO B 1 396 ? -2.717 33.625 -3.713 1 97.19 396 PRO B N 1
ATOM 6299 C CA . PRO B 1 396 ? -2.303 34.188 -2.414 1 97.19 396 PRO B CA 1
ATOM 6300 C C . PRO B 1 396 ? -1.442 33.188 -1.617 1 97.19 396 PRO B C 1
ATOM 6302 O O . PRO B 1 396 ? -1.125 33.469 -0.453 1 97.19 396 PRO B O 1
ATOM 6305 N N . PHE B 1 397 ? -0.93 32.156 -2.215 1 98.38 397 PHE B N 1
ATOM 6306 C CA . PHE B 1 397 ? -0.266 31.094 -1.476 1 98.38 397 PHE B CA 1
ATOM 6307 C C . PHE B 1 397 ? 1.159 31.5 -1.11 1 98.38 397 PHE B C 1
ATOM 6309 O O . PHE B 1 397 ? 1.862 32.125 -1.915 1 98.38 397 PHE B O 1
ATOM 6316 N N . GLU B 1 398 ? 1.518 31.219 0.072 1 98.25 398 GLU B N 1
ATOM 6317 C CA . GLU B 1 398 ? 2.883 31.328 0.58 1 98.25 398 GLU B CA 1
ATOM 6318 C C . GLU B 1 398 ? 3.256 30.094 1.404 1 98.25 398 GLU B C 1
ATOM 6320 O O . GLU B 1 398 ? 2.502 29.688 2.285 1 98.25 398 GLU B O 1
ATOM 6325 N N . ILE B 1 399 ? 4.445 29.531 1.115 1 98.44 399 ILE B N 1
ATOM 6326 C CA . ILE B 1 399 ? 4.867 28.297 1.758 1 98.44 399 ILE B CA 1
ATOM 6327 C C . ILE B 1 399 ? 5.703 28.609 2.994 1 98.44 399 ILE B C 1
ATOM 6329 O O . ILE B 1 399 ? 6.695 29.328 2.91 1 98.44 399 ILE B O 1
ATOM 6333 N N . LEU B 1 400 ? 5.273 28.141 4.148 1 98.44 400 LEU B N 1
ATOM 6334 C CA . LEU B 1 400 ? 6.07 28.125 5.371 1 98.44 400 LEU B CA 1
ATOM 6335 C C . LEU B 1 400 ? 6.738 26.781 5.582 1 98.44 400 LEU B C 1
ATOM 6337 O O . LEU B 1 400 ? 6.074 25.797 5.941 1 98.44 400 LEU B O 1
ATOM 6341 N N . SER B 1 401 ? 8.016 26.688 5.418 1 98.62 401 SER B N 1
ATOM 6342 C CA . SER B 1 401 ? 8.727 25.406 5.363 1 98.62 401 SER B CA 1
ATOM 6343 C C . SER B 1 401 ? 8.844 24.781 6.75 1 98.62 401 SER B C 1
ATOM 6345 O O . SER B 1 401 ? 9.156 25.484 7.723 1 98.62 401 SER B O 1
ATOM 6347 N N . LEU B 1 402 ? 8.688 23.5 6.805 1 98.75 402 LEU B N 1
ATOM 6348 C CA . LEU B 1 402 ? 8.82 22.719 8.039 1 98.75 402 LEU B CA 1
ATOM 6349 C C . LEU B 1 402 ? 10.273 22.328 8.273 1 98.75 402 LEU B C 1
ATOM 6351 O O . LEU B 1 402 ? 10.586 21.656 9.266 1 98.75 402 LEU B O 1
ATOM 6355 N N . ALA B 1 403 ? 11.18 22.719 7.48 1 98.56 403 ALA B N 1
ATOM 6356 C CA . ALA B 1 403 ? 12.562 22.266 7.5 1 98.56 403 ALA B CA 1
ATOM 6357 C C . ALA B 1 403 ? 13.195 22.469 8.875 1 98.56 403 ALA B C 1
ATOM 6359 O O . ALA B 1 403 ? 13.789 21.562 9.445 1 98.56 403 ALA B O 1
ATOM 6360 N N . GLY B 1 404 ? 13.055 23.672 9.375 1 97.81 404 GLY B N 1
ATOM 6361 C CA . GLY B 1 404 ? 13.625 23.984 10.68 1 97.81 404 GLY B CA 1
ATOM 6362 C C . GLY B 1 404 ? 13.047 23.125 11.789 1 97.81 404 GLY B C 1
ATOM 6363 O O . GLY B 1 404 ? 13.789 22.609 12.633 1 97.81 404 GLY B O 1
ATOM 6364 N N . ALA B 1 405 ? 11.766 23.016 11.805 1 97.75 405 ALA B N 1
ATOM 6365 C CA . ALA B 1 405 ? 11.086 22.219 12.828 1 97.75 405 ALA B CA 1
ATOM 6366 C C . ALA B 1 405 ? 11.508 20.766 12.75 1 97.75 405 ALA B C 1
ATOM 6368 O O . ALA B 1 405 ? 11.711 20.109 13.781 1 97.75 405 ALA B O 1
ATOM 6369 N N . ILE B 1 406 ? 11.594 20.188 11.539 1 98.31 406 ILE B N 1
ATOM 6370 C CA . ILE B 1 406 ? 11.992 18.812 11.336 1 98.31 406 ILE B CA 1
ATOM 6371 C C . ILE B 1 406 ? 13.43 18.609 11.828 1 98.31 406 ILE B C 1
ATOM 6373 O O . ILE B 1 406 ? 13.711 17.641 12.555 1 98.31 406 ILE B O 1
ATOM 6377 N N . ALA B 1 407 ? 14.328 19.5 11.484 1 97.62 407 ALA B N 1
ATOM 6378 C CA . ALA B 1 407 ? 15.719 19.406 11.922 1 97.62 407 ALA B CA 1
ATOM 6379 C C . ALA B 1 407 ? 15.82 19.375 13.445 1 97.62 407 ALA B C 1
ATOM 6381 O O . ALA B 1 407 ? 16.578 18.578 14.008 1 97.62 407 ALA B O 1
ATOM 6382 N N . ALA B 1 408 ? 15.062 20.219 14.078 1 95.38 408 ALA B N 1
ATOM 6383 C CA . ALA B 1 408 ? 15.062 20.281 15.539 1 95.38 408 ALA B CA 1
ATOM 6384 C C . ALA B 1 408 ? 14.562 18.969 16.141 1 95.38 408 ALA B C 1
ATOM 6386 O O . ALA B 1 408 ? 15.117 18.484 17.141 1 95.38 408 ALA B O 1
ATOM 6387 N N . THR B 1 409 ? 13.57 18.422 15.555 1 94.56 409 THR B N 1
ATOM 6388 C CA . THR B 1 409 ? 12.961 17.203 16.078 1 94.56 409 THR B CA 1
ATOM 6389 C C . THR B 1 409 ? 13.914 16.016 15.93 1 94.56 409 THR B C 1
ATOM 6391 O O . THR B 1 409 ? 13.914 15.109 16.766 1 94.56 409 THR B O 1
ATOM 6394 N N . LEU B 1 410 ? 14.719 15.969 14.891 1 94.56 410 LEU B N 1
ATOM 6395 C CA . LEU B 1 410 ? 15.641 14.867 14.633 1 94.56 410 LEU B CA 1
ATOM 6396 C C . LEU B 1 410 ? 16.812 14.898 15.602 1 94.56 410 LEU B C 1
ATOM 6398 O O . LEU B 1 410 ? 17.562 13.93 15.703 1 94.56 410 LEU B O 1
ATOM 6402 N N . GLN B 1 411 ? 16.938 15.938 16.422 1 88.12 411 GLN B N 1
ATOM 6403 C CA . GLN B 1 411 ? 18.047 16.078 17.375 1 88.12 411 GLN B CA 1
ATOM 6404 C C . GLN B 1 411 ? 17.625 15.617 18.766 1 88.12 411 GLN B C 1
ATOM 6406 O O . GLN B 1 411 ? 18.453 15.531 19.672 1 88.12 411 GLN B O 1
ATOM 6411 N N . ILE B 1 412 ? 16.469 15.227 18.906 1 75.88 412 ILE B N 1
ATOM 6412 C CA . ILE B 1 412 ? 16 14.742 20.203 1 75.88 412 ILE B CA 1
ATOM 6413 C C . ILE B 1 412 ? 16.422 13.281 20.391 1 75.88 412 ILE B C 1
ATOM 6415 O O . ILE B 1 412 ? 16.344 12.484 19.453 1 75.88 412 ILE B O 1
#

Sequence (824 aa):
MASFAPPSSSPSKNPNPNPRLQFAKLHQSRSPRSLTLLLRRRLPRWSPTAIRSECVGGGGGGGGGFGVHLHIPQISPSPPIMAGSAAAAAVAPAPKRPKKNVLLFYCEEMRELAERVVLESDGIELRSISWRMFEDGFPNLFISNAHGIRGQHVAFLASFSSPRVIFEQLSIIYALPRLFISSFSIVLPFFPTGSYERMEDEGDVATAFTLARILSNTPISRGGPTSLVIFDIHALQERFYFGDYVLPCFESGVPLLKSRLQQLPDSENISIAFPDDGSWKRFHKQLQHFPVIICNKVREGDRRFVRIKEGDPRGRHVVIVDDLVQSGGTLIECQKVLAAHGAAKISAYVTHGIFPNRSFERFQHDNGVGPENGLSNFWITDSCPLTVKQVKNRPPFEILSLAGAIAATLQIMASFAPPSSSPSKNPNPNPRLQFAKLHQSRSPRSLTLLLRRRLPRWSPTAIRSECVGGGGGGGGGFGVHLHIPQISPSPPIMAGSAAAAAVAPAPKRPKKNVLLFYCEEMRELAERVVLESDGIELRSISWRMFEDGFPNLFISNAHGIRGQHVAFLASFSSPRVIFEQLSIIYALPRLFISSFSIVLPFFPTGSYERMEDEGDVATAFTLARILSNTPISRGGPTSLVIFDIHALQERFYFGDYVLPCFESGVPLLKSRLQQLPDSENISIAFPDDGSWKRFHKQLQHFPVIICNKVREGDRRFVRIKEGDPRGRHVVIVDDLVQSGGTLIECQKVLAAHGAAKISAYVTHGIFPNRSFERFQHDNGVGPENGLSNFWITDSCPLTVKQVKNRPPFEILSLAGAIAATLQI

Secondary structure (DSSP, 8-state):
----------------------------------------S------------------------------------------------------------EEEEE-GGGHHHHHHHHHH-TTEEE--EEEEE-TTS-EEEEETTGGGGTTSEEEEE----SGGGHHHHHHHHHHGGGGT-SEEEEE-SS-TTTT----SSTTB--HHHHHHHHHHTPPPBTTBSEEEEEES-S-GGGGGGS-TTEEEEEE-SHHHHHHHHHHSTTGGGEEEEESSHHHHHHHTTTTTTS-EEEEEEEEETTEEEEEEEE---TTSEEEEEEEEESS-HHHHHHHHHHHHTT-SEEEEEEEEE--GGGGGGGPPB-SSS-TTS-BS-EEEESSSHHHHHHHTTSTTEEEE--HHHHHHHTT-/-----------------------------------------------------------------------------------------------------EEEEE-GGGHHHHHHHHHH-TTEEE--EEEEE-TTS-EEEEETTGGGGTTSEEEEE----SGGGHHHHHHHHHHGGGGT-SEEEEE-SS-TTTT----SSTTB--HHHHHHHHHHTPPPBTTBSEEEEEES-S-GGGGGGS-TTEEEEEE-SHHHHHHHHHTSTTGGGEEEEESSHHHHHHHTTTTTTS-EEEEEEEEETTEEEEEEEE---TTSEEEEEEEEESS-HHHHHHHHHHHHTT-SEEEEEEEEE--GGGGGGGPPB-SSS-TTS-BS-EEEESSSHHHHHHHTTSTTEEEE--HHHHHHHTT-

Solvent-accessible surface area (backbone atoms only — not comparable to full-atom values): 47785 Å² total; per-residue (Å²): 141,92,80,93,72,90,95,84,88,91,81,94,74,86,91,80,90,82,87,80,87,81,77,80,73,90,75,90,77,85,85,80,83,74,87,74,80,85,81,69,84,79,74,84,85,84,79,76,80,72,79,71,78,75,77,77,72,78,84,79,79,82,76,74,69,78,72,76,74,72,77,72,74,81,74,74,83,73,76,84,75,76,79,68,80,74,70,76,68,72,69,66,70,72,74,73,71,78,79,56,58,31,42,36,33,50,42,78,77,38,47,69,57,53,58,48,20,38,73,62,33,91,41,38,41,84,47,66,61,47,83,42,62,45,82,67,62,43,72,45,43,34,40,63,65,40,77,74,42,47,65,29,34,36,32,37,39,49,68,58,81,40,47,52,49,40,53,56,49,48,35,50,58,48,46,52,32,72,47,54,17,32,32,41,33,41,35,32,41,48,67,64,52,40,83,39,59,67,67,89,48,86,25,44,51,39,47,26,45,42,52,32,42,57,59,22,64,35,54,62,22,77,66,33,55,27,37,35,36,28,36,49,63,78,47,76,73,54,64,72,44,42,38,86,35,35,43,78,40,82,43,68,60,56,66,59,50,55,57,53,46,64,70,40,94,60,46,89,45,46,30,39,28,18,62,30,68,66,35,38,74,71,44,42,82,84,50,60,90,40,55,62,27,38,28,32,75,42,74,59,86,96,45,77,47,53,42,80,74,42,67,78,46,56,70,21,38,35,34,36,41,40,51,63,38,49,67,43,60,68,59,52,42,38,43,46,46,40,27,73,53,40,24,55,35,32,30,38,35,25,45,33,48,62,27,38,91,60,27,62,73,74,56,39,52,28,86,76,83,36,25,74,60,23,26,59,35,32,38,27,30,55,48,33,45,74,40,40,74,74,34,62,90,35,74,29,38,41,73,50,71,52,26,57,62,52,42,57,58,71,61,107,137,88,83,83,70,83,75,80,86,78,78,77,78,78,89,77,88,80,82,75,76,72,73,72,65,81,69,81,83,79,80,85,81,70,86,77,83,90,82,75,87,67,79,83,73,88,68,82,84,72,86,69,80,70,78,72,78,75,82,78,82,82,79,79,70,81,72,79,75,75,78,74,74,82,76,75,84,75,76,85,77,76,80,69,80,74,69,76,69,73,70,68,71,72,74,73,72,78,79,56,59,31,40,35,32,51,42,79,78,40,46,70,55,52,57,47,21,39,74,63,33,91,40,39,43,83,47,65,58,47,83,41,62,45,80,68,62,44,72,44,41,34,39,63,65,41,77,74,42,47,64,30,34,36,32,37,38,48,68,57,82,41,47,52,50,41,54,58,50,48,34,49,58,47,46,52,32,74,47,54,16,31,34,42,33,40,36,30,41,49,66,66,52,40,84,39,60,68,68,89,49,86,26,44,52,38,48,27,44,43,52,31,42,56,59,22,63,34,55,62,22,78,65,33,55,27,38,33,35,28,37,50,63,79,48,76,73,54,64,71,44,44,37,86,36,33,45,79,40,82,44,68,59,59,67,60,51,55,57,54,46,64,70,40,93,61,46,89,45,45,29,39,29,19,64,29,68,67,35,37,73,72,44,44,83,84,50,59,91,41,55,61,28,38,28,32,75,43,74,59,87,96,45,74,47,53,44,81,73,42,66,78,47,57,70,20,38,34,34,35,42,40,50,62,38,49,67,43,62,67,60,53,42,39,43,46,46,40,26,73,54,38,24,54,34,30,30,38,36,26,45,32,48,60,26,39,91,61,28,62,74,74,57,40,50,28,85,74,84,38,26,75,61,23,26,57,35,32,38,26,30,57,48,32,44,73,42,38,74,73,34,63,89,33,74,27,39,42,73,49,70,54,25,60,61,51,41,58,58,71,59,106

Radius of gyration: 41.01 Å; Cα contacts (8 Å, |Δi|>4): 1431; chains: 2; bounding box: 130×124×155 Å

pLDDT: mean 77.23, std 31.04, range [14.98, 98.81]

Organism: Ananas comosus (NCBI:txid4615)